Protein AF-0000000080724153 (afdb_homodimer)

Solvent-accessible surface area (backbone atoms only — not comparable to full-atom values): 47913 Å² total; per-residue (Å²): 134,62,39,60,67,55,30,50,53,40,48,61,80,69,56,51,74,49,47,72,35,47,66,87,74,54,77,65,57,34,43,34,32,32,50,45,24,28,50,53,40,23,48,53,53,52,51,43,26,61,76,67,71,39,44,64,29,37,26,63,78,79,50,52,65,60,60,64,55,84,58,67,87,46,60,42,35,35,28,26,84,32,62,19,50,48,62,67,41,42,71,59,49,61,70,34,50,89,32,38,43,32,40,29,45,68,47,53,51,37,62,89,46,45,68,63,52,19,53,52,27,45,74,65,34,75,70,21,34,30,38,26,40,50,33,53,76,36,50,73,53,50,51,50,37,30,83,70,27,75,28,50,36,30,31,23,43,29,37,25,83,76,70,77,80,58,46,28,40,55,87,40,70,66,32,52,53,29,45,52,50,50,51,51,35,30,74,71,60,32,30,40,64,41,28,33,34,35,66,53,69,66,42,57,74,28,70,29,40,41,53,18,33,46,49,39,39,50,45,49,49,45,42,48,52,30,49,50,51,47,54,51,49,31,56,75,65,68,52,78,82,74,58,63,33,34,43,36,33,31,25,37,41,30,40,48,12,56,46,47,64,56,49,49,67,70,63,34,79,87,72,49,58,67,65,42,52,51,38,44,51,52,39,54,50,46,55,50,49,44,44,73,73,51,32,43,57,28,40,26,35,47,52,54,36,32,36,28,51,29,57,61,43,12,27,18,52,58,64,91,80,53,47,72,78,40,42,14,48,31,38,35,25,35,24,38,30,58,37,81,47,69,32,80,97,51,35,51,30,28,34,27,43,41,9,35,63,52,38,33,70,40,78,26,96,51,53,85,39,40,28,37,57,51,40,59,94,46,88,94,48,69,79,72,87,66,55,68,43,48,44,62,45,50,21,27,56,48,63,48,63,61,31,18,31,38,31,77,37,57,27,32,94,84,47,66,85,57,79,80,90,64,85,77,78,47,65,62,37,65,42,36,26,40,29,20,41,43,70,64,21,51,68,60,44,48,44,27,47,23,22,31,64,77,41,79,95,39,50,53,27,20,76,44,74,48,65,33,75,42,80,76,133,62,38,60,69,55,29,49,53,41,47,61,80,68,56,50,75,49,47,72,34,49,66,87,74,54,77,66,56,35,42,34,32,30,50,45,25,28,50,52,38,23,49,54,52,52,50,43,27,60,76,71,72,39,44,65,32,37,28,62,79,80,49,53,63,59,60,64,54,83,59,66,89,46,60,41,34,35,30,27,86,32,62,18,49,49,61,66,41,43,69,59,50,61,71,34,50,89,33,40,42,33,40,28,45,68,46,53,52,38,63,88,47,46,67,62,53,18,53,52,27,44,75,67,34,75,68,20,34,31,38,28,39,49,35,52,79,39,51,72,54,50,51,48,36,30,82,71,27,76,28,52,38,31,32,24,42,28,39,25,84,75,69,75,81,57,44,29,40,54,88,40,71,67,32,52,52,29,44,52,51,49,51,51,35,29,74,70,59,32,31,40,65,39,28,32,34,35,64,53,69,66,41,56,72,29,72,29,40,41,54,17,33,46,48,39,39,50,44,48,50,45,43,48,52,30,50,51,51,47,53,50,50,31,58,74,67,68,53,77,82,74,57,62,34,34,42,36,32,29,24,38,42,30,40,50,13,57,44,47,63,56,48,50,67,70,64,35,78,86,72,49,58,67,65,41,53,51,37,44,51,52,39,54,50,48,55,51,50,44,44,73,73,53,32,44,57,27,39,26,34,46,52,56,36,31,34,28,50,28,57,60,44,12,28,18,51,56,65,91,78,51,47,72,80,40,42,14,48,30,37,35,24,37,23,37,29,57,38,81,47,68,33,78,96,50,34,49,30,28,36,28,43,42,8,36,63,52,40,34,70,39,79,27,94,52,53,83,40,40,27,38,58,52,41,60,94,44,86,92,47,67,79,73,86,64,56,68,44,49,44,63,45,50,22,28,56,50,63,47,63,62,32,18,31,38,31,76,36,57,27,33,95,83,46,67,86,56,80,82,90,63,85,76,78,48,64,62,37,67,42,36,28,39,31,21,41,42,70,63,20,51,69,58,43,49,45,28,47,23,20,30,65,78,41,79,94,39,51,52,27,19,76,44,76,49,65,33,74,44,80,78

Structure (mmCIF, N/CA/C/O backbone):
data_AF-0000000080724153-model_v1
#
loop_
_entity.id
_entity.type
_entity.pdbx_description
1 polymer 'D-serine dehydratase-like domain-containing protein'
#
loop_
_atom_site.group_PDB
_atom_site.id
_atom_site.type_symbol
_atom_site.label_atom_id
_atom_site.label_alt_id
_atom_site.label_comp_id
_atom_site.label_asym_id
_atom_site.label_entity_id
_atom_site.label_seq_id
_atom_site.pdbx_PDB_ins_code
_atom_site.Cartn_x
_atom_site.Cartn_y
_atom_site.Cartn_z
_atom_site.occupancy
_atom_site.B_iso_or_equiv
_atom_site.auth_seq_id
_atom_site.auth_comp_id
_atom_site.auth_asym_id
_atom_site.auth_atom_id
_atom_site.pdbx_PDB_model_num
ATOM 1 N N . MET A 1 1 ? 9.945 19.094 -14.812 1 66.69 1 MET A N 1
ATOM 2 C CA . MET A 1 1 ? 8.844 18.359 -15.414 1 66.69 1 MET A CA 1
ATOM 3 C C . MET A 1 1 ? 7.75 18.062 -14.391 1 66.69 1 MET A C 1
ATOM 5 O O . MET A 1 1 ? 8.039 17.641 -13.273 1 66.69 1 MET A O 1
ATOM 9 N N . SER A 1 2 ? 6.566 18.359 -14.867 1 72.38 2 SER A N 1
ATOM 10 C CA . SER A 1 2 ? 5.434 18.25 -13.953 1 72.38 2 SER A CA 1
ATOM 11 C C . SER A 1 2 ? 5.016 16.797 -13.773 1 72.38 2 SER A C 1
ATOM 13 O O . SER A 1 2 ? 5.254 15.961 -14.656 1 72.38 2 SER A O 1
ATOM 15 N N . SER A 1 3 ? 4.551 16.469 -12.602 1 72.81 3 SER A N 1
ATOM 16 C CA . SER A 1 3 ? 4.062 15.133 -12.273 1 72.81 3 SER A CA 1
ATOM 17 C C . SER A 1 3 ? 2.895 14.734 -13.164 1 72.81 3 SER A C 1
ATOM 19 O O . SER A 1 3 ? 2.734 13.562 -13.5 1 72.81 3 SER A O 1
ATOM 21 N N . ILE A 1 4 ? 2.262 15.711 -13.648 1 73.12 4 ILE A N 1
ATOM 22 C CA . ILE A 1 4 ? 1.052 15.414 -14.406 1 73.12 4 ILE A CA 1
ATOM 23 C C . ILE A 1 4 ? 1.426 14.781 -15.742 1 73.12 4 ILE A C 1
ATOM 25 O O . ILE A 1 4 ? 0.691 13.938 -16.266 1 73.12 4 ILE A O 1
ATOM 29 N N . GLU A 1 5 ? 2.553 15.117 -16.125 1 79.12 5 GLU A N 1
ATOM 30 C CA . GLU A 1 5 ? 3.018 14.547 -17.375 1 79.12 5 GLU A CA 1
ATOM 31 C C . GLU A 1 5 ? 3.502 13.109 -17.188 1 79.12 5 GLU A C 1
ATOM 33 O O . GLU A 1 5 ? 3.33 12.273 -18.078 1 79.12 5 GLU A O 1
ATOM 38 N N . LEU A 1 6 ? 4.004 12.922 -16.047 1 82.88 6 LEU A N 1
ATOM 39 C CA . LEU A 1 6 ? 4.598 11.609 -15.797 1 82.88 6 LEU A CA 1
ATOM 40 C C . LEU A 1 6 ? 3.559 10.641 -15.258 1 82.88 6 LEU A C 1
ATOM 42 O O . LEU A 1 6 ? 3.686 9.422 -15.438 1 82.88 6 LEU A O 1
ATOM 46 N N . TYR A 1 7 ? 2.543 11.281 -14.625 1 83.75 7 TYR A N 1
ATOM 47 C CA . TYR A 1 7 ? 1.477 10.492 -14.016 1 83.75 7 TYR A CA 1
ATOM 48 C C . TYR A 1 7 ? 0.113 10.93 -14.539 1 83.75 7 TYR A C 1
ATOM 50 O O . TYR A 1 7 ? -0.653 11.578 -13.828 1 83.75 7 TYR A O 1
ATOM 58 N N . PRO A 1 8 ? -0.166 10.391 -15.656 1 84.69 8 PRO A N 1
ATOM 59 C CA . PRO A 1 8 ? -1.482 10.789 -16.156 1 84.69 8 PRO A CA 1
ATOM 60 C C . PRO A 1 8 ? -2.625 10.32 -15.266 1 84.69 8 PRO A C 1
ATOM 62 O O . PRO A 1 8 ? -2.59 9.195 -14.75 1 84.69 8 PRO A O 1
ATOM 65 N N . THR A 1 9 ? -3.578 11.242 -15.055 1 86.69 9 THR A N 1
ATOM 66 C CA . THR A 1 9 ? -4.762 10.883 -14.281 1 86.69 9 THR A CA 1
ATOM 67 C C . THR A 1 9 ? -5.75 10.102 -15.141 1 86.69 9 THR A C 1
ATOM 69 O O . THR A 1 9 ? -5.676 10.133 -16.375 1 86.69 9 THR A O 1
ATOM 72 N N . SER A 1 10 ? -6.633 9.414 -14.438 1 88.88 10 SER A N 1
ATOM 73 C CA . SER A 1 10 ? -7.703 8.742 -15.164 1 88.88 10 SER A CA 1
ATOM 74 C C . SER A 1 10 ? -8.594 9.742 -15.898 1 88.88 10 SER A C 1
ATOM 76 O O . SER A 1 10 ? -8.883 10.82 -15.367 1 88.88 10 SER A O 1
ATOM 78 N N . PRO A 1 11 ? -9.016 9.375 -17.047 1 88.88 11 PRO A N 1
ATOM 79 C CA . PRO A 1 11 ? -9.766 10.328 -17.859 1 88.88 11 PRO A CA 1
ATOM 80 C C . PRO A 1 11 ? -11.219 10.477 -17.406 1 88.88 11 PRO A C 1
ATOM 82 O O . PRO A 1 11 ? -12.031 9.578 -17.641 1 88.88 11 PRO A O 1
ATOM 85 N N . LYS A 1 12 ? -11.523 11.609 -16.953 1 89.56 12 LYS A N 1
ATOM 86 C CA . LYS A 1 12 ? -12.859 11.852 -16.406 1 89.56 12 LYS A CA 1
ATOM 87 C C . LYS A 1 12 ? -13.922 11.695 -17.5 1 89.56 12 LYS A C 1
ATOM 89 O O . LYS A 1 12 ? -15.023 11.219 -17.219 1 89.56 12 LYS A O 1
ATOM 94 N N . HIS A 1 13 ? -13.586 12.078 -18.734 1 91.56 13 HIS A N 1
ATOM 95 C CA . HIS A 1 13 ? -14.562 12.031 -19.812 1 91.56 13 HIS A CA 1
ATOM 96 C C . HIS A 1 13 ? -14.945 10.594 -20.156 1 91.56 13 HIS A C 1
ATOM 98 O O . HIS A 1 13 ? -16.078 10.328 -20.578 1 91.56 13 HIS A O 1
ATOM 104 N N . ILE A 1 14 ? -14.047 9.688 -19.969 1 91.81 14 ILE A N 1
ATOM 105 C CA . ILE A 1 14 ? -14.344 8.273 -20.188 1 91.81 14 ILE A CA 1
ATOM 106 C C . ILE A 1 14 ? -15.109 7.719 -18.984 1 91.81 14 ILE A C 1
ATOM 108 O O . ILE A 1 14 ? -16.094 7 -19.141 1 91.81 14 ILE A O 1
ATOM 112 N N . LEU A 1 15 ? -14.711 8.172 -17.828 1 94.56 15 LEU A N 1
ATOM 113 C CA . LEU A 1 15 ? -15.312 7.699 -16.578 1 94.56 15 LEU A CA 1
ATOM 114 C C . LEU A 1 15 ? -16.75 8.211 -16.438 1 94.56 15 LEU A C 1
ATOM 116 O O . LEU A 1 15 ? -17.547 7.621 -15.711 1 94.56 15 LEU A O 1
ATOM 120 N N . ALA A 1 16 ? -17.109 9.273 -17.125 1 95.25 16 ALA A N 1
ATOM 121 C CA . ALA A 1 16 ? -18.438 9.898 -17.047 1 95.25 16 ALA A CA 1
ATOM 122 C C . ALA A 1 16 ? -19.531 8.93 -17.5 1 95.25 16 ALA A C 1
ATOM 124 O O . ALA A 1 16 ? -20.703 9.102 -17.141 1 95.25 16 ALA A O 1
ATOM 125 N N . GLN A 1 17 ? -19.172 7.906 -18.234 1 94.88 17 GLN A N 1
ATOM 126 C CA . GLN A 1 17 ? -20.141 6.926 -18.703 1 94.88 17 GLN A CA 1
ATOM 127 C C . GLN A 1 17 ? -20.797 6.176 -17.547 1 94.88 17 GLN A C 1
ATOM 129 O O . GLN A 1 17 ? -21.859 5.578 -17.703 1 94.88 17 GLN A O 1
ATOM 134 N N . PHE A 1 18 ? -20.125 6.219 -16.406 1 96.38 18 PHE A N 1
ATOM 135 C CA . PHE A 1 18 ? -20.641 5.477 -15.258 1 96.38 18 PHE A CA 1
ATOM 136 C C . PHE A 1 18 ? -21.656 6.309 -14.5 1 96.38 18 PHE A C 1
ATOM 138 O O . PHE A 1 18 ? -22.391 5.781 -13.656 1 96.38 18 PHE A O 1
ATOM 145 N N . ILE A 1 19 ? -21.703 7.617 -14.711 1 97.5 19 ILE A N 1
ATOM 146 C CA . ILE A 1 19 ? -22.672 8.477 -14.016 1 97.5 19 ILE A CA 1
ATOM 147 C C . ILE A 1 19 ? -24.094 8.039 -14.367 1 97.5 19 ILE A C 1
ATOM 149 O O . ILE A 1 19 ? -24.406 7.801 -15.539 1 97.5 19 ILE A O 1
ATOM 153 N N . GLY A 1 20 ? -24.875 7.918 -13.43 1 97.69 20 GLY A N 1
ATOM 154 C CA . GLY A 1 20 ? -26.25 7.457 -13.625 1 97.69 20 GLY A CA 1
ATOM 155 C C . GLY A 1 20 ? -26.391 5.953 -13.477 1 97.69 20 GLY A C 1
ATOM 156 O O . GLY A 1 20 ? -27.5 5.449 -13.312 1 97.69 20 GLY A O 1
ATOM 157 N N . LYS A 1 21 ? -25.312 5.25 -13.508 1 97.56 21 LYS A N 1
ATOM 158 C CA . LYS A 1 21 ? -25.344 3.805 -13.312 1 97.56 21 LYS A CA 1
ATOM 159 C C . LYS A 1 21 ? -25.203 3.445 -11.836 1 97.56 21 LYS A C 1
ATOM 161 O O . LYS A 1 21 ? -24.906 4.309 -11.008 1 97.56 21 LYS A O 1
ATOM 166 N N . SER A 1 22 ? -25.5 2.207 -11.547 1 97.94 22 SER A N 1
ATOM 167 C CA . SER A 1 22 ? -25.391 1.719 -10.172 1 97.94 22 SER A CA 1
ATOM 168 C C . SER A 1 22 ? -23.969 1.25 -9.875 1 97.94 22 SER A C 1
ATOM 170 O O . SER A 1 22 ? -23.312 0.657 -10.734 1 97.94 22 SER A O 1
ATOM 172 N N . ILE A 1 23 ? -23.469 1.467 -8.648 1 97.62 23 ILE A N 1
ATOM 173 C CA . ILE A 1 23 ? -22.156 0.966 -8.234 1 97.62 23 ILE A CA 1
ATOM 174 C C . ILE A 1 23 ? -22.156 -0.56 -8.281 1 97.62 23 ILE A C 1
ATOM 176 O O . ILE A 1 23 ? -21.094 -1.185 -8.234 1 97.62 23 ILE A O 1
ATOM 180 N N . ARG A 1 24 ? -23.281 -1.189 -8.406 1 96.31 24 ARG A N 1
ATOM 181 C CA . ARG A 1 24 ? -23.375 -2.641 -8.539 1 96.31 24 ARG A CA 1
ATOM 182 C C . ARG A 1 24 ? -22.844 -3.104 -9.883 1 96.31 24 ARG A C 1
ATOM 184 O O . ARG A 1 24 ? -22.516 -4.277 -10.055 1 96.31 24 ARG A O 1
ATOM 191 N N . ASP A 1 25 ? -22.688 -2.152 -10.812 1 93.69 25 ASP A N 1
ATOM 192 C CA . ASP A 1 25 ? -22.375 -2.527 -12.188 1 93.69 25 ASP A CA 1
ATOM 193 C C . ASP A 1 25 ? -20.984 -2.043 -12.586 1 93.69 25 ASP A C 1
ATOM 195 O O . ASP A 1 25 ? -20.656 -2.014 -13.773 1 93.69 25 ASP A O 1
ATOM 199 N N . VAL A 1 26 ? -20.234 -1.63 -11.648 1 94.75 26 VAL A N 1
ATOM 200 C CA . VAL A 1 26 ? -18.922 -1.11 -12.008 1 94.75 26 VAL A CA 1
ATOM 201 C C . VAL A 1 26 ? -17.875 -2.203 -11.828 1 94.75 26 VAL A C 1
ATOM 203 O O . VAL A 1 26 ? -18.094 -3.189 -11.125 1 94.75 26 VAL A O 1
ATOM 206 N N . PRO A 1 27 ? -16.703 -2.051 -12.508 1 92.5 27 PRO A N 1
ATOM 207 C CA . PRO A 1 27 ? -15.594 -2.986 -12.273 1 92.5 27 PRO A CA 1
ATOM 208 C C . PRO A 1 27 ? -15.078 -2.941 -10.836 1 92.5 27 PRO A C 1
ATOM 210 O O . PRO A 1 27 ? -15.086 -1.881 -10.211 1 92.5 27 PRO A O 1
ATOM 213 N N . THR A 1 28 ? -14.633 -4.09 -10.328 1 95.31 28 THR A N 1
ATOM 214 C CA . THR A 1 28 ? -14.078 -4.191 -8.984 1 95.31 28 THR A CA 1
ATOM 215 C C . THR A 1 28 ? -12.617 -4.641 -9.031 1 95.31 28 THR A C 1
ATOM 217 O O . THR A 1 28 ? -12.195 -5.301 -9.984 1 95.31 28 THR A O 1
ATOM 220 N N . PRO A 1 29 ? -11.852 -4.289 -8.016 1 96.62 29 PRO A N 1
ATOM 221 C CA . PRO A 1 29 ? -12.234 -3.449 -6.879 1 96.62 29 PRO A CA 1
ATOM 222 C C . PRO A 1 29 ? -12.461 -1.991 -7.273 1 96.62 29 PRO A C 1
ATOM 224 O O . PRO A 1 29 ? -11.961 -1.543 -8.312 1 96.62 29 PRO A O 1
ATOM 227 N N . ALA A 1 30 ? -13.258 -1.299 -6.469 1 97.31 30 ALA A N 1
ATOM 228 C CA . ALA A 1 30 ? -13.586 0.099 -6.742 1 97.31 30 ALA A CA 1
ATOM 229 C C . ALA A 1 30 ? -13.695 0.901 -5.445 1 97.31 30 ALA A C 1
ATOM 231 O O . ALA A 1 30 ? -14.156 0.384 -4.426 1 97.31 30 ALA A O 1
ATOM 232 N N . ALA A 1 31 ? -13.242 2.105 -5.531 1 97.75 31 ALA A N 1
ATOM 233 C CA . ALA A 1 31 ? -13.422 3.027 -4.414 1 97.75 31 ALA A CA 1
ATOM 234 C C . ALA A 1 31 ? -14.719 3.822 -4.566 1 97.75 31 ALA A C 1
ATOM 236 O O . ALA A 1 31 ? -14.977 4.406 -5.621 1 97.75 31 ALA A O 1
ATOM 237 N N . VAL A 1 32 ? -15.508 3.84 -3.523 1 98.56 32 VAL A N 1
ATOM 238 C CA . VAL A 1 32 ? -16.781 4.543 -3.52 1 98.56 32 VAL A CA 1
ATOM 239 C C . VAL A 1 32 ? -16.797 5.586 -2.402 1 98.56 32 VAL A C 1
ATOM 241 O O . VAL A 1 32 ? -16.406 5.293 -1.271 1 98.56 32 VAL A O 1
ATOM 244 N N . ILE A 1 33 ? -17.25 6.785 -2.719 1 98.19 33 ILE A N 1
ATOM 245 C CA . ILE A 1 33 ? -17.359 7.84 -1.717 1 98.19 33 ILE A CA 1
ATOM 246 C C . ILE A 1 33 ? -18.812 8.281 -1.589 1 98.19 33 ILE A C 1
ATOM 248 O O . ILE A 1 33 ? -19.5 8.508 -2.594 1 98.19 33 ILE A O 1
ATOM 252 N N . ASN A 1 34 ? -19.281 8.344 -0.414 1 98.25 34 ASN A N 1
ATOM 253 C CA . ASN A 1 34 ? -20.594 8.938 -0.109 1 98.25 34 ASN A CA 1
ATOM 254 C C . ASN A 1 34 ? -20.484 10.445 0.096 1 98.25 34 ASN A C 1
ATOM 256 O O . ASN A 1 34 ? -20.031 10.898 1.146 1 98.25 34 ASN A O 1
ATOM 260 N N . ALA A 1 35 ? -20.984 11.188 -0.836 1 97.56 35 ALA A N 1
ATOM 261 C CA . ALA A 1 35 ? -20.859 12.641 -0.825 1 97.56 35 ALA A CA 1
ATOM 262 C C . ALA A 1 35 ? -21.594 13.25 0.368 1 97.56 35 ALA A C 1
ATOM 264 O O . ALA A 1 35 ? -21.156 14.25 0.929 1 97.56 35 ALA A O 1
ATOM 265 N N . ALA A 1 36 ? -22.672 12.641 0.755 1 97.69 36 ALA A N 1
ATOM 266 C CA . ALA A 1 36 ? -23.438 13.148 1.889 1 97.69 36 ALA A CA 1
ATOM 267 C C . ALA A 1 36 ? -22.609 13.125 3.168 1 97.69 36 ALA A C 1
ATOM 269 O O . ALA A 1 36 ? -22.594 14.094 3.932 1 97.69 36 ALA A O 1
ATOM 270 N N . ALA A 1 37 ? -21.938 12.047 3.385 1 97.88 37 ALA A N 1
ATOM 271 C CA . ALA A 1 37 ? -21.078 11.922 4.562 1 97.88 37 ALA A CA 1
ATOM 272 C C . ALA A 1 37 ? -19.953 12.953 4.531 1 97.88 37 ALA A C 1
ATOM 274 O O . ALA A 1 37 ? -19.641 13.578 5.547 1 97.88 37 ALA A O 1
ATOM 275 N N . VAL A 1 38 ? -19.375 13.164 3.383 1 97.81 38 VAL A N 1
ATOM 276 C CA . VAL A 1 38 ? -18.312 14.141 3.227 1 97.81 38 VAL A CA 1
ATOM 277 C C . VAL A 1 38 ? -18.828 15.531 3.584 1 97.81 38 VAL A C 1
ATOM 279 O O . VAL A 1 38 ? -18.172 16.281 4.324 1 97.81 38 VAL A O 1
ATOM 282 N N . ARG A 1 39 ? -19.969 15.875 3.078 1 96.94 39 ARG A N 1
ATOM 283 C CA . ARG A 1 39 ? -20.547 17.188 3.357 1 96.94 39 ARG A CA 1
ATOM 284 C C . ARG A 1 39 ? -20.766 17.375 4.855 1 96.94 39 ARG A C 1
ATOM 286 O O . ARG A 1 39 ? -20.406 18.406 5.41 1 96.94 39 ARG A O 1
ATOM 293 N N . ARG A 1 40 ? -21.312 16.375 5.508 1 96.94 40 ARG A N 1
ATOM 294 C CA . ARG A 1 40 ? -21.562 16.453 6.941 1 96.94 40 ARG A CA 1
ATOM 295 C C . ARG A 1 40 ? -20.266 16.656 7.723 1 96.94 40 ARG A C 1
ATOM 297 O O . ARG A 1 40 ? -20.203 17.5 8.609 1 96.94 40 ARG A O 1
ATOM 304 N N . ASN A 1 41 ? -19.281 15.867 7.363 1 97.56 41 ASN A N 1
ATOM 305 C CA . ASN A 1 41 ? -18 15.922 8.062 1 97.56 41 ASN A CA 1
ATOM 306 C C . ASN A 1 41 ? -17.328 17.281 7.875 1 97.56 41 ASN A C 1
ATOM 308 O O . ASN A 1 41 ? -16.828 17.875 8.844 1 97.56 41 ASN A O 1
ATOM 312 N N . CYS A 1 42 ? -17.328 17.797 6.676 1 97.25 42 CYS A N 1
ATOM 313 C CA . CYS A 1 42 ? -16.688 19.078 6.371 1 97.25 42 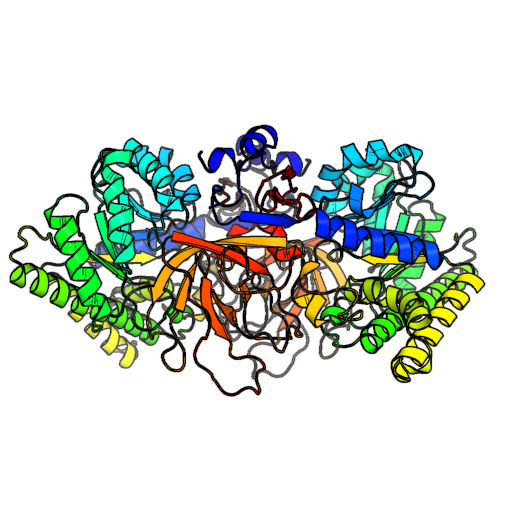CYS A CA 1
ATOM 314 C C . CYS A 1 42 ? -17.438 20.234 7.031 1 97.25 42 CYS A C 1
ATOM 316 O O . CYS A 1 42 ? -16.828 21.125 7.605 1 97.25 42 CYS A O 1
ATOM 318 N N . GLU A 1 43 ? -18.75 20.172 6.965 1 96.44 43 GLU A N 1
ATOM 319 C CA . GLU A 1 43 ? -19.562 21.234 7.562 1 96.44 43 GLU A CA 1
ATOM 320 C C . GLU A 1 43 ? -19.359 21.312 9.07 1 96.44 43 GLU A C 1
ATOM 322 O O . GLU A 1 43 ? -19.25 22.391 9.633 1 96.44 43 GLU A O 1
ATOM 327 N N . ARG A 1 44 ? -19.312 20.188 9.664 1 96.19 44 ARG A N 1
ATOM 328 C CA . ARG A 1 44 ? -19.094 20.141 11.102 1 96.19 44 ARG A CA 1
ATOM 329 C C . ARG A 1 44 ? -17.766 20.797 11.477 1 96.19 44 ARG A C 1
ATOM 331 O O . ARG A 1 44 ? -17.688 21.547 12.445 1 96.19 44 ARG A O 1
ATOM 338 N N . MET A 1 45 ? -16.719 20.516 10.727 1 96.69 45 MET A N 1
ATOM 339 C CA . MET A 1 45 ? -15.391 21.062 10.992 1 96.69 45 MET A CA 1
ATOM 340 C C . MET A 1 45 ? -15.367 22.562 10.766 1 96.69 45 MET A C 1
ATOM 342 O O . MET A 1 45 ? -14.867 23.328 11.609 1 96.69 45 MET A O 1
ATOM 346 N N . LEU A 1 46 ? -15.945 23 9.664 1 96.69 46 LEU A N 1
ATOM 347 C CA . LEU A 1 46 ? -15.969 24.422 9.344 1 96.69 46 LEU A CA 1
ATOM 348 C C . LEU A 1 46 ? -16.781 25.188 10.383 1 96.69 46 LEU A C 1
ATOM 350 O O . LEU A 1 46 ? -16.359 26.266 10.836 1 96.69 46 LEU A O 1
ATOM 354 N N . HIS A 1 47 ? -17.906 24.641 10.758 1 96 47 HIS A N 1
ATOM 355 C CA . HIS A 1 47 ? -18.75 25.266 11.781 1 96 47 HIS A CA 1
ATOM 356 C C . HIS A 1 47 ? -18 25.422 13.094 1 96 47 HIS A C 1
ATOM 358 O O . HIS A 1 47 ? -18.078 26.469 13.742 1 96 47 HIS A O 1
ATOM 364 N N . THR A 1 48 ? -17.281 24.406 13.453 1 96.62 48 THR A N 1
ATOM 365 C CA . THR A 1 48 ? -16.5 24.422 14.68 1 96.62 48 THR A CA 1
ATOM 366 C C . THR A 1 48 ? -15.461 25.531 14.648 1 96.62 48 THR A C 1
ATOM 368 O O . THR A 1 48 ? -15.32 26.297 15.609 1 96.62 48 THR A O 1
ATOM 371 N N . CYS A 1 49 ? -14.734 25.656 13.602 1 96.69 49 CYS A N 1
ATOM 372 C CA . CYS A 1 49 ? -13.688 26.656 13.477 1 96.69 49 CYS A CA 1
ATOM 373 C C . CYS A 1 49 ? -14.273 28.062 13.547 1 96.69 49 CYS A C 1
ATOM 375 O O . CYS A 1 49 ? -13.719 28.938 14.219 1 96.69 49 CYS A O 1
ATOM 377 N N . VAL A 1 50 ? -15.398 28.234 12.898 1 95.81 50 VAL A N 1
ATOM 378 C CA . VAL A 1 50 ? -16.047 29.547 12.906 1 95.81 50 VAL A CA 1
ATOM 379 C C . VAL A 1 50 ? -16.516 29.891 14.32 1 95.81 50 VAL A C 1
ATOM 381 O O . VAL A 1 50 ? -16.25 30.969 14.828 1 95.81 50 VAL A O 1
ATOM 384 N N . LYS A 1 51 ? -17.156 28.984 14.953 1 95.81 51 LYS A N 1
ATOM 385 C CA . LYS A 1 51 ? -17.734 29.203 16.281 1 95.81 51 LYS A CA 1
ATOM 386 C C . LYS A 1 51 ? -16.656 29.5 17.312 1 95.81 51 LYS A C 1
ATOM 388 O O . LYS A 1 51 ? -16.859 30.297 18.219 1 95.81 51 LYS A O 1
ATOM 393 N N . LEU A 1 52 ? -15.516 28.891 17.156 1 96.19 52 LEU A N 1
ATOM 394 C CA . LEU A 1 52 ? -14.461 29.016 18.156 1 96.19 52 LEU A CA 1
ATOM 395 C C . LEU A 1 52 ? -13.445 30.078 17.734 1 96.19 52 LEU A C 1
ATOM 397 O O . LEU A 1 52 ? -12.461 30.312 18.438 1 96.19 52 LEU A O 1
ATOM 401 N N . GLY A 1 53 ? -13.633 30.656 16.594 1 95.38 53 GLY A N 1
ATOM 402 C CA . GLY A 1 53 ? -12.719 31.672 16.094 1 95.38 53 GLY A CA 1
ATOM 403 C C . GLY A 1 53 ? -11.344 31.125 15.742 1 95.38 53 GLY A C 1
ATOM 404 O O . GLY A 1 53 ? -10.328 31.75 16.031 1 95.38 53 GLY A O 1
ATOM 405 N N . LEU A 1 54 ? -11.305 29.953 15.227 1 96.75 54 LEU A N 1
ATOM 406 C CA . LEU A 1 54 ? -10.055 29.312 14.836 1 96.75 54 LEU A CA 1
ATOM 407 C C . LEU A 1 54 ? -9.836 29.422 13.328 1 96.75 54 LEU A C 1
ATOM 409 O O . LEU A 1 54 ? -10.797 29.359 12.555 1 96.75 54 LEU A O 1
ATOM 413 N N . ASP A 1 55 ? -8.594 29.609 12.922 1 96.44 55 ASP A N 1
ATOM 414 C CA . ASP A 1 55 ? -8.258 29.453 11.508 1 96.44 55 ASP A CA 1
ATOM 415 C C . ASP A 1 55 ? -8.273 27.984 11.102 1 96.44 55 ASP A C 1
ATOM 417 O O . ASP A 1 55 ? -8.156 27.094 11.945 1 96.44 55 ASP A O 1
ATOM 421 N N . TRP A 1 56 ? -8.484 27.781 9.773 1 96.94 56 TRP A N 1
ATOM 422 C CA . TRP A 1 56 ? -8.648 26.422 9.25 1 96.94 56 TRP A CA 1
ATOM 423 C C . TRP A 1 56 ? -7.723 26.188 8.062 1 96.94 56 TRP A C 1
ATOM 425 O O . TRP A 1 56 ? -7.613 27.031 7.172 1 96.94 56 TRP A O 1
ATOM 435 N N . ARG A 1 57 ? -7.031 25.125 8.086 1 97.19 57 ARG A N 1
ATOM 436 C CA . ARG A 1 57 ? -6.223 24.672 6.961 1 97.19 57 ARG A CA 1
ATOM 437 C C . ARG A 1 57 ? -6.539 23.219 6.609 1 97.19 57 ARG A C 1
ATOM 439 O O . ARG A 1 57 ? -6.273 22.312 7.402 1 97.19 57 ARG A O 1
ATOM 446 N N . ALA A 1 58 ? -7.051 22.969 5.453 1 96.56 58 ALA A N 1
ATOM 447 C CA . ALA A 1 58 ? -7.445 21.641 5.031 1 96.56 58 ALA A CA 1
ATOM 448 C C . ALA A 1 58 ? -6.266 20.875 4.43 1 96.56 58 ALA A C 1
ATOM 450 O O . ALA A 1 58 ? -5.617 21.359 3.498 1 96.56 58 ALA A O 1
ATOM 451 N N . HIS A 1 59 ? -5.926 19.781 5 1 94.38 59 HIS A N 1
ATOM 452 C CA . HIS A 1 59 ? -5.051 18.844 4.293 1 94.38 59 HIS A CA 1
ATOM 453 C C . HIS A 1 59 ? -5.809 18.094 3.201 1 94.38 59 HIS A C 1
ATOM 455 O O . HIS A 1 59 ? -6.691 17.281 3.494 1 94.38 59 HIS A O 1
ATOM 461 N N . THR A 1 60 ? -5.434 18.281 2.037 1 87.62 60 THR A N 1
ATOM 462 C CA . THR A 1 60 ? -6.273 17.969 0.888 1 87.62 60 THR A CA 1
ATOM 463 C C . THR A 1 60 ? -6.336 16.453 0.667 1 87.62 60 THR A C 1
ATOM 465 O O . THR A 1 60 ? -5.34 15.758 0.856 1 87.62 60 THR A O 1
ATOM 468 N N . ILE A 1 61 ? -7.637 16.016 0.3 1 72.38 61 ILE A N 1
ATOM 469 C CA . ILE A 1 61 ? -7.883 14.672 -0.225 1 72.38 61 ILE A CA 1
ATOM 470 C C . ILE A 1 61 ? -8.758 14.758 -1.473 1 72.38 61 ILE A C 1
ATOM 472 O O . ILE A 1 61 ? -9.703 13.984 -1.632 1 72.38 61 ILE A O 1
ATOM 476 N N . GLU A 1 62 ? -8.508 15.734 -2.352 1 70.75 62 GLU A N 1
ATOM 477 C CA . GLU A 1 62 ? -9.055 15.961 -3.686 1 70.75 62 GLU A CA 1
ATOM 478 C C . GLU A 1 62 ? -10.523 16.375 -3.617 1 70.75 62 GLU A C 1
ATOM 480 O O . GLU A 1 62 ? -11.258 16.234 -4.594 1 70.75 62 GLU A O 1
ATOM 485 N N . ILE A 1 63 ? -11.016 16.766 -2.484 1 78.31 63 ILE A N 1
ATOM 486 C CA . ILE A 1 63 ? -12.367 17.281 -2.32 1 78.31 63 ILE A CA 1
ATOM 487 C C . ILE A 1 63 ? -12.32 18.688 -1.717 1 78.31 63 ILE A C 1
ATOM 489 O O . ILE A 1 63 ? -13.117 19.016 -0.836 1 78.31 63 ILE A O 1
ATOM 493 N N . THR A 1 64 ? -11.539 19.422 -2.215 1 79.06 64 THR A N 1
ATOM 494 C CA . THR A 1 64 ? -11.117 20.703 -1.662 1 79.06 64 THR A CA 1
ATOM 495 C C . THR A 1 64 ? -12.305 21.641 -1.506 1 79.06 64 THR A C 1
ATOM 497 O O . THR A 1 64 ? -12.43 22.328 -0.491 1 79.06 64 THR A O 1
ATOM 500 N N . GLU A 1 65 ? -13.18 21.609 -2.43 1 86 65 GLU A N 1
ATOM 501 C CA . GLU A 1 65 ? -14.305 22.547 -2.395 1 86 65 GLU A CA 1
ATOM 502 C C . GLU A 1 65 ? -15.148 22.344 -1.14 1 86 65 GLU A C 1
ATOM 504 O O . GLU A 1 65 ? -15.578 23.312 -0.511 1 86 65 GLU A O 1
ATOM 509 N N . LEU A 1 66 ? -15.312 21.125 -0.788 1 90.56 66 LEU A N 1
ATOM 510 C CA . LEU A 1 66 ? -16.109 20.828 0.395 1 90.56 66 LEU A CA 1
ATOM 511 C C . LEU A 1 66 ? -15.32 21.109 1.669 1 90.56 66 LEU A C 1
ATOM 513 O O . LEU A 1 66 ? -15.906 21.469 2.695 1 90.56 66 LEU A O 1
ATOM 517 N N . GLN A 1 67 ? -14.039 21.031 1.582 1 92.94 67 GLN A N 1
ATOM 518 C CA . GLN A 1 67 ? -13.188 21.203 2.754 1 92.94 67 GLN A CA 1
ATOM 519 C C . GLN A 1 67 ? -13.055 22.688 3.107 1 92.94 67 GLN A C 1
ATOM 521 O O . GLN A 1 67 ? -12.945 23.047 4.285 1 92.94 67 GLN A O 1
ATOM 526 N N . VAL A 1 68 ? -13.078 23.562 2.109 1 92.62 68 VAL A N 1
ATOM 527 C CA . VAL A 1 68 ? -12.82 24.969 2.365 1 92.62 68 VAL A CA 1
ATOM 528 C C . VAL A 1 68 ? -14.141 25.719 2.477 1 92.62 68 VAL A C 1
ATOM 530 O O . VAL A 1 68 ? -14.18 26.844 3 1 92.62 68 VAL A O 1
ATOM 533 N N . GLY A 1 69 ? -15.227 25.156 1.979 1 90.38 69 GLY A N 1
ATOM 534 C CA . GLY A 1 69 ? -16.531 25.781 2.066 1 90.38 69 GLY A CA 1
ATOM 535 C C . GLY A 1 69 ? -16.734 26.891 1.051 1 90.38 69 GLY A C 1
ATOM 536 O O . GLY A 1 69 ? -15.93 27.047 0.133 1 90.38 69 GLY A O 1
ATOM 537 N N . ASN A 1 70 ? -17.859 27.609 1.203 1 87.25 70 ASN A N 1
ATOM 538 C CA . ASN A 1 70 ? -18.25 28.594 0.202 1 87.25 70 ASN A CA 1
ATOM 539 C C . ASN A 1 70 ? -18.172 30.016 0.748 1 87.25 70 ASN A C 1
ATOM 541 O O . ASN A 1 70 ? -18.562 30.969 0.072 1 87.25 70 ASN A O 1
ATOM 545 N N . ASP A 1 71 ? -17.641 30.125 1.901 1 90.19 71 ASP A N 1
ATOM 546 C CA . ASP A 1 71 ? -17.5 31.469 2.475 1 90.19 71 ASP A CA 1
ATOM 547 C C . ASP A 1 71 ? -16.344 32.219 1.836 1 90.19 71 ASP A C 1
ATOM 549 O O . ASP A 1 71 ? -15.18 31.984 2.176 1 90.19 71 ASP A O 1
ATOM 553 N N . ALA A 1 72 ? -16.609 33.188 1.079 1 87.25 72 ALA A N 1
ATOM 554 C CA . ALA A 1 72 ? -15.609 33.906 0.299 1 87.25 72 ALA A CA 1
ATOM 555 C C . ALA A 1 72 ? -14.781 34.844 1.189 1 87.25 72 ALA A C 1
ATOM 557 O O . ALA A 1 72 ? -13.727 35.344 0.772 1 87.25 72 ALA A O 1
ATOM 558 N N . THR A 1 73 ? -15.203 35.031 2.359 1 88 73 THR A N 1
ATOM 559 C CA . THR A 1 73 ? -14.492 35.906 3.252 1 88 73 THR A CA 1
ATOM 560 C C . THR A 1 73 ? -13.375 35.188 3.986 1 88 73 THR A C 1
ATOM 562 O O . THR A 1 73 ? -12.523 35.812 4.617 1 88 73 THR A O 1
ATOM 565 N N . ARG A 1 74 ? -13.336 33.938 3.855 1 89.81 74 ARG A N 1
ATOM 566 C CA . ARG A 1 74 ? -12.312 33.156 4.535 1 89.81 74 ARG A CA 1
ATOM 567 C C . ARG A 1 74 ? -11.234 32.688 3.559 1 89.81 74 ARG A C 1
ATOM 569 O O . ARG A 1 74 ? -11.531 32.344 2.418 1 89.81 74 ARG A O 1
ATOM 576 N N . PRO A 1 75 ? -10.078 32.719 4.031 1 91.12 75 PRO A N 1
ATOM 577 C CA . PRO A 1 75 ? -9 32.281 3.148 1 91.12 75 PRO A CA 1
ATOM 578 C C . PRO A 1 75 ? -9.039 30.766 2.893 1 91.12 75 PRO A C 1
ATOM 580 O O . PRO A 1 75 ? -9.57 30 3.713 1 91.12 75 PRO A O 1
ATOM 583 N N . VAL A 1 76 ? -8.531 30.406 1.694 1 93.88 76 VAL A N 1
ATOM 584 C CA . VAL A 1 76 ? -8.352 29 1.348 1 93.88 76 VAL A CA 1
ATOM 585 C C . VAL A 1 76 ? -6.93 28.562 1.687 1 93.88 76 VAL A C 1
ATOM 587 O O . VAL A 1 76 ? -5.98 28.906 0.975 1 93.88 76 VAL A O 1
ATOM 590 N N . ASN A 1 77 ? -6.785 27.906 2.779 1 95.62 77 ASN A N 1
ATOM 591 C CA . ASN A 1 77 ? -5.504 27.359 3.205 1 95.62 77 ASN A CA 1
ATOM 592 C C . ASN A 1 77 ? -5.473 25.844 3.057 1 95.62 77 ASN A C 1
ATOM 594 O O . ASN A 1 77 ? -6.32 25.141 3.615 1 95.62 77 ASN A O 1
ATOM 598 N N . LEU A 1 78 ? -4.504 25.375 2.285 1 96.5 78 LEU A N 1
ATOM 599 C CA . LEU A 1 78 ? -4.422 23.938 2.021 1 96.5 78 LEU A CA 1
ATOM 600 C C . LEU A 1 78 ? -3.049 23.391 2.398 1 96.5 78 LEU A C 1
ATOM 602 O O . LEU A 1 78 ? -2.059 24.125 2.375 1 96.5 78 LEU A O 1
ATOM 606 N N . ILE A 1 79 ? -3.021 22.203 2.836 1 97.31 79 ILE A N 1
ATOM 607 C CA . ILE A 1 79 ? -1.797 21.406 2.928 1 97.31 79 ILE A CA 1
ATOM 608 C C . ILE A 1 79 ? -1.797 20.328 1.847 1 97.31 79 ILE A C 1
ATOM 610 O O . ILE A 1 79 ? -2.807 19.656 1.633 1 97.31 79 ILE A O 1
ATOM 614 N N . VAL A 1 80 ? -0.716 20.25 1.127 1 95.81 80 VAL A N 1
ATOM 615 C CA . VAL A 1 80 ? -0.533 19.156 0.182 1 95.81 80 VAL A CA 1
ATOM 616 C C . VAL A 1 80 ? 0.593 18.234 0.661 1 95.81 80 VAL A C 1
ATOM 618 O O . VAL A 1 80 ? 1.631 18.719 1.128 1 95.81 80 VAL A O 1
ATOM 621 N N . SER A 1 81 ? 0.376 16.938 0.526 1 93.44 81 SER A N 1
ATOM 622 C CA . SER A 1 81 ? 1.384 15.969 0.935 1 93.44 81 SER A CA 1
ATOM 623 C C . SER A 1 81 ? 2.455 15.797 -0.137 1 93.44 81 SER A C 1
ATOM 625 O O . SER A 1 81 ? 3.584 15.398 0.163 1 93.44 81 SER A O 1
ATOM 627 N N . THR A 1 82 ? 2.035 15.992 -1.387 1 93.94 82 THR A N 1
ATOM 628 C CA . THR A 1 82 ? 2.941 15.789 -2.512 1 93.94 82 THR A CA 1
ATOM 629 C C . THR A 1 82 ? 2.891 16.969 -3.471 1 93.94 82 THR A C 1
ATOM 631 O O . THR A 1 82 ? 1.916 17.719 -3.48 1 93.94 82 THR A O 1
ATOM 634 N N . LEU A 1 83 ? 3.945 17.094 -4.273 1 95 83 LEU A N 1
ATOM 635 C CA . LEU A 1 83 ? 3.965 18.125 -5.316 1 95 83 LEU A CA 1
ATOM 636 C C . LEU A 1 83 ? 2.926 17.812 -6.391 1 95 83 LEU A C 1
ATOM 638 O O . LEU A 1 83 ? 2.355 18.734 -6.988 1 95 83 LEU A O 1
ATOM 642 N N . ALA A 1 84 ? 2.646 16.531 -6.586 1 93.25 84 ALA A N 1
ATOM 643 C CA . ALA A 1 84 ? 1.617 16.141 -7.543 1 93.25 84 ALA A CA 1
ATOM 644 C C . ALA A 1 84 ? 0.255 16.703 -7.145 1 93.25 84 ALA A C 1
ATOM 646 O O . ALA A 1 84 ? -0.509 17.156 -8 1 93.25 84 ALA A O 1
ATOM 647 N N . GLU A 1 85 ? -0.016 16.734 -5.898 1 93.5 85 GLU A N 1
ATOM 648 C CA . GLU A 1 85 ? -1.273 17.281 -5.41 1 93.5 85 GLU A CA 1
ATOM 649 C C . GLU A 1 85 ? -1.342 18.781 -5.652 1 93.5 85 GLU A C 1
ATOM 651 O O . GLU A 1 85 ? -2.381 19.312 -6.059 1 93.5 85 GLU A O 1
ATOM 656 N N . ALA A 1 86 ? -0.225 19.453 -5.375 1 94.62 86 ALA A N 1
ATOM 657 C CA . ALA A 1 86 ? -0.175 20.891 -5.613 1 94.62 86 ALA A CA 1
ATOM 658 C C . ALA A 1 86 ? -0.433 21.203 -7.082 1 94.62 86 ALA A C 1
ATOM 660 O O . ALA A 1 86 ? -1.225 22.094 -7.398 1 94.62 86 ALA A O 1
ATOM 661 N N . GLU A 1 87 ? 0.202 20.438 -7.914 1 94.5 87 GLU A N 1
ATOM 662 C CA . GLU A 1 87 ? 0.065 20.656 -9.352 1 94.5 87 GLU A CA 1
ATOM 663 C C . GLU A 1 87 ? -1.347 20.328 -9.828 1 94.5 87 GLU A C 1
ATOM 665 O O . GLU A 1 87 ? -1.906 21.031 -10.664 1 94.5 87 GLU A O 1
ATOM 670 N N . PHE A 1 88 ? -1.891 19.328 -9.281 1 92.69 88 PHE A N 1
ATOM 671 C CA . PHE A 1 88 ? -3.24 18.906 -9.625 1 92.69 88 PHE A CA 1
ATOM 672 C C . PHE A 1 88 ? -4.266 19.953 -9.219 1 92.69 88 PHE A C 1
ATOM 674 O O . PHE A 1 88 ? -5.254 20.172 -9.922 1 92.69 88 PHE A O 1
ATOM 681 N N . LEU A 1 89 ? -4 20.625 -8.109 1 92.62 89 LEU A N 1
ATOM 682 C CA . LEU A 1 89 ? -4.949 21.562 -7.543 1 92.62 89 LEU A CA 1
ATOM 683 C C . LEU A 1 89 ? -4.738 22.969 -8.117 1 92.62 89 LEU A C 1
ATOM 685 O O . LEU A 1 89 ? -5.531 23.875 -7.867 1 92.62 89 LEU A O 1
ATOM 689 N N . LEU A 1 90 ? -3.697 23.172 -8.906 1 93.31 90 LEU A N 1
ATOM 690 C CA . LEU A 1 90 ? -3.268 24.5 -9.352 1 93.31 90 LEU A CA 1
ATOM 691 C C . LEU A 1 90 ? -4.406 25.234 -10.055 1 93.31 90 LEU A C 1
ATOM 693 O O . LEU A 1 90 ? -4.688 26.391 -9.75 1 93.31 90 LEU A O 1
ATOM 697 N N . PRO A 1 91 ? -5.184 24.562 -10.977 1 91.81 91 PRO A N 1
ATOM 698 C CA . PRO A 1 91 ? -6.293 25.266 -11.617 1 91.81 91 PRO A CA 1
ATOM 699 C C . PRO A 1 91 ? -7.344 25.734 -10.609 1 91.81 91 PRO A C 1
ATOM 701 O O . PRO A 1 91 ? -7.852 26.859 -10.727 1 91.81 91 PRO A O 1
ATOM 704 N N . ARG A 1 92 ? -7.617 24.984 -9.633 1 90.81 92 ARG A N 1
ATOM 705 C CA . ARG A 1 92 ? -8.602 25.328 -8.617 1 90.81 92 ARG A CA 1
ATOM 706 C C . ARG A 1 92 ? -8.078 26.438 -7.715 1 90.81 92 ARG A C 1
ATOM 708 O O . ARG A 1 92 ? -8.828 27.344 -7.32 1 90.81 92 ARG A O 1
ATOM 715 N N . LEU A 1 93 ? -6.836 26.344 -7.383 1 92.25 93 LEU A N 1
ATOM 716 C CA . LEU A 1 93 ? -6.215 27.359 -6.535 1 92.25 93 LEU A CA 1
ATOM 717 C C . LEU A 1 93 ? -6.234 28.719 -7.211 1 92.25 93 LEU A C 1
ATOM 719 O O . LEU A 1 93 ? -6.406 29.75 -6.547 1 92.25 93 LEU A O 1
ATOM 723 N N . LYS A 1 94 ? -6.117 28.734 -8.492 1 93.75 94 LYS A N 1
ATOM 724 C CA . LYS A 1 94 ? -6.184 29.984 -9.25 1 93.75 94 LYS A CA 1
ATOM 725 C C . LYS A 1 94 ? -7.578 30.594 -9.172 1 93.75 94 LYS A C 1
ATOM 727 O O . LYS A 1 94 ? -7.719 31.828 -9.164 1 93.75 94 LYS A O 1
ATOM 732 N N . GLU A 1 95 ? -8.531 29.719 -9.055 1 90.19 95 GLU A N 1
ATOM 733 C CA . GLU A 1 95 ? -9.906 30.188 -8.93 1 90.19 95 GLU A CA 1
ATOM 734 C C . GLU A 1 95 ? -10.133 30.875 -7.578 1 90.19 95 GLU A C 1
ATOM 736 O O . GLU A 1 95 ? -11 31.734 -7.449 1 90.19 95 GLU A O 1
ATOM 741 N N . TYR A 1 96 ? -9.352 30.469 -6.59 1 89 96 TYR A N 1
ATOM 742 C CA . TYR A 1 96 ? -9.523 30.984 -5.238 1 89 96 TYR A CA 1
ATOM 743 C C . TYR A 1 96 ? -8.633 32.219 -5.012 1 89 96 TYR A C 1
ATOM 745 O O . TYR A 1 96 ? -8.445 32.625 -3.871 1 89 96 TYR A O 1
ATOM 753 N N . GLN A 1 97 ? -8.125 32.781 -5.984 1 83.75 97 GLN A N 1
ATOM 754 C CA . GLN A 1 97 ? -7.145 33.844 -5.844 1 83.75 97 GLN A CA 1
ATOM 755 C C . GLN A 1 97 ? -7.73 35.031 -5.086 1 83.75 97 GLN A C 1
ATOM 757 O O . GLN A 1 97 ? -7.066 35.625 -4.227 1 83.75 97 GLN A O 1
ATOM 762 N N . SER A 1 98 ? -8.914 35.344 -5.367 1 82.25 98 SER A N 1
ATOM 763 C CA . SER A 1 98 ? -9.547 36.5 -4.734 1 82.25 98 SER A CA 1
ATOM 764 C C . SER A 1 98 ? -9.805 36.25 -3.254 1 82.25 98 SER A C 1
ATOM 766 O O . SER A 1 98 ? -9.93 37.188 -2.471 1 82.25 98 SER A O 1
ATOM 768 N N . GLN A 1 99 ? -9.883 34.969 -2.9 1 83.62 99 GLN A N 1
ATOM 769 C CA . GLN A 1 99 ? -10.141 34.625 -1.51 1 83.62 99 GLN A CA 1
ATOM 770 C C . GLN A 1 99 ? -8.836 34.5 -0.721 1 83.62 99 GLN A C 1
ATOM 772 O O . GLN A 1 99 ? -8.859 34.344 0.5 1 83.62 99 GLN A O 1
ATOM 777 N N . GLY A 1 100 ? -7.762 34.719 -1.371 1 85.69 100 GLY A N 1
ATOM 778 C CA . GLY A 1 100 ? -6.5 34.344 -0.745 1 85.69 100 GLY A CA 1
ATOM 779 C C . GLY A 1 100 ? -6.27 32.875 -0.685 1 85.69 100 GLY A C 1
ATOM 780 O O . GLY A 1 100 ? -7.203 32.094 -0.446 1 85.69 100 GLY A O 1
ATOM 781 N N . ARG A 1 101 ? -5.227 32.438 -1.152 1 86.19 101 ARG A N 1
ATOM 782 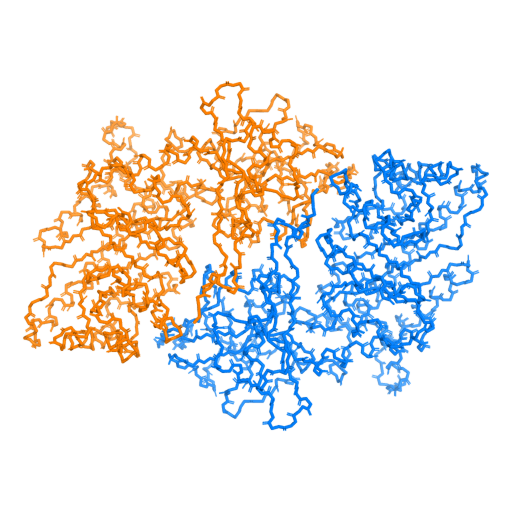C CA . ARG A 1 101 ? -4.91 31.016 -1.193 1 86.19 101 ARG A CA 1
ATOM 783 C C . ARG A 1 101 ? -3.479 30.75 -0.732 1 86.19 101 ARG A C 1
ATOM 785 O O . ARG A 1 101 ? -2.568 31.516 -1.063 1 86.19 101 ARG A O 1
ATOM 792 N N . LYS A 1 102 ? -3.363 29.812 0.15 1 92.81 102 LYS A N 1
ATOM 793 C CA . LYS A 1 102 ? -2.043 29.391 0.618 1 92.81 102 LYS A CA 1
ATOM 794 C C . LYS A 1 102 ? -1.903 27.875 0.596 1 92.81 102 LYS A C 1
ATOM 796 O O . LYS A 1 102 ? -2.791 27.156 1.062 1 92.81 102 LYS A O 1
ATOM 801 N N . VAL A 1 103 ? -0.842 27.469 -0.005 1 96.12 103 VAL A N 1
ATOM 802 C CA . VAL A 1 103 ? -0.544 26.047 -0.062 1 96.12 103 VAL A CA 1
ATOM 803 C C . VAL A 1 103 ? 0.707 25.75 0.761 1 96.12 103 VAL A C 1
ATOM 805 O O . VAL A 1 103 ? 1.765 26.344 0.53 1 96.12 103 VAL A O 1
ATOM 808 N N . LEU A 1 104 ? 0.552 24.938 1.714 1 98.12 104 LEU A N 1
ATOM 809 C CA . LEU A 1 104 ? 1.676 24.469 2.516 1 98.12 104 LEU A CA 1
ATOM 810 C C . LEU A 1 104 ? 2.119 23.078 2.062 1 98.12 104 LEU A C 1
ATOM 812 O O . LEU A 1 104 ? 1.311 22.156 2.016 1 98.12 104 LEU A O 1
ATOM 816 N N . TYR A 1 105 ? 3.406 22.969 1.619 1 97.62 105 TYR A N 1
ATOM 817 C CA . TYR A 1 105 ? 3.971 21.641 1.396 1 97.62 105 TYR A CA 1
ATOM 818 C C . TYR A 1 105 ? 4.184 20.906 2.715 1 97.62 105 TYR A C 1
ATOM 820 O O . TYR A 1 105 ? 4.945 21.375 3.57 1 97.62 105 TYR A O 1
ATOM 828 N N . GLY A 1 106 ? 3.572 19.766 2.889 1 96.69 106 GLY A N 1
ATOM 829 C CA . GLY A 1 106 ? 3.33 19.156 4.184 1 96.69 106 GLY A CA 1
ATOM 830 C C . GLY A 1 106 ? 4.508 18.344 4.691 1 96.69 106 GLY A C 1
ATOM 831 O O . GLY A 1 106 ? 4.379 17.594 5.656 1 96.69 106 GLY A O 1
ATOM 832 N N . LEU A 1 107 ? 5.691 18.391 4.062 1 96.94 107 LEU A N 1
ATOM 833 C CA . LEU A 1 107 ? 6.922 17.75 4.516 1 96.94 107 LEU A CA 1
ATOM 834 C C . LEU A 1 107 ? 8.055 18.766 4.613 1 96.94 107 LEU A C 1
ATOM 836 O O . LEU A 1 107 ? 8.047 19.781 3.924 1 96.94 107 LEU A O 1
ATOM 840 N N . PRO A 1 108 ? 9.031 18.453 5.559 1 98.38 108 PRO A N 1
ATOM 841 C CA . PRO A 1 108 ? 10.227 19.297 5.484 1 98.38 108 PRO A CA 1
ATOM 842 C C . PRO A 1 108 ? 10.812 19.375 4.074 1 98.38 108 PRO A C 1
ATOM 844 O O . PRO A 1 108 ? 11.031 18.344 3.441 1 98.38 108 PRO A O 1
ATOM 847 N N . ILE A 1 109 ? 11.07 20.516 3.586 1 97.88 109 ILE A N 1
ATOM 848 C CA . ILE A 1 109 ? 11.305 20.797 2.172 1 97.88 109 ILE A CA 1
ATOM 849 C C . ILE A 1 109 ? 12.625 20.156 1.734 1 97.88 109 ILE A C 1
ATOM 851 O O . ILE A 1 109 ? 13.68 20.469 2.293 1 97.88 109 ILE A O 1
ATOM 855 N N . PRO A 1 110 ? 12.562 19.281 0.769 1 97.12 110 PRO A N 1
ATOM 856 C CA . PRO A 1 110 ? 13.789 18.734 0.19 1 97.12 110 PRO A CA 1
ATOM 857 C C . PRO A 1 110 ? 14.266 19.5 -1.04 1 97.12 110 PRO A C 1
ATOM 859 O O . PRO A 1 110 ? 13.5 20.297 -1.606 1 97.12 110 PRO A O 1
ATOM 862 N N . GLN A 1 111 ? 15.477 19.266 -1.421 1 95.56 111 GLN A N 1
ATOM 863 C CA . GLN A 1 111 ? 16.031 19.891 -2.619 1 95.56 111 GLN A CA 1
ATOM 864 C C . GLN A 1 111 ? 15.242 19.5 -3.861 1 95.56 111 GLN A C 1
ATOM 866 O O . GLN A 1 111 ? 14.969 20.328 -4.723 1 95.56 111 GLN A O 1
ATOM 871 N N . ASN A 1 112 ? 14.859 18.297 -3.916 1 91.88 112 ASN A N 1
ATOM 872 C CA . ASN A 1 112 ? 14.195 17.734 -5.09 1 91.88 112 ASN A CA 1
ATOM 873 C C . ASN A 1 112 ? 12.812 18.344 -5.293 1 91.88 112 ASN A C 1
ATOM 875 O O . ASN A 1 112 ? 12.234 18.234 -6.375 1 91.88 112 ASN A O 1
ATOM 879 N N . ALA A 1 113 ? 12.273 19 -4.352 1 93.75 113 ALA A N 1
ATOM 880 C CA . ALA A 1 113 ? 10.938 19.578 -4.445 1 93.75 113 ALA A CA 1
ATOM 881 C C . ALA A 1 113 ? 10.992 21.016 -4.922 1 93.75 113 ALA A C 1
ATOM 883 O O . ALA A 1 113 ? 9.977 21.578 -5.332 1 93.75 113 ALA A O 1
ATOM 884 N N . LEU A 1 114 ? 12.156 21.625 -4.891 1 95.44 114 LEU A N 1
ATOM 885 C CA . LEU A 1 114 ? 12.297 23.078 -4.988 1 95.44 114 LEU A CA 1
ATOM 886 C C . LEU A 1 114 ? 11.781 23.578 -6.332 1 95.44 114 LEU A C 1
ATOM 888 O O . LEU A 1 114 ? 10.953 24.5 -6.383 1 95.44 114 LEU A O 1
ATOM 892 N N . SER A 1 115 ? 12.18 22.969 -7.402 1 94.94 115 SER A N 1
ATOM 893 C CA . SER A 1 115 ? 11.859 23.484 -8.727 1 94.94 115 SER A CA 1
ATOM 894 C C . SER A 1 115 ? 10.359 23.391 -9.008 1 94.94 115 SER A C 1
ATOM 896 O O . SER A 1 115 ? 9.758 24.359 -9.5 1 94.94 115 SER A O 1
ATOM 898 N N . ARG A 1 116 ? 9.773 22.312 -8.648 1 95.19 116 ARG A N 1
ATOM 899 C CA . ARG A 1 116 ? 8.359 22.125 -8.922 1 95.19 116 ARG A CA 1
ATOM 900 C C . ARG A 1 116 ? 7.492 22.984 -8.016 1 95.19 116 ARG A C 1
ATOM 902 O O . ARG A 1 116 ? 6.488 23.547 -8.453 1 95.19 116 ARG A O 1
ATOM 909 N N . LEU A 1 117 ? 7.898 23.078 -6.75 1 96.75 117 LEU A N 1
ATOM 910 C CA . LEU A 1 117 ? 7.16 23.953 -5.844 1 96.75 117 LEU A CA 1
ATOM 911 C C . LEU A 1 117 ? 7.289 25.406 -6.262 1 96.75 117 LEU A C 1
ATOM 913 O O . LEU A 1 117 ? 6.332 26.188 -6.148 1 96.75 117 LEU A O 1
ATOM 917 N N . ALA A 1 118 ? 8.461 25.781 -6.758 1 97.12 118 ALA A N 1
ATOM 918 C CA . ALA A 1 118 ? 8.688 27.125 -7.262 1 97.12 118 ALA A CA 1
ATOM 919 C C . ALA A 1 118 ? 7.77 27.438 -8.438 1 97.12 118 ALA A C 1
ATOM 921 O O . ALA A 1 118 ? 7.25 28.547 -8.555 1 97.12 118 ALA A O 1
ATOM 922 N N . ALA A 1 119 ? 7.574 26.469 -9.281 1 96.44 119 ALA A N 1
ATOM 923 C CA . ALA A 1 119 ? 6.68 26.672 -10.422 1 96.44 119 ALA A CA 1
ATOM 924 C C . ALA A 1 119 ? 5.25 26.922 -9.953 1 96.44 119 ALA A C 1
ATOM 926 O O . ALA A 1 119 ? 4.543 27.75 -10.531 1 96.44 119 ALA A O 1
ATOM 927 N N . VAL A 1 120 ? 4.809 26.234 -8.914 1 96.06 120 VAL A N 1
ATOM 928 C CA . VAL A 1 120 ? 3.486 26.438 -8.336 1 96.06 120 VAL A CA 1
ATOM 929 C C . VAL A 1 120 ? 3.389 27.859 -7.766 1 96.06 120 VAL A C 1
ATOM 931 O O . VAL A 1 120 ? 2.402 28.562 -8 1 96.06 120 VAL A O 1
ATOM 934 N N . ALA A 1 121 ? 4.434 28.266 -7.078 1 97.12 121 ALA A N 1
ATOM 935 C CA . ALA A 1 121 ? 4.465 29.594 -6.469 1 97.12 121 ALA A CA 1
ATOM 936 C C . ALA A 1 121 ? 4.43 30.688 -7.535 1 97.12 121 ALA A C 1
ATOM 938 O O . ALA A 1 121 ? 3.748 31.688 -7.367 1 97.12 121 ALA A O 1
ATOM 939 N N . GLN A 1 122 ? 5.145 30.438 -8.586 1 96.69 122 GLN A N 1
ATOM 940 C CA . GLN A 1 122 ? 5.164 31.406 -9.688 1 96.69 122 GLN A CA 1
ATOM 941 C C . GLN A 1 122 ? 3.77 31.594 -10.273 1 96.69 122 GLN A C 1
ATOM 943 O O . GLN A 1 122 ? 3.369 32.719 -10.586 1 96.69 122 GLN A O 1
ATOM 948 N N . ALA A 1 123 ? 3.084 30.547 -10.367 1 95.25 123 ALA A N 1
ATOM 949 C CA . ALA A 1 123 ? 1.744 30.578 -10.953 1 95.25 123 ALA A CA 1
ATOM 950 C C . ALA A 1 123 ? 0.754 31.25 -10.008 1 95.25 123 ALA A C 1
ATOM 952 O O . ALA A 1 123 ? -0.187 31.922 -10.461 1 95.25 123 ALA A O 1
ATOM 953 N N . LEU A 1 124 ? 0.928 31.172 -8.672 1 95.5 124 LEU A N 1
ATOM 954 C CA . LEU A 1 124 ? -0.056 31.641 -7.703 1 95.5 124 LEU A CA 1
ATOM 955 C C . LEU A 1 124 ? 0.295 33.031 -7.195 1 95.5 124 LEU A C 1
ATOM 957 O O . LEU A 1 124 ? -0.581 33.75 -6.734 1 95.5 124 LEU A O 1
ATOM 961 N N . GLY A 1 125 ? 1.573 33.344 -7.125 1 95.5 125 GLY A N 1
ATOM 962 C CA . GLY A 1 125 ? 1.998 34.688 -6.738 1 95.5 125 GLY A CA 1
ATOM 963 C C . GLY A 1 125 ? 2.441 34.781 -5.293 1 95.5 125 GLY A C 1
ATOM 964 O O . GLY A 1 125 ? 2.533 33.75 -4.602 1 95.5 125 GLY A O 1
ATOM 965 N N . GLU A 1 126 ? 2.727 35.969 -4.891 1 94.75 126 GLU A N 1
ATOM 966 C CA . GLU A 1 126 ? 3.305 36.25 -3.58 1 94.75 126 GLU A CA 1
ATOM 967 C C . GLU A 1 126 ? 2.371 35.812 -2.459 1 94.75 126 GLU A C 1
ATOM 969 O O . GLU A 1 126 ? 1.157 36 -2.541 1 94.75 126 GLU A O 1
ATOM 974 N N . GLY A 1 127 ? 2.988 35.188 -1.46 1 93.25 127 GLY A N 1
ATOM 975 C CA . GLY A 1 127 ? 2.244 34.781 -0.271 1 93.25 127 GLY A CA 1
ATOM 976 C C . GLY A 1 127 ? 1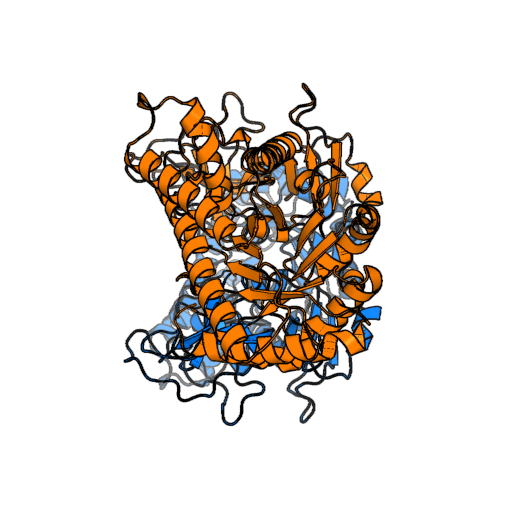.473 33.5 -0.441 1 93.25 127 GLY A C 1
ATOM 977 O O . GLY A 1 127 ? 0.734 33.094 0.456 1 93.25 127 GLY A O 1
ATOM 978 N N . SER A 1 128 ? 1.661 32.75 -1.478 1 94.56 128 SER A N 1
ATOM 979 C CA . SER A 1 128 ? 0.793 31.625 -1.833 1 94.56 128 SER A CA 1
ATOM 980 C C . SER A 1 128 ? 1.364 30.312 -1.336 1 94.56 128 SER A C 1
ATOM 982 O O . SER A 1 128 ? 0.64 29.312 -1.222 1 94.56 128 SER A O 1
ATOM 984 N N . VAL A 1 129 ? 2.695 30.281 -1.081 1 97 129 VAL A N 1
ATOM 985 C CA . VAL A 1 129 ? 3.316 28.984 -0.809 1 97 129 VAL A CA 1
ATOM 986 C C . VAL A 1 129 ? 4.07 29.047 0.517 1 97 129 VAL A C 1
ATOM 988 O O . VAL A 1 129 ? 4.715 30.047 0.829 1 97 129 VAL A O 1
ATOM 991 N N . SER A 1 130 ? 3.898 28.047 1.275 1 98 130 SER A N 1
ATOM 992 C CA . SER A 1 130 ? 4.617 27.859 2.533 1 98 130 SER A CA 1
ATOM 993 C C . SER A 1 130 ? 5.371 26.547 2.557 1 98 130 SER A C 1
ATOM 995 O O . SER A 1 130 ? 4.957 25.578 1.916 1 98 130 SER A O 1
ATOM 997 N N . VAL A 1 131 ? 6.496 26.5 3.254 1 98.56 131 VAL A N 1
ATOM 998 C CA . VAL A 1 131 ? 7.293 25.297 3.414 1 98.56 131 VAL A CA 1
ATOM 999 C C . VAL A 1 131 ? 7.488 25 4.898 1 98.56 131 VAL A C 1
ATOM 1001 O O . VAL A 1 131 ? 7.285 25.875 5.746 1 98.56 131 VAL A O 1
ATOM 1004 N N . LEU A 1 132 ? 7.816 23.797 5.184 1 98.75 132 LEU A N 1
ATOM 1005 C CA . LEU A 1 132 ? 8.148 23.375 6.543 1 98.75 132 LEU A CA 1
ATOM 1006 C C . LEU A 1 132 ? 9.656 23.203 6.707 1 98.75 132 LEU A C 1
ATOM 1008 O O . LEU A 1 132 ? 10.328 22.688 5.816 1 98.75 132 LEU A O 1
ATOM 1012 N N . LEU A 1 133 ? 10.156 23.688 7.848 1 98.81 133 LEU A N 1
ATOM 1013 C CA . LEU A 1 133 ? 11.555 23.562 8.227 1 98.81 133 LEU A CA 1
ATOM 1014 C C . LEU A 1 133 ? 11.695 22.812 9.547 1 98.81 133 LEU A C 1
ATOM 1016 O O . LEU A 1 133 ? 10.945 23.062 10.492 1 98.81 133 LEU A O 1
ATOM 1020 N N . ASP A 1 134 ? 12.633 21.859 9.594 1 98.75 134 ASP A N 1
ATOM 1021 C CA . ASP A 1 134 ? 12.93 21.234 10.883 1 98.75 134 ASP A CA 1
ATOM 1022 C C . ASP A 1 134 ? 14.406 20.844 10.969 1 98.75 134 ASP A C 1
ATOM 1024 O O . ASP A 1 134 ? 14.781 20.031 11.812 1 98.75 134 ASP A O 1
ATOM 1028 N N . ASP A 1 135 ? 15.195 21.359 9.992 1 98.62 135 ASP A N 1
ATOM 1029 C CA . ASP A 1 135 ? 16.641 21.188 9.914 1 98.62 135 ASP A CA 1
ATOM 1030 C C . ASP A 1 135 ? 17.328 22.438 9.367 1 98.62 135 ASP A C 1
ATOM 1032 O O . ASP A 1 135 ? 16.938 22.938 8.312 1 98.62 135 ASP A O 1
ATOM 1036 N N . PRO A 1 136 ? 18.422 22.938 10.062 1 98.44 136 PRO A N 1
ATOM 1037 C CA . PRO A 1 136 ? 19.109 24.125 9.555 1 98.44 136 PRO A CA 1
ATOM 1038 C C . PRO A 1 136 ? 19.641 23.938 8.133 1 98.44 136 PRO A C 1
ATOM 1040 O O . PRO A 1 136 ? 19.75 24.906 7.375 1 98.44 136 PRO A O 1
ATOM 1043 N N . ALA A 1 137 ? 19.906 22.688 7.762 1 98.38 137 ALA A N 1
ATOM 1044 C CA . ALA A 1 137 ? 20.469 22.391 6.445 1 98.38 137 ALA A CA 1
ATOM 1045 C C . ALA A 1 137 ? 19.453 22.688 5.344 1 98.38 137 ALA A C 1
ATOM 1047 O O . ALA A 1 137 ? 19.812 22.75 4.164 1 98.38 137 ALA A O 1
ATOM 1048 N N . GLN A 1 138 ? 18.203 22.969 5.676 1 98.56 138 GLN A N 1
ATOM 1049 C CA . GLN A 1 138 ? 17.156 23.266 4.699 1 98.56 138 GLN A CA 1
ATOM 1050 C C . GLN A 1 138 ? 17.172 24.734 4.301 1 98.56 138 GLN A C 1
ATOM 1052 O O . GLN A 1 138 ? 16.609 25.109 3.277 1 98.56 138 GLN A O 1
ATOM 1057 N N . ILE A 1 139 ? 17.844 25.578 5.133 1 98.5 139 ILE A N 1
ATOM 1058 C CA . ILE A 1 139 ? 17.812 27.016 4.914 1 98.5 139 ILE A CA 1
ATOM 1059 C C . ILE A 1 139 ? 18.547 27.359 3.611 1 98.5 139 ILE A C 1
ATOM 1061 O O . ILE A 1 139 ? 18.016 28.062 2.756 1 98.5 139 ILE A O 1
ATOM 1065 N N . PRO A 1 140 ? 19.75 26.75 3.389 1 97.94 140 PRO A N 1
ATOM 1066 C CA . PRO A 1 140 ? 20.391 27.031 2.098 1 97.94 140 PRO A CA 1
ATOM 1067 C C . PRO A 1 140 ? 19.562 26.516 0.915 1 97.94 140 PRO A C 1
ATOM 1069 O O . PRO A 1 140 ? 19.609 27.109 -0.168 1 97.94 140 PRO A O 1
ATOM 1072 N N . ILE A 1 141 ? 18.781 25.531 1.062 1 97.5 141 ILE A N 1
ATOM 1073 C CA . ILE A 1 141 ? 17.938 24.969 0.007 1 97.5 141 ILE A CA 1
ATOM 1074 C C . ILE A 1 141 ? 16.812 25.953 -0.321 1 97.5 141 ILE A C 1
ATOM 1076 O O . ILE A 1 141 ? 16.656 26.375 -1.469 1 97.5 141 ILE A O 1
ATOM 1080 N N . VAL A 1 142 ? 16.109 26.406 0.683 1 97.88 142 VAL A N 1
ATOM 1081 C CA . VAL A 1 142 ? 14.914 27.219 0.479 1 97.88 142 VAL A CA 1
ATOM 1082 C C . VAL A 1 142 ? 15.32 28.641 0.076 1 97.88 142 VAL A C 1
ATOM 1084 O O . VAL A 1 142 ? 14.539 29.375 -0.541 1 97.88 142 VAL A O 1
ATOM 1087 N N . SER A 1 143 ? 16.562 28.984 0.406 1 97.62 143 SER A N 1
ATOM 1088 C CA . SER A 1 143 ? 17.047 30.328 0.068 1 97.62 143 SER A CA 1
ATOM 1089 C C . SER A 1 143 ? 17.172 30.5 -1.441 1 97.62 143 SER A C 1
ATOM 1091 O O . SER A 1 143 ? 17.297 31.625 -1.933 1 97.62 143 SER A O 1
ATOM 1093 N N . LYS A 1 144 ? 17.094 29.422 -2.199 1 96.88 144 LYS A N 1
ATOM 1094 C CA . LYS A 1 144 ? 17.141 29.469 -3.658 1 96.88 144 LYS A CA 1
ATOM 1095 C C . LYS A 1 144 ? 15.75 29.625 -4.254 1 96.88 144 LYS A C 1
ATOM 1097 O O . LYS A 1 144 ? 15.602 29.844 -5.461 1 96.88 144 LYS A O 1
ATOM 1102 N N . PHE A 1 145 ? 14.773 29.625 -3.475 1 97.56 145 PHE A N 1
ATOM 1103 C CA . PHE A 1 145 ? 13.383 29.531 -3.916 1 97.56 145 PHE A CA 1
ATOM 1104 C C . PHE A 1 145 ? 12.969 30.797 -4.652 1 97.56 145 PHE A C 1
ATOM 1106 O O . PHE A 1 145 ? 12.336 30.734 -5.707 1 97.56 145 PHE A O 1
ATOM 1113 N N . GLN A 1 146 ? 13.367 31.969 -4.152 1 97.12 146 GLN A N 1
ATOM 1114 C CA . GLN A 1 146 ? 12.969 33.25 -4.734 1 97.12 146 GLN A CA 1
ATOM 1115 C C . GLN A 1 146 ? 13.539 33.406 -6.137 1 97.12 146 GLN A C 1
ATOM 1117 O O . GLN A 1 146 ? 12.852 33.906 -7.035 1 97.12 146 GLN A O 1
ATOM 1122 N N . SER A 1 147 ? 14.75 33 -6.336 1 96.81 147 SER A N 1
ATOM 1123 C CA . SER A 1 147 ? 15.383 33.125 -7.645 1 96.81 147 SER A CA 1
ATOM 1124 C C . SER A 1 147 ? 14.695 32.219 -8.68 1 96.81 147 SER A C 1
ATOM 1126 O O . SER A 1 147 ? 14.664 32.562 -9.867 1 96.81 147 SER A O 1
ATOM 1128 N N . LEU A 1 148 ? 14.086 31.156 -8.227 1 95.88 148 LEU A N 1
ATOM 1129 C CA . LEU A 1 148 ? 13.445 30.203 -9.125 1 95.88 148 LEU A CA 1
ATOM 1130 C C . LEU A 1 148 ? 12.016 30.625 -9.438 1 95.88 148 LEU A C 1
ATOM 1132 O O . LEU A 1 148 ? 11.484 30.312 -10.5 1 95.88 148 LEU A O 1
ATOM 1136 N N . SER A 1 149 ? 11.359 31.344 -8.523 1 96.56 149 SER A N 1
ATOM 1137 C CA . SER A 1 149 ? 9.922 31.531 -8.633 1 96.56 149 SER A CA 1
ATOM 1138 C C . SER A 1 149 ? 9.562 33 -8.703 1 96.56 149 SER A C 1
ATOM 1140 O O . SER A 1 149 ? 8.477 33.375 -9.141 1 96.56 149 SER A O 1
ATOM 1142 N N . GLY A 1 150 ? 10.414 33.875 -8.156 1 96.88 150 GLY A N 1
ATOM 1143 C CA . GLY A 1 150 ? 10.078 35.281 -7.965 1 96.88 150 GLY A CA 1
ATOM 1144 C C . GLY A 1 150 ? 9.273 35.531 -6.707 1 96.88 150 GLY A C 1
ATOM 1145 O O . GLY A 1 150 ? 8.891 36.656 -6.426 1 96.88 150 GLY A O 1
ATOM 1146 N N . VAL A 1 151 ? 9.047 34.531 -5.949 1 97.12 151 VAL A N 1
ATOM 1147 C CA . VAL A 1 151 ? 8.219 34.625 -4.754 1 97.12 151 VAL A CA 1
ATOM 1148 C C . VAL A 1 151 ? 9.047 34.25 -3.525 1 97.12 151 VAL A C 1
ATOM 1150 O O . VAL A 1 151 ? 9.883 33.344 -3.578 1 97.12 151 VAL A O 1
ATOM 1153 N N . VAL A 1 152 ? 8.906 35.031 -2.434 1 97.88 152 VAL A N 1
ATOM 1154 C CA . VAL A 1 152 ? 9.508 34.656 -1.155 1 97.88 152 VAL A CA 1
ATOM 1155 C C . VAL A 1 152 ? 8.57 33.688 -0.41 1 97.88 152 VAL A C 1
ATOM 1157 O O . VAL A 1 152 ? 7.445 34.062 -0.07 1 97.88 152 VAL A O 1
ATOM 1160 N N . PRO A 1 153 ? 8.984 32.469 -0.17 1 98.06 153 PRO A N 1
ATOM 1161 C CA . PRO A 1 153 ? 8.086 31.531 0.489 1 98.06 153 PRO A CA 1
ATOM 1162 C C . PRO A 1 153 ? 7.891 31.828 1.973 1 98.06 153 PRO A C 1
ATOM 1164 O O . PRO A 1 153 ? 8.805 32.344 2.627 1 98.06 153 PRO A O 1
ATOM 1167 N N . HIS A 1 154 ? 6.711 31.578 2.441 1 97.94 154 HIS A N 1
ATOM 1168 C CA . HIS A 1 154 ? 6.504 31.516 3.883 1 97.94 154 HIS A CA 1
ATOM 1169 C C . HIS A 1 154 ? 7.105 30.234 4.465 1 97.94 154 HIS A C 1
ATOM 1171 O O . HIS A 1 154 ? 7.309 29.25 3.746 1 97.94 154 HIS A O 1
ATOM 1177 N N . ALA A 1 155 ? 7.496 30.297 5.723 1 98.44 155 ALA A N 1
ATOM 1178 C CA . ALA A 1 155 ? 8.117 29.141 6.355 1 98.44 155 ALA A CA 1
ATOM 1179 C C . ALA A 1 155 ? 7.543 28.906 7.754 1 98.44 155 ALA A C 1
ATOM 1181 O O . ALA A 1 155 ? 7.309 29.859 8.5 1 98.44 155 ALA A O 1
ATOM 1182 N N . HIS A 1 156 ? 7.207 27.703 8.023 1 98.69 156 HIS A N 1
ATOM 1183 C CA . HIS A 1 156 ? 6.82 27.25 9.352 1 98.69 156 HIS A CA 1
ATOM 1184 C C . HIS A 1 156 ? 7.859 26.281 9.922 1 98.69 156 HIS A C 1
ATOM 1186 O O . HIS A 1 156 ? 8.383 25.438 9.203 1 98.69 156 HIS A O 1
ATOM 1192 N N . ILE A 1 157 ? 8.203 26.453 11.172 1 98.81 157 ILE A N 1
ATOM 1193 C CA . ILE A 1 157 ? 9.07 25.5 11.844 1 98.81 157 ILE A CA 1
ATOM 1194 C C . ILE A 1 157 ? 8.227 24.328 12.375 1 98.81 157 ILE A C 1
ATOM 1196 O O . ILE A 1 157 ? 7.262 24.547 13.109 1 98.81 157 ILE A O 1
ATOM 1200 N N . LYS A 1 158 ? 8.555 23.156 11.945 1 98.69 158 LYS A N 1
ATOM 1201 C CA . LYS A 1 158 ? 7.84 21.969 12.406 1 98.69 158 LYS A CA 1
ATOM 1202 C C . LYS A 1 158 ? 8.344 21.516 13.773 1 98.69 158 LYS A C 1
ATOM 1204 O O . LYS A 1 158 ? 9.555 21.359 13.977 1 98.69 158 LYS A O 1
ATOM 1209 N N . ILE A 1 159 ? 7.441 21.281 14.695 1 98.44 159 ILE A N 1
ATOM 1210 C CA . ILE A 1 159 ? 7.758 20.953 16.078 1 98.44 159 ILE A CA 1
ATOM 1211 C C . ILE A 1 159 ? 7.434 19.484 16.359 1 98.44 159 ILE A C 1
ATOM 1213 O O . ILE A 1 159 ? 6.367 19 15.969 1 98.44 159 ILE A O 1
ATOM 1217 N N . ASP A 1 160 ? 8.391 18.766 16.891 1 96.75 160 ASP A N 1
ATOM 1218 C CA . ASP A 1 160 ? 8.18 17.422 17.391 1 96.75 160 ASP A CA 1
ATOM 1219 C C . ASP A 1 160 ? 7.766 17.438 18.859 1 96.75 160 ASP A C 1
ATOM 1221 O O . ASP A 1 160 ? 8.531 17.859 19.734 1 96.75 160 ASP A O 1
ATOM 1225 N N . MET A 1 161 ? 6.664 16.953 19.141 1 92.5 161 MET A N 1
ATOM 1226 C CA . MET A 1 161 ? 6.219 16.938 20.531 1 92.5 161 MET A CA 1
ATOM 1227 C C . MET A 1 161 ? 6.129 15.5 21.047 1 92.5 161 MET A C 1
ATOM 1229 O O . MET A 1 161 ? 5.242 15.172 21.844 1 92.5 161 MET A O 1
ATOM 1233 N N . GLY A 1 162 ? 6.98 14.664 20.453 1 88.94 162 GLY A N 1
ATOM 1234 C CA . GLY A 1 162 ? 7.117 13.336 21.031 1 88.94 162 GLY A CA 1
ATOM 1235 C C . GLY A 1 162 ? 6.84 12.227 20.031 1 88.94 162 GLY A C 1
ATOM 1236 O O . GLY A 1 162 ? 7.289 11.094 20.219 1 88.94 162 GLY A O 1
ATOM 1237 N N . GLY A 1 163 ? 6.152 12.469 18.969 1 88.19 163 GLY A N 1
ATOM 1238 C CA . GLY A 1 163 ? 5.812 11.445 17.984 1 88.19 163 GLY A CA 1
ATOM 1239 C C . GLY A 1 163 ? 7 11 17.156 1 88.19 163 GLY A C 1
ATOM 1240 O O . GLY A 1 163 ? 6.988 9.906 16.578 1 88.19 163 GLY A O 1
ATOM 1241 N N . ARG A 1 164 ? 8.008 11.844 17 1 90.5 164 ARG A N 1
ATOM 1242 C CA . ARG A 1 164 ? 9.25 11.562 16.281 1 90.5 164 ARG A CA 1
ATOM 1243 C C . ARG A 1 164 ? 8.984 11.203 14.828 1 90.5 164 ARG A C 1
ATOM 1245 O O . ARG A 1 164 ? 9.648 10.328 14.266 1 90.5 164 ARG A O 1
ATOM 1252 N N . ARG A 1 165 ? 7.895 11.68 14.32 1 91.94 165 ARG A N 1
ATOM 1253 C CA . ARG A 1 165 ? 7.594 11.586 12.898 1 91.94 165 ARG A CA 1
ATOM 1254 C C . ARG A 1 165 ? 8.43 12.578 12.094 1 91.94 165 ARG A C 1
ATOM 1256 O O . ARG A 1 165 ? 8.977 12.227 11.039 1 91.94 165 ARG A O 1
ATOM 1263 N N . ALA A 1 166 ? 8.469 13.75 12.461 1 96.56 166 ALA A N 1
ATOM 1264 C CA . ALA A 1 166 ? 9.25 14.867 11.938 1 96.56 166 ALA A CA 1
ATOM 1265 C C . ALA A 1 166 ? 9.195 16.062 12.883 1 96.56 166 ALA A C 1
ATOM 1267 O O . ALA A 1 166 ? 8.336 16.141 13.758 1 96.56 166 ALA A O 1
ATOM 1268 N N . GLY A 1 167 ? 10.18 16.906 12.703 1 97.94 167 GLY A N 1
ATOM 1269 C CA . GLY A 1 167 ? 10.172 18.125 13.5 1 97.94 167 GLY A CA 1
ATOM 1270 C C . GLY A 1 167 ? 11.297 18.188 14.508 1 97.94 167 GLY A C 1
ATOM 1271 O O . GLY A 1 167 ? 11.93 17.172 14.805 1 97.94 167 GLY A O 1
ATOM 1272 N N . VAL A 1 168 ? 11.516 19.312 15.07 1 97.69 168 VAL A N 1
ATOM 1273 C CA . VAL A 1 168 ? 12.523 19.562 16.094 1 97.69 168 VAL A CA 1
ATOM 1274 C C . VAL A 1 168 ? 11.836 19.766 17.453 1 97.69 168 VAL A C 1
ATOM 1276 O O . VAL A 1 168 ? 10.734 20.312 17.516 1 97.69 168 VAL A O 1
ATOM 1279 N N . GLU A 1 169 ? 12.461 19.359 18.469 1 96.81 169 GLU A N 1
ATOM 1280 C CA . GLU A 1 169 ? 11.938 19.609 19.812 1 96.81 169 GLU A CA 1
ATOM 1281 C C . GLU A 1 169 ? 12.133 21.062 20.219 1 96.81 169 GLU A C 1
ATOM 1283 O O . GLU A 1 169 ? 13.242 21.594 20.141 1 96.81 169 GLU A O 1
ATOM 1288 N N . ALA A 1 170 ? 11.078 21.688 20.703 1 97.19 170 ALA A N 1
ATOM 1289 C CA . ALA A 1 170 ? 11.086 23.125 20.984 1 97.19 170 ALA A CA 1
ATOM 1290 C C . ALA A 1 170 ? 12.172 23.469 22 1 97.19 170 ALA A C 1
ATOM 1292 O O . ALA A 1 170 ? 12.797 24.531 21.906 1 97.19 170 ALA A O 1
ATOM 1293 N N . GLN A 1 171 ? 12.484 22.594 22.922 1 95.75 171 GLN A N 1
ATOM 1294 C CA . GLN A 1 171 ? 13.398 22.906 24.016 1 95.75 171 GLN A CA 1
ATOM 1295 C C . GLN A 1 171 ? 14.82 22.453 23.688 1 95.75 171 GLN A C 1
ATOM 1297 O O . GLN A 1 171 ? 15.727 22.594 24.516 1 95.75 171 GLN A O 1
ATOM 1302 N N . SER A 1 172 ? 15.047 22 22.531 1 96.12 172 SER A N 1
ATOM 1303 C CA . SER A 1 172 ? 16.344 21.422 22.172 1 96.12 172 SER A CA 1
ATOM 1304 C C . SER A 1 172 ? 17.312 22.516 21.703 1 96.12 172 SER A C 1
ATOM 1306 O O . SER A 1 172 ? 16.891 23.625 21.375 1 96.12 172 SER A O 1
ATOM 1308 N N . THR A 1 173 ? 18.625 22.172 21.703 1 96.56 173 THR A N 1
ATOM 1309 C CA . THR A 1 173 ? 19.641 23.031 21.109 1 96.56 173 THR A CA 1
ATOM 1310 C C . THR A 1 173 ? 19.469 23.109 19.609 1 96.56 173 THR A C 1
ATOM 1312 O O . THR A 1 173 ? 19.734 24.156 19 1 96.56 173 THR A O 1
ATOM 1315 N N . ARG A 1 174 ? 19 22.016 19.078 1 96.94 174 ARG A N 1
ATOM 1316 C CA . ARG A 1 174 ? 18.781 21.953 17.641 1 96.94 174 ARG A CA 1
ATOM 1317 C C . ARG A 1 174 ? 17.734 22.969 17.203 1 96.94 174 ARG A C 1
ATOM 1319 O O . ARG A 1 174 ? 17.812 23.531 16.109 1 96.94 174 ARG A O 1
ATOM 1326 N N . PHE A 1 175 ? 16.781 23.234 18.062 1 98.12 175 PHE A N 1
ATOM 1327 C CA . PHE A 1 175 ? 15.766 24.234 17.781 1 98.12 175 PHE A CA 1
ATOM 1328 C C . PHE A 1 175 ? 16.391 25.609 17.641 1 98.12 175 PHE A C 1
ATOM 1330 O O . PHE A 1 175 ? 16.062 26.359 16.719 1 98.12 175 PHE A O 1
ATOM 1337 N N . LEU A 1 176 ? 17.25 25.922 18.5 1 97.88 176 LEU A N 1
ATOM 1338 C CA . LEU A 1 176 ? 17.891 27.234 18.484 1 97.88 176 LEU A CA 1
ATOM 1339 C C . LEU A 1 176 ? 18.781 27.375 17.25 1 97.88 176 LEU A C 1
ATOM 1341 O O . LEU A 1 176 ? 18.859 28.469 16.672 1 97.88 176 LEU A O 1
ATOM 1345 N N . GLU A 1 177 ? 19.469 26.297 16.906 1 98.12 177 GLU A N 1
ATOM 1346 C CA . GLU A 1 177 ? 20.266 26.328 15.695 1 98.12 177 GLU A CA 1
ATOM 1347 C C . GLU A 1 177 ? 19.406 26.625 14.469 1 98.12 177 GLU A C 1
ATOM 1349 O O . GLU A 1 177 ? 19.781 27.453 13.633 1 98.12 177 GLU A O 1
ATOM 1354 N N . LEU A 1 178 ? 18.297 26 14.406 1 98.56 178 LEU A N 1
ATOM 1355 C CA . LEU A 1 178 ? 17.359 26.234 13.305 1 98.56 178 LEU A CA 1
ATOM 1356 C C . LEU A 1 178 ? 16.781 27.641 13.359 1 98.56 178 LEU A C 1
ATOM 1358 O O . LEU A 1 178 ? 16.688 28.312 12.336 1 98.56 178 LEU A O 1
ATOM 1362 N N . ALA A 1 179 ? 16.391 28.031 14.562 1 98.31 179 ALA A N 1
ATOM 1363 C CA . ALA A 1 179 ? 15.836 29.375 14.758 1 98.31 179 ALA A CA 1
ATOM 1364 C C . ALA A 1 179 ? 16.812 30.438 14.281 1 98.31 179 ALA A C 1
ATOM 1366 O O . ALA A 1 179 ? 16.422 31.375 13.562 1 98.31 179 ALA A O 1
ATOM 1367 N N . ASP A 1 180 ? 18.062 30.312 14.633 1 98.19 180 ASP A N 1
ATOM 1368 C CA . ASP A 1 180 ? 19.078 31.266 14.234 1 98.19 180 ASP A CA 1
ATOM 1369 C C . ASP A 1 180 ? 19.188 31.359 12.711 1 98.19 180 ASP A C 1
ATOM 1371 O O . ASP A 1 180 ? 19.172 32.469 12.148 1 98.19 180 ASP A O 1
ATOM 1375 N N . ALA A 1 181 ? 19.266 30.234 12.102 1 98.25 181 ALA A N 1
ATOM 1376 C CA . ALA A 1 181 ? 19.391 30.188 10.648 1 98.25 181 ALA A CA 1
ATOM 1377 C C . ALA A 1 181 ? 18.156 30.75 9.969 1 98.25 181 ALA A C 1
ATOM 1379 O O . ALA A 1 181 ? 18.25 31.5 8.992 1 98.25 181 ALA A O 1
ATOM 1380 N N . ALA A 1 182 ? 16.969 30.406 10.484 1 98.25 182 ALA A N 1
ATOM 1381 C CA . ALA A 1 182 ? 15.711 30.844 9.898 1 98.25 182 ALA A CA 1
ATOM 1382 C C . ALA A 1 182 ? 15.516 32.344 10.062 1 98.25 182 ALA A C 1
ATOM 1384 O O . ALA A 1 182 ? 15.055 33.031 9.148 1 98.25 182 ALA A O 1
ATOM 1385 N N . LEU A 1 183 ? 15.883 32.875 11.227 1 97.94 183 LEU A N 1
ATOM 1386 C CA . LEU A 1 183 ? 15.773 34.281 11.492 1 97.94 183 LEU A CA 1
ATOM 1387 C C . LEU A 1 183 ? 16.703 35.094 10.586 1 97.94 183 LEU A C 1
ATOM 1389 O O . LEU A 1 183 ? 16.328 36.156 10.078 1 97.94 183 LEU A O 1
ATOM 1393 N N . GLU A 1 184 ? 17.859 34.562 10.406 1 97.06 184 GLU A N 1
ATOM 1394 C CA . GLU A 1 184 ? 18.797 35.219 9.492 1 97.06 184 GLU A CA 1
ATOM 1395 C C . GLU A 1 184 ? 18.234 35.25 8.07 1 97.06 184 GLU A C 1
ATOM 1397 O O . GLU A 1 184 ? 18.266 36.281 7.414 1 97.06 184 GLU A O 1
ATOM 1402 N N . ALA A 1 185 ? 17.734 34.156 7.609 1 97.38 185 ALA A N 1
ATOM 1403 C CA . ALA A 1 185 ? 17.141 34.062 6.277 1 97.38 185 ALA A CA 1
ATOM 1404 C C . ALA A 1 185 ? 15.938 35 6.156 1 97.38 185 ALA A C 1
ATOM 1406 O O . ALA A 1 185 ? 15.727 35.625 5.109 1 97.38 185 ALA A O 1
ATOM 1407 N N . HIS A 1 186 ? 15.125 35.031 7.211 1 97.31 186 HIS A N 1
ATOM 1408 C CA . HIS A 1 186 ? 14 35.938 7.27 1 97.31 186 HIS A CA 1
ATOM 1409 C C . HIS A 1 186 ? 14.461 37.406 7.137 1 97.31 186 HIS A C 1
ATOM 1411 O O . HIS A 1 186 ? 13.906 38.156 6.344 1 97.31 186 HIS A O 1
ATOM 1417 N N . GLY A 1 187 ? 15.469 37.75 7.859 1 95.62 187 GLY A N 1
ATOM 1418 C CA . GLY A 1 187 ? 16.016 39.094 7.805 1 95.62 187 GLY A CA 1
ATOM 1419 C C . GLY A 1 187 ? 16.562 39.469 6.438 1 95.62 187 GLY A C 1
ATOM 1420 O O . GLY A 1 187 ? 16.531 40.625 6.039 1 95.62 187 GLY A O 1
ATOM 1421 N N . GLN A 1 188 ? 17.031 38.469 5.703 1 95.19 188 GLN A N 1
ATOM 1422 C CA . GLN A 1 188 ? 17.609 38.688 4.383 1 95.19 188 GLN A CA 1
ATOM 1423 C C . GLN A 1 188 ? 16.547 38.656 3.295 1 95.19 188 GLN A C 1
ATOM 1425 O O . GLN A 1 188 ? 16.844 38.812 2.111 1 95.19 188 GLN A O 1
ATOM 1430 N N . GLY A 1 189 ? 15.352 38.375 3.695 1 95 189 GLY A N 1
ATOM 1431 C CA . GLY A 1 189 ? 14.25 38.344 2.748 1 95 189 GLY A CA 1
ATOM 1432 C C . GLY A 1 189 ? 14.203 37.062 1.914 1 95 189 GLY A C 1
ATOM 1433 O O . GLY A 1 189 ? 13.609 37.062 0.836 1 95 189 GLY A O 1
ATOM 1434 N N . LYS A 1 190 ? 14.852 36.031 2.371 1 97.31 190 LYS A N 1
ATOM 1435 C CA . LYS A 1 190 ? 14.875 34.781 1.638 1 97.31 190 LYS A CA 1
ATOM 1436 C C . LYS A 1 190 ? 13.656 33.906 1.978 1 97.31 190 LYS A C 1
ATOM 1438 O O . LYS A 1 190 ? 13.195 33.125 1.15 1 97.31 190 LYS A O 1
ATOM 1443 N N . ILE A 1 191 ? 13.203 34.031 3.229 1 97.75 191 ILE A N 1
ATOM 1444 C CA . ILE A 1 191 ? 11.961 33.406 3.676 1 97.75 191 ILE A CA 1
ATOM 1445 C C . ILE A 1 191 ? 11.18 34.406 4.543 1 97.75 191 ILE A C 1
ATOM 1447 O O . ILE A 1 191 ? 11.727 35.406 5.004 1 97.75 191 ILE A O 1
ATOM 1451 N N . ARG A 1 192 ? 9.961 34.156 4.617 1 97.19 192 ARG A N 1
ATOM 1452 C CA . ARG A 1 192 ? 9.125 34.844 5.598 1 97.19 192 ARG A CA 1
ATOM 1453 C C . ARG A 1 192 ? 8.688 33.875 6.703 1 97.19 192 ARG A C 1
ATOM 1455 O O . ARG A 1 192 ? 7.797 33.062 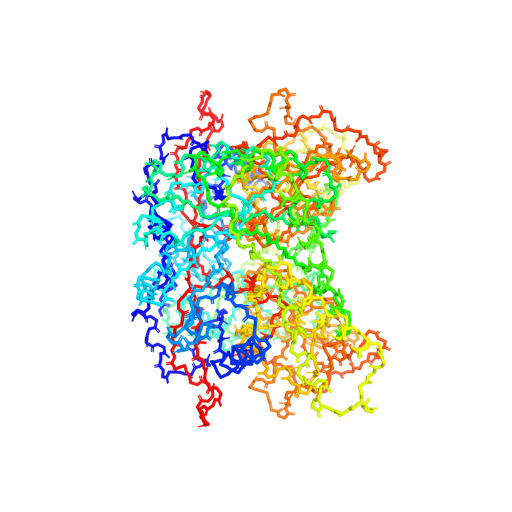6.504 1 97.19 192 ARG A O 1
ATOM 1462 N N . LEU A 1 193 ? 9.367 33.938 7.828 1 97.38 193 LEU A N 1
ATOM 1463 C CA . LEU A 1 193 ? 8.977 33.094 8.961 1 97.38 193 LEU A CA 1
ATOM 1464 C C . LEU A 1 193 ? 7.574 33.469 9.445 1 97.38 193 LEU A C 1
ATOM 1466 O O . LEU A 1 193 ? 7.32 34.594 9.836 1 97.38 193 LEU A O 1
ATOM 1470 N N . SER A 1 194 ? 6.648 32.469 9.391 1 96.69 194 SER A N 1
ATOM 1471 C CA . SER A 1 194 ? 5.238 32.781 9.562 1 96.69 194 SER A CA 1
ATOM 1472 C C . SER A 1 194 ? 4.586 31.922 10.633 1 96.69 194 SER A C 1
ATOM 1474 O O . SER A 1 194 ? 3.439 32.156 11.016 1 96.69 194 SER A O 1
ATOM 1476 N N . GLY A 1 195 ? 5.289 30.969 11.062 1 98 195 GLY A N 1
ATOM 1477 C CA . GLY A 1 195 ? 4.598 30.203 12.086 1 98 195 GLY A CA 1
ATOM 1478 C C . GLY A 1 195 ? 5.324 28.922 12.461 1 98 195 GLY A C 1
ATOM 1479 O O . GLY A 1 195 ? 6.5 28.75 12.141 1 98 195 GLY A O 1
ATOM 1480 N N . LEU A 1 196 ? 4.66 28.109 13.312 1 98.69 196 LEU A N 1
ATOM 1481 C CA . LEU A 1 196 ? 5.07 26.766 13.734 1 98.69 196 LEU A CA 1
ATOM 1482 C C . LEU A 1 196 ? 3.996 25.734 13.398 1 98.69 196 LEU A C 1
ATOM 1484 O O . LEU A 1 196 ? 2.82 26.078 13.258 1 98.69 196 LEU A O 1
ATOM 1488 N N . TYR A 1 197 ? 4.406 24.531 13.172 1 98.56 197 TYR A N 1
ATOM 1489 C CA . TYR A 1 197 ? 3.537 23.453 12.711 1 98.56 197 TYR A CA 1
ATOM 1490 C C . TYR A 1 197 ? 3.779 22.172 13.508 1 98.56 197 TYR A C 1
ATOM 1492 O O . TYR A 1 197 ? 4.926 21.828 13.805 1 98.56 197 TYR A O 1
ATOM 1500 N N . SER A 1 198 ? 2.75 21.562 13.945 1 97.5 198 SER A N 1
ATOM 1501 C CA . SER A 1 198 ? 2.855 20.266 14.586 1 97.5 198 SER A CA 1
ATOM 1502 C C . SER A 1 198 ? 1.825 19.281 14.031 1 97.5 198 SER A C 1
ATOM 1504 O O . SER A 1 198 ? 0.787 19.703 13.508 1 97.5 198 SER A O 1
ATOM 1506 N N . HIS A 1 199 ? 2.146 18.047 14 1 93.94 199 HIS A N 1
ATOM 1507 C CA . HIS A 1 199 ? 1.253 16.969 13.625 1 93.94 199 HIS A CA 1
ATOM 1508 C C . HIS A 1 199 ? 1.335 15.812 14.617 1 93.94 199 HIS A C 1
ATOM 1510 O O . HIS A 1 199 ? 2.367 15.148 14.727 1 93.94 199 HIS A O 1
ATOM 1516 N N . ALA A 1 200 ? 0.238 15.57 15.305 1 87.88 200 ALA A N 1
ATOM 1517 C CA . ALA A 1 200 ? 0.216 14.508 16.297 1 87.88 200 ALA A CA 1
ATOM 1518 C C . ALA A 1 200 ? -0.344 13.211 15.719 1 87.88 200 ALA A C 1
ATOM 1520 O O . ALA A 1 200 ? -1.4 12.734 16.141 1 87.88 200 ALA A O 1
ATOM 1521 N N . GLY A 1 201 ? 0.406 12.586 14.914 1 82.81 201 GLY A N 1
ATOM 1522 C CA . GLY A 1 201 ? -0.003 11.32 14.312 1 82.81 201 GLY A CA 1
ATOM 1523 C C . GLY A 1 201 ? -0.287 10.242 15.344 1 82.81 201 GLY A C 1
ATOM 1524 O O . GLY A 1 201 ? -1.144 9.383 15.125 1 82.81 201 GLY A O 1
ATOM 1525 N N . GLN A 1 202 ? 0.352 10.258 16.5 1 82.62 202 GLN A N 1
ATOM 1526 C CA . GLN A 1 202 ? 0.197 9.273 17.562 1 82.62 202 GLN A CA 1
ATOM 1527 C C . GLN A 1 202 ? -1.191 9.359 18.188 1 82.62 202 GLN A C 1
ATOM 1529 O O . GLN A 1 202 ? -1.606 8.445 18.906 1 82.62 202 GLN A O 1
ATOM 1534 N N . SER A 1 203 ? -1.856 10.383 17.812 1 86.12 203 SER A N 1
ATOM 1535 C CA . SER A 1 203 ? -3.219 10.531 18.312 1 86.12 203 SER A CA 1
ATOM 1536 C C . SER A 1 203 ? -4.141 9.469 17.734 1 86.12 203 SER A C 1
ATOM 1538 O O . SER A 1 203 ? -5.227 9.219 18.266 1 86.12 203 SER A O 1
ATOM 1540 N N . TYR A 1 204 ? -3.775 8.891 16.688 1 83.81 204 TYR A N 1
ATOM 1541 C CA . TYR A 1 204 ? -4.543 7.797 16.109 1 83.81 204 TYR A CA 1
ATOM 1542 C C . TYR A 1 204 ? -4.668 6.637 17.094 1 83.81 204 TYR A C 1
ATOM 1544 O O . TYR A 1 204 ? -5.59 5.824 16.984 1 83.81 204 TYR A O 1
ATOM 1552 N N . GLY A 1 205 ? -3.793 6.578 18.016 1 87.69 205 GLY A N 1
ATOM 1553 C CA . GLY A 1 205 ? -3.809 5.531 19.016 1 87.69 205 GLY A CA 1
ATOM 1554 C C . GLY A 1 205 ? -4.656 5.887 20.234 1 87.69 205 GLY A C 1
ATOM 1555 O O . GLY A 1 205 ? -4.812 5.074 21.141 1 87.69 205 GLY A O 1
ATOM 1556 N N . GLY A 1 206 ? -5.203 7.062 20.203 1 90 206 GLY A N 1
ATOM 1557 C CA . GLY A 1 206 ? -6.039 7.484 21.312 1 90 206 GLY A CA 1
ATOM 1558 C C . GLY A 1 206 ? -7.316 6.676 21.438 1 90 206 GLY A C 1
ATOM 1559 O O . GLY A 1 206 ? -7.668 5.918 20.531 1 90 206 GLY A O 1
ATOM 1560 N N . ASP A 1 207 ? -8.023 6.875 22.609 1 92.88 207 ASP A N 1
ATOM 1561 C CA . ASP A 1 207 ? -9.18 6.008 22.812 1 92.88 207 ASP A CA 1
ATOM 1562 C C . ASP A 1 207 ? -10.305 6.746 23.531 1 92.88 207 ASP A C 1
ATOM 1564 O O . ASP A 1 207 ? -11.227 6.121 24.062 1 92.88 207 ASP A O 1
ATOM 1568 N N . SER A 1 208 ? -10.148 8.062 23.641 1 95.25 208 SER A N 1
ATOM 1569 C CA . SER A 1 208 ? -11.203 8.82 24.312 1 95.25 208 SER A CA 1
ATOM 1570 C C . SER A 1 208 ? -11.188 10.281 23.875 1 95.25 208 SER A C 1
ATOM 1572 O O . SER A 1 208 ? -10.172 10.781 23.391 1 95.25 208 SER A O 1
ATOM 1574 N N . ARG A 1 209 ? -12.32 11 24.156 1 95.5 209 ARG A N 1
ATOM 1575 C CA . ARG A 1 209 ? -12.438 12.43 23.891 1 95.5 209 ARG A CA 1
ATOM 1576 C C . ARG A 1 209 ? -11.406 13.219 24.672 1 95.5 209 ARG A C 1
ATOM 1578 O O . ARG A 1 209 ? -10.742 14.109 24.141 1 95.5 209 ARG A O 1
ATOM 1585 N N . ALA A 1 210 ? -11.266 12.82 25.891 1 96.12 210 ALA A N 1
ATOM 1586 C CA . ALA A 1 210 ? -10.328 13.516 26.766 1 96.12 210 ALA A CA 1
ATOM 1587 C C . ALA A 1 210 ? -8.891 13.344 26.281 1 96.12 210 ALA A C 1
ATOM 1589 O O . ALA A 1 210 ? -8.117 14.305 26.281 1 96.12 210 ALA A O 1
ATOM 1590 N N . ALA A 1 211 ? -8.586 12.125 25.922 1 95.81 211 ALA A N 1
ATOM 1591 C CA . ALA A 1 211 ? -7.234 11.852 25.422 1 95.81 211 ALA A CA 1
ATOM 1592 C C . ALA A 1 211 ? -6.926 12.664 24.172 1 95.81 211 ALA A C 1
ATOM 1594 O O . ALA A 1 211 ? -5.805 13.141 24 1 95.81 211 ALA A O 1
ATOM 1595 N N . ALA A 1 212 ? -7.887 12.797 23.344 1 97 212 ALA A N 1
ATOM 1596 C CA . ALA A 1 212 ? -7.703 13.539 22.094 1 97 212 ALA A CA 1
ATOM 1597 C C . ALA A 1 212 ? -7.508 15.031 22.359 1 97 212 ALA A C 1
ATOM 1599 O O . ALA A 1 212 ? -6.656 15.672 21.75 1 97 212 ALA A O 1
ATOM 1600 N N . ILE A 1 213 ? -8.258 15.609 23.266 1 97.25 213 ILE A N 1
ATOM 1601 C CA . ILE A 1 213 ? -8.125 17.016 23.625 1 97.25 213 ILE A CA 1
ATOM 1602 C C . ILE A 1 213 ? -6.762 17.25 24.281 1 97.25 213 ILE A C 1
ATOM 1604 O O . ILE A 1 213 ? -6.094 18.25 24.016 1 97.25 213 ILE A O 1
ATOM 1608 N N . LYS A 1 214 ? -6.453 16.297 25.156 1 96.75 214 LYS A N 1
ATOM 1609 C CA . LYS A 1 214 ? -5.148 16.391 25.797 1 96.75 214 LYS A CA 1
ATOM 1610 C C . LYS A 1 214 ? -4.023 16.438 24.781 1 96.75 214 LYS A C 1
ATOM 1612 O O . LYS A 1 214 ? -3.057 17.188 24.938 1 96.75 214 LYS A O 1
ATOM 1617 N N . MET A 1 215 ? -4.133 15.664 23.766 1 96.75 215 MET A N 1
ATOM 1618 C CA . MET A 1 215 ? -3.125 15.648 22.703 1 96.75 215 MET A CA 1
ATOM 1619 C C . MET A 1 215 ? -3.107 16.984 21.953 1 96.75 215 MET A C 1
ATOM 1621 O O . MET A 1 215 ? -2.039 17.484 21.609 1 96.75 215 MET A O 1
ATOM 1625 N N . MET A 1 216 ? -4.246 17.547 21.641 1 97.62 216 MET A N 1
ATOM 1626 C CA . MET A 1 216 ? -4.324 18.859 21.016 1 97.62 216 MET A CA 1
ATOM 1627 C C . MET A 1 216 ? -3.641 19.922 21.875 1 97.62 216 MET A C 1
ATOM 1629 O O . MET A 1 216 ? -2.885 20.75 21.359 1 97.62 216 MET A O 1
ATOM 1633 N N . ARG A 1 217 ? -3.918 19.844 23.125 1 97.62 217 ARG A N 1
ATOM 1634 C CA . ARG A 1 217 ? -3.305 20.781 24.062 1 97.62 217 ARG A CA 1
ATOM 1635 C C . ARG A 1 217 ? -1.787 20.641 24.062 1 97.62 217 ARG A C 1
ATOM 1637 O O . ARG A 1 217 ? -1.065 21.641 24.078 1 97.62 217 ARG A O 1
ATOM 1644 N N . ALA A 1 218 ? -1.347 19.406 24.047 1 96.94 218 ALA A N 1
ATOM 1645 C CA . ALA A 1 218 ? 0.091 19.156 24.047 1 96.94 218 ALA A CA 1
ATOM 1646 C C . ALA A 1 218 ? 0.743 19.719 22.781 1 96.94 218 ALA A C 1
ATOM 1648 O O . ALA A 1 218 ? 1.835 20.297 22.859 1 96.94 218 ALA A O 1
ATOM 1649 N N . GLU A 1 219 ? 0.093 19.578 21.656 1 97.06 219 GLU A N 1
ATOM 1650 C CA . GLU A 1 219 ? 0.587 20.156 20.406 1 97.06 219 GLU A CA 1
ATOM 1651 C C . GLU A 1 219 ? 0.737 21.672 20.516 1 97.06 219 GLU A C 1
ATOM 1653 O O . GLU A 1 219 ? 1.806 22.219 20.219 1 97.06 219 GLU A O 1
ATOM 1658 N N . LEU A 1 220 ? -0.312 22.281 20.938 1 97.94 220 LEU A N 1
ATOM 1659 C CA . LEU A 1 220 ? -0.341 23.734 21 1 97.94 220 LEU A CA 1
ATOM 1660 C C . LEU A 1 220 ? 0.649 24.266 22.031 1 97.94 220 LEU A C 1
ATOM 1662 O O . LEU A 1 220 ? 1.313 25.281 21.797 1 97.94 220 LEU A O 1
ATOM 1666 N N . SER A 1 221 ? 0.726 23.547 23.141 1 98.12 221 SER A N 1
ATOM 1667 C CA . SER A 1 221 ? 1.655 23.969 24.188 1 98.12 221 SER A CA 1
ATOM 1668 C C . SER A 1 221 ? 3.1 23.906 23.688 1 98.12 221 SER A C 1
ATOM 1670 O O . SER A 1 221 ? 3.885 24.812 23.953 1 98.12 221 SER A O 1
ATOM 1672 N N . ALA A 1 222 ? 3.436 22.859 23.016 1 97.88 222 ALA A N 1
ATOM 1673 C CA . ALA A 1 222 ? 4.789 22.703 22.5 1 97.88 222 ALA A CA 1
ATOM 1674 C C . ALA A 1 222 ? 5.102 23.812 21.484 1 97.88 222 ALA A C 1
ATOM 1676 O O . ALA A 1 222 ? 6.199 24.375 21.484 1 97.88 222 ALA A O 1
ATOM 1677 N N . MET A 1 223 ? 4.148 24.078 20.656 1 98.44 223 MET A N 1
ATOM 1678 C CA . MET A 1 223 ? 4.363 25.125 19.656 1 98.44 223 MET A CA 1
ATOM 1679 C C . MET A 1 223 ? 4.457 26.5 20.297 1 98.44 223 MET A C 1
ATOM 1681 O O . MET A 1 223 ? 5.234 27.344 19.859 1 98.44 223 MET A O 1
ATOM 1685 N N . LEU A 1 224 ? 3.619 26.703 21.297 1 98.5 224 LEU A N 1
ATOM 1686 C CA . LEU A 1 224 ? 3.686 27.984 22 1 98.5 224 LEU A CA 1
ATOM 1687 C C . LEU A 1 224 ? 5.055 28.172 22.656 1 98.5 224 LEU A C 1
ATOM 1689 O O . LEU A 1 224 ? 5.617 29.266 22.609 1 98.5 224 LEU A O 1
ATOM 1693 N N . GLU A 1 225 ? 5.574 27.125 23.234 1 98.12 225 GLU A N 1
ATOM 1694 C CA . GLU A 1 225 ? 6.926 27.172 23.781 1 98.12 225 GLU A CA 1
ATOM 1695 C C . GLU A 1 225 ? 7.945 27.531 22.703 1 98.12 225 GLU A C 1
ATOM 1697 O O . GLU A 1 225 ? 8.828 28.359 22.938 1 98.12 225 GLU A O 1
ATOM 1702 N N . GLY A 1 226 ? 7.828 26.891 21.594 1 98.44 226 GLY A N 1
ATOM 1703 C CA . GLY A 1 226 ? 8.695 27.219 20.469 1 98.44 226 GLY A CA 1
ATOM 1704 C C . GLY A 1 226 ? 8.562 28.656 20 1 98.44 226 GLY A C 1
ATOM 1705 O O . GLY A 1 226 ? 9.562 29.312 19.719 1 98.44 226 GLY A O 1
ATOM 1706 N N . ALA A 1 227 ? 7.316 29.109 19.906 1 98.38 227 ALA A N 1
ATOM 1707 C CA . ALA A 1 227 ? 7.051 30.484 19.484 1 98.38 227 ALA A CA 1
ATOM 1708 C C . ALA A 1 227 ? 7.691 31.484 20.453 1 98.38 227 ALA A C 1
ATOM 1710 O O . ALA A 1 227 ? 8.273 32.469 20.016 1 98.38 227 ALA A O 1
ATOM 1711 N N . ASP A 1 228 ? 7.578 31.188 21.719 1 97.69 228 ASP A N 1
ATOM 1712 C CA . ASP A 1 228 ? 8.188 32.062 22.734 1 97.69 228 ASP A CA 1
ATOM 1713 C C . ASP A 1 228 ? 9.703 32.125 22.562 1 97.69 228 ASP A C 1
ATOM 1715 O O . ASP A 1 228 ? 10.297 33.188 22.609 1 97.69 228 ASP A O 1
ATOM 1719 N N . ARG A 1 229 ? 10.273 31 22.375 1 97.56 229 ARG A N 1
ATOM 1720 C CA . ARG A 1 229 ? 11.719 30.938 22.219 1 97.56 229 ARG A CA 1
ATOM 1721 C C . ARG A 1 229 ? 12.164 31.625 20.938 1 97.56 229 ARG A C 1
ATOM 1723 O O . ARG A 1 229 ? 13.188 32.312 20.906 1 97.56 229 ARG A O 1
ATOM 1730 N N . LEU A 1 230 ? 11.414 31.391 19.906 1 97.81 230 LEU A N 1
ATOM 1731 C CA . LEU A 1 230 ? 11.711 32 18.625 1 97.81 230 LEU A CA 1
ATOM 1732 C C . LEU A 1 230 ? 11.633 33.531 18.719 1 97.81 230 LEU A C 1
ATOM 1734 O O . LEU A 1 230 ? 12.516 34.25 18.234 1 97.81 230 LEU A O 1
ATOM 1738 N N . THR A 1 231 ? 10.594 34.062 19.344 1 96.25 231 THR A N 1
ATOM 1739 C CA . THR A 1 231 ? 10.383 35.469 19.516 1 96.25 231 THR A CA 1
ATOM 1740 C C . THR A 1 231 ? 11.484 36.094 20.375 1 96.25 231 THR A C 1
ATOM 1742 O O . THR A 1 231 ? 12 37.156 20.078 1 96.25 231 THR A O 1
ATOM 1745 N N . SER A 1 232 ? 11.836 35.375 21.438 1 95.81 232 SER A N 1
ATOM 1746 C CA . SER A 1 232 ? 12.914 35.812 22.297 1 95.81 232 SER A CA 1
ATOM 1747 C C . SER A 1 232 ? 14.234 35.906 21.531 1 95.81 232 SER A C 1
ATOM 1749 O O . SER A 1 232 ? 14.992 36.844 21.672 1 95.81 232 SER A O 1
ATOM 1751 N N . ARG A 1 233 ? 14.492 34.875 20.766 1 96.19 233 ARG A N 1
ATOM 1752 C CA . ARG A 1 233 ? 15.727 34.844 19.984 1 96.19 233 ARG A CA 1
ATOM 1753 C C . ARG A 1 233 ? 15.758 35.969 18.953 1 96.19 233 ARG A C 1
ATOM 1755 O O . ARG A 1 233 ? 16.812 36.531 18.672 1 96.19 233 ARG A O 1
ATOM 1762 N N . ALA A 1 234 ? 14.68 36.188 18.344 1 96.25 234 ALA A N 1
ATOM 1763 C CA . ALA A 1 234 ? 14.57 37.312 17.375 1 96.25 234 ALA A CA 1
ATOM 1764 C C . ALA A 1 234 ? 14.914 38.625 18.031 1 96.25 234 ALA A C 1
ATOM 1766 O O . ALA A 1 234 ? 15.617 39.469 17.438 1 96.25 234 ALA A O 1
ATOM 1767 N N . ALA A 1 235 ? 14.398 38.844 19.203 1 94.44 235 ALA A N 1
ATOM 1768 C CA . ALA A 1 235 ? 14.68 40.062 19.953 1 94.44 235 ALA A CA 1
ATOM 1769 C C . ALA A 1 235 ? 16.156 40.188 20.281 1 94.44 235 ALA A C 1
ATOM 1771 O O . ALA A 1 235 ? 16.75 41.25 20.141 1 94.44 235 ALA A O 1
ATOM 1772 N N . GLU A 1 236 ? 16.703 39.094 20.688 1 95 236 GLU A N 1
ATOM 1773 C CA . GLU A 1 236 ? 18.125 39.062 21.047 1 95 236 GLU A CA 1
ATOM 1774 C C . GLU A 1 236 ? 19 39.406 19.844 1 95 236 GLU A C 1
ATOM 1776 O O . GLU A 1 236 ? 20.047 40.031 19.984 1 95 236 GLU A O 1
ATOM 1781 N N . ARG A 1 237 ? 18.531 39 18.75 1 92.81 237 ARG A N 1
ATOM 1782 C CA . ARG A 1 237 ? 19.312 39.188 17.531 1 92.81 237 ARG A CA 1
ATOM 1783 C C . ARG A 1 237 ? 18.906 40.469 16.797 1 92.81 237 ARG A C 1
ATOM 1785 O O . ARG A 1 237 ? 19.375 40.75 15.703 1 92.81 237 ARG A O 1
ATOM 1792 N N . SER A 1 238 ? 17.969 41.25 17.328 1 91.19 238 SER A N 1
ATOM 1793 C CA . SER A 1 238 ? 17.484 42.531 16.797 1 91.19 238 SER A CA 1
ATOM 1794 C C . SER A 1 238 ? 16.891 42.375 15.406 1 91.19 238 SER A C 1
ATOM 1796 O O . SER A 1 238 ? 17.156 43.156 14.508 1 91.19 238 SER A O 1
ATOM 1798 N N . ILE A 1 239 ? 16.375 41.156 15.289 1 86.69 239 ILE A N 1
ATOM 1799 C CA . ILE A 1 239 ? 15.625 40.938 14.062 1 86.69 239 ILE A CA 1
ATOM 1800 C C . ILE A 1 239 ? 14.242 41.562 14.188 1 86.69 239 ILE A C 1
ATOM 1802 O O . ILE A 1 239 ? 13.469 41.219 15.086 1 86.69 239 ILE A O 1
ATOM 1806 N N . ALA A 1 240 ? 13.984 42.625 13.5 1 76.31 240 ALA A N 1
ATOM 1807 C CA . ALA A 1 240 ? 12.703 43.312 13.523 1 76.31 240 ALA A CA 1
ATOM 1808 C C . ALA A 1 240 ? 11.742 42.719 12.5 1 76.31 240 ALA A C 1
ATOM 1810 O O . ALA A 1 240 ? 12.164 42.125 11.516 1 76.31 240 ALA A O 1
ATOM 1811 N N . GLY A 1 241 ? 10.492 42.656 12.898 1 82.25 241 GLY A N 1
ATOM 1812 C CA . GLY A 1 241 ? 9.5 42.438 11.859 1 82.25 241 GLY A CA 1
ATOM 1813 C C . GLY A 1 241 ? 8.961 41.031 11.844 1 82.25 241 GLY A C 1
ATOM 1814 O O . GLY A 1 241 ? 8.617 40.5 10.781 1 82.25 241 GLY A O 1
ATOM 1815 N N . LEU A 1 242 ? 9.164 40.312 12.922 1 90.38 242 LEU A N 1
ATOM 1816 C CA . LEU A 1 242 ? 8.477 39.031 12.93 1 90.38 242 LEU A CA 1
ATOM 1817 C C . LEU A 1 242 ? 6.965 39.219 13.031 1 90.38 242 LEU A C 1
ATOM 1819 O O . LEU A 1 242 ? 6.48 39.906 13.938 1 90.38 242 LEU A O 1
ATOM 1823 N N . PRO A 1 243 ? 6.23 38.75 12.062 1 92.62 243 PRO A N 1
ATOM 1824 C CA . PRO A 1 243 ? 4.77 38.812 12.156 1 92.62 243 PRO A CA 1
ATOM 1825 C C . PRO A 1 243 ? 4.207 37.906 13.258 1 92.62 243 PRO A C 1
ATOM 1827 O O . PRO A 1 243 ? 4.934 37.094 13.828 1 92.62 243 PRO A O 1
ATOM 1830 N N . PRO A 1 244 ? 2.871 38.188 13.562 1 95.69 244 PRO A N 1
ATOM 1831 C CA . PRO A 1 244 ? 2.229 37.156 14.383 1 95.69 244 PRO A CA 1
ATOM 1832 C C . PRO A 1 244 ? 2.418 35.75 13.828 1 95.69 244 PRO A C 1
ATOM 1834 O O . PRO A 1 244 ? 2.277 35.531 12.617 1 95.69 244 PRO A O 1
ATOM 1837 N N . LEU A 1 245 ? 2.818 34.906 14.734 1 98.06 245 LEU A N 1
ATOM 1838 C CA . LEU A 1 245 ? 3.082 33.531 14.289 1 98.06 245 LEU A CA 1
ATOM 1839 C C . LEU A 1 245 ? 1.802 32.688 14.297 1 98.06 245 LEU A C 1
ATOM 1841 O O . LEU A 1 245 ? 0.983 32.812 15.211 1 98.06 245 LEU A O 1
ATOM 1845 N N . VAL A 1 246 ? 1.605 31.906 13.266 1 98.25 246 VAL A N 1
ATOM 1846 C CA . VAL A 1 246 ? 0.511 30.953 13.203 1 98.25 246 VAL A CA 1
ATOM 1847 C C . VAL A 1 246 ? 0.94 29.641 13.859 1 98.25 246 VAL A C 1
ATOM 1849 O O . VAL A 1 246 ? 1.933 29.031 13.453 1 98.25 246 VAL A O 1
ATOM 1852 N N . LEU A 1 247 ? 0.281 29.25 14.891 1 98.75 247 LEU A N 1
ATOM 1853 C CA . LEU A 1 247 ? 0.456 27.922 15.469 1 98.75 247 LEU A CA 1
ATOM 1854 C C . LEU A 1 247 ? -0.549 26.938 14.883 1 98.75 247 LEU A C 1
ATOM 1856 O O . LEU A 1 247 ? -1.706 26.891 15.312 1 98.75 247 LEU A O 1
ATOM 1860 N N . SER A 1 248 ? -0.08 26.172 13.898 1 98.56 248 SER A N 1
ATOM 1861 C CA . SER A 1 248 ? -0.943 25.25 13.172 1 98.56 248 SER A CA 1
ATOM 1862 C C . SER A 1 248 ? -0.86 23.844 13.758 1 98.56 248 SER A C 1
ATOM 1864 O O . SER A 1 248 ? 0.137 23.141 13.562 1 98.56 248 SER A O 1
ATOM 1866 N N . ALA A 1 249 ? -1.905 23.453 14.438 1 97.62 249 ALA A N 1
ATOM 1867 C CA . ALA A 1 249 ? -1.954 22.141 15.086 1 97.62 249 ALA A CA 1
ATOM 1868 C C . ALA A 1 249 ? -3.025 21.25 14.461 1 97.62 249 ALA A C 1
ATOM 1870 O O . ALA A 1 249 ? -4.082 21.75 14.055 1 97.62 249 ALA A O 1
ATOM 1871 N N . GLY A 1 250 ? -2.545 20.016 14.344 1 94.88 250 GLY A N 1
ATOM 1872 C CA . GLY A 1 250 ? -3.67 19.172 13.945 1 94.88 250 GLY A CA 1
ATOM 1873 C C . GLY A 1 250 ? -3.25 17.828 13.406 1 94.88 250 GLY A C 1
ATOM 1874 O O . GLY A 1 250 ? -2.135 17.672 12.906 1 94.88 250 GLY A O 1
ATOM 1875 N N . ALA A 1 251 ? -4 16.875 13.5 1 91.88 251 ALA A N 1
ATOM 1876 C CA . ALA A 1 251 ? -4.348 15.57 12.953 1 91.88 251 ALA A CA 1
ATOM 1877 C C . ALA A 1 251 ? -5.855 15.336 13.008 1 91.88 251 ALA A C 1
ATOM 1879 O O . ALA A 1 251 ? -6.574 16.047 13.711 1 91.88 251 ALA A O 1
ATOM 1880 N N . SER A 1 252 ? -6.312 14.414 12.273 1 93.69 252 SER A N 1
ATOM 1881 C CA . SER A 1 252 ? -7.766 14.273 12.266 1 93.69 252 SER A CA 1
ATOM 1882 C C . SER A 1 252 ? -8.305 14.008 13.672 1 93.69 252 SER A C 1
ATOM 1884 O O . SER A 1 252 ? -9.25 14.664 14.102 1 93.69 252 SER A O 1
ATOM 1886 N N . PRO A 1 253 ? -7.668 13.156 14.516 1 95.19 253 PRO A N 1
ATOM 1887 C CA . PRO A 1 253 ? -8.234 12.953 15.852 1 95.19 253 PRO A CA 1
ATOM 1888 C C . PRO A 1 253 ? -8.195 14.211 16.719 1 95.19 253 PRO A C 1
ATOM 1890 O O . PRO A 1 253 ? -9.164 14.523 17.406 1 95.19 253 PRO A O 1
ATOM 1893 N N . THR A 1 254 ? -7.109 14.969 16.688 1 96.5 254 THR A N 1
ATOM 1894 C CA . THR A 1 254 ? -7 16.156 17.531 1 96.5 254 THR A CA 1
ATOM 1895 C C . THR A 1 254 ? -7.875 17.281 16.984 1 96.5 254 THR A C 1
ATOM 1897 O O . THR A 1 254 ? -8.492 18.016 17.766 1 96.5 254 THR A O 1
ATOM 1900 N N . ALA A 1 255 ? -7.953 17.391 15.68 1 96.88 255 ALA A N 1
ATOM 1901 C CA . ALA A 1 255 ? -8.82 18.391 15.07 1 96.88 255 ALA A CA 1
ATOM 1902 C C . ALA A 1 255 ? -10.289 18.109 15.383 1 96.88 255 ALA A C 1
ATOM 1904 O O . ALA A 1 255 ? -11.039 19.016 15.75 1 96.88 255 ALA A O 1
ATOM 1905 N N . LEU A 1 256 ? -10.672 16.844 15.211 1 96.88 256 LEU A N 1
ATOM 1906 C CA . LEU A 1 256 ? -12.039 16.453 15.547 1 96.88 256 LEU A CA 1
ATOM 1907 C C . LEU A 1 256 ? -12.344 16.719 17.016 1 96.88 256 LEU A C 1
ATOM 1909 O O . LEU A 1 256 ? -13.453 17.141 17.359 1 96.88 256 LEU A O 1
ATOM 1913 N N . ALA A 1 257 ? -11.383 16.562 17.844 1 97.06 257 ALA A N 1
ATOM 1914 C CA . ALA A 1 257 ? -11.547 16.688 19.297 1 97.06 257 ALA A CA 1
ATOM 1915 C C . ALA A 1 257 ? -11.898 18.125 19.672 1 97.06 257 ALA A C 1
ATOM 1917 O O . ALA A 1 257 ? -12.531 18.359 20.703 1 97.06 257 ALA A O 1
ATOM 1918 N N . VAL A 1 258 ? -11.484 19.078 18.891 1 97.44 258 VAL A N 1
ATOM 1919 C CA . VAL A 1 258 ? -11.766 20.484 19.156 1 97.44 258 VAL A CA 1
ATOM 1920 C C . VAL A 1 258 ? -13.273 20.719 19.203 1 97.44 258 VAL A C 1
ATOM 1922 O O . VAL A 1 258 ? -13.75 21.609 19.906 1 97.44 258 VAL A O 1
ATOM 1925 N N . GLN A 1 259 ? -14.055 19.875 18.547 1 96.44 259 GLN A N 1
ATOM 1926 C CA . GLN A 1 259 ? -15.508 19.984 18.5 1 96.44 259 GLN A CA 1
ATOM 1927 C C . GLN A 1 259 ? -16.109 19.781 19.891 1 96.44 259 GLN A C 1
ATOM 1929 O O . GLN A 1 259 ? -17.219 20.25 20.172 1 96.44 259 GLN A O 1
ATOM 1934 N N . ASN A 1 260 ? -15.398 19.062 20.734 1 96.31 260 ASN A N 1
ATOM 1935 C CA . ASN A 1 260 ? -15.883 18.812 22.094 1 96.31 260 ASN A CA 1
ATOM 1936 C C . ASN A 1 260 ? -16.047 20.109 22.875 1 96.31 260 ASN A C 1
ATOM 1938 O O . ASN A 1 260 ? -16.797 20.156 23.859 1 96.31 260 ASN A O 1
ATOM 1942 N N . LEU A 1 261 ? -15.32 21.156 22.531 1 95.94 261 LEU A N 1
ATOM 1943 C CA . LEU A 1 261 ? -15.453 22.438 23.203 1 95.94 261 LEU A CA 1
ATOM 1944 C C . LEU A 1 261 ? -16.859 23 23.031 1 95.94 261 LEU A C 1
ATOM 1946 O O . LEU A 1 261 ? -17.359 23.719 23.891 1 95.94 261 LEU A O 1
ATOM 1950 N N . ILE A 1 262 ? -17.5 22.656 21.922 1 94.38 262 ILE A N 1
ATOM 1951 C CA . ILE A 1 262 ? -18.859 23.094 21.625 1 94.38 262 ILE A CA 1
ATOM 1952 C C . ILE A 1 262 ? -19.859 22.109 22.203 1 94.38 262 ILE A C 1
ATOM 1954 O O . ILE A 1 262 ? -20.828 22.5 22.875 1 94.38 262 ILE A O 1
ATOM 1958 N N . THR A 1 263 ? -19.625 20.828 22 1 91.69 263 THR A N 1
ATOM 1959 C CA . THR A 1 263 ? -20.625 19.797 22.297 1 91.69 263 THR A CA 1
ATOM 1960 C C . THR A 1 263 ? -20.766 19.625 23.797 1 91.69 263 THR A C 1
ATOM 1962 O O . THR A 1 263 ? -21.859 19.297 24.281 1 91.69 263 THR A O 1
ATOM 1965 N N . THR A 1 264 ? -19.734 19.766 24.547 1 90.69 264 THR A N 1
ATOM 1966 C CA . THR A 1 264 ? -19.812 19.625 26 1 90.69 264 THR A CA 1
ATOM 1967 C C . THR A 1 264 ? -20.672 20.75 26.594 1 90.69 264 THR A C 1
ATOM 1969 O O . THR A 1 264 ? -21.344 20.547 27.609 1 90.69 264 THR A O 1
ATOM 1972 N N . ALA A 1 265 ? -20.594 21.875 25.984 1 86 265 ALA A N 1
ATOM 1973 C CA . ALA A 1 265 ? -21.438 22.984 26.422 1 86 265 ALA A CA 1
ATOM 1974 C C . ALA A 1 265 ? -22.906 22.688 26.172 1 86 265 ALA A C 1
ATOM 1976 O O . ALA A 1 265 ? -23.766 23.094 26.953 1 86 265 ALA A O 1
ATOM 1977 N N . GLU A 1 266 ? -23.172 21.938 25.125 1 85.31 266 GLU A N 1
ATOM 1978 C CA . GLU A 1 266 ? -24.547 21.578 24.75 1 85.31 266 GLU A CA 1
ATOM 1979 C C . GLU A 1 266 ? -25.062 20.438 25.609 1 85.31 266 GLU A C 1
ATOM 1981 O O . GLU A 1 266 ? -26.266 20.328 25.859 1 85.31 266 GLU A O 1
ATOM 1986 N N . GLU A 1 267 ? -24.281 19.406 25.984 1 83.31 267 GLU A N 1
ATOM 1987 C CA . GLU A 1 267 ? -24.625 18.219 26.766 1 83.31 267 GLU A CA 1
ATOM 1988 C C . GLU A 1 267 ? -24.984 18.578 28.203 1 83.31 267 GLU A C 1
ATOM 1990 O O . GLU A 1 267 ? -25.719 17.859 28.859 1 83.31 267 GLU A O 1
ATOM 1995 N N . GLY A 1 268 ? -24.719 19.641 28.719 1 77.75 268 GLY A N 1
ATOM 1996 C CA . GLY A 1 268 ? -24.953 20.031 30.109 1 77.75 268 GLY A CA 1
ATOM 1997 C C . GLY A 1 268 ? -23.875 19.547 31.062 1 77.75 268 GLY A C 1
ATOM 1998 O O . GLY A 1 268 ? -23.406 18.422 30.938 1 77.75 268 GLY A O 1
ATOM 1999 N N . GLN A 1 269 ? -23.547 20.266 32 1 71.88 269 GLN A N 1
ATOM 2000 C CA . GLN A 1 269 ? -22.422 20.062 32.906 1 71.88 269 GLN A CA 1
ATOM 2001 C C . GLN A 1 269 ? -22.562 18.75 33.688 1 71.88 269 GLN A C 1
ATOM 2003 O O . GLN A 1 269 ? -21.562 18.078 33.938 1 71.88 269 GLN A O 1
ATOM 2008 N N . ASP A 1 270 ? -23.672 18.328 33.781 1 77.12 270 ASP A N 1
ATOM 2009 C CA . ASP A 1 270 ? -23.875 17.156 34.625 1 77.12 270 ASP A CA 1
ATOM 2010 C C . ASP A 1 270 ? -23.656 15.859 33.844 1 77.12 270 ASP A C 1
ATOM 2012 O O . ASP A 1 270 ? -23.375 14.812 34.438 1 77.12 270 ASP A O 1
ATOM 2016 N N . ASN A 1 271 ? -23.594 15.961 32.625 1 83.06 271 ASN A N 1
ATOM 2017 C CA . ASN A 1 271 ? -23.531 14.758 31.781 1 83.06 271 ASN A CA 1
ATOM 2018 C C . ASN A 1 271 ? -22.141 14.555 31.188 1 83.06 271 ASN A C 1
ATOM 2020 O O . ASN A 1 271 ? -21.875 13.523 30.562 1 83.06 271 ASN A O 1
ATOM 2024 N N . VAL A 1 272 ? -21.328 15.5 31.469 1 88.94 272 VAL A N 1
ATOM 2025 C CA . VAL A 1 272 ? -19.984 15.438 30.891 1 88.94 272 VAL A CA 1
ATOM 2026 C C . VAL A 1 272 ? -19 14.938 31.953 1 88.94 272 VAL A C 1
ATOM 2028 O O . VAL A 1 272 ? -18.953 15.445 33.062 1 88.94 272 VAL A O 1
ATOM 2031 N N . PRO A 1 273 ? -18.234 13.914 31.609 1 91.56 273 PRO A N 1
ATOM 2032 C CA . PRO A 1 273 ? -17.219 13.43 32.562 1 91.56 273 PRO A CA 1
ATOM 2033 C C . PRO A 1 273 ? -16.281 14.531 33.031 1 91.56 273 PRO A C 1
ATOM 2035 O O . PRO A 1 273 ? -15.898 15.406 32.25 1 91.56 273 PRO A O 1
ATOM 2038 N N . ILE A 1 274 ? -15.797 14.492 34.219 1 92.62 274 ILE A N 1
ATOM 2039 C CA . ILE A 1 274 ? -15 15.523 34.875 1 92.62 274 ILE A CA 1
ATOM 2040 C C . ILE A 1 274 ? -13.688 15.719 34.125 1 92.62 274 ILE A C 1
ATOM 2042 O O . ILE A 1 274 ? -13.242 16.844 33.938 1 92.62 274 ILE A O 1
ATOM 2046 N N . GLN A 1 275 ? -13.109 14.633 33.781 1 94.12 275 GLN A N 1
ATOM 2047 C CA . GLN A 1 275 ? -11.836 14.711 33.062 1 94.12 275 GLN A CA 1
ATOM 2048 C C . GLN A 1 275 ? -11.984 15.469 31.75 1 94.12 275 GLN A C 1
ATOM 2050 O O . GLN A 1 275 ? -11.125 16.266 31.375 1 94.12 275 GLN A O 1
ATOM 2055 N N . LEU A 1 276 ? -13.047 15.156 31.047 1 95.5 276 LEU A N 1
ATOM 2056 C CA . LEU A 1 276 ? -13.305 15.836 29.781 1 95.5 276 LEU A CA 1
ATOM 2057 C C . LEU A 1 276 ? -13.531 17.328 29.984 1 95.5 276 LEU A C 1
ATOM 2059 O O . LEU A 1 276 ? -13.016 18.156 29.234 1 95.5 276 LEU A O 1
ATOM 2063 N N . LYS A 1 277 ? -14.211 17.672 31 1 94.25 277 LYS A N 1
ATOM 2064 C CA . LYS A 1 277 ? -14.469 19.062 31.328 1 94.25 277 LYS A CA 1
ATOM 2065 C C . LYS A 1 277 ? -13.164 19.812 31.594 1 94.25 277 LYS A C 1
ATOM 2067 O O . LYS A 1 277 ? -12.977 20.938 31.125 1 94.25 277 LYS A O 1
ATOM 2072 N N . SER A 1 278 ? -12.352 19.156 32.344 1 96 278 SER A N 1
ATOM 2073 C CA . SER A 1 278 ? -11.062 19.766 32.688 1 96 278 SER A CA 1
ATOM 2074 C C . SER A 1 278 ? -10.211 20 31.453 1 96 278 SER A C 1
ATOM 2076 O O . SER A 1 278 ? -9.609 21.062 31.312 1 96 278 SER A O 1
ATOM 2078 N N . GLU A 1 279 ? -10.164 19.016 30.594 1 96.44 279 GLU A N 1
ATOM 2079 C CA . GLU A 1 279 ? -9.352 19.125 29.391 1 96.44 279 GLU A CA 1
ATOM 2080 C C . GLU A 1 279 ? -9.906 20.203 28.453 1 96.44 279 GLU A C 1
ATOM 2082 O O . GLU A 1 279 ? -9.141 20.938 27.828 1 96.44 279 GLU A O 1
ATOM 2087 N N . VAL A 1 280 ? -11.18 20.297 28.359 1 96.19 280 VAL A N 1
ATOM 2088 C CA . VAL A 1 280 ? -11.844 21.281 27.516 1 96.19 280 VAL A CA 1
ATOM 2089 C C . VAL A 1 280 ? -11.516 22.688 28.016 1 96.19 280 VAL A C 1
ATOM 2091 O O . VAL A 1 280 ? -11.172 23.578 27.219 1 96.19 280 VAL A O 1
ATOM 2094 N N . GLU A 1 281 ? -11.578 22.875 29.281 1 96.5 281 GLU A N 1
ATOM 2095 C CA . GLU A 1 281 ? -11.266 24.172 29.875 1 96.5 281 GLU A CA 1
ATOM 2096 C C . GLU A 1 281 ? -9.797 24.547 29.656 1 96.5 281 GLU A C 1
ATOM 2098 O O . GLU A 1 281 ? -9.484 25.688 29.312 1 96.5 281 GLU A O 1
ATOM 2103 N N . ALA A 1 282 ? -9.016 23.562 29.875 1 97.94 282 ALA A N 1
ATOM 2104 C CA . ALA A 1 282 ? -7.578 23.797 29.719 1 97.94 282 ALA A CA 1
ATOM 2105 C C . ALA A 1 282 ? -7.238 24.172 28.281 1 97.94 282 ALA A C 1
ATOM 2107 O O . ALA A 1 282 ? -6.395 25.047 28.062 1 97.94 282 ALA A O 1
ATOM 2108 N N . LEU A 1 283 ? -7.828 23.562 27.344 1 98 283 LEU A N 1
ATOM 2109 C CA . LEU A 1 283 ? -7.57 23.875 25.938 1 98 283 LEU A CA 1
ATOM 2110 C C . LEU A 1 283 ? -8.094 25.266 25.578 1 98 283 LEU A C 1
ATOM 2112 O O . LEU A 1 283 ? -7.438 26.016 24.859 1 98 283 LEU A O 1
ATOM 2116 N N . SER A 1 284 ? -9.273 25.578 26.078 1 97.38 284 SER A N 1
ATOM 2117 C CA . SER A 1 284 ? -9.836 26.906 25.859 1 97.38 284 SER A CA 1
ATOM 2118 C C . SER A 1 284 ? -8.906 28 26.406 1 97.38 284 SER A C 1
ATOM 2120 O O . SER A 1 284 ? -8.68 29.016 25.75 1 97.38 284 SER A O 1
ATOM 2122 N N . ASP A 1 285 ? -8.391 27.703 27.562 1 98.12 285 ASP A N 1
ATOM 2123 C CA . ASP A 1 285 ? -7.453 28.641 28.172 1 98.12 285 ASP A CA 1
ATOM 2124 C C . ASP A 1 285 ? -6.191 28.797 27.328 1 98.12 285 ASP A C 1
ATOM 2126 O O . ASP A 1 285 ? -5.645 29.891 27.219 1 98.12 285 ASP A O 1
ATOM 2130 N N . LEU A 1 286 ? -5.812 27.719 26.828 1 98.38 286 LEU A N 1
ATOM 2131 C CA . LEU A 1 286 ? -4.602 27.75 26.016 1 98.38 286 LEU A CA 1
ATOM 2132 C C . LEU A 1 286 ? -4.824 28.531 24.734 1 98.38 286 LEU A C 1
ATOM 2134 O O . LEU A 1 286 ? -3.945 29.281 24.297 1 98.38 286 LEU A O 1
ATOM 2138 N N . PHE A 1 287 ? -5.973 28.406 24.094 1 98.06 287 PHE A N 1
ATOM 2139 C CA . PHE A 1 287 ? -6.312 29.219 22.938 1 98.06 287 PHE A CA 1
ATOM 2140 C C . PHE A 1 287 ? -6.211 30.703 23.281 1 98.06 287 PHE A C 1
ATOM 2142 O O . PHE A 1 287 ? -5.633 31.484 22.516 1 98.06 287 PHE A O 1
ATOM 2149 N N . ALA A 1 288 ? -6.707 31.047 24.406 1 97.62 288 ALA A N 1
ATOM 2150 C CA . ALA A 1 288 ? -6.688 32.438 24.859 1 97.62 288 ALA A CA 1
ATOM 2151 C C . ALA A 1 288 ? -5.258 32.906 25.094 1 97.62 288 ALA A C 1
ATOM 2153 O O . ALA A 1 288 ? -4.914 34.031 24.766 1 97.62 288 ALA A O 1
ATOM 2154 N N . SER A 1 289 ? -4.531 32 25.656 1 98 289 SER A N 1
ATOM 2155 C CA . SER A 1 289 ? -3.135 32.344 25.922 1 98 289 SER A CA 1
ATOM 2156 C C . SER A 1 289 ? -2.375 32.625 24.641 1 98 289 SER A C 1
ATOM 2158 O O . SER A 1 289 ? -1.607 33.594 24.547 1 98 289 SER A O 1
ATOM 2160 N N . VAL A 1 290 ? -2.555 31.797 23.641 1 98.31 290 VAL A N 1
ATOM 2161 C CA . VAL A 1 290 ? -1.9 31.969 22.344 1 98.31 290 VAL A CA 1
ATOM 2162 C C . VAL A 1 290 ? -2.289 33.312 21.75 1 98.31 290 VAL A C 1
ATOM 2164 O O . VAL A 1 290 ? -1.427 34.094 21.297 1 98.31 290 VAL A O 1
ATOM 2167 N N . ARG A 1 291 ? -3.529 33.688 21.875 1 97.44 291 ARG A N 1
ATOM 2168 C CA . ARG A 1 291 ? -4.039 34.938 21.312 1 97.44 291 ARG A CA 1
ATOM 2169 C C . ARG A 1 291 ? -3.516 36.156 22.078 1 97.44 291 ARG A C 1
ATOM 2171 O O . ARG A 1 291 ? -3.195 37.188 21.484 1 97.44 291 ARG A O 1
ATOM 2178 N N . SER A 1 292 ? -3.459 35.969 23.344 1 97.56 292 SER A N 1
ATOM 2179 C CA . SER A 1 292 ? -3 37.094 24.188 1 97.56 292 SER A CA 1
ATOM 2180 C C . SER A 1 292 ? -1.543 37.438 23.906 1 97.56 292 SER A C 1
ATOM 2182 O O . SER A 1 292 ? -1.118 38.562 24.094 1 97.56 292 SER A O 1
ATOM 2184 N N . LYS A 1 293 ? -0.87 36.531 23.391 1 96.62 293 LYS A N 1
ATOM 2185 C CA . LYS A 1 293 ? 0.538 36.719 23.062 1 96.62 293 LYS A CA 1
ATOM 2186 C C . LYS A 1 293 ? 0.703 37.219 21.625 1 96.62 293 LYS A C 1
ATOM 2188 O O . LYS A 1 293 ? 1.824 37.344 21.125 1 96.62 293 LYS A O 1
ATOM 2193 N N . GLY A 1 294 ? -0.422 37.344 21 1 96 294 GLY A N 1
ATOM 2194 C CA . GLY A 1 294 ? -0.419 37.938 19.672 1 96 294 GLY A CA 1
ATOM 2195 C C . GLY A 1 294 ? -0.273 36.938 18.562 1 96 294 GLY A C 1
ATOM 2196 O O . GLY A 1 294 ? -0.011 37.281 17.406 1 96 294 GLY A O 1
ATOM 2197 N N . HIS A 1 295 ? -0.375 35.656 18.844 1 97.69 295 HIS A N 1
ATOM 2198 C CA . HIS A 1 295 ? -0.253 34.594 17.828 1 97.69 295 HIS A CA 1
ATOM 2199 C C . HIS A 1 295 ? -1.624 34.125 17.375 1 97.69 295 HIS A C 1
ATOM 2201 O O . HIS A 1 295 ? -2.65 34.562 17.891 1 97.69 295 HIS A O 1
ATOM 2207 N N . LEU A 1 296 ? -1.681 33.406 16.312 1 97.44 296 LEU A N 1
ATOM 2208 C CA . LEU A 1 296 ? -2.904 32.844 15.75 1 97.44 296 LEU A CA 1
ATOM 2209 C C . LEU A 1 296 ? -2.949 31.328 15.945 1 97.44 296 LEU A C 1
ATOM 2211 O O . LEU A 1 296 ? -1.909 30.656 15.93 1 97.44 296 LEU A O 1
ATOM 2215 N N . VAL A 1 297 ? -4.133 30.812 16.141 1 98.19 297 VAL A N 1
ATOM 2216 C CA . VAL A 1 297 ? -4.336 29.359 16.25 1 98.19 297 VAL A CA 1
ATOM 2217 C C . VAL A 1 297 ? -4.988 28.844 14.969 1 98.19 297 VAL A C 1
ATOM 2219 O O . VAL A 1 297 ? -6.043 29.328 14.555 1 98.19 297 VAL A O 1
ATOM 2222 N N . GLU A 1 298 ? -4.402 27.938 14.328 1 98.19 298 GLU A N 1
ATOM 2223 C CA . GLU A 1 298 ? -4.926 27.25 13.148 1 98.19 298 GLU A CA 1
ATOM 2224 C C . GLU A 1 298 ? -5.051 25.75 13.391 1 98.19 298 GLU A C 1
ATOM 2226 O O . GLU A 1 298 ? -4.148 25.141 13.953 1 98.19 298 GLU A O 1
ATOM 2231 N N . ILE A 1 299 ? -6.195 25.188 13.016 1 98.06 299 ILE A N 1
ATOM 2232 C CA . ILE A 1 299 ? -6.426 23.75 13.086 1 98.06 299 ILE A CA 1
ATOM 2233 C C . ILE A 1 299 ? -6.34 23.141 11.68 1 98.06 299 ILE A C 1
ATOM 2235 O O . ILE A 1 299 ? -6.809 23.75 10.711 1 98.06 299 ILE A O 1
ATOM 2239 N N . HIS A 1 300 ? -5.684 22.016 11.578 1 97.88 300 HIS A N 1
ATOM 2240 C CA . HIS A 1 300 ? -5.621 21.344 10.281 1 97.88 300 HIS A CA 1
ATOM 2241 C C . HIS A 1 300 ? -5.918 19.859 10.414 1 97.88 300 HIS A C 1
ATOM 2243 O O . HIS A 1 300 ? -5.727 19.281 11.484 1 97.88 300 HIS A O 1
ATOM 2249 N N . ALA A 1 301 ? -6.391 19.266 9.414 1 96.81 301 ALA A N 1
ATOM 2250 C CA . ALA A 1 301 ? -6.699 17.828 9.367 1 96.81 301 ALA A CA 1
ATOM 2251 C C . ALA A 1 301 ? -6.844 17.359 7.922 1 96.81 301 ALA A C 1
ATOM 2253 O O . ALA A 1 301 ? -7.145 18.156 7.027 1 96.81 301 ALA A O 1
ATOM 2254 N N . GLY A 1 302 ? -6.656 16.016 7.746 1 94.81 302 GLY A N 1
ATOM 2255 C CA . GLY A 1 302 ? -6.699 15.5 6.387 1 94.81 302 GLY A CA 1
ATOM 2256 C C . GLY A 1 302 ? -7.777 14.453 6.188 1 94.81 302 GLY A C 1
ATOM 2257 O O . GLY A 1 302 ? -8.648 14.609 5.328 1 94.81 302 GLY A O 1
ATOM 2258 N N . VAL A 1 303 ? -7.902 13.43 7.008 1 96.25 303 VAL A N 1
ATOM 2259 C CA . VAL A 1 303 ? -8.75 12.273 6.75 1 96.25 303 VAL A CA 1
ATOM 2260 C C . VAL A 1 303 ? -10.156 12.531 7.285 1 96.25 303 VAL A C 1
ATOM 2262 O O . VAL A 1 303 ? -11.094 11.789 6.977 1 96.25 303 VAL A O 1
ATOM 2265 N N . TYR A 1 304 ? -10.438 13.609 7.953 1 96.88 304 TYR A N 1
ATOM 2266 C CA . TYR A 1 304 ? -11.68 13.898 8.664 1 96.88 304 TYR A CA 1
ATOM 2267 C C . TYR A 1 304 ? -12.859 13.93 7.699 1 96.88 304 TYR A C 1
ATOM 2269 O O . TYR A 1 304 ? -14 13.672 8.102 1 96.88 304 TYR A O 1
ATOM 2277 N N . PRO A 1 305 ? -12.656 14.289 6.402 1 97.5 305 PRO A N 1
ATOM 2278 C CA . PRO A 1 305 ? -13.828 14.312 5.52 1 97.5 305 PRO A CA 1
ATOM 2279 C C . PRO A 1 305 ? -14.367 12.914 5.215 1 97.5 305 PRO A C 1
ATOM 2281 O O . PRO A 1 305 ? -15.562 12.75 4.969 1 97.5 305 PRO A O 1
ATOM 2284 N N . ILE A 1 306 ? -13.461 11.945 5.188 1 97.69 306 ILE A N 1
ATOM 2285 C CA . ILE A 1 306 ? -13.891 10.641 4.695 1 97.69 306 ILE A CA 1
ATOM 2286 C C . ILE A 1 306 ? -13.859 9.625 5.836 1 97.69 306 ILE A C 1
ATOM 2288 O O . ILE A 1 306 ? -14.602 8.641 5.816 1 97.69 306 ILE A O 1
ATOM 2292 N N . LEU A 1 307 ? -13.047 9.859 6.824 1 97.75 307 LEU A N 1
ATOM 2293 C CA . LEU A 1 307 ? -12.945 9.047 8.031 1 97.75 307 LEU A CA 1
ATOM 2294 C C . LEU A 1 307 ? -12.68 7.586 7.676 1 97.75 307 LEU A C 1
ATOM 2296 O O . LEU A 1 307 ? -12.516 7.246 6.5 1 97.75 307 LEU A O 1
ATOM 2300 N N . ASP A 1 308 ? -12.461 6.75 8.648 1 98.25 308 ASP A N 1
ATOM 2301 C CA . ASP A 1 308 ? -12.164 5.328 8.523 1 98.25 308 ASP A CA 1
ATOM 2302 C C . ASP A 1 308 ? -12.234 4.637 9.883 1 98.25 308 ASP A C 1
ATOM 2304 O O . ASP A 1 308 ? -12.648 5.242 10.875 1 98.25 308 ASP A O 1
ATOM 2308 N N . LEU A 1 309 ? -11.859 3.393 9.914 1 98.56 309 LEU A N 1
ATOM 2309 C CA . LEU A 1 309 ? -12 2.617 11.141 1 98.56 309 LEU A CA 1
ATOM 2310 C C . LEU A 1 309 ? -11.016 3.098 12.203 1 98.56 309 LEU A C 1
ATOM 2312 O O . LEU A 1 309 ? -11.32 3.059 13.398 1 98.56 309 LEU A O 1
ATOM 2316 N N . GLN A 1 310 ? -9.859 3.559 11.82 1 97.94 310 GLN A N 1
ATOM 2317 C CA . GLN A 1 310 ? -8.906 4.125 12.773 1 97.94 310 GLN A CA 1
ATOM 2318 C C . GLN A 1 310 ? -9.484 5.367 13.445 1 97.94 310 GLN A C 1
ATOM 2320 O O . GLN A 1 310 ? -9.352 5.535 14.664 1 97.94 310 GLN A O 1
ATOM 2325 N N . GLN A 1 311 ? -10.094 6.207 12.633 1 97.56 311 GLN A N 1
ATOM 2326 C CA . GLN A 1 311 ? -10.648 7.445 13.172 1 97.56 311 GLN A CA 1
ATOM 2327 C C . GLN A 1 311 ? -11.797 7.164 14.141 1 97.56 311 GLN A C 1
ATOM 2329 O O . GLN A 1 311 ? -11.914 7.824 15.172 1 97.56 311 GLN A O 1
ATOM 2334 N N . LEU A 1 312 ? -12.656 6.23 13.781 1 97.69 312 LEU A N 1
ATOM 2335 C CA . LEU A 1 312 ? -13.727 5.855 14.695 1 97.69 312 LEU A CA 1
ATOM 2336 C C . LEU A 1 312 ? -13.156 5.281 15.992 1 97.69 312 LEU A C 1
ATOM 2338 O O . LEU A 1 312 ? -13.656 5.586 17.078 1 97.69 312 LEU A O 1
ATOM 2342 N N . ALA A 1 313 ? -12.133 4.512 15.859 1 97.31 313 ALA A N 1
ATOM 2343 C CA . ALA A 1 313 ? -11.531 3.832 17 1 97.31 313 ALA A CA 1
ATOM 2344 C C . ALA A 1 313 ? -10.797 4.82 17.906 1 97.31 313 ALA A C 1
ATOM 2346 O O . ALA A 1 313 ? -10.484 4.504 19.062 1 97.31 313 ALA A O 1
ATOM 2347 N N . ALA A 1 314 ? -10.484 5.996 17.391 1 96.62 314 ALA A N 1
ATOM 2348 C CA . ALA A 1 314 ? -9.789 7.008 18.188 1 96.62 314 ALA A CA 1
ATOM 2349 C C . ALA A 1 314 ? -10.727 7.66 19.203 1 96.62 314 ALA A C 1
ATOM 2351 O O . ALA A 1 314 ? -10.273 8.258 20.172 1 96.62 314 ALA A O 1
ATOM 2352 N N . HIS A 1 315 ? -12.055 7.625 18.953 1 96.69 315 HIS A N 1
ATOM 2353 C CA . HIS A 1 315 ? -13.078 8.141 19.859 1 96.69 315 HIS A CA 1
ATOM 2354 C C . HIS A 1 315 ? -12.82 9.609 20.188 1 96.69 315 HIS A C 1
ATOM 2356 O O . HIS A 1 315 ? -12.898 10.008 21.359 1 96.69 315 HIS A O 1
ATOM 2362 N N . SER A 1 316 ? -12.5 10.352 19.125 1 96.69 316 SER A N 1
ATOM 2363 C CA . SER A 1 316 ? -12.125 11.742 19.328 1 96.69 316 SER A CA 1
ATOM 2364 C C . SER A 1 316 ? -13.336 12.594 19.703 1 96.69 316 SER A C 1
ATOM 2366 O O . SER A 1 316 ? -13.195 13.648 20.328 1 96.69 316 SER A O 1
ATOM 2368 N N . ILE A 1 317 ? -14.492 12.234 19.281 1 95.06 317 ILE A N 1
ATOM 2369 C CA . ILE A 1 317 ? -15.75 12.891 19.625 1 95.06 317 ILE A CA 1
ATOM 2370 C C . ILE A 1 317 ? -16.812 11.836 19.938 1 95.06 317 ILE A C 1
ATOM 2372 O O . ILE A 1 317 ? -16.594 10.641 19.719 1 95.06 317 ILE A O 1
ATOM 2376 N N . SER A 1 318 ? -17.922 12.305 20.469 1 92.5 318 SER A N 1
ATOM 2377 C CA . SER A 1 318 ? -18.969 11.391 20.875 1 92.5 318 SER A CA 1
ATOM 2378 C C . SER A 1 318 ? -19.531 10.609 19.688 1 92.5 318 SER A C 1
ATOM 2380 O O . SER A 1 318 ? -19.703 11.164 18.609 1 92.5 318 SER A O 1
ATOM 2382 N N . ALA A 1 319 ? -19.906 9.352 20 1 91.31 319 ALA A N 1
ATOM 2383 C CA . ALA A 1 319 ? -20.469 8.469 18.984 1 91.31 319 ALA A CA 1
ATOM 2384 C C . ALA A 1 319 ? -21.812 8.984 18.484 1 91.31 319 ALA A C 1
ATOM 2386 O O . ALA A 1 319 ? -22.281 8.602 17.406 1 91.31 319 ALA A O 1
ATOM 2387 N N . SER A 1 320 ? -22.453 9.812 19.25 1 90.69 320 SER A N 1
ATOM 2388 C CA . SER A 1 320 ? -23.734 10.398 18.844 1 90.69 320 SER A CA 1
ATOM 2389 C C . SER A 1 320 ? -23.531 11.445 17.75 1 90.69 320 SER A C 1
ATOM 2391 O O . SER A 1 320 ? -24.469 11.781 17.031 1 90.69 320 SER A O 1
ATOM 2393 N N . ARG A 1 321 ? -22.359 11.93 17.625 1 91.69 321 ARG A N 1
ATOM 2394 C CA . ARG A 1 321 ? -22.062 13 16.672 1 91.69 321 ARG A CA 1
ATOM 2395 C C . ARG A 1 321 ? -21.344 12.453 15.445 1 91.69 321 ARG A C 1
ATOM 2397 O O . ARG A 1 321 ? -21.5 12.977 14.336 1 91.69 321 ARG A O 1
ATOM 2404 N N . LEU A 1 322 ? -20.516 11.516 15.641 1 93.5 322 LEU A N 1
ATOM 2405 C CA . LEU A 1 322 ? -19.719 10.906 14.578 1 93.5 322 LEU A CA 1
ATOM 2406 C C . LEU A 1 322 ? -19.656 9.391 14.758 1 93.5 322 LEU A C 1
ATOM 2408 O O . LEU A 1 322 ? -19.188 8.898 15.781 1 93.5 322 LEU A O 1
ATOM 2412 N N . SER A 1 323 ? -20.156 8.734 13.758 1 94.38 323 SER A N 1
ATOM 2413 C CA . SER A 1 323 ? -20.234 7.281 13.852 1 94.38 323 SER A CA 1
ATOM 2414 C C . SER A 1 323 ? -20.078 6.633 12.477 1 94.38 323 SER A C 1
ATOM 2416 O O . SER A 1 323 ? -19.484 7.215 11.57 1 94.38 323 SER A O 1
ATOM 2418 N N . TRP A 1 324 ? -20.578 5.371 12.383 1 97.62 324 TRP A N 1
ATOM 2419 C CA . TRP A 1 324 ? -20.312 4.5 11.242 1 97.62 324 TRP A CA 1
ATOM 2420 C C . TRP A 1 324 ? -20.828 5.125 9.945 1 97.62 324 TRP A C 1
ATOM 2422 O O . TRP A 1 324 ? -20.203 4.992 8.891 1 97.62 324 TRP A O 1
ATOM 2432 N N . GLY A 1 325 ? -21.891 5.84 10.031 1 97 325 GLY A N 1
ATOM 2433 C CA . GLY A 1 325 ? -22.5 6.453 8.859 1 97 325 GLY A CA 1
ATOM 2434 C C . GLY A 1 325 ? -21.703 7.633 8.336 1 97 325 GLY A C 1
ATOM 2435 O O . GLY A 1 325 ? -21.969 8.117 7.23 1 97 325 GLY A O 1
ATOM 2436 N N . ASP A 1 326 ? -20.688 8.055 9.094 1 97.94 326 ASP A N 1
ATOM 2437 C CA . ASP A 1 326 ? -19.875 9.211 8.703 1 97.94 326 ASP A CA 1
ATOM 2438 C C . ASP A 1 326 ? -18.641 8.773 7.926 1 97.94 326 ASP A C 1
ATOM 2440 O O . ASP A 1 326 ? -17.922 9.609 7.371 1 97.94 326 ASP A O 1
ATOM 2444 N N . MET A 1 327 ? -18.344 7.492 7.898 1 98.31 327 MET A N 1
ATOM 2445 C CA . MET A 1 327 ? -17.266 7.004 7.031 1 98.31 327 MET A CA 1
ATOM 2446 C C . MET A 1 327 ? -17.703 7.035 5.566 1 98.31 327 MET A C 1
ATOM 2448 O O . MET A 1 327 ? -18.594 6.293 5.16 1 98.31 327 MET A O 1
ATOM 2452 N N . ALA A 1 328 ? -17 7.844 4.84 1 98.44 328 ALA A N 1
ATOM 2453 C CA . ALA A 1 328 ? -17.469 8.156 3.494 1 98.44 328 ALA A CA 1
ATOM 2454 C C . ALA A 1 328 ? -16.844 7.223 2.461 1 98.44 328 ALA A C 1
ATOM 2456 O O . ALA A 1 328 ? -17.391 7.027 1.376 1 98.44 328 ALA A O 1
ATOM 2457 N N . LEU A 1 329 ? -15.703 6.66 2.729 1 98.38 329 LEU A N 1
ATOM 2458 C CA . LEU A 1 329 ? -14.984 5.836 1.757 1 98.38 329 LEU A CA 1
ATOM 2459 C C . LEU A 1 329 ? -15.227 4.355 2.02 1 98.38 329 LEU A C 1
ATOM 2461 O O . LEU A 1 329 ? -15.07 3.887 3.15 1 98.38 329 LEU A O 1
ATOM 2465 N N . THR A 1 330 ? -15.594 3.637 1.037 1 98.75 330 THR A N 1
ATOM 2466 C CA . THR A 1 330 ? -15.648 2.18 1.061 1 98.75 330 THR A CA 1
ATOM 2467 C C . THR A 1 330 ? -15.008 1.595 -0.197 1 98.75 330 THR A C 1
ATOM 2469 O O . THR A 1 330 ? -14.867 2.289 -1.204 1 98.75 330 THR A O 1
ATOM 2472 N N . VAL A 1 331 ? -14.57 0.366 -0.115 1 98.81 331 VAL A N 1
ATOM 2473 C CA . VAL A 1 331 ? -14.039 -0.375 -1.252 1 98.81 331 VAL A CA 1
ATOM 2474 C C . VAL A 1 331 ? -15.023 -1.462 -1.672 1 98.81 331 VAL A C 1
ATOM 2476 O O . VAL A 1 331 ? -15.438 -2.285 -0.852 1 98.81 331 VAL A O 1
ATOM 2479 N N . LEU A 1 332 ? -15.398 -1.368 -2.902 1 98.62 332 LEU A N 1
ATOM 2480 C CA . LEU A 1 332 ? -16.266 -2.377 -3.506 1 98.62 332 LEU A CA 1
ATOM 2481 C C . LEU A 1 332 ? -15.445 -3.562 -4.008 1 98.62 332 LEU A C 1
ATOM 2483 O O . LEU A 1 332 ? -14.414 -3.381 -4.664 1 98.62 332 LEU A O 1
ATOM 2487 N N . ALA A 1 333 ? -15.859 -4.809 -3.68 1 98.44 333 ALA A N 1
ATOM 2488 C CA . ALA A 1 333 ? -15.188 -6.031 -4.117 1 98.44 333 ALA A CA 1
ATOM 2489 C C . ALA A 1 333 ? -16.203 -7.121 -4.457 1 98.44 333 ALA A C 1
ATOM 2491 O O . ALA A 1 333 ? -17.359 -7.047 -4.047 1 98.44 333 ALA A O 1
ATOM 2492 N N . GLU A 1 334 ? -15.781 -8.062 -5.172 1 98.31 334 GLU A N 1
ATOM 2493 C CA . GLU A 1 334 ? -16.609 -9.219 -5.516 1 98.31 334 GLU A CA 1
ATOM 2494 C C . GLU A 1 334 ? -16.125 -10.477 -4.812 1 98.31 334 GLU A C 1
ATOM 2496 O O . GLU A 1 334 ? -14.922 -10.688 -4.664 1 98.31 334 GLU A O 1
ATOM 2501 N N . VAL A 1 335 ? -17.078 -11.328 -4.418 1 98.69 335 VAL A N 1
ATOM 2502 C CA . VAL A 1 335 ? -16.734 -12.633 -3.852 1 98.69 335 VAL A CA 1
ATOM 2503 C C . VAL A 1 335 ? -16.359 -13.602 -4.969 1 98.69 335 VAL A C 1
ATOM 2505 O O . VAL A 1 335 ? -17.125 -13.789 -5.922 1 98.69 335 VAL A O 1
ATOM 2508 N N . HIS A 1 336 ? -15.18 -14.203 -4.867 1 98.56 336 HIS A N 1
ATOM 2509 C CA . HIS A 1 336 ? -14.68 -15.125 -5.879 1 98.56 336 HIS A CA 1
ATOM 2510 C C . HIS A 1 336 ? -14.969 -16.578 -5.496 1 98.56 336 HIS A C 1
ATOM 2512 O O . HIS A 1 336 ? -15.156 -17.422 -6.371 1 98.56 336 HIS A O 1
ATOM 2518 N N . SER A 1 337 ? -14.922 -16.844 -4.184 1 98.69 337 SER A N 1
ATOM 2519 C CA . SER A 1 337 ? -15.047 -18.219 -3.713 1 98.69 337 SER A CA 1
ATOM 2520 C C . SER A 1 337 ? -15.625 -18.281 -2.299 1 98.69 337 SER A C 1
ATOM 2522 O O . SER A 1 337 ? -15.453 -17.328 -1.523 1 98.69 337 SER A O 1
ATOM 2524 N N . ASN A 1 338 ? -16.344 -19.328 -2.021 1 98.38 338 ASN A N 1
ATOM 2525 C CA . ASN A 1 338 ? -16.734 -19.672 -0.66 1 98.38 338 ASN A CA 1
ATOM 2526 C C . ASN A 1 338 ? -16.062 -20.953 -0.175 1 98.38 338 ASN A C 1
ATOM 2528 O O . ASN A 1 338 ? -15.914 -21.906 -0.94 1 98.38 338 ASN A O 1
ATOM 2532 N N . TYR A 1 339 ? -15.594 -20.906 1.054 1 97.94 339 TYR A N 1
ATOM 2533 C CA . TYR A 1 339 ? -14.945 -22.047 1.702 1 97.94 339 TYR A CA 1
ATOM 2534 C C . TYR A 1 339 ? -15.703 -22.469 2.959 1 97.94 339 TYR A C 1
ATOM 2536 O O . TYR A 1 339 ? -15.367 -22.031 4.062 1 97.94 339 TYR A O 1
ATOM 2544 N N . PRO A 1 340 ? -16.672 -23.359 2.793 1 95.88 340 PRO A N 1
ATOM 2545 C CA . PRO A 1 340 ? -17.422 -23.797 3.969 1 95.88 340 PRO A CA 1
ATOM 2546 C C . PRO A 1 340 ? -16.547 -24.5 5.008 1 95.88 340 PRO A C 1
ATOM 2548 O O . PRO A 1 340 ? -15.703 -25.328 4.652 1 95.88 340 PRO A O 1
ATOM 2551 N N . GLY A 1 341 ? -16.641 -24.109 6.273 1 94.25 341 GLY A N 1
ATOM 2552 C CA . GLY A 1 341 ? -16.047 -24.797 7.41 1 94.25 341 GLY A CA 1
ATOM 2553 C C . GLY A 1 341 ? -14.555 -24.578 7.531 1 94.25 341 GLY A C 1
ATOM 2554 O O . GLY A 1 341 ? -13.891 -25.219 8.352 1 94.25 341 GLY A O 1
ATOM 2555 N N . ARG A 1 342 ? -13.977 -23.688 6.758 1 94.31 342 ARG A N 1
ATOM 2556 C CA . ARG A 1 342 ? -12.523 -23.547 6.711 1 94.31 342 ARG A CA 1
ATOM 2557 C C . ARG A 1 342 ? -12.023 -22.703 7.879 1 94.31 342 ARG A C 1
ATOM 2559 O O . ARG A 1 342 ? -10.891 -22.875 8.336 1 94.31 342 ARG A O 1
ATOM 2566 N N . GLY A 1 343 ? -12.875 -21.812 8.328 1 91.25 343 GLY A N 1
ATOM 2567 C CA . GLY A 1 343 ? -12.453 -20.844 9.32 1 91.25 343 GLY A CA 1
ATOM 2568 C C . GLY A 1 343 ? -12.367 -21.422 10.719 1 91.25 343 GLY A C 1
ATOM 2569 O O . GLY A 1 343 ? -12.57 -22.625 10.914 1 91.25 343 GLY A O 1
ATOM 2570 N N . ALA A 1 344 ? -11.992 -20.5 11.641 1 89 344 ALA A N 1
ATOM 2571 C CA . ALA A 1 344 ? -11.914 -20.891 13.047 1 89 344 ALA A CA 1
ATOM 2572 C C . ALA A 1 344 ? -13.242 -21.453 13.539 1 89 344 ALA A C 1
ATOM 2574 O O . ALA A 1 344 ? -14.312 -20.922 13.211 1 89 344 ALA A O 1
ATOM 2575 N N . ASN A 1 345 ? -13.188 -22.578 14.266 1 90.25 345 ASN A N 1
ATOM 2576 C CA . ASN A 1 345 ? -14.352 -23.219 14.867 1 90.25 345 ASN A CA 1
ATOM 2577 C C . ASN A 1 345 ? -15.359 -23.656 13.812 1 90.25 345 ASN A C 1
ATOM 2579 O O . ASN A 1 345 ? -16.578 -23.641 14.055 1 90.25 345 ASN A O 1
ATOM 2583 N N . GLY A 1 346 ? -14.875 -23.875 12.617 1 93 346 GLY A N 1
ATOM 2584 C CA . GLY A 1 346 ? -15.719 -24.406 11.555 1 93 346 GLY A CA 1
ATOM 2585 C C . GLY A 1 346 ? -16.547 -23.344 10.852 1 93 346 GLY A C 1
ATOM 2586 O O . GLY A 1 346 ? -17.469 -23.656 10.102 1 93 346 GLY A O 1
ATOM 2587 N N . THR A 1 347 ? -16.25 -22.078 11.109 1 95.44 347 THR A N 1
ATOM 2588 C CA . THR A 1 347 ? -16.938 -20.984 10.422 1 95.44 347 THR A CA 1
ATOM 2589 C C . THR A 1 347 ? -16.547 -20.953 8.945 1 95.44 347 THR A C 1
ATOM 2591 O O . THR A 1 347 ? -15.484 -21.422 8.57 1 95.44 347 THR A O 1
ATOM 2594 N N . PRO A 1 348 ? -17.438 -20.484 8.117 1 96.94 348 PRO A N 1
ATOM 2595 C CA . PRO A 1 348 ? -17.078 -20.359 6.707 1 96.94 348 PRO A CA 1
ATOM 2596 C C . PRO A 1 348 ? -16.172 -19.156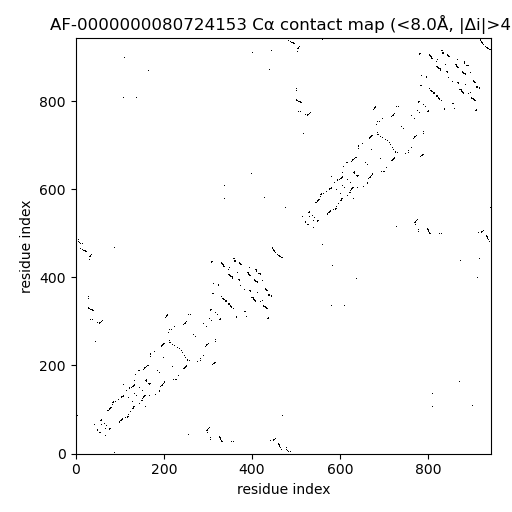 6.43 1 96.94 348 PRO A C 1
ATOM 2598 O O . PRO A 1 348 ? -16.078 -18.25 7.262 1 96.94 348 PRO A O 1
ATOM 2601 N N . GLU A 1 349 ? -15.523 -19.188 5.309 1 98.06 349 GLU A N 1
ATOM 2602 C CA . GLU A 1 349 ? -14.734 -18.078 4.777 1 98.06 349 GLU A CA 1
ATOM 2603 C C . GLU A 1 349 ? -15.078 -17.812 3.316 1 98.06 349 GLU A C 1
ATOM 2605 O O . GLU A 1 349 ? -15.656 -18.672 2.641 1 98.06 349 GLU A O 1
ATOM 2610 N N . ALA A 1 350 ? -14.789 -16.641 2.889 1 98.62 350 ALA A N 1
ATOM 2611 C CA . ALA A 1 350 ? -14.961 -16.281 1.481 1 98.62 350 ALA A CA 1
ATOM 2612 C C . ALA A 1 350 ? -13.758 -15.508 0.96 1 98.62 350 ALA A C 1
ATOM 2614 O O . ALA A 1 350 ? -13.172 -14.695 1.686 1 98.62 350 ALA A O 1
ATOM 2615 N N . LEU A 1 351 ? -13.398 -15.805 -0.271 1 98.69 351 LEU A N 1
ATOM 2616 C CA . LEU A 1 351 ? -12.367 -15.047 -0.966 1 98.69 351 LEU A CA 1
ATOM 2617 C C . LEU A 1 351 ? -12.969 -13.875 -1.73 1 98.69 351 LEU A C 1
ATOM 2619 O O . LEU A 1 351 ? -13.898 -14.055 -2.516 1 98.69 351 LEU A O 1
ATOM 2623 N N . ILE A 1 352 ? -12.453 -12.664 -1.48 1 98.69 352 ILE A N 1
ATOM 2624 C CA . ILE A 1 352 ? -12.922 -11.484 -2.203 1 98.69 352 ILE A CA 1
ATOM 2625 C C . ILE A 1 352 ? -11.773 -10.883 -3.016 1 98.69 352 ILE A C 1
ATOM 2627 O O . ILE A 1 352 ? -10.602 -11.055 -2.664 1 98.69 352 ILE A O 1
ATOM 2631 N N . GLY A 1 353 ? -12.172 -10.211 -4.074 1 97.94 353 GLY A N 1
ATOM 2632 C CA . GLY A 1 353 ? -11.195 -9.578 -4.953 1 97.94 353 GLY A CA 1
ATOM 2633 C C . GLY A 1 353 ? -10.695 -8.25 -4.434 1 97.94 353 GLY A C 1
ATOM 2634 O O . GLY A 1 353 ? -10.695 -7.25 -5.156 1 97.94 353 GLY A O 1
ATOM 2635 N N . ALA A 1 354 ? -10.305 -8.156 -3.234 1 98.25 354 ALA A N 1
ATOM 2636 C CA . ALA A 1 354 ? -9.68 -6.996 -2.607 1 98.25 354 ALA A CA 1
ATOM 2637 C C . ALA A 1 354 ? -8.625 -7.426 -1.586 1 98.25 354 ALA A C 1
ATOM 2639 O O . ALA A 1 354 ? -8.961 -7.934 -0.514 1 98.25 354 ALA A O 1
ATOM 2640 N N . GLY A 1 355 ? -7.391 -7.281 -1.955 1 97.56 355 GLY A N 1
ATOM 2641 C CA . GLY A 1 355 ? -6.273 -7.57 -1.069 1 97.56 355 GLY A CA 1
ATOM 2642 C C . GLY A 1 355 ? -5.508 -6.328 -0.648 1 97.56 355 GLY A C 1
ATOM 2643 O O . GLY A 1 355 ? -6.098 -5.266 -0.462 1 97.56 355 GLY A O 1
ATOM 2644 N N . GLY A 1 356 ? -4.258 -6.484 -0.416 1 96.56 356 GLY A N 1
ATOM 2645 C CA . GLY A 1 356 ? -3.416 -5.41 0.081 1 96.56 356 GLY A CA 1
ATOM 2646 C C . GLY A 1 356 ? -3.299 -4.246 -0.888 1 96.56 356 GLY A C 1
ATOM 2647 O O . GLY A 1 356 ? -3.209 -3.092 -0.471 1 96.56 356 GLY A O 1
ATOM 2648 N N . ILE A 1 357 ? -3.35 -4.488 -2.139 1 95.5 357 ILE A N 1
ATOM 2649 C CA . ILE A 1 357 ? -3.168 -3.43 -3.1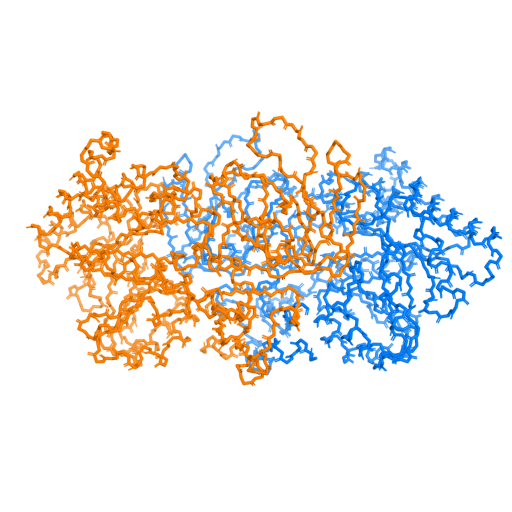27 1 95.5 357 ILE A CA 1
ATOM 2650 C C . ILE A 1 357 ? -4.449 -2.607 -3.246 1 95.5 357 ILE A C 1
ATOM 2652 O O . ILE A 1 357 ? -4.43 -1.481 -3.748 1 95.5 357 ILE A O 1
ATOM 2656 N N . ALA A 1 358 ? -5.555 -3.174 -2.744 1 97.19 358 ALA A N 1
ATOM 2657 C CA . ALA A 1 358 ? -6.805 -2.412 -2.752 1 97.19 358 ALA A CA 1
ATOM 2658 C C . ALA A 1 358 ? -7.066 -1.781 -1.389 1 97.19 358 ALA A C 1
ATOM 2660 O O . ALA A 1 358 ? -7.41 -0.6 -1.301 1 97.19 358 ALA A O 1
ATOM 2661 N N . LEU A 1 359 ? -6.785 -2.543 -0.333 1 98.06 359 LEU A N 1
ATOM 2662 C CA . LEU A 1 359 ? -7.215 -2.145 1.002 1 98.06 359 LEU A CA 1
ATOM 2663 C C . LEU A 1 359 ? -6.066 -1.509 1.776 1 98.06 359 LEU A C 1
ATOM 2665 O O . LEU A 1 359 ? -6.285 -0.857 2.799 1 98.06 359 LEU A O 1
ATOM 2669 N N . ALA A 1 360 ? -4.863 -1.633 1.272 1 96.06 360 ALA A N 1
ATOM 2670 C CA . ALA A 1 360 ? -3.66 -1.185 1.971 1 96.06 360 ALA A CA 1
ATOM 2671 C C . ALA A 1 360 ? -3.467 -1.951 3.275 1 96.06 360 ALA A C 1
ATOM 2673 O O . ALA A 1 360 ? -4.43 -2.205 4.004 1 96.06 360 ALA A O 1
ATOM 2674 N N . ARG A 1 361 ? -2.273 -2.33 3.574 1 96.56 361 ARG A N 1
ATOM 2675 C CA . ARG A 1 361 ? -1.973 -2.99 4.84 1 96.56 361 ARG A CA 1
ATOM 2676 C C . ARG A 1 361 ? -1.768 -1.969 5.953 1 96.56 361 ARG A C 1
ATOM 2678 O O . ARG A 1 361 ? -0.653 -1.486 6.164 1 96.56 361 ARG A O 1
ATOM 2685 N N . GLU A 1 362 ? -2.803 -1.639 6.59 1 96.5 362 GLU A N 1
ATOM 2686 C CA . GLU A 1 362 ? -2.822 -0.75 7.75 1 96.5 362 GLU A CA 1
ATOM 2687 C C . GLU A 1 362 ? -3.588 -1.376 8.914 1 96.5 362 GLU A C 1
ATOM 2689 O O . GLU A 1 362 ? -4.664 -1.948 8.719 1 96.5 362 GLU A O 1
ATOM 2694 N N . SER A 1 363 ? -3.031 -1.27 10.055 1 96 363 SER A N 1
ATOM 2695 C CA . SER A 1 363 ? -3.684 -1.857 11.219 1 96 363 SER A CA 1
ATOM 2696 C C . SER A 1 363 ? -4.633 -0.863 11.883 1 96 363 SER A C 1
ATOM 2698 O O . SER A 1 363 ? -4.508 0.347 11.688 1 96 363 SER A O 1
ATOM 2700 N N . CYS A 1 364 ? -5.598 -1.322 12.469 1 97 364 CYS A N 1
ATOM 2701 C CA . CYS A 1 364 ? -6.449 -0.592 13.398 1 97 364 CYS A CA 1
ATOM 2702 C C . CYS A 1 364 ? -6.32 -1.148 14.812 1 97 364 CYS A C 1
ATOM 2704 O O . CYS A 1 364 ? -6.457 -2.355 15.023 1 97 364 CYS A O 1
ATOM 2706 N N . LYS A 1 365 ? -6.098 -0.335 15.781 1 95.94 365 LYS A N 1
ATOM 2707 C CA . LYS A 1 365 ? -5.828 -0.767 17.141 1 95.94 365 LYS A CA 1
ATOM 2708 C C . LYS A 1 365 ? -7.023 -1.517 17.734 1 95.94 365 LYS A C 1
ATOM 2710 O O . LYS A 1 365 ? -6.871 -2.309 18.672 1 95.94 365 LYS A O 1
ATOM 2715 N N . ALA A 1 366 ? -8.172 -1.287 17.219 1 96.56 366 ALA A N 1
ATOM 2716 C CA . ALA A 1 366 ? -9.414 -1.741 17.828 1 96.56 366 ALA A CA 1
ATOM 2717 C C . ALA A 1 366 ? -9.695 -3.203 17.484 1 96.56 366 ALA A C 1
ATOM 2719 O O . ALA A 1 366 ? -10.547 -3.84 18.109 1 96.56 366 ALA A O 1
ATOM 2720 N N . TYR A 1 367 ? -9.086 -3.773 16.516 1 95.88 367 TYR A N 1
ATOM 2721 C CA . TYR A 1 367 ? -9.344 -5.152 16.109 1 95.88 367 TYR A CA 1
ATOM 2722 C C . TYR A 1 367 ? -8.211 -5.684 15.234 1 95.88 367 TYR A C 1
ATOM 2724 O O . TYR A 1 367 ? -7.285 -4.945 14.891 1 95.88 367 TYR A O 1
ATOM 2732 N N . GLU A 1 368 ? -8.203 -6.887 14.828 1 95.25 368 GLU A N 1
ATOM 2733 C CA . GLU A 1 368 ? -7.066 -7.578 14.227 1 95.25 368 GLU A CA 1
ATOM 2734 C C . GLU A 1 368 ? -7.203 -7.629 12.703 1 95.25 368 GLU A C 1
ATOM 2736 O O . GLU A 1 368 ? -6.273 -8.047 12.008 1 95.25 368 GLU A O 1
ATOM 2741 N N . GLY A 1 369 ? -8.281 -7.234 12.125 1 97.25 369 GLY A N 1
ATOM 2742 C CA . GLY A 1 369 ? -8.531 -7.406 10.703 1 97.25 369 GLY A CA 1
ATOM 2743 C C . GLY A 1 369 ? -8.039 -6.238 9.867 1 97.25 369 GLY A C 1
ATOM 2744 O O . GLY A 1 369 ? -7.359 -5.344 10.375 1 97.25 369 GLY A O 1
ATOM 2745 N N . MET A 1 370 ? -8.414 -6.27 8.562 1 98.12 370 MET A N 1
ATOM 2746 C CA . MET A 1 370 ? -7.887 -5.305 7.594 1 98.12 370 MET A CA 1
ATOM 2747 C C . MET A 1 370 ? -9 -4.414 7.055 1 98.12 370 MET A C 1
ATOM 2749 O O . MET A 1 370 ? -8.734 -3.373 6.453 1 98.12 370 MET A O 1
ATOM 2753 N N . ALA A 1 371 ? -10.156 -4.797 7.215 1 98.81 371 ALA A N 1
ATOM 2754 C CA . ALA A 1 371 ? -11.367 -4.082 6.832 1 98.81 371 ALA A CA 1
ATOM 2755 C C . ALA A 1 371 ? -12.602 -4.734 7.441 1 98.81 371 ALA A C 1
ATOM 2757 O O . ALA A 1 371 ? -12.547 -5.879 7.898 1 98.81 371 ALA A O 1
ATOM 2758 N N . MET A 1 372 ? -13.664 -4.035 7.477 1 98.81 372 MET A N 1
ATOM 2759 C CA . MET A 1 372 ? -14.93 -4.582 7.957 1 98.81 372 MET A CA 1
ATOM 2760 C C . MET A 1 372 ? -16 -4.5 6.875 1 98.81 372 MET A C 1
ATOM 2762 O O . MET A 1 372 ? -16.031 -3.541 6.102 1 98.81 372 MET A O 1
ATOM 2766 N N . LEU A 1 373 ? -16.828 -5.496 6.801 1 98.69 373 LEU A N 1
ATOM 2767 C CA . LEU A 1 373 ? -17.891 -5.582 5.805 1 98.69 373 LEU A CA 1
ATOM 2768 C C . LEU A 1 373 ? -19.078 -4.699 6.191 1 98.69 373 LEU A C 1
ATOM 2770 O O . LEU A 1 373 ? -19.594 -4.809 7.301 1 98.69 373 LEU A O 1
ATOM 2774 N N . SER A 1 374 ? -19.484 -3.826 5.305 1 98.38 374 SER A N 1
ATOM 2775 C CA . SER A 1 374 ? -20.625 -2.939 5.547 1 98.38 374 SER A CA 1
ATOM 2776 C C . SER A 1 374 ? -21.953 -3.672 5.355 1 98.38 374 SER A C 1
ATOM 2778 O O . SER A 1 374 ? -21.984 -4.789 4.832 1 98.38 374 SER A O 1
ATOM 2780 N N . PRO A 1 375 ? -23.047 -3.086 5.773 1 97.44 375 PRO A N 1
ATOM 2781 C CA . PRO A 1 375 ? -24.359 -3.707 5.582 1 97.44 375 PRO A CA 1
ATOM 2782 C C . PRO A 1 375 ? -24.859 -3.607 4.145 1 97.44 375 PRO A C 1
ATOM 2784 O O . PRO A 1 375 ? -25.906 -4.176 3.807 1 97.44 375 PRO A O 1
ATOM 2787 N N . TRP A 1 376 ? -24.203 -2.975 3.264 1 96.88 376 TRP A N 1
ATOM 2788 C CA . TRP A 1 376 ? -24.641 -2.703 1.899 1 96.88 376 TRP A CA 1
ATOM 2789 C C . TRP A 1 376 ? -24.969 -3.998 1.163 1 96.88 376 TRP A C 1
ATOM 2791 O O . TRP A 1 376 ? -24.156 -4.934 1.159 1 96.88 376 TRP A O 1
ATOM 2801 N N . GLY A 1 377 ? -26.125 -4.051 0.583 1 92.75 377 GLY A N 1
ATOM 2802 C CA . GLY A 1 377 ? -26.547 -5.188 -0.226 1 92.75 377 GLY A CA 1
ATOM 2803 C C . GLY A 1 377 ? -26.906 -6.406 0.599 1 92.75 377 GLY A C 1
ATOM 2804 O O . GLY A 1 377 ? -27.125 -7.488 0.052 1 92.75 377 GLY A O 1
ATOM 2805 N N . ARG A 1 378 ? -26.984 -6.301 1.922 1 94.56 378 ARG A N 1
ATOM 2806 C CA . ARG A 1 378 ? -27.234 -7.445 2.785 1 94.56 378 ARG A CA 1
ATOM 2807 C C . ARG A 1 378 ? -28.594 -7.309 3.482 1 94.56 378 ARG A C 1
ATOM 2809 O O . ARG A 1 378 ? -28.875 -6.273 4.086 1 94.56 378 ARG A O 1
ATOM 2816 N N . LYS A 1 379 ? -29.328 -8.312 3.414 1 89.75 379 LYS A N 1
ATOM 2817 C CA . LYS A 1 379 ? -30.688 -8.289 3.928 1 89.75 379 LYS A CA 1
ATOM 2818 C C . LYS A 1 379 ? -30.703 -8.359 5.453 1 89.75 379 LYS A C 1
ATOM 2820 O O . LYS A 1 379 ? -30.078 -9.242 6.043 1 89.75 379 LYS A O 1
ATOM 2825 N N . GLY A 1 380 ? -31.391 -7.418 6.008 1 92.12 380 GLY A N 1
ATOM 2826 C CA . GLY A 1 380 ? -31.656 -7.465 7.434 1 92.12 380 GLY A CA 1
ATOM 2827 C C . GLY A 1 380 ? -30.484 -7.016 8.281 1 92.12 380 GLY A C 1
ATOM 2828 O O . GLY A 1 380 ? -30.422 -7.305 9.477 1 92.12 380 GLY A O 1
ATOM 2829 N N . ILE A 1 381 ? -29.531 -6.43 7.742 1 94.62 381 ILE A N 1
ATOM 2830 C CA . ILE A 1 381 ? -28.359 -5.977 8.484 1 94.62 381 ILE A CA 1
ATOM 2831 C C . ILE A 1 381 ? -28.328 -4.449 8.5 1 94.62 381 ILE A C 1
ATOM 2833 O O . ILE A 1 381 ? -28.297 -3.811 7.449 1 94.62 381 ILE A O 1
ATOM 2837 N N . ASP A 1 382 ? -28.297 -3.916 9.656 1 95 382 ASP A N 1
ATOM 2838 C CA . ASP A 1 382 ? -28.266 -2.467 9.828 1 95 382 ASP A CA 1
ATOM 2839 C C . ASP A 1 382 ? -26.859 -1.963 10.109 1 95 382 ASP A C 1
ATOM 2841 O O . ASP A 1 382 ? -25.953 -2.758 10.344 1 95 382 ASP A O 1
ATOM 2845 N N . LEU A 1 383 ? -26.719 -0.633 9.961 1 96.31 383 LEU A N 1
ATOM 2846 C CA . LEU A 1 383 ? -25.469 -0.009 10.383 1 96.31 383 LEU A CA 1
ATOM 2847 C C . LEU A 1 383 ? -25.156 -0.329 11.836 1 96.31 383 LEU A C 1
ATOM 2849 O O . LEU A 1 383 ? -26.047 -0.318 12.688 1 96.31 383 LEU A O 1
ATOM 2853 N N . PRO A 1 384 ? -23.875 -0.609 12.102 1 96.06 384 PRO A N 1
ATOM 2854 C CA . PRO A 1 384 ? -23.531 -0.877 13.508 1 96.06 384 PRO A CA 1
ATOM 2855 C C . PRO A 1 384 ? -23.781 0.326 14.414 1 96.06 384 PRO A C 1
ATOM 2857 O O . PRO A 1 384 ? -23.656 1.472 13.977 1 96.06 384 PRO A O 1
ATOM 2860 N N . THR A 1 385 ? -24.109 0.069 15.672 1 94.5 385 THR A N 1
ATOM 2861 C CA . THR A 1 385 ? -24.297 1.108 16.688 1 94.5 385 THR A CA 1
ATOM 2862 C C . THR A 1 385 ? -23.25 0.979 17.781 1 94.5 385 THR A C 1
ATOM 2864 O O . THR A 1 385 ? -23.188 1.812 18.703 1 94.5 385 THR A O 1
ATOM 2867 N N . CYS A 1 386 ? -22.469 -0.034 17.703 1 95.12 386 CYS A N 1
ATOM 2868 C CA . CYS A 1 386 ? -21.438 -0.29 18.703 1 95.12 386 CYS A CA 1
ATOM 2869 C C . CYS A 1 386 ? -20.125 0.378 18.328 1 95.12 386 CYS A C 1
ATOM 2871 O O . CYS A 1 386 ? -20 0.924 17.219 1 95.12 386 CYS A O 1
ATOM 2873 N N . ASN A 1 387 ? -19.203 0.402 19.281 1 95.38 387 ASN A N 1
ATOM 2874 C CA . ASN A 1 387 ? -17.844 0.83 18.953 1 95.38 387 ASN A CA 1
ATOM 2875 C C . ASN A 1 387 ? -17.141 -0.178 18.047 1 95.38 387 ASN A C 1
ATOM 2877 O O . ASN A 1 387 ? -17.531 -1.345 17.984 1 95.38 387 ASN A O 1
ATOM 2881 N N . VAL A 1 388 ? -16.109 0.282 17.359 1 96.69 388 VAL A N 1
ATOM 2882 C CA . VAL A 1 388 ? -15.344 -0.565 16.453 1 96.69 388 VAL A CA 1
ATOM 2883 C C . VAL A 1 388 ? -14.82 -1.787 17.203 1 96.69 388 VAL A C 1
ATOM 2885 O O . VAL A 1 388 ? -14.805 -2.895 16.656 1 96.69 388 VAL A O 1
ATOM 2888 N N . GLU A 1 389 ? -14.445 -1.624 18.469 1 95.81 389 GLU A N 1
ATOM 2889 C CA . GLU A 1 389 ? -13.875 -2.676 19.312 1 95.81 389 GLU A CA 1
ATOM 2890 C C . GLU A 1 389 ? -14.875 -3.814 19.516 1 95.81 389 GLU A C 1
ATOM 2892 O O . GLU A 1 389 ? -14.477 -4.961 19.719 1 95.81 389 GLU A O 1
ATOM 2897 N N . ASP A 1 390 ? -16.125 -3.504 19.375 1 95.56 390 ASP A N 1
ATOM 2898 C CA . ASP A 1 390 ? -17.172 -4.453 19.734 1 95.56 390 ASP A CA 1
ATOM 2899 C C . ASP A 1 390 ? -17.906 -4.961 18.5 1 95.56 390 ASP A C 1
ATOM 2901 O O . ASP A 1 390 ? -18.922 -5.648 18.609 1 95.56 390 ASP A O 1
ATOM 2905 N N . PHE A 1 391 ? -17.406 -4.637 17.406 1 96.69 391 PHE A N 1
ATOM 2906 C CA . PHE A 1 391 ? -18.062 -5 16.141 1 96.69 391 PHE A CA 1
ATOM 2907 C C . PHE A 1 391 ? -18.188 -6.516 16.016 1 96.69 391 PHE A C 1
ATOM 2909 O O . PHE A 1 391 ? -17.219 -7.246 16.219 1 96.69 391 PHE A O 1
ATOM 2916 N N . ARG A 1 392 ? -19.375 -6.945 15.727 1 95.94 392 ARG A N 1
ATOM 2917 C CA . ARG A 1 392 ? -19.672 -8.336 15.398 1 95.94 392 ARG A CA 1
ATOM 2918 C C . ARG A 1 392 ? -20.141 -8.461 13.953 1 95.94 392 ARG A C 1
ATOM 2920 O O . ARG A 1 392 ? -21.109 -7.805 13.547 1 95.94 392 ARG A O 1
ATOM 2927 N N . GLY A 1 393 ? -19.438 -9.234 13.172 1 96.75 393 GLY A N 1
ATOM 2928 C CA . GLY A 1 393 ? -19.75 -9.375 11.758 1 96.75 393 GLY A CA 1
ATOM 2929 C C . GLY A 1 393 ? -18.562 -9.844 10.93 1 96.75 393 GLY A C 1
ATOM 2930 O O . GLY A 1 393 ? -17.562 -10.305 11.484 1 96.75 393 GLY A O 1
ATOM 2931 N N . TRP A 1 394 ? -18.719 -9.82 9.641 1 98 394 TRP A N 1
ATOM 2932 C CA . TRP A 1 394 ? -17.656 -10.242 8.742 1 98 394 TRP A CA 1
ATOM 2933 C C . TRP A 1 394 ? -16.578 -9.172 8.625 1 98 394 TRP A C 1
ATOM 2935 O O . TRP A 1 394 ? -16.875 -7.98 8.594 1 98 394 TRP A O 1
ATOM 2945 N N . MET A 1 395 ? -15.375 -9.562 8.586 1 98.25 395 MET A N 1
ATOM 2946 C CA . MET A 1 395 ? -14.219 -8.695 8.359 1 98.25 395 MET A CA 1
ATOM 2947 C C . MET A 1 395 ? -13.227 -9.344 7.402 1 98.25 395 MET A C 1
ATOM 2949 O O . MET A 1 395 ? -13.336 -10.539 7.109 1 98.25 395 MET A O 1
ATOM 2953 N N . VAL A 1 396 ? -12.391 -8.547 6.84 1 98.75 396 VAL A N 1
ATOM 2954 C CA . VAL A 1 396 ? -11.234 -9.109 6.152 1 98.75 396 VAL A CA 1
ATOM 2955 C C . VAL A 1 396 ? -10.164 -9.508 7.172 1 98.75 396 VAL A C 1
ATOM 2957 O O . VAL A 1 396 ? -9.438 -8.656 7.68 1 98.75 396 VAL A O 1
ATOM 2960 N N . GLY A 1 397 ? -10.094 -10.797 7.391 1 97.81 397 GLY A N 1
ATOM 2961 C CA . GLY A 1 397 ? -9.211 -11.281 8.438 1 97.81 397 GLY A CA 1
ATOM 2962 C C . GLY A 1 397 ? -7.762 -11.398 7.992 1 97.81 397 GLY A C 1
ATOM 2963 O O . GLY A 1 397 ? -6.848 -11.297 8.812 1 97.81 397 GLY A O 1
ATOM 2964 N N . ARG A 1 398 ? -7.508 -11.672 6.797 1 96.12 398 ARG A N 1
ATOM 2965 C CA . ARG A 1 398 ? -6.195 -11.742 6.164 1 96.12 398 ARG A CA 1
ATOM 2966 C C . ARG A 1 398 ? -6.285 -11.422 4.676 1 96.12 398 ARG A C 1
ATOM 2968 O O . ARG A 1 398 ? -7.371 -11.453 4.098 1 96.12 398 ARG A O 1
ATOM 2975 N N . PHE A 1 399 ? -5.211 -11.031 4.129 1 96.81 399 PHE A N 1
ATOM 2976 C CA . PHE A 1 399 ? -5.23 -10.82 2.688 1 96.81 399 PHE A CA 1
ATOM 2977 C C . PHE A 1 399 ? -3.846 -11.039 2.092 1 96.81 399 PHE A C 1
ATOM 2979 O O . PHE A 1 399 ? -2.857 -11.133 2.822 1 96.81 399 PHE A O 1
ATOM 2986 N N . SER A 1 400 ? -3.822 -11.297 0.819 1 95.81 400 SER A N 1
ATOM 2987 C CA . SER A 1 400 ? -2.643 -11.305 -0.041 1 95.81 400 SER A CA 1
ATOM 2988 C C . SER A 1 400 ? -2.607 -10.078 -0.944 1 95.81 400 SER A C 1
ATOM 2990 O O . SER A 1 400 ? -3.117 -9.016 -0.578 1 95.81 400 SER A O 1
ATOM 2992 N N . GLN A 1 401 ? -1.921 -10.172 -1.976 1 94.94 401 GLN A N 1
ATOM 2993 C CA . GLN A 1 401 ? -1.712 -9.008 -2.826 1 94.94 401 GLN A CA 1
ATOM 2994 C C . GLN A 1 401 ? -3.023 -8.539 -3.451 1 94.94 401 GLN A C 1
ATOM 2996 O O . GLN A 1 401 ? -3.432 -7.391 -3.264 1 94.94 401 GLN A O 1
ATOM 3001 N N . GLU A 1 402 ? -3.811 -9.469 -4.145 1 96.56 402 GLU A N 1
ATOM 3002 C CA . GLU A 1 402 ? -4.977 -9.078 -4.926 1 96.56 402 GLU A CA 1
ATOM 3003 C C . GLU A 1 402 ? -6.273 -9.445 -4.211 1 96.56 402 GLU A C 1
ATOM 3005 O O . GLU A 1 402 ? -7.344 -8.938 -4.547 1 96.56 402 GLU A O 1
ATOM 3010 N N . HIS A 1 403 ? -6.176 -10.344 -3.262 1 97.88 403 HIS A N 1
ATOM 3011 C CA . HIS A 1 403 ? -7.41 -10.883 -2.697 1 97.88 403 HIS A CA 1
ATOM 3012 C C . HIS A 1 403 ? -7.363 -10.883 -1.173 1 97.88 403 HIS A C 1
ATOM 3014 O O . HIS A 1 403 ? -6.285 -10.797 -0.58 1 97.88 403 HIS A O 1
ATOM 3020 N N . GLY A 1 404 ? -8.523 -10.812 -0.577 1 98.31 404 GLY A N 1
ATOM 3021 C CA . GLY A 1 404 ? -8.727 -10.922 0.859 1 98.31 404 GLY A CA 1
ATOM 3022 C C . GLY A 1 404 ? -9.648 -12.062 1.249 1 98.31 404 GLY A C 1
ATOM 3023 O O . GLY A 1 404 ? -10.312 -12.648 0.393 1 98.31 404 GLY A O 1
ATOM 3024 N N . ILE A 1 405 ? -9.625 -12.445 2.514 1 98.69 405 ILE A N 1
ATOM 3025 C CA . ILE A 1 405 ? -10.461 -13.508 3.051 1 98.69 405 ILE A CA 1
ATOM 3026 C C . ILE A 1 405 ? -11.422 -12.938 4.094 1 98.69 405 ILE A C 1
ATOM 3028 O O . ILE A 1 405 ? -10.984 -12.367 5.098 1 98.69 405 ILE A O 1
ATOM 3032 N N . LEU A 1 406 ? -12.695 -13.07 3.82 1 98.62 406 LEU A N 1
ATOM 3033 C CA . LEU A 1 406 ? -13.695 -12.734 4.832 1 98.62 406 LEU A CA 1
ATOM 3034 C C . LEU A 1 406 ? -13.719 -13.781 5.941 1 98.62 406 LEU A C 1
ATOM 3036 O O . LEU A 1 406 ? -13.773 -14.977 5.664 1 98.62 406 LEU A O 1
ATOM 3040 N N . THR A 1 407 ? -13.648 -13.375 7.141 1 97.94 407 THR A N 1
ATOM 3041 C CA . THR A 1 407 ? -13.758 -14.195 8.344 1 97.94 407 THR A CA 1
ATOM 3042 C C . THR A 1 407 ? -14.758 -13.586 9.32 1 97.94 407 THR A C 1
ATOM 3044 O O . THR A 1 407 ? -15.102 -12.406 9.211 1 97.94 407 THR A O 1
ATOM 3047 N N . TRP A 1 408 ? -15.227 -14.422 10.195 1 97 408 TRP A N 1
ATOM 3048 C CA . TRP A 1 408 ? -16.234 -13.977 11.148 1 97 408 TRP A CA 1
ATOM 3049 C C . TRP A 1 408 ? -15.57 -13.422 12.414 1 97 408 TRP A C 1
ATOM 3051 O O . TRP A 1 408 ? -14.633 -14.023 12.945 1 97 408 TRP A O 1
ATOM 3061 N N . ARG A 1 409 ? -16.062 -12.266 12.82 1 95.62 409 ARG A N 1
ATOM 3062 C CA . ARG A 1 409 ? -15.664 -11.688 14.094 1 95.62 409 ARG A CA 1
ATOM 3063 C C . ARG A 1 409 ? -16.812 -11.742 15.102 1 95.62 409 ARG A C 1
ATOM 3065 O O . ARG A 1 409 ? -17.875 -11.188 14.859 1 95.62 409 ARG A O 1
ATOM 3072 N N . SER A 1 410 ? -16.609 -12.297 16.25 1 93.5 410 SER A N 1
ATOM 3073 C CA . SER A 1 410 ? -17.641 -12.57 17.234 1 93.5 410 SER A CA 1
ATOM 3074 C C . SER A 1 410 ? -17.891 -11.359 18.125 1 93.5 410 SER A C 1
ATOM 3076 O O . SER A 1 410 ? -18.812 -11.359 18.953 1 93.5 410 SER A O 1
ATOM 3078 N N . GLY A 1 411 ? -17.109 -10.266 17.984 1 89.56 411 GLY A N 1
ATOM 3079 C CA . GLY A 1 411 ? -17.188 -9.109 18.859 1 89.56 411 GLY A CA 1
ATOM 3080 C C . GLY A 1 411 ? -15.844 -8.688 19.406 1 89.56 411 GLY A C 1
ATOM 3081 O O . GLY A 1 411 ? -14.836 -8.727 18.703 1 89.56 411 GLY A O 1
ATOM 3082 N N . SER A 1 412 ? -15.898 -8.344 20.672 1 82.12 412 SER A N 1
ATOM 3083 C CA . SER A 1 412 ? -14.633 -7.945 21.281 1 82.12 412 SER A CA 1
ATOM 3084 C C . SER A 1 412 ? -13.734 -9.156 21.516 1 82.12 412 SER A C 1
ATOM 3086 O O . SER A 1 412 ? -14.195 -10.297 21.484 1 82.12 412 SER A O 1
ATOM 3088 N N . ALA A 1 413 ? -12.453 -8.883 21.672 1 71.75 413 ALA A N 1
ATOM 3089 C CA . ALA A 1 413 ? -11.477 -9.938 21.906 1 71.75 413 ALA A CA 1
ATOM 3090 C C . ALA A 1 413 ? -11.859 -10.781 23.125 1 71.75 413 ALA A C 1
ATOM 3092 O O . ALA A 1 413 ? -11.484 -11.953 23.219 1 71.75 413 ALA A O 1
ATOM 3093 N N . LYS A 1 414 ? -12.703 -10.219 23.922 1 76 414 LYS A N 1
ATOM 3094 C CA . LYS A 1 414 ? -13.062 -10.906 25.156 1 76 414 LYS A CA 1
ATOM 3095 C C . LYS A 1 414 ? -14.344 -11.711 24.984 1 76 414 LYS A C 1
ATOM 3097 O O . LYS A 1 414 ? -14.711 -12.5 25.875 1 76 414 LYS A O 1
ATOM 3102 N N . SER A 1 415 ? -14.953 -11.578 23.812 1 82.38 415 SER A N 1
ATOM 3103 C CA . SER A 1 415 ? -16.234 -12.25 23.594 1 82.38 415 SER A CA 1
ATOM 3104 C C . SER A 1 415 ? -16.031 -13.727 23.266 1 82.38 415 SER A C 1
ATOM 3106 O O . SER A 1 415 ? -15.039 -14.094 22.625 1 82.38 415 SER A O 1
ATOM 3108 N N . GLU A 1 416 ? -16.828 -14.57 23.703 1 85.81 416 GLU A N 1
ATOM 3109 C CA . GLU A 1 416 ? -16.828 -15.984 23.328 1 85.81 416 GLU A CA 1
ATOM 3110 C C . GLU A 1 416 ? -17.125 -16.141 21.828 1 85.81 416 GLU A C 1
ATOM 3112 O O . GLU A 1 416 ? -17.969 -15.445 21.281 1 85.81 416 GLU A O 1
ATOM 3117 N N . PRO A 1 417 ? -16.375 -17.078 21.281 1 88.81 417 PRO A N 1
ATOM 3118 C CA . PRO A 1 417 ? -16.656 -17.328 19.859 1 88.81 417 PRO A CA 1
ATOM 3119 C C . PRO A 1 417 ? -18.094 -17.781 19.625 1 88.81 417 PRO A C 1
ATOM 3121 O O . PRO A 1 417 ? -18.625 -18.609 20.359 1 88.81 417 PRO A O 1
ATOM 3124 N N . VAL A 1 418 ? -18.656 -17.109 18.688 1 90.62 418 VAL A N 1
ATOM 3125 C CA . VAL A 1 418 ? -20.016 -17.5 18.297 1 90.62 418 VAL A CA 1
ATOM 3126 C C . VAL A 1 418 ? -20.062 -17.766 16.797 1 90.62 418 VAL A C 1
ATOM 3128 O O . VAL A 1 418 ? -19.266 -17.234 16.031 1 90.62 418 VAL A O 1
ATOM 3131 N N . GLN A 1 419 ? -21 -18.609 16.453 1 93.25 419 GLN A N 1
ATOM 3132 C CA . GLN A 1 419 ? -21.234 -18.844 15.031 1 93.25 419 GLN A CA 1
ATOM 3133 C C . GLN A 1 419 ? -21.828 -17.625 14.359 1 93.25 419 GLN A C 1
ATOM 3135 O O . GLN A 1 419 ? -22.516 -16.828 15.008 1 93.25 419 GLN A O 1
ATOM 3140 N N . PRO A 1 420 ? -21.531 -17.547 13.07 1 94.62 420 PRO A N 1
ATOM 3141 C CA . PRO A 1 420 ? -22.109 -16.406 12.359 1 94.62 420 PRO A CA 1
ATOM 3142 C C . PRO A 1 420 ? -23.625 -16.391 12.391 1 94.62 420 PRO A C 1
ATOM 3144 O O . PRO A 1 420 ? -24.266 -17.438 12.164 1 94.62 420 PRO A O 1
ATOM 3147 N N . ASP A 1 421 ? -24.172 -15.266 12.602 1 92.88 421 ASP A N 1
ATOM 3148 C CA . ASP A 1 421 ? -25.609 -15.086 12.539 1 92.88 421 ASP A CA 1
ATOM 3149 C C . ASP A 1 421 ? -26.016 -14.266 11.312 1 92.88 421 ASP A C 1
ATOM 3151 O O . ASP A 1 421 ? -27.156 -13.805 11.211 1 92.88 421 ASP A O 1
ATOM 3155 N N . GLN A 1 422 ? -25.062 -13.992 10.484 1 93.94 422 GLN A N 1
ATOM 3156 C CA . GLN A 1 422 ? -25.25 -13.305 9.211 1 93.94 422 GLN A CA 1
ATOM 3157 C C . GLN A 1 422 ? -24.844 -14.195 8.039 1 93.94 422 GLN A C 1
ATOM 3159 O O . GLN A 1 422 ? -23.859 -14.938 8.125 1 93.94 422 GLN A O 1
ATOM 3164 N N . GLU A 1 423 ? -25.516 -13.977 7.035 1 94.75 423 GLU A N 1
ATOM 3165 C CA . GLU A 1 423 ? -25.203 -14.766 5.844 1 94.75 423 GLU A CA 1
ATOM 3166 C C . GLU A 1 423 ? -23.875 -14.352 5.238 1 94.75 423 GLU A C 1
ATOM 3168 O O . GLU A 1 423 ? -23.547 -13.164 5.184 1 94.75 423 GLU A O 1
ATOM 3173 N N . LEU A 1 424 ? -23.094 -15.359 4.863 1 96.56 424 LEU A N 1
ATOM 3174 C CA . LEU A 1 424 ? -21.891 -15.102 4.098 1 96.56 424 LEU A CA 1
ATOM 3175 C C . LEU A 1 424 ? -22.219 -14.789 2.641 1 96.56 424 LEU A C 1
ATOM 3177 O O . LEU A 1 424 ? -22.953 -15.539 1.993 1 96.56 424 LEU A O 1
ATOM 3181 N N . PRO A 1 425 ? -21.703 -13.68 2.133 1 97.31 425 PRO A N 1
ATOM 3182 C CA . PRO A 1 425 ? -21.953 -13.406 0.714 1 97.31 425 PRO A CA 1
ATOM 3183 C C . PRO A 1 425 ? -21.453 -14.531 -0.196 1 97.31 425 PRO A C 1
ATOM 3185 O O . PRO A 1 425 ? -20.422 -15.141 0.077 1 97.31 425 PRO A O 1
ATOM 3188 N N . GLY A 1 426 ? -22.188 -14.766 -1.273 1 97.38 426 GLY A N 1
ATOM 3189 C CA . GLY A 1 426 ? -21.875 -15.867 -2.172 1 97.38 426 GLY A CA 1
ATOM 3190 C C . GLY A 1 426 ? -21.062 -15.445 -3.379 1 97.38 426 GLY A C 1
ATOM 3191 O O . GLY A 1 426 ? -20.922 -14.25 -3.643 1 97.38 426 GLY A O 1
ATOM 3192 N N . VAL A 1 427 ? -20.578 -16.438 -4.105 1 98.12 427 VAL A N 1
ATOM 3193 C CA . VAL A 1 427 ? -19.797 -16.203 -5.309 1 98.12 427 VAL A CA 1
ATOM 3194 C C . VAL A 1 427 ? -20.578 -15.305 -6.27 1 98.12 427 VAL A C 1
ATOM 3196 O O . VAL A 1 427 ? -21.75 -15.57 -6.562 1 98.12 427 VAL A O 1
ATOM 3199 N N . GLY A 1 428 ? -19.938 -14.188 -6.652 1 96.75 428 GLY A N 1
ATOM 3200 C CA . GLY A 1 428 ? -20.578 -13.258 -7.566 1 96.75 428 GLY A CA 1
ATOM 3201 C C . GLY A 1 428 ? -21.156 -12.039 -6.871 1 96.75 428 GLY A C 1
ATOM 3202 O O . GLY A 1 428 ? -21.391 -11.008 -7.5 1 96.75 428 GLY A O 1
ATOM 3203 N N . ASP A 1 429 ? -21.406 -12.156 -5.559 1 97.19 429 ASP A N 1
ATOM 3204 C CA . ASP A 1 429 ? -21.922 -11.016 -4.801 1 97.19 429 ASP A CA 1
ATOM 3205 C C . ASP A 1 429 ? -20.859 -9.922 -4.676 1 97.19 429 ASP A C 1
ATOM 3207 O O . ASP A 1 429 ? -19.672 -10.219 -4.613 1 97.19 429 ASP A O 1
ATOM 3211 N N . LYS A 1 430 ? -21.359 -8.711 -4.68 1 97.56 430 LYS A N 1
ATOM 3212 C CA . LYS A 1 430 ? -20.5 -7.574 -4.379 1 97.56 430 LYS A CA 1
ATOM 3213 C C . LYS A 1 430 ? -20.672 -7.121 -2.93 1 97.56 430 LYS A C 1
ATOM 3215 O O . LYS A 1 430 ? -21.781 -7.184 -2.383 1 97.56 430 LYS A O 1
ATOM 3220 N N . VAL A 1 431 ? -19.594 -6.734 -2.342 1 98.31 431 VAL A N 1
ATOM 3221 C CA . VAL A 1 431 ? -19.594 -6.273 -0.957 1 98.31 431 VAL A CA 1
ATOM 3222 C C . VAL A 1 431 ? -18.859 -4.941 -0.853 1 98.31 431 VAL A C 1
ATOM 3224 O O . VAL A 1 431 ? -18.016 -4.621 -1.694 1 98.31 431 VAL A O 1
ATOM 3227 N N . ARG A 1 432 ? -19.188 -4.121 0.134 1 98.56 432 ARG A N 1
ATOM 3228 C CA . ARG A 1 432 ? -18.484 -2.879 0.433 1 98.56 432 ARG A CA 1
ATOM 3229 C C . ARG A 1 432 ? -17.734 -2.979 1.758 1 98.56 432 ARG A C 1
ATOM 3231 O O . ARG A 1 432 ? -18.281 -3.469 2.75 1 98.56 432 ARG A O 1
ATOM 3238 N N . LEU A 1 433 ? -16.531 -2.533 1.747 1 98.88 433 LEU A N 1
ATOM 3239 C CA . LEU A 1 433 ? -15.633 -2.678 2.887 1 98.88 433 LEU A CA 1
ATOM 3240 C C . LEU A 1 433 ? -15.227 -1.312 3.43 1 98.88 433 LEU A C 1
ATOM 3242 O O . LEU A 1 433 ? -14.82 -0.434 2.664 1 98.88 433 LEU A O 1
ATOM 3246 N N . TRP A 1 434 ? -15.375 -1.112 4.762 1 98.88 434 TRP A N 1
ATOM 3247 C CA . TRP A 1 434 ? -14.742 0.026 5.422 1 98.88 434 TRP A CA 1
ATOM 3248 C C . TRP A 1 434 ? -13.258 -0.234 5.652 1 98.88 434 TRP A C 1
ATOM 3250 O O . TRP A 1 434 ? -12.891 -1.208 6.316 1 98.88 434 TRP A O 1
ATOM 3260 N N . PRO A 1 435 ? -12.406 0.615 5.156 1 98.75 435 PRO A N 1
ATOM 3261 C CA . PRO A 1 435 ? -10.969 0.382 5.348 1 98.75 435 PRO A CA 1
ATOM 3262 C C . PRO A 1 435 ? -10.469 0.868 6.707 1 98.75 435 PRO A C 1
ATOM 3264 O O . PRO A 1 435 ? -11.133 1.685 7.355 1 98.75 435 PRO A O 1
ATOM 3267 N N . ASN A 1 436 ? -9.289 0.363 7.133 1 98.5 436 ASN A N 1
ATOM 3268 C CA . ASN A 1 436 ? -8.656 0.798 8.375 1 98.5 436 ASN A CA 1
ATOM 3269 C C . ASN A 1 436 ? -8.117 2.221 8.258 1 98.5 436 ASN A C 1
ATOM 3271 O O . ASN A 1 436 ? -8.242 3.012 9.195 1 98.5 436 ASN A O 1
ATOM 3275 N N . HIS A 1 437 ? -7.559 2.523 7.156 1 97.75 437 HIS A N 1
ATOM 3276 C CA . HIS A 1 437 ? -6.914 3.811 6.922 1 97.75 437 HIS A CA 1
ATOM 3277 C C . HIS A 1 437 ? -7.246 4.344 5.531 1 97.75 437 HIS A C 1
ATOM 3279 O O . HIS A 1 437 ? -6.555 4.027 4.562 1 97.75 437 HIS A O 1
ATOM 3285 N N . ALA A 1 438 ? -8.07 5.262 5.488 1 97.31 438 ALA A N 1
ATOM 3286 C CA . ALA A 1 438 ? -8.688 5.719 4.246 1 97.31 438 ALA A CA 1
ATOM 3287 C C . ALA A 1 438 ? -7.668 6.422 3.352 1 97.31 438 ALA A C 1
ATOM 3289 O O . ALA A 1 438 ? -7.688 6.262 2.131 1 97.31 438 ALA A O 1
ATOM 3290 N N . CYS A 1 439 ? -6.77 7.172 3.934 1 95.12 439 CYS A N 1
ATOM 3291 C CA . CYS A 1 439 ? -5.812 7.922 3.125 1 95.12 439 CYS A CA 1
ATOM 3292 C C . CYS A 1 439 ? -4.914 6.977 2.332 1 95.12 439 CYS A C 1
ATOM 3294 O O . CYS A 1 439 ? -4.691 7.184 1.137 1 95.12 439 CYS A O 1
ATOM 3296 N N . ILE A 1 440 ? -4.43 5.969 2.971 1 95.56 440 ILE A N 1
ATOM 3297 C CA . ILE A 1 440 ? -3.533 5.031 2.297 1 95.56 440 ILE A CA 1
ATOM 3298 C C . ILE A 1 440 ? -4.328 4.18 1.311 1 95.56 440 ILE A C 1
ATOM 3300 O O . ILE A 1 440 ? -3.893 3.961 0.178 1 95.56 440 ILE A O 1
ATOM 3304 N N . THR A 1 441 ? -5.504 3.738 1.714 1 97.06 441 THR A N 1
ATOM 3305 C CA . THR A 1 441 ? -6.363 2.951 0.835 1 97.06 441 THR A CA 1
ATOM 3306 C C . THR A 1 441 ? -6.695 3.73 -0.434 1 97.06 441 THR A C 1
ATOM 3308 O O . THR A 1 441 ? -6.57 3.205 -1.542 1 97.06 441 THR A O 1
ATOM 3311 N N . SER A 1 442 ? -7.051 4.969 -0.26 1 95.19 442 SER A N 1
ATOM 3312 C CA . SER A 1 442 ? -7.465 5.785 -1.396 1 95.19 442 SER A CA 1
ATOM 3313 C C . SER A 1 442 ? -6.312 6.004 -2.369 1 95.19 442 SER A C 1
ATOM 3315 O O . SER A 1 442 ? -6.531 6.16 -3.572 1 95.19 442 SER A O 1
ATOM 3317 N N . SER A 1 443 ? -5.102 5.965 -1.884 1 92.88 443 SER A N 1
ATOM 3318 C CA . SER A 1 443 ? -3.938 6.215 -2.727 1 92.88 443 SER A CA 1
ATOM 3319 C C . SER A 1 443 ? -3.771 5.121 -3.777 1 92.88 443 SER A C 1
ATOM 3321 O O . SER A 1 443 ? -3.049 5.301 -4.762 1 92.88 443 SER A O 1
ATOM 3323 N N . HIS A 1 444 ? -4.508 4.043 -3.607 1 93.81 444 HIS A N 1
ATOM 3324 C CA . HIS A 1 444 ? -4.379 2.918 -4.523 1 93.81 444 HIS A CA 1
ATOM 3325 C C . HIS A 1 444 ? -5.355 3.043 -5.691 1 93.81 444 HIS A C 1
ATOM 3327 O O . HIS A 1 444 ? -5.309 2.246 -6.629 1 93.81 444 HIS A O 1
ATOM 3333 N N . PHE A 1 445 ? -6.199 4 -5.66 1 94.44 445 PHE A N 1
ATOM 3334 C CA . PHE A 1 445 ? -7.215 4.168 -6.695 1 94.44 445 PHE A CA 1
ATOM 3335 C C . PHE A 1 445 ? -6.992 5.465 -7.465 1 94.44 445 PHE A C 1
ATOM 3337 O O . PHE A 1 445 ? -6.418 6.418 -6.934 1 94.44 445 PHE A O 1
ATOM 3344 N N . GLY A 1 446 ? -7.469 5.469 -8.703 1 92.44 446 GLY A N 1
ATOM 3345 C CA . GLY A 1 446 ? -7.32 6.648 -9.547 1 92.44 446 GLY A CA 1
ATOM 3346 C C . GLY A 1 446 ? -8.539 7.551 -9.523 1 92.44 446 GLY A C 1
ATOM 3347 O O . GLY A 1 446 ? -8.477 8.695 -9.984 1 92.44 446 GLY A O 1
ATOM 3348 N N . TRP A 1 447 ? -9.602 7.051 -9.016 1 95.44 447 TRP A N 1
ATOM 3349 C CA . TRP A 1 447 ? -10.844 7.816 -8.93 1 95.44 447 TRP A CA 1
ATOM 3350 C C . TRP A 1 447 ? -11.789 7.207 -7.898 1 95.44 447 TRP A C 1
ATOM 3352 O O . TRP A 1 447 ? -11.547 6.105 -7.398 1 95.44 447 TRP A O 1
ATOM 3362 N N . TYR A 1 448 ? -12.828 7.957 -7.562 1 97 448 TYR A N 1
ATOM 3363 C CA . TYR A 1 448 ? -13.938 7.5 -6.734 1 97 448 TYR A CA 1
ATOM 3364 C C . TYR A 1 448 ? -15.25 7.523 -7.512 1 97 448 TYR A C 1
ATOM 3366 O O . TYR A 1 448 ? -15.547 8.492 -8.211 1 97 448 TYR A O 1
ATOM 3374 N N . PHE A 1 449 ? -15.945 6.41 -7.426 1 98.06 449 PHE A N 1
ATOM 3375 C CA . PHE A 1 449 ? -17.359 6.523 -7.75 1 98.06 449 PHE A CA 1
ATOM 3376 C C . PHE A 1 449 ? -18.125 7.203 -6.617 1 98.06 449 PHE A C 1
ATOM 3378 O O . PHE A 1 449 ? -18.094 6.734 -5.477 1 98.06 449 PHE A O 1
ATOM 3385 N N . VAL A 1 450 ? -18.797 8.297 -6.945 1 97.94 450 VAL A N 1
ATOM 3386 C CA . VAL A 1 450 ? -19.438 9.094 -5.906 1 97.94 450 VAL A CA 1
ATOM 3387 C C . VAL A 1 450 ? -20.938 8.766 -5.855 1 97.94 450 VAL A C 1
ATOM 3389 O O . VAL A 1 450 ? -21.625 8.812 -6.875 1 97.94 450 VAL A O 1
ATOM 3392 N N . VAL A 1 451 ? -21.359 8.375 -4.734 1 98.5 451 VAL A N 1
ATOM 3393 C CA . VAL A 1 451 ? -22.781 8.203 -4.473 1 98.5 451 VAL A CA 1
ATOM 3394 C C . VAL A 1 451 ? -23.25 9.242 -3.463 1 98.5 451 VAL A C 1
ATOM 3396 O O . VAL A 1 451 ? -22.438 9.891 -2.805 1 98.5 451 VAL A O 1
ATOM 3399 N N . ASP A 1 452 ? -24.562 9.438 -3.381 1 98 452 ASP A N 1
ATOM 3400 C CA . ASP A 1 452 ? -25.125 10.438 -2.475 1 98 452 ASP A CA 1
ATOM 3401 C C . ASP A 1 452 ? -26.312 9.859 -1.697 1 98 452 ASP A C 1
ATOM 3403 O O . ASP A 1 452 ? -27.422 9.758 -2.229 1 98 452 ASP A O 1
ATOM 3407 N N . GLU A 1 453 ? -26.047 9.586 -0.464 1 95.31 453 GLU A N 1
ATOM 3408 C CA . GLU A 1 453 ? -27.062 8.969 0.385 1 95.31 453 GLU A CA 1
ATOM 3409 C C . GLU A 1 453 ? -28.266 9.883 0.569 1 95.31 453 GLU A C 1
ATOM 3411 O O . GLU A 1 453 ? -29.359 9.43 0.923 1 95.31 453 GLU A O 1
ATOM 3416 N N . ASP A 1 454 ? -28.094 11.125 0.369 1 95.69 454 ASP A N 1
ATOM 3417 C CA . ASP A 1 454 ? -29.188 12.078 0.538 1 95.69 454 ASP A CA 1
ATOM 3418 C C . ASP A 1 454 ? -30.172 11.992 -0.617 1 95.69 454 ASP A C 1
ATOM 3420 O O . ASP A 1 454 ? -31.281 12.531 -0.536 1 95.69 454 ASP A O 1
ATOM 3424 N N . GLU A 1 455 ? -29.766 11.367 -1.677 1 94.56 455 GLU A N 1
ATOM 3425 C CA . GLU A 1 455 ? -30.688 11.109 -2.773 1 94.56 455 GLU A CA 1
ATOM 3426 C C . GLU A 1 455 ? -31.516 9.852 -2.512 1 94.56 455 GLU A C 1
ATOM 3428 O O . GLU A 1 455 ? -31.203 8.773 -3.02 1 94.56 455 GLU A O 1
ATOM 3433 N N . ALA A 1 456 ? -32.656 10.016 -1.9 1 91.75 456 ALA A N 1
ATOM 3434 C CA . ALA A 1 456 ? -33.469 8.898 -1.464 1 91.75 456 ALA A CA 1
ATOM 3435 C C . ALA A 1 456 ? -33.875 8.023 -2.646 1 91.75 456 ALA A C 1
ATOM 3437 O O . ALA A 1 456 ? -34.375 8.531 -3.664 1 91.75 456 ALA A O 1
ATOM 3438 N N . GLY A 1 457 ? -33.656 6.793 -2.564 1 92.44 457 GLY A N 1
ATOM 3439 C CA . GLY A 1 457 ? -34.062 5.844 -3.596 1 92.44 457 GLY A CA 1
ATOM 3440 C C . GLY A 1 457 ? -33 5.648 -4.656 1 92.44 457 GLY A C 1
ATOM 3441 O O . GLY A 1 457 ? -33.125 4.789 -5.527 1 92.44 457 GLY A O 1
ATOM 3442 N N . LYS A 1 458 ? -31.969 6.453 -4.59 1 94.94 458 LYS A N 1
ATOM 3443 C CA . LYS A 1 458 ? -30.891 6.395 -5.57 1 94.94 458 LYS A CA 1
ATOM 3444 C C . LYS A 1 458 ? -29.531 6.316 -4.879 1 94.94 458 LYS A C 1
ATOM 3446 O O . LYS A 1 458 ? -28.562 6.938 -5.332 1 94.94 458 LYS A O 1
ATOM 3451 N N . GLU A 1 459 ? -29.5 5.59 -3.762 1 94.69 459 GLU A N 1
ATOM 3452 C CA . GLU A 1 459 ? -28.297 5.582 -2.914 1 94.69 459 GLU A CA 1
ATOM 3453 C C . GLU A 1 459 ? -27.141 4.859 -3.596 1 94.69 459 GLU A C 1
ATOM 3455 O O . GLU A 1 459 ? -25.984 5.082 -3.254 1 94.69 459 GLU A O 1
ATOM 3460 N N . ASP A 1 460 ? -27.453 4.027 -4.605 1 97.31 460 ASP A N 1
ATOM 3461 C CA . ASP A 1 460 ? -26.406 3.268 -5.297 1 97.31 460 ASP A CA 1
ATOM 3462 C C . ASP A 1 460 ? -26.047 3.922 -6.629 1 97.31 460 ASP A C 1
ATOM 3464 O O . ASP A 1 460 ? -25.156 3.447 -7.34 1 97.31 460 ASP A O 1
ATOM 3468 N N . GLU A 1 461 ? -26.766 4.969 -6.938 1 98.44 461 GLU A N 1
ATOM 3469 C CA . GLU A 1 461 ? -26.516 5.633 -8.211 1 98.44 461 GLU A CA 1
ATOM 3470 C C . GLU A 1 461 ? -25.266 6.516 -8.148 1 98.44 461 GLU A C 1
ATOM 3472 O O . GLU A 1 461 ? -25.094 7.27 -7.188 1 98.44 461 GLU A O 1
ATOM 3477 N N . ILE A 1 462 ? -24.438 6.336 -9.086 1 98.56 462 ILE A N 1
ATOM 3478 C CA . ILE A 1 462 ? -23.25 7.18 -9.203 1 98.56 462 ILE A CA 1
ATOM 3479 C C . ILE A 1 462 ? -23.656 8.578 -9.672 1 98.56 462 ILE A C 1
ATOM 3481 O O . ILE A 1 462 ? -24.188 8.734 -10.773 1 98.56 462 ILE A O 1
ATOM 3485 N N . VAL A 1 463 ? -23.359 9.57 -8.891 1 97.94 463 VAL A N 1
ATOM 3486 C CA . VAL A 1 463 ? -23.828 10.922 -9.203 1 97.94 463 VAL A CA 1
ATOM 3487 C C . VAL A 1 463 ? -22.656 11.758 -9.742 1 97.94 463 VAL A C 1
ATOM 3489 O O . VAL A 1 463 ? -22.875 12.812 -10.336 1 97.94 463 VAL A O 1
ATOM 3492 N N . ASP A 1 464 ? -21.469 11.312 -9.5 1 96.62 464 ASP A N 1
ATOM 3493 C CA . ASP A 1 464 ? -20.281 12.016 -9.969 1 96.62 464 ASP A CA 1
ATOM 3494 C C . ASP A 1 464 ? -19.062 11.109 -9.938 1 96.62 464 ASP A C 1
ATOM 3496 O O . ASP A 1 464 ? -19.125 9.977 -9.461 1 96.62 464 ASP A O 1
ATOM 3500 N N . ILE A 1 465 ? -18.031 11.531 -10.562 1 96.56 465 ILE A N 1
ATOM 3501 C CA . ILE A 1 465 ? -16.703 10.906 -10.516 1 96.56 465 ILE A CA 1
ATOM 3502 C C . ILE A 1 465 ? -15.68 11.898 -9.984 1 96.56 465 ILE A C 1
ATOM 3504 O O . ILE A 1 465 ? -15.547 13.008 -10.523 1 96.56 465 ILE A O 1
ATOM 3508 N N . TRP A 1 466 ? -15.07 11.547 -8.906 1 95.81 466 TRP A N 1
ATOM 3509 C CA . TRP A 1 466 ? -13.961 12.359 -8.422 1 95.81 466 TRP A CA 1
ATOM 3510 C C . TRP A 1 466 ? -12.625 11.719 -8.773 1 95.81 466 TRP A C 1
ATOM 3512 O O . TRP A 1 466 ? -12.289 10.641 -8.258 1 95.81 466 TRP A O 1
ATOM 3522 N N . VAL A 1 467 ? -11.883 12.375 -9.625 1 93.75 467 VAL A N 1
ATOM 3523 C CA . VAL A 1 467 ? -10.586 11.867 -10.062 1 93.75 467 VAL A CA 1
ATOM 3524 C C . VAL A 1 467 ? -9.516 12.25 -9.047 1 93.75 467 VAL A C 1
ATOM 3526 O O . VAL A 1 467 ? -9.539 13.359 -8.5 1 93.75 467 VAL A O 1
ATOM 3529 N N . ARG A 1 468 ? -8.617 11.398 -8.844 1 91.69 468 ARG A N 1
ATOM 3530 C CA . ARG A 1 468 ? -7.512 11.633 -7.926 1 91.69 468 ARG A CA 1
ATOM 3531 C C . ARG A 1 468 ? -6.195 11.789 -8.68 1 91.69 468 ARG A C 1
ATOM 3533 O O . ARG A 1 468 ? -5.992 11.156 -9.719 1 91.69 468 ARG A O 1
ATOM 3540 N N . CYS A 1 469 ? -5.348 12.594 -8.133 1 88.44 469 CYS A N 1
ATOM 3541 C CA . CYS A 1 469 ? -4.016 12.688 -8.719 1 88.44 469 CYS A CA 1
ATOM 3542 C C . CYS A 1 469 ? -3.152 11.5 -8.312 1 88.44 469 CYS A C 1
ATOM 3544 O O . CYS A 1 469 ? -3.484 10.789 -7.363 1 88.44 469 CYS A O 1
ATOM 3546 N N . ARG A 1 470 ? -2.164 11.25 -9.102 1 86.12 470 ARG A N 1
ATOM 3547 C CA . ARG A 1 470 ? -1.222 10.164 -8.844 1 86.12 470 ARG A CA 1
ATOM 3548 C C . ARG A 1 470 ? 0.21 10.688 -8.789 1 86.12 470 ARG A C 1
ATOM 3550 O O . ARG A 1 470 ? 0.497 11.781 -9.289 1 86.12 470 ARG A O 1
ATOM 3557 N N . GLY A 1 471 ? 0.962 9.922 -8.062 1 84.75 471 GLY A N 1
ATOM 3558 C CA . GLY A 1 471 ? 2.373 10.266 -8.016 1 84.75 471 GLY A CA 1
ATOM 3559 C C . GLY A 1 471 ? 2.729 11.133 -6.82 1 84.75 471 GLY A C 1
ATOM 3560 O O . GLY A 1 471 ? 1.971 11.211 -5.852 1 84.75 471 GLY A O 1
ATOM 3561 N N . TRP A 1 472 ? 3.967 11.625 -6.902 1 88 472 TRP A N 1
ATOM 3562 C CA . TRP A 1 472 ? 4.512 12.391 -5.789 1 88 472 TRP A CA 1
ATOM 3563 C C . TRP A 1 472 ? 4.887 13.805 -6.234 1 88 472 TRP A C 1
ATOM 3565 O O . TRP A 1 472 ? 5.176 14.031 -7.41 1 88 472 TRP A O 1
ATOM 3575 N N . MET B 1 1 ? -15.039 -2.531 -21.141 1 67.19 1 MET B N 1
ATOM 3576 C CA . MET B 1 1 ? -14.039 -1.468 -21.219 1 67.19 1 MET B CA 1
ATOM 3577 C C . MET B 1 1 ? -12.703 -1.929 -20.656 1 67.19 1 MET B C 1
ATOM 3579 O O . MET B 1 1 ? -12.656 -2.523 -19.578 1 67.19 1 MET B O 1
ATOM 3583 N N . SER B 1 2 ? -11.727 -1.63 -21.453 1 72.38 2 SER B N 1
ATOM 3584 C CA . SER B 1 2 ? -10.398 -2.107 -21.078 1 72.38 2 SER B CA 1
ATOM 3585 C C . SER B 1 2 ? -9.789 -1.251 -19.984 1 72.38 2 SER B C 1
ATOM 3587 O O . SER B 1 2 ? -10.141 -0.077 -19.844 1 72.38 2 SER B O 1
ATOM 3589 N N . SER B 1 3 ? -9.031 -1.883 -19.125 1 72.75 3 SER B N 1
ATOM 3590 C CA . SER B 1 3 ? -8.328 -1.218 -18.047 1 72.75 3 SER B CA 1
ATOM 3591 C C . SER B 1 3 ? -7.371 -0.153 -18.562 1 72.75 3 SER B C 1
ATOM 3593 O O . SER B 1 3 ? -7.16 0.875 -17.922 1 72.75 3 SER B O 1
ATOM 3595 N N . ILE B 1 4 ? -6.988 -0.335 -19.75 1 73.25 4 ILE B N 1
ATOM 3596 C CA . ILE B 1 4 ? -5.973 0.565 -20.281 1 73.25 4 ILE B CA 1
ATOM 3597 C C . ILE B 1 4 ? -6.582 1.943 -20.531 1 73.25 4 ILE B C 1
ATOM 3599 O O . ILE B 1 4 ? -5.898 2.963 -20.391 1 73.25 4 ILE B O 1
ATOM 3603 N N . GLU B 1 5 ? -7.805 1.876 -20.75 1 79.06 5 GLU B N 1
ATOM 3604 C CA . GLU B 1 5 ? -8.492 3.146 -20.969 1 79.06 5 GLU B CA 1
ATOM 3605 C C . GLU B 1 5 ? -8.742 3.877 -19.656 1 79.06 5 GLU B C 1
ATOM 3607 O O . GLU B 1 5 ? -8.695 5.109 -19.609 1 79.06 5 GLU B O 1
ATOM 3612 N N . LEU B 1 6 ? -8.914 3.076 -18.688 1 82.75 6 LEU B N 1
ATOM 3613 C CA . LEU B 1 6 ? -9.273 3.656 -17.406 1 82.75 6 LEU B CA 1
ATOM 3614 C C . LEU B 1 6 ? -8.023 4 -16.594 1 82.75 6 LEU B C 1
ATOM 3616 O O . LEU B 1 6 ? -8.055 4.906 -15.758 1 82.75 6 LEU B O 1
ATOM 3620 N N . TYR B 1 7 ? -6.965 3.229 -16.938 1 83.94 7 TYR B N 1
ATOM 3621 C CA . TYR B 1 7 ? -5.699 3.406 -16.234 1 83.94 7 TYR B CA 1
ATOM 3622 C C . TYR B 1 7 ? -4.566 3.68 -17.219 1 83.94 7 TYR B C 1
ATOM 3624 O O . TYR B 1 7 ? -3.727 2.809 -17.469 1 83.94 7 TYR B O 1
ATOM 3632 N N . PRO B 1 8 ? -4.508 4.898 -17.562 1 84.75 8 PRO B N 1
ATOM 3633 C CA . PRO B 1 8 ? -3.41 5.176 -18.5 1 84.75 8 PRO B CA 1
ATOM 3634 C C . PRO B 1 8 ? -2.035 4.938 -17.875 1 84.75 8 PRO B C 1
ATOM 3636 O O . PRO B 1 8 ? -1.812 5.27 -16.719 1 84.75 8 PRO B O 1
ATOM 3639 N N . THR B 1 9 ? -1.184 4.281 -18.688 1 86.94 9 THR B N 1
ATOM 3640 C CA . THR B 1 9 ? 0.187 4.066 -18.234 1 86.94 9 THR B CA 1
ATOM 3641 C C . THR B 1 9 ? 1.018 5.336 -18.406 1 86.94 9 THR B C 1
ATOM 3643 O O . THR B 1 9 ? 0.639 6.234 -19.172 1 86.94 9 THR B O 1
ATOM 3646 N N . SER B 1 10 ? 2.121 5.367 -17.672 1 89 10 SER B N 1
ATOM 3647 C CA . SER B 1 10 ? 3.049 6.477 -17.875 1 89 10 SER B CA 1
ATOM 3648 C C . SER B 1 10 ? 3.604 6.48 -19.297 1 89 10 SER B C 1
ATOM 3650 O O . SER B 1 10 ? 3.896 5.422 -19.859 1 89 10 SER B O 1
ATOM 3652 N N . PRO B 1 11 ? 3.758 7.641 -19.828 1 88.94 11 PRO B N 1
ATOM 3653 C CA . PRO B 1 11 ? 4.168 7.719 -21.234 1 88.94 11 PRO B CA 1
ATOM 3654 C C . PRO B 1 11 ? 5.66 7.457 -21.438 1 88.94 11 PRO B C 1
ATOM 3656 O O . PRO B 1 11 ? 6.488 8.305 -21.094 1 88.94 11 PRO B O 1
ATOM 3659 N N . LYS B 1 12 ? 5.93 6.41 -22.094 1 89.62 12 LYS B N 1
ATOM 3660 C CA . LYS B 1 12 ? 7.32 6.008 -22.281 1 89.62 12 LYS B CA 1
ATOM 3661 C C . LYS B 1 12 ? 8.094 7.051 -23.078 1 89.62 12 LYS B C 1
ATOM 3663 O O . LYS B 1 12 ? 9.273 7.289 -22.828 1 89.62 12 LYS B O 1
ATOM 3668 N N . HIS B 1 13 ? 7.43 7.711 -24.047 1 91.69 13 HIS B N 1
ATOM 3669 C CA . HIS B 1 13 ? 8.109 8.672 -24.906 1 91.69 13 HIS B CA 1
ATOM 3670 C C . HIS B 1 13 ? 8.547 9.898 -24.109 1 91.69 13 HIS B C 1
ATOM 3672 O O . HIS B 1 13 ? 9.562 10.523 -24.438 1 91.69 13 HIS B O 1
ATOM 3678 N N . ILE B 1 14 ? 7.832 10.234 -23.094 1 91.94 14 ILE B N 1
ATOM 3679 C CA . ILE B 1 14 ? 8.227 11.344 -22.219 1 91.94 14 ILE B CA 1
ATOM 3680 C C . ILE B 1 14 ? 9.328 10.883 -21.266 1 91.94 14 ILE B C 1
ATOM 3682 O O . ILE B 1 14 ? 10.312 11.586 -21.062 1 91.94 14 ILE B O 1
ATOM 3686 N N . LEU B 1 15 ? 9.18 9.656 -20.812 1 94.62 15 LEU B N 1
ATOM 3687 C CA . LEU B 1 15 ? 10.125 9.094 -19.844 1 94.62 15 LEU B CA 1
ATOM 3688 C C . LEU B 1 15 ? 11.477 8.828 -20.516 1 94.62 15 LEU B C 1
ATOM 3690 O O . LEU B 1 15 ? 12.5 8.758 -19.828 1 94.62 15 LEU B O 1
ATOM 3694 N N . ALA B 1 16 ? 11.539 8.719 -21.812 1 95.31 16 ALA B N 1
ATOM 3695 C CA . ALA B 1 16 ? 12.758 8.406 -22.562 1 95.31 16 ALA B CA 1
ATOM 3696 C C . ALA B 1 16 ? 13.805 9.5 -22.391 1 95.31 16 ALA B C 1
ATOM 3698 O O . ALA B 1 16 ? 15 9.266 -22.594 1 95.31 16 ALA B O 1
ATOM 3699 N N . GLN B 1 17 ? 13.406 10.68 -21.969 1 95 17 GLN B N 1
ATOM 3700 C CA . GLN B 1 17 ? 14.328 11.781 -21.766 1 95 17 GLN B CA 1
ATOM 3701 C C . GLN B 1 17 ? 15.328 11.461 -20.656 1 95 17 GLN B C 1
ATOM 3703 O O . GLN B 1 17 ? 16.391 12.094 -20.562 1 95 17 GLN B O 1
ATOM 3708 N N . PHE B 1 18 ? 14.977 10.492 -19.828 1 96.44 18 PHE B N 1
ATOM 3709 C CA . PHE B 1 18 ? 15.844 10.156 -18.703 1 96.44 18 PHE B CA 1
ATOM 3710 C C . PHE B 1 18 ? 16.922 9.164 -19.125 1 96.44 18 PHE B C 1
ATOM 3712 O O . PHE B 1 18 ? 17.891 8.953 -18.406 1 96.44 18 PHE B O 1
ATOM 3719 N N . ILE B 1 19 ? 16.75 8.484 -20.25 1 97.56 19 ILE B N 1
ATOM 3720 C CA . ILE B 1 19 ? 17.734 7.527 -20.719 1 97.56 19 ILE B CA 1
ATOM 3721 C C . ILE B 1 19 ? 19.078 8.234 -20.969 1 97.56 19 ILE B C 1
ATOM 3723 O O . ILE B 1 19 ? 19.109 9.312 -21.562 1 97.56 19 ILE B O 1
ATOM 3727 N N . GLY B 1 20 ? 20.078 7.707 -20.5 1 97.69 20 GLY B N 1
ATOM 3728 C CA . GLY B 1 20 ? 21.406 8.312 -20.609 1 97.69 20 GLY B CA 1
ATOM 3729 C C . GLY B 1 20 ? 21.766 9.18 -19.422 1 97.69 20 GLY B C 1
ATOM 3730 O O . GLY B 1 20 ? 22.922 9.516 -19.219 1 97.69 20 GLY B O 1
ATOM 3731 N N . LYS B 1 21 ? 20.797 9.531 -18.641 1 97.56 21 LYS B N 1
ATOM 3732 C CA . LYS B 1 21 ? 21.031 10.32 -17.438 1 97.56 21 LYS B CA 1
ATOM 3733 C C . LYS B 1 21 ? 21.312 9.422 -16.234 1 97.56 21 LYS B C 1
ATOM 3735 O O . LYS B 1 21 ? 21.125 8.211 -16.312 1 97.56 21 LYS B O 1
ATOM 3740 N N . SER B 1 22 ? 21.812 10.039 -15.195 1 97.94 22 SER B N 1
ATOM 3741 C CA . SER B 1 22 ? 22.109 9.305 -13.969 1 97.94 22 SER B CA 1
ATOM 3742 C C . SER B 1 22 ? 20.875 9.219 -13.078 1 97.94 22 SER B C 1
ATOM 3744 O O . SER B 1 22 ? 20.094 10.172 -12.977 1 97.94 22 SER B O 1
ATOM 3746 N N . ILE B 1 23 ? 20.672 8.094 -12.375 1 97.69 23 ILE B N 1
ATOM 3747 C CA . ILE B 1 23 ? 19.578 7.949 -11.422 1 97.69 23 ILE B CA 1
ATOM 3748 C C . ILE B 1 23 ? 19.75 8.969 -10.297 1 97.69 23 ILE B C 1
ATOM 3750 O O . ILE B 1 23 ? 18.812 9.211 -9.531 1 97.69 23 ILE B O 1
ATOM 3754 N N . ARG B 1 24 ? 20.875 9.594 -10.164 1 96.31 24 ARG B N 1
ATOM 3755 C CA . ARG B 1 24 ? 21.109 10.633 -9.172 1 96.31 24 ARG B CA 1
ATOM 3756 C C . ARG B 1 24 ? 20.312 11.891 -9.5 1 96.31 24 ARG B C 1
ATOM 3758 O O . ARG B 1 24 ? 20.094 12.742 -8.633 1 96.31 24 ARG B O 1
ATOM 3765 N N . ASP B 1 25 ? 19.812 11.961 -10.734 1 93.62 25 ASP B N 1
ATOM 3766 C CA . ASP B 1 25 ? 19.219 13.211 -11.203 1 93.62 25 ASP B CA 1
ATOM 3767 C C . ASP B 1 25 ? 17.719 13.039 -11.469 1 93.62 25 ASP B C 1
ATOM 3769 O O . ASP B 1 25 ? 17.109 13.891 -12.109 1 93.62 25 ASP B O 1
ATOM 3773 N N . VAL B 1 26 ? 17.188 11.977 -11.039 1 94.81 26 VAL B N 1
ATOM 3774 C CA . VAL B 1 26 ? 15.773 11.758 -11.328 1 94.81 26 VAL B CA 1
ATOM 3775 C C . VAL B 1 26 ? 14.93 12.203 -10.133 1 94.81 26 VAL B C 1
ATOM 3777 O O . VAL B 1 26 ? 15.445 12.336 -9.023 1 94.81 26 VAL B O 1
ATOM 3780 N N . PRO B 1 27 ? 13.617 12.477 -10.367 1 92.62 27 PRO B N 1
ATOM 3781 C CA . PRO B 1 27 ? 12.719 12.781 -9.25 1 92.62 27 PRO B CA 1
ATOM 3782 C C . PRO B 1 27 ? 12.57 11.602 -8.289 1 92.62 27 PRO B C 1
ATOM 3784 O O . PRO B 1 27 ? 12.602 10.445 -8.711 1 92.62 27 PRO B O 1
ATOM 3787 N N . THR B 1 28 ? 12.406 11.906 -7.008 1 95.31 28 THR B N 1
ATOM 3788 C CA . THR B 1 28 ? 12.227 10.891 -5.977 1 95.31 28 THR B CA 1
ATOM 3789 C C . THR B 1 28 ? 10.859 11.047 -5.309 1 95.31 28 THR B C 1
ATOM 3791 O O . THR B 1 28 ? 10.289 12.141 -5.285 1 95.31 28 THR B O 1
ATOM 3794 N N . PRO B 1 29 ? 10.336 9.961 -4.754 1 96.69 29 PRO B N 1
ATOM 3795 C CA . PRO B 1 29 ? 10.891 8.609 -4.793 1 96.69 29 PRO B CA 1
ATOM 3796 C C . PRO B 1 29 ? 10.836 7.988 -6.188 1 96.69 29 PRO B C 1
ATOM 3798 O O . PRO B 1 29 ? 10.047 8.414 -7.031 1 96.69 29 PRO B O 1
ATOM 3801 N N . ALA B 1 30 ? 11.734 7.023 -6.418 1 97.38 30 ALA B N 1
ATOM 3802 C CA . ALA B 1 30 ? 11.82 6.367 -7.723 1 97.38 30 ALA B CA 1
ATOM 3803 C C . ALA B 1 30 ? 12.148 4.887 -7.57 1 97.38 30 ALA B C 1
ATOM 3805 O O . ALA B 1 30 ? 12.914 4.504 -6.68 1 97.38 30 ALA B O 1
ATOM 3806 N N . ALA B 1 31 ? 11.539 4.117 -8.422 1 97.81 31 ALA B N 1
ATOM 3807 C CA . ALA B 1 31 ? 11.883 2.701 -8.484 1 97.81 31 ALA B CA 1
ATOM 3808 C C . ALA B 1 31 ? 13 2.455 -9.5 1 97.81 31 ALA B C 1
ATOM 3810 O O . ALA B 1 31 ? 12.914 2.9 -10.648 1 97.81 31 ALA B O 1
ATOM 3811 N N . VAL B 1 32 ? 14.031 1.754 -9.07 1 98.62 32 VAL B N 1
ATOM 3812 C CA . VAL B 1 32 ? 15.18 1.448 -9.922 1 98.62 32 VAL B CA 1
ATOM 3813 C C . VAL B 1 32 ? 15.344 -0.065 -10.031 1 98.62 32 VAL B C 1
ATOM 3815 O O . VAL B 1 32 ? 15.281 -0.78 -9.031 1 98.62 32 VAL B O 1
ATOM 3818 N N . ILE B 1 33 ? 15.555 -0.548 -11.242 1 98.19 33 ILE B N 1
ATOM 3819 C CA . ILE B 1 33 ? 15.781 -1.972 -11.461 1 98.19 33 ILE B CA 1
ATOM 3820 C C . ILE B 1 33 ? 17.156 -2.182 -12.078 1 98.19 33 ILE B C 1
ATOM 3822 O O . ILE B 1 33 ? 17.531 -1.489 -13.031 1 98.19 33 ILE B O 1
ATOM 3826 N N . ASN B 1 34 ? 17.906 -3.059 -11.539 1 98.25 34 ASN B N 1
ATOM 3827 C CA . ASN B 1 34 ? 19.156 -3.516 -12.117 1 98.25 34 ASN B CA 1
ATOM 3828 C C . ASN B 1 34 ? 18.938 -4.656 -13.109 1 98.25 34 ASN B C 1
ATOM 3830 O O . ASN B 1 34 ? 18.703 -5.797 -12.703 1 98.25 34 ASN B O 1
ATOM 3834 N N . ALA B 1 35 ? 19.109 -4.367 -14.359 1 97.56 35 ALA B N 1
ATOM 3835 C CA . ALA B 1 35 ? 18.812 -5.332 -15.414 1 97.56 35 ALA B CA 1
ATOM 3836 C C . ALA B 1 35 ? 19.75 -6.539 -15.336 1 97.56 35 ALA B C 1
ATOM 3838 O O . ALA B 1 35 ? 19.344 -7.66 -15.641 1 97.56 35 ALA B O 1
ATOM 3839 N N . ALA B 1 36 ? 20.938 -6.316 -14.914 1 97.69 36 ALA B N 1
ATOM 3840 C CA . ALA B 1 36 ? 21.906 -7.41 -14.797 1 97.69 36 ALA B CA 1
ATOM 3841 C C . ALA B 1 36 ? 21.422 -8.461 -13.797 1 97.69 36 ALA B C 1
ATOM 3843 O O . ALA B 1 36 ? 21.5 -9.664 -14.07 1 97.69 36 ALA B O 1
ATOM 3844 N N . ALA B 1 37 ? 20.969 -8.008 -12.688 1 97.94 37 ALA B N 1
ATOM 3845 C CA . ALA B 1 37 ? 20.453 -8.922 -11.664 1 97.94 37 ALA B CA 1
ATOM 3846 C C . ALA B 1 37 ? 19.234 -9.688 -12.18 1 97.94 37 ALA B C 1
ATOM 3848 O O . ALA B 1 37 ? 19.125 -10.898 -11.961 1 97.94 37 ALA B O 1
ATOM 3849 N N . VAL B 1 38 ? 18.375 -9.023 -12.891 1 97.81 38 VAL B N 1
ATOM 3850 C CA . VAL B 1 38 ? 17.188 -9.664 -13.453 1 97.81 38 VAL B CA 1
ATOM 3851 C C . VAL B 1 38 ? 17.609 -10.773 -14.414 1 97.81 38 VAL B C 1
ATOM 3853 O O . VAL B 1 38 ? 17.078 -11.883 -14.367 1 97.81 38 VAL B O 1
ATOM 3856 N N . ARG B 1 39 ? 18.547 -10.469 -15.266 1 97 39 ARG B N 1
ATOM 3857 C CA . ARG B 1 39 ? 19.031 -11.453 -16.234 1 97 39 ARG B CA 1
ATOM 3858 C C . ARG B 1 39 ? 19.578 -12.688 -15.516 1 97 39 ARG B C 1
ATOM 3860 O O . ARG B 1 39 ? 19.25 -13.812 -15.875 1 97 39 ARG B O 1
ATOM 3867 N N . ARG B 1 40 ? 20.375 -12.469 -14.5 1 96.88 40 ARG B N 1
ATOM 3868 C CA . ARG B 1 40 ? 20.969 -13.578 -13.758 1 96.88 40 ARG B CA 1
ATOM 3869 C C . ARG B 1 40 ? 19.906 -14.445 -13.109 1 96.88 40 ARG B C 1
ATOM 3871 O O . ARG B 1 40 ? 19.953 -15.672 -13.195 1 96.88 40 ARG B O 1
ATOM 3878 N N . ASN B 1 41 ? 18.953 -13.781 -12.484 1 97.56 41 ASN B N 1
ATOM 3879 C CA . ASN B 1 41 ? 17.891 -14.5 -11.789 1 97.56 41 ASN B CA 1
ATOM 3880 C C . ASN B 1 41 ? 17.031 -15.312 -12.758 1 97.56 41 ASN B C 1
ATOM 3882 O O . ASN B 1 41 ? 16.734 -16.484 -12.492 1 97.56 41 ASN B O 1
ATOM 3886 N N . CYS B 1 42 ? 16.672 -14.734 -13.875 1 97.25 42 CYS B N 1
ATOM 3887 C CA . CYS B 1 42 ? 15.844 -15.406 -14.867 1 97.25 42 CYS B CA 1
ATOM 3888 C C . CYS B 1 42 ? 16.594 -16.562 -15.516 1 97.25 42 CYS B C 1
ATOM 3890 O O . CYS B 1 42 ? 16.031 -17.641 -15.695 1 97.25 42 CYS B O 1
ATOM 3892 N N . GLU B 1 43 ? 17.844 -16.312 -15.844 1 96.38 43 GLU B N 1
ATOM 3893 C CA . GLU B 1 43 ? 18.641 -17.359 -16.484 1 96.38 43 GLU B CA 1
ATOM 3894 C C . GLU B 1 43 ? 18.812 -18.562 -15.57 1 96.38 43 GLU B C 1
ATOM 3896 O O . GLU B 1 43 ? 18.719 -19.703 -16.031 1 96.38 43 GLU B O 1
ATOM 3901 N N . ARG B 1 44 ? 19.047 -18.297 -14.367 1 96.19 44 ARG B N 1
ATOM 3902 C CA . ARG B 1 44 ? 19.188 -19.391 -13.398 1 96.19 44 ARG B CA 1
ATOM 3903 C C . ARG B 1 44 ? 17.938 -20.234 -13.336 1 96.19 44 ARG B C 1
ATOM 3905 O O . ARG B 1 44 ? 18.016 -21.469 -13.297 1 96.19 44 ARG B O 1
ATOM 3912 N N . MET B 1 45 ? 16.766 -19.625 -13.312 1 96.62 45 MET B N 1
ATOM 3913 C CA . MET B 1 45 ? 15.5 -20.328 -13.234 1 96.62 45 MET B CA 1
ATOM 3914 C C . MET B 1 45 ? 15.25 -21.141 -14.5 1 96.62 45 MET B C 1
ATOM 3916 O O . MET B 1 45 ? 14.891 -22.312 -14.438 1 96.62 45 MET B O 1
ATOM 3920 N N . LEU B 1 46 ? 15.477 -20.5 -15.641 1 96.62 46 LEU B N 1
ATOM 3921 C CA . LEU B 1 46 ? 15.258 -21.172 -16.906 1 96.62 46 LEU B CA 1
ATOM 3922 C C . LEU B 1 46 ? 16.203 -22.359 -17.062 1 96.62 46 LEU B C 1
ATOM 3924 O O . LEU B 1 46 ? 15.789 -23.438 -17.5 1 96.62 46 LEU B O 1
ATOM 3928 N N . HIS B 1 47 ? 17.453 -22.156 -16.703 1 95.94 47 HIS B N 1
ATOM 3929 C CA . HIS B 1 47 ? 18.438 -23.234 -16.766 1 95.94 47 HIS B CA 1
ATOM 3930 C C . HIS B 1 47 ? 18.016 -24.422 -15.898 1 95.94 47 HIS B C 1
ATOM 3932 O O . HIS B 1 47 ? 18.125 -25.578 -16.328 1 95.94 47 HIS B O 1
ATOM 3938 N N . THR B 1 48 ? 17.547 -24.125 -14.742 1 96.56 48 THR B N 1
ATOM 3939 C CA . THR B 1 48 ? 17.109 -25.141 -13.812 1 96.56 48 THR B CA 1
ATOM 3940 C C . THR B 1 48 ? 15.961 -25.953 -14.414 1 96.56 48 THR B C 1
ATOM 3942 O O . THR B 1 48 ? 15.977 -27.188 -14.367 1 96.56 48 THR B O 1
ATOM 3945 N N . CYS B 1 49 ? 14.984 -25.328 -14.961 1 96.62 49 CYS B N 1
ATOM 3946 C CA . CYS B 1 49 ? 13.828 -26.016 -15.539 1 96.62 49 CYS B CA 1
ATOM 3947 C C . CYS B 1 49 ? 14.242 -26.906 -16.703 1 96.62 49 CYS B C 1
ATOM 3949 O O . CYS B 1 49 ? 13.781 -28.031 -16.812 1 96.62 49 CYS B O 1
ATOM 3951 N N . VAL B 1 50 ? 15.156 -26.406 -17.5 1 95.75 50 VAL B N 1
ATOM 3952 C CA . VAL B 1 50 ? 15.633 -27.172 -18.641 1 95.75 50 VAL B CA 1
ATOM 3953 C C . VAL B 1 50 ? 16.391 -28.406 -18.156 1 95.75 50 VAL B C 1
ATOM 3955 O O . VAL B 1 50 ? 16.125 -29.516 -18.594 1 95.75 50 VAL B O 1
ATOM 3958 N N . LYS B 1 51 ? 17.266 -28.219 -17.25 1 95.75 51 LYS B N 1
ATOM 3959 C CA . LYS B 1 51 ? 18.125 -29.297 -16.766 1 95.75 51 LYS B CA 1
ATOM 3960 C C . LYS B 1 51 ? 17.297 -30.391 -16.094 1 95.75 51 LYS B C 1
ATOM 3962 O O . LYS B 1 51 ? 17.625 -31.578 -16.188 1 95.75 51 LYS B O 1
ATOM 3967 N N . LEU B 1 52 ? 16.25 -30.016 -15.438 1 96.12 52 LEU B N 1
ATOM 3968 C CA . LEU B 1 52 ? 15.461 -30.969 -14.664 1 96.12 52 LEU B CA 1
ATOM 3969 C C . LEU B 1 52 ? 14.258 -31.453 -15.469 1 96.12 52 LEU B C 1
ATOM 3971 O O . LEU B 1 52 ? 13.461 -32.25 -14.977 1 96.12 52 LEU B O 1
ATOM 3975 N N . GLY B 1 53 ? 14.086 -30.938 -16.641 1 95.31 53 GLY B N 1
ATOM 3976 C CA . GLY B 1 53 ? 12.969 -31.328 -17.484 1 95.31 53 GLY B CA 1
ATOM 3977 C C . GLY B 1 53 ? 11.625 -30.875 -16.938 1 95.31 53 GLY B C 1
ATOM 3978 O O . GLY B 1 53 ? 10.648 -31.625 -16.984 1 95.31 53 GLY B O 1
ATOM 3979 N N . LEU B 1 54 ? 11.594 -29.734 -16.359 1 96.62 54 LEU B N 1
ATOM 3980 C CA . LEU B 1 54 ? 10.367 -29.172 -15.805 1 96.62 54 LEU B CA 1
ATOM 3981 C C . LEU B 1 54 ? 9.773 -28.125 -16.75 1 96.62 54 LEU B C 1
ATOM 3983 O O . LEU B 1 54 ? 10.508 -27.391 -17.406 1 96.62 54 LEU B O 1
ATOM 3987 N N . ASP B 1 55 ? 8.461 -28.094 -16.828 1 96.38 55 ASP B N 1
ATOM 3988 C CA . ASP B 1 55 ? 7.801 -26.969 -17.484 1 96.38 55 ASP B CA 1
ATOM 3989 C C . ASP B 1 55 ? 7.883 -25.703 -16.625 1 96.38 55 ASP B C 1
ATOM 3991 O O . ASP B 1 55 ? 8.078 -25.797 -15.414 1 96.38 55 ASP B O 1
ATOM 3995 N N . TRP B 1 56 ? 7.77 -24.547 -17.328 1 96.94 56 TRP B N 1
ATOM 3996 C CA . TRP B 1 56 ? 7.957 -23.266 -16.672 1 96.94 56 TRP B CA 1
ATOM 3997 C C . TRP B 1 56 ? 6.801 -22.312 -16.984 1 96.94 56 TRP B C 1
ATOM 3999 O O . TRP B 1 56 ? 6.375 -22.203 -18.141 1 96.94 56 TRP B O 1
ATOM 4009 N N . ARG B 1 57 ? 6.27 -21.734 -15.992 1 97.19 57 ARG B N 1
ATOM 4010 C CA . ARG B 1 57 ? 5.266 -20.688 -16.141 1 97.19 57 ARG B CA 1
ATOM 4011 C C . ARG B 1 57 ? 5.652 -19.453 -15.336 1 97.19 57 ARG B C 1
ATOM 4013 O O . ARG B 1 57 ? 5.699 -19.484 -14.102 1 97.19 57 ARG B O 1
ATOM 4020 N N . ALA B 1 58 ? 5.883 -18.359 -15.977 1 96.56 58 ALA B N 1
ATOM 4021 C CA . ALA B 1 58 ? 6.316 -17.125 -15.32 1 96.56 58 ALA B CA 1
ATOM 4022 C C . ALA B 1 58 ? 5.117 -16.328 -14.82 1 96.56 58 ALA B C 1
ATOM 4024 O O . ALA B 1 58 ? 4.207 -16.016 -15.586 1 96.56 58 ALA B O 1
ATOM 4025 N N . HIS B 1 59 ? 5.062 -16.078 -13.555 1 94.5 59 HIS B N 1
ATOM 4026 C CA . HIS B 1 59 ? 4.156 -15.055 -13.062 1 94.5 59 HIS B CA 1
ATOM 4027 C C . HIS B 1 59 ? 4.699 -13.656 -13.359 1 94.5 59 HIS B C 1
ATOM 4029 O O . HIS B 1 59 ? 5.715 -13.25 -12.789 1 94.5 59 HIS B O 1
ATOM 4035 N N . THR B 1 60 ? 4.023 -12.945 -14.109 1 87.88 60 THR B N 1
ATOM 4036 C CA . THR B 1 60 ? 4.578 -11.773 -14.773 1 87.88 60 THR B CA 1
ATOM 4037 C C . THR B 1 60 ? 4.762 -10.625 -13.781 1 87.88 60 THR B C 1
ATOM 4039 O O . THR B 1 60 ? 3.938 -10.438 -12.883 1 87.88 60 THR B O 1
ATOM 4042 N N . ILE B 1 61 ? 5.977 -9.906 -14 1 73 61 ILE B N 1
ATOM 4043 C CA . ILE B 1 61 ? 6.246 -8.625 -13.359 1 73 61 ILE B CA 1
ATOM 4044 C C . ILE B 1 61 ? 6.77 -7.637 -14.398 1 73 61 ILE B C 1
ATOM 4046 O O . ILE B 1 61 ? 7.742 -6.918 -14.148 1 73 61 ILE B O 1
ATOM 4050 N N . GLU B 1 62 ? 6.188 -7.625 -15.602 1 70.94 62 GLU B N 1
ATOM 4051 C CA . GLU B 1 62 ? 6.355 -6.691 -16.719 1 70.94 62 GLU B CA 1
ATOM 4052 C C . GLU B 1 62 ? 7.73 -6.848 -17.359 1 70.94 62 GLU B C 1
ATOM 4054 O O . GLU B 1 62 ? 8.203 -5.945 -18.062 1 70.94 62 GLU B O 1
ATOM 4059 N N . ILE B 1 63 ? 8.445 -7.891 -17.078 1 78.75 63 ILE B N 1
ATOM 4060 C CA . ILE B 1 63 ? 9.727 -8.188 -17.703 1 78.75 63 ILE B CA 1
ATOM 4061 C C . ILE B 1 63 ? 9.656 -9.555 -18.391 1 78.75 63 ILE B C 1
ATOM 4063 O O . ILE B 1 63 ? 10.602 -10.344 -18.312 1 78.75 63 ILE B O 1
ATOM 4067 N N . THR B 1 64 ? 8.703 -9.75 -19.031 1 79.19 64 THR B N 1
ATOM 4068 C CA . THR B 1 64 ? 8.281 -11.039 -19.562 1 79.19 64 THR B CA 1
ATOM 4069 C C . THR B 1 64 ? 9.352 -11.625 -20.484 1 79.19 64 THR B C 1
ATOM 4071 O O . THR B 1 64 ? 9.641 -12.82 -20.422 1 79.19 64 THR B O 1
ATOM 4074 N N . GLU B 1 65 ? 9.969 -10.805 -21.234 1 85.94 65 GLU B N 1
ATOM 4075 C CA . GLU B 1 65 ? 10.945 -11.297 -22.188 1 85.94 65 GLU B CA 1
ATOM 4076 C C . GLU B 1 65 ? 12.094 -12.016 -21.5 1 85.94 65 GLU B C 1
ATOM 4078 O O . GLU B 1 65 ? 12.547 -13.062 -21.953 1 85.94 65 GLU B O 1
ATOM 4083 N N . LEU B 1 66 ? 12.477 -11.484 -20.406 1 90.62 66 LEU B N 1
ATOM 4084 C CA . LEU B 1 66 ? 13.578 -12.086 -19.672 1 90.62 66 LEU B CA 1
ATOM 4085 C C . LEU B 1 66 ? 13.109 -13.328 -18.906 1 90.62 66 LEU B C 1
ATOM 4087 O O . LEU B 1 66 ? 13.875 -14.266 -18.703 1 90.62 66 LEU B O 1
ATOM 4091 N N . GLN B 1 67 ? 11.859 -13.352 -18.562 1 92.94 67 GLN B N 1
ATOM 4092 C CA . GLN B 1 67 ? 11.312 -14.453 -17.781 1 92.94 67 GLN B CA 1
ATOM 4093 C C . GLN B 1 67 ? 11.094 -15.695 -18.656 1 92.94 67 GLN B C 1
ATOM 4095 O O . GLN B 1 67 ? 11.258 -16.828 -18.188 1 92.94 67 GLN B O 1
ATOM 4100 N N . VAL B 1 68 ? 10.766 -15.492 -19.922 1 92.5 68 VAL B N 1
ATOM 4101 C CA . VAL B 1 68 ? 10.414 -16.625 -20.766 1 92.5 68 VAL B CA 1
ATOM 4102 C C . VAL B 1 68 ? 11.625 -17.047 -21.609 1 92.5 68 VAL B C 1
ATOM 4104 O O . VAL B 1 68 ? 11.664 -18.156 -22.156 1 92.5 68 VAL B O 1
ATOM 4107 N N . GLY B 1 69 ? 12.617 -16.156 -21.75 1 90.25 69 GLY B N 1
ATOM 4108 C CA . GLY B 1 69 ? 13.828 -16.469 -22.484 1 90.25 69 GLY B CA 1
ATOM 4109 C C . GLY B 1 69 ? 13.633 -16.391 -24 1 90.25 69 GLY B C 1
ATOM 4110 O O . GLY B 1 69 ? 12.609 -15.898 -24.469 1 90.25 69 GLY B O 1
ATOM 4111 N N . ASN B 1 70 ? 14.656 -16.844 -24.734 1 87.06 70 ASN B N 1
ATOM 4112 C CA . ASN B 1 70 ? 14.68 -16.688 -26.188 1 87.06 70 ASN B CA 1
ATOM 4113 C C . ASN B 1 70 ? 14.57 -18.016 -26.906 1 87.06 70 ASN B C 1
ATOM 4115 O O . ASN B 1 70 ? 14.664 -18.078 -28.125 1 87.06 70 ASN B O 1
ATOM 4119 N N . ASP B 1 71 ? 14.344 -19.031 -26.156 1 90 71 ASP B N 1
ATOM 4120 C CA . ASP B 1 71 ? 14.203 -20.344 -26.781 1 90 71 ASP B CA 1
ATOM 4121 C C . ASP B 1 71 ? 12.836 -20.484 -27.453 1 90 71 ASP B C 1
ATOM 4123 O O . ASP B 1 71 ? 11.828 -20.719 -26.781 1 90 71 ASP B O 1
ATOM 4127 N N . ALA B 1 72 ? 12.797 -20.5 -28.703 1 87.06 72 ALA B N 1
ATOM 4128 C CA . ALA B 1 72 ? 11.555 -20.5 -29.484 1 87.06 72 ALA B CA 1
ATOM 4129 C C . ALA B 1 72 ? 10.875 -21.859 -29.422 1 87.06 72 ALA B C 1
ATOM 4131 O O . ALA B 1 72 ? 9.703 -21.984 -29.781 1 87.06 72 ALA B O 1
ATOM 4132 N N . THR B 1 73 ? 11.562 -22.812 -28.953 1 87.94 73 THR B N 1
ATOM 4133 C CA . THR B 1 73 ? 10.992 -24.156 -28.922 1 87.94 73 THR B CA 1
ATOM 4134 C C . THR B 1 73 ? 10.188 -24.375 -27.641 1 87.94 73 THR B C 1
ATOM 4136 O O . THR B 1 73 ? 9.445 -25.359 -27.516 1 87.94 73 THR B O 1
ATOM 4139 N N . ARG B 1 74 ? 10.258 -23.469 -26.766 1 89.62 74 ARG B N 1
ATOM 4140 C CA . ARG B 1 74 ? 9.539 -23.594 -25.5 1 89.62 74 ARG B CA 1
ATOM 4141 C C . ARG B 1 74 ? 8.305 -22.703 -25.484 1 89.62 74 ARG B C 1
ATOM 4143 O O . ARG B 1 74 ? 8.352 -21.562 -25.984 1 89.62 74 ARG B O 1
ATOM 4150 N N . PRO B 1 75 ? 7.312 -23.203 -24.938 1 91.06 75 PRO B N 1
ATOM 4151 C CA . PRO B 1 75 ? 6.105 -22.375 -24.859 1 91.06 75 PRO B CA 1
ATOM 4152 C C . PRO B 1 75 ? 6.258 -21.203 -23.891 1 91.06 75 PRO B C 1
ATOM 4154 O O . PRO B 1 75 ? 7.066 -21.266 -22.969 1 91.06 75 PRO B O 1
ATOM 4157 N N . VAL B 1 76 ? 5.5 -20.141 -24.219 1 93.81 76 VAL B N 1
ATOM 4158 C CA . VAL B 1 76 ? 5.41 -18.984 -23.328 1 93.81 76 VAL B CA 1
ATOM 4159 C C . VAL B 1 76 ? 4.176 -19.125 -22.438 1 93.81 76 VAL B C 1
ATOM 4161 O O . VAL B 1 76 ? 3.051 -18.906 -22.891 1 93.81 76 VAL B O 1
ATOM 4164 N N . ASN B 1 77 ? 4.383 -19.562 -21.25 1 95.62 77 ASN B N 1
ATOM 4165 C CA . ASN B 1 77 ? 3.322 -19.672 -20.25 1 95.62 77 ASN B CA 1
ATOM 4166 C C . ASN B 1 77 ? 3.432 -18.578 -19.188 1 95.62 77 ASN B C 1
ATOM 4168 O O . ASN B 1 77 ? 4.465 -18.453 -18.531 1 95.62 77 ASN B O 1
ATOM 4172 N N . LEU B 1 78 ? 2.361 -17.812 -19.062 1 96.44 78 LEU B N 1
ATOM 4173 C CA . LEU B 1 78 ? 2.383 -16.703 -18.125 1 96.44 78 LEU B CA 1
ATOM 4174 C C . LEU B 1 78 ? 1.222 -16.797 -17.141 1 96.44 78 LEU B C 1
ATOM 4176 O O . LEU B 1 78 ? 0.177 -17.359 -17.453 1 96.44 78 LEU B O 1
ATOM 4180 N N . ILE B 1 79 ? 1.445 -16.359 -15.969 1 97.38 79 ILE B N 1
ATOM 4181 C CA . ILE B 1 79 ? 0.385 -16.062 -15.016 1 97.38 79 ILE B CA 1
ATOM 4182 C C . ILE B 1 79 ? 0.241 -14.547 -14.852 1 97.38 79 ILE B C 1
ATOM 4184 O O . ILE B 1 79 ? 1.237 -13.836 -14.727 1 97.38 79 ILE B O 1
ATOM 4188 N N . VAL B 1 80 ? -0.963 -14.078 -14.961 1 95.88 80 VAL B N 1
ATOM 4189 C CA . VAL B 1 80 ? -1.244 -12.68 -14.664 1 95.88 80 VAL B CA 1
ATOM 4190 C C . VAL B 1 80 ? -2.102 -12.586 -13.398 1 95.88 80 VAL B C 1
ATOM 4192 O O . VAL B 1 80 ? -3.033 -13.367 -13.219 1 95.88 80 VAL B O 1
ATOM 4195 N N . SER B 1 81 ? -1.773 -11.609 -12.555 1 93.56 81 SER B N 1
ATOM 4196 C CA . SER B 1 81 ? -2.525 -11.406 -11.32 1 93.56 81 SER B CA 1
ATOM 4197 C C . SER B 1 81 ? -3.801 -10.609 -11.57 1 93.56 81 SER B C 1
ATOM 4199 O O . SER B 1 81 ? -4.766 -10.719 -10.812 1 93.56 81 SER B O 1
ATOM 4201 N N . THR B 1 82 ? -3.732 -9.75 -12.586 1 94 82 THR B N 1
ATOM 4202 C CA . THR B 1 82 ? -4.859 -8.875 -12.883 1 94 82 THR B CA 1
ATOM 4203 C C . THR B 1 82 ? -5.188 -8.914 -14.375 1 94 82 THR B C 1
ATOM 4205 O O . THR B 1 82 ? -4.348 -9.289 -15.195 1 94 82 THR B O 1
ATOM 4208 N N . LEU B 1 83 ? -6.414 -8.5 -14.695 1 95.06 83 LEU B N 1
ATOM 4209 C CA . LEU B 1 83 ? -6.812 -8.367 -16.094 1 95.06 83 LEU B CA 1
ATOM 4210 C C . LEU B 1 83 ? -6.043 -7.242 -16.781 1 95.06 83 LEU B C 1
ATOM 4212 O O . LEU B 1 83 ? -5.75 -7.32 -17.969 1 95.06 83 LEU B O 1
ATOM 4216 N N . ALA B 1 84 ? -5.676 -6.246 -16 1 93.25 84 ALA B N 1
ATOM 4217 C CA . ALA B 1 84 ? -4.875 -5.148 -16.531 1 93.25 84 ALA B CA 1
ATOM 4218 C C . ALA B 1 84 ? -3.535 -5.656 -17.062 1 93.25 84 ALA B C 1
ATOM 4220 O O . ALA B 1 84 ? -3.07 -5.215 -18.125 1 93.25 84 ALA B O 1
ATOM 4221 N N . GLU B 1 85 ? -2.967 -6.574 -16.391 1 93.5 85 GLU B N 1
ATOM 4222 C CA . GLU B 1 85 ? -1.702 -7.156 -16.828 1 93.5 85 GLU B CA 1
ATOM 4223 C C . GLU B 1 85 ? -1.875 -7.938 -18.125 1 93.5 85 GLU B C 1
ATOM 4225 O O . GLU B 1 85 ? -1.04 -7.844 -19.031 1 93.5 85 GLU B O 1
ATOM 4230 N N . ALA B 1 86 ? -2.959 -8.703 -18.172 1 94.69 86 ALA B N 1
ATOM 4231 C CA . ALA B 1 86 ? -3.238 -9.461 -19.391 1 94.69 86 ALA B CA 1
ATOM 4232 C C . ALA B 1 86 ? -3.393 -8.523 -20.594 1 94.69 86 ALA B C 1
ATOM 4234 O O . ALA B 1 86 ? -2.816 -8.773 -21.656 1 94.69 86 ALA B O 1
ATOM 4235 N N . GLU B 1 87 ? -4.113 -7.48 -20.359 1 94.5 87 GLU B N 1
ATOM 4236 C CA . GLU B 1 87 ? -4.363 -6.516 -21.422 1 94.5 87 GLU B CA 1
ATOM 4237 C C . GLU B 1 87 ? -3.086 -5.777 -21.812 1 94.5 87 GLU B C 1
ATOM 4239 O O . GLU B 1 87 ? -2.84 -5.535 -23 1 94.5 87 GLU B O 1
ATOM 4244 N N . PHE B 1 88 ? -2.312 -5.492 -20.875 1 92.69 88 PHE B N 1
ATOM 4245 C CA . PHE B 1 88 ? -1.05 -4.797 -21.094 1 92.69 88 PHE B CA 1
ATOM 4246 C C . PHE B 1 88 ? -0.087 -5.664 -21.906 1 92.69 88 PHE B C 1
ATOM 4248 O O . PHE B 1 88 ? 0.663 -5.156 -22.734 1 92.69 88 PHE B O 1
ATOM 4255 N N . LEU B 1 89 ? -0.144 -6.953 -21.672 1 92.62 89 LEU B N 1
ATOM 4256 C CA . LEU B 1 89 ? 0.799 -7.887 -22.281 1 92.62 89 LEU B CA 1
ATOM 4257 C C . LEU B 1 89 ? 0.289 -8.375 -23.625 1 92.62 89 LEU B C 1
ATOM 4259 O O . LEU B 1 89 ? 1.013 -9.055 -24.359 1 92.62 89 LEU B O 1
ATOM 4263 N N . LEU B 1 90 ? -0.934 -8.031 -24 1 93.31 90 LEU B N 1
ATOM 4264 C CA . LEU B 1 90 ? -1.611 -8.602 -25.172 1 93.31 90 LEU B CA 1
ATOM 4265 C C . LEU B 1 90 ? -0.779 -8.406 -26.422 1 93.31 90 LEU B C 1
ATOM 4267 O O . LEU B 1 90 ? -0.566 -9.352 -27.188 1 93.31 90 LEU B O 1
ATOM 4271 N N . PRO B 1 91 ? -0.184 -7.18 -26.672 1 91.69 91 PRO B N 1
ATOM 4272 C CA . PRO B 1 91 ? 0.642 -7.027 -27.875 1 91.69 91 PRO B CA 1
ATOM 4273 C C . PRO B 1 91 ? 1.848 -7.965 -27.875 1 91.69 91 PRO B C 1
ATOM 4275 O O . PRO B 1 91 ? 2.178 -8.539 -28.922 1 91.69 91 PRO B O 1
ATOM 4278 N N . ARG B 1 92 ? 2.445 -8.18 -26.781 1 90.75 92 ARG B N 1
ATOM 4279 C CA . ARG B 1 92 ? 3.605 -9.055 -26.672 1 90.75 92 ARG B CA 1
ATOM 4280 C C . ARG B 1 92 ? 3.201 -10.516 -26.844 1 90.75 92 ARG B C 1
ATOM 4282 O O . ARG B 1 92 ? 3.922 -11.305 -27.453 1 90.75 92 ARG B O 1
ATOM 4289 N N . LEU B 1 93 ? 2.096 -10.852 -26.266 1 92.19 93 LEU B N 1
ATOM 4290 C CA . LEU B 1 93 ? 1.598 -12.227 -26.359 1 92.19 93 LEU B CA 1
ATOM 4291 C C . LEU B 1 93 ? 1.286 -12.586 -27.812 1 92.19 93 LEU B C 1
ATOM 4293 O O . LEU B 1 93 ? 1.497 -13.727 -28.219 1 92.19 93 LEU B O 1
ATOM 4297 N N . LYS B 1 94 ? 0.853 -11.641 -28.547 1 93.62 94 LYS B N 1
ATOM 4298 C CA . LYS B 1 94 ? 0.582 -11.867 -29.969 1 93.62 94 LYS B CA 1
ATOM 4299 C C . LYS B 1 94 ? 1.869 -12.156 -30.734 1 93.62 94 LYS B C 1
ATOM 4301 O O . LYS B 1 94 ? 1.869 -12.93 -31.688 1 93.62 94 LYS B O 1
ATOM 4306 N N . GLU B 1 95 ? 2.926 -11.555 -30.234 1 89.94 95 GLU B N 1
ATOM 4307 C CA . GLU B 1 95 ? 4.223 -11.797 -30.859 1 89.94 95 GLU B CA 1
ATOM 4308 C C . GLU B 1 95 ? 4.699 -13.227 -30.609 1 89.94 95 GLU B C 1
ATOM 4310 O O . GLU B 1 95 ? 5.469 -13.773 -31.391 1 89.94 95 GLU B O 1
ATOM 4315 N N . TYR B 1 96 ? 4.242 -13.797 -29.516 1 88.75 96 TYR B N 1
ATOM 4316 C CA . TYR B 1 96 ? 4.684 -15.141 -29.125 1 88.75 96 TYR B CA 1
ATOM 4317 C C . TYR B 1 96 ? 3.748 -16.203 -29.688 1 88.75 96 TYR B C 1
ATOM 4319 O O . TYR B 1 96 ? 3.797 -17.359 -29.281 1 88.75 96 TYR B O 1
ATOM 4327 N N . GLN B 1 97 ? 2.953 -15.898 -30.594 1 83.31 97 GLN B N 1
ATOM 4328 C CA . GLN B 1 97 ? 1.918 -16.812 -31.062 1 83.31 97 GLN B CA 1
ATOM 4329 C C . GLN B 1 97 ? 2.529 -18.078 -31.641 1 83.31 97 GLN B C 1
ATOM 4331 O O . GLN B 1 97 ? 2.035 -19.188 -31.406 1 83.31 97 GLN B O 1
ATOM 4336 N N . SER B 1 98 ? 3.566 -17.938 -32.344 1 81.56 98 SER B N 1
ATOM 4337 C CA . SER B 1 98 ? 4.195 -19.078 -32.969 1 81.56 98 SER B CA 1
ATOM 4338 C C . SER B 1 98 ? 4.84 -20 -31.953 1 81.56 98 SER B C 1
ATOM 4340 O O . SER B 1 98 ? 5.039 -21.188 -32.219 1 81.56 98 SER B O 1
ATOM 4342 N N . GLN B 1 99 ? 5.145 -19.453 -30.797 1 82.94 99 GLN B N 1
ATOM 4343 C CA . GLN B 1 99 ? 5.773 -20.234 -29.734 1 82.94 99 GLN B CA 1
ATOM 4344 C C . GLN B 1 99 ? 4.73 -20.906 -28.859 1 82.94 99 GLN B C 1
ATOM 4346 O O . GLN B 1 99 ? 5.07 -21.719 -27.984 1 82.94 99 GLN B O 1
ATOM 4351 N N . GLY B 1 100 ? 3.508 -20.672 -29.141 1 85.25 100 GLY B N 1
ATOM 4352 C CA . GLY B 1 100 ? 2.49 -21.062 -28.172 1 85.25 100 GLY B CA 1
ATOM 4353 C C . GLY B 1 100 ? 2.459 -20.172 -26.953 1 85.25 100 GLY B C 1
ATOM 4354 O O . GLY B 1 100 ? 3.506 -19.75 -26.453 1 85.25 100 GLY B O 1
ATOM 4355 N N . ARG B 1 101 ? 1.386 -19.672 -26.656 1 86.19 101 ARG B N 1
ATOM 4356 C CA . ARG B 1 101 ? 1.242 -18.75 -25.531 1 86.19 101 ARG B CA 1
ATOM 4357 C C . ARG B 1 101 ? 0.006 -19.094 -24.703 1 86.19 101 ARG B C 1
ATOM 4359 O O . ARG B 1 101 ? -1.046 -19.422 -25.266 1 86.19 101 ARG B O 1
ATOM 4366 N N . LYS B 1 102 ? 0.227 -19.188 -23.422 1 92.75 102 LYS B N 1
ATOM 4367 C CA . LYS B 1 102 ? -0.88 -19.422 -22.5 1 92.75 102 LYS B CA 1
ATOM 4368 C C . LYS B 1 102 ? -0.845 -18.453 -21.328 1 92.75 102 LYS B C 1
ATOM 4370 O O . LYS B 1 102 ? 0.206 -18.234 -20.719 1 92.75 102 LYS B O 1
ATOM 4375 N N . VAL B 1 103 ? -1.976 -17.859 -21.141 1 96.12 103 VAL B N 1
ATOM 4376 C CA . VAL B 1 103 ? -2.111 -16.938 -20.016 1 96.12 103 VAL B CA 1
ATOM 4377 C C . VAL B 1 103 ? -3.074 -17.5 -18.984 1 96.12 103 VAL B C 1
ATOM 4379 O O . VAL B 1 103 ? -4.219 -17.844 -19.297 1 96.12 103 VAL B O 1
ATOM 4382 N N . LEU B 1 104 ? -2.588 -17.688 -17.828 1 98.12 104 LEU B N 1
ATOM 4383 C CA . LEU B 1 104 ? -3.412 -18.125 -16.703 1 98.12 104 LEU B CA 1
ATOM 4384 C C . LEU B 1 104 ? -3.785 -16.938 -15.82 1 98.12 104 LEU B C 1
ATOM 4386 O O . LEU B 1 104 ? -2.908 -16.203 -15.352 1 98.12 104 LEU B O 1
ATOM 4390 N N . TYR B 1 105 ? -5.117 -16.688 -15.68 1 97.62 105 TYR B N 1
ATOM 4391 C CA . TYR B 1 105 ? -5.559 -15.727 -14.68 1 97.62 105 TYR B CA 1
ATOM 4392 C C . TYR B 1 105 ? -5.352 -16.281 -13.273 1 97.62 105 TYR B C 1
ATOM 4394 O O . TYR B 1 105 ? -5.926 -17.312 -12.906 1 97.62 105 TYR B O 1
ATOM 4402 N N . GLY B 1 106 ? -4.586 -15.594 -12.445 1 96.75 106 GLY B N 1
ATOM 4403 C CA . GLY B 1 106 ? -3.959 -16.156 -11.258 1 96.75 106 GLY B CA 1
ATOM 4404 C C . GLY B 1 106 ? -4.875 -16.156 -10.047 1 96.75 106 GLY B C 1
ATOM 4405 O O . GLY B 1 106 ? -4.426 -16.406 -8.93 1 96.75 106 GLY B O 1
ATOM 4406 N N . LEU B 1 107 ? -6.18 -15.828 -10.172 1 97 107 LEU B N 1
ATOM 4407 C CA . LEU B 1 107 ? -7.176 -15.906 -9.109 1 97 107 LEU B CA 1
ATOM 4408 C C . LEU B 1 107 ? -8.359 -16.766 -9.531 1 97 107 LEU B C 1
ATOM 4410 O O . LEU B 1 107 ? -8.633 -16.906 -10.727 1 97 107 LEU B O 1
ATOM 4414 N N . PRO B 1 108 ? -9.023 -17.391 -8.484 1 98.38 108 PRO B N 1
ATOM 4415 C CA . PRO B 1 108 ? -10.289 -18.031 -8.875 1 98.38 108 PRO B CA 1
ATOM 4416 C C . PRO B 1 108 ? -11.211 -17.078 -9.641 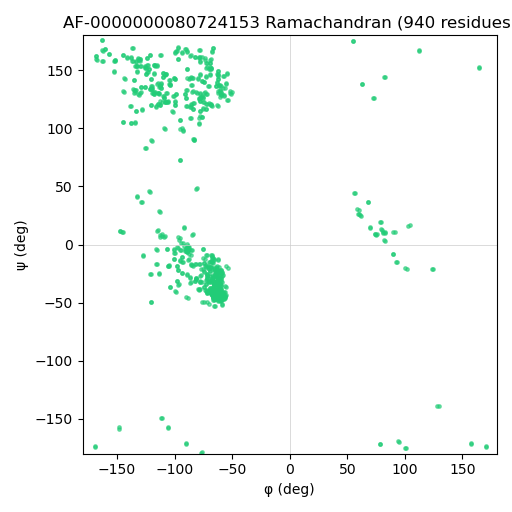1 98.38 108 PRO B C 1
ATOM 4418 O O . PRO B 1 108 ? -11.461 -15.953 -9.195 1 98.38 108 PRO B O 1
ATOM 4421 N N . ILE B 1 109 ? -11.719 -17.484 -10.734 1 97.94 109 ILE B N 1
ATOM 4422 C CA . ILE B 1 109 ? -12.328 -16.625 -11.742 1 97.94 109 ILE B CA 1
ATOM 4423 C C . ILE B 1 109 ? -13.633 -16.031 -11.203 1 97.94 109 ILE B C 1
ATOM 4425 O O . ILE B 1 109 ? -14.547 -16.781 -10.82 1 97.94 109 ILE B O 1
ATOM 4429 N N . PRO B 1 110 ? -13.711 -14.727 -11.141 1 97.19 110 PRO B N 1
ATOM 4430 C CA . PRO B 1 110 ? -14.969 -14.078 -10.773 1 97.19 110 PRO B CA 1
ATOM 4431 C C . PRO B 1 110 ? -15.82 -13.703 -11.984 1 97.19 110 PRO B C 1
ATOM 4433 O O . PRO B 1 110 ? -15.328 -13.695 -13.109 1 97.19 110 PRO B O 1
ATOM 4436 N N . GLN B 1 111 ? -17.047 -13.406 -11.734 1 95.62 111 GLN B N 1
ATOM 4437 C CA . GLN B 1 111 ? -17.953 -12.969 -12.789 1 95.62 111 GLN B CA 1
ATOM 4438 C C . GLN B 1 111 ? -17.453 -11.68 -13.445 1 95.62 111 GLN B C 1
ATOM 4440 O O . GLN B 1 111 ? -17.516 -11.539 -14.664 1 95.62 111 GLN B O 1
ATOM 4445 N N . ASN B 1 112 ? -16.953 -10.828 -12.672 1 91.88 112 ASN B N 1
ATOM 4446 C CA . ASN B 1 112 ? -16.547 -9.5 -13.133 1 91.88 112 ASN B CA 1
ATOM 4447 C C . ASN B 1 112 ? -15.336 -9.578 -14.055 1 91.88 112 ASN B C 1
ATOM 4449 O O . ASN B 1 112 ? -15.031 -8.617 -14.766 1 91.88 112 ASN B O 1
ATOM 4453 N N . ALA B 1 113 ? -14.664 -10.641 -14.109 1 93.88 113 ALA B N 1
ATOM 4454 C CA . ALA B 1 113 ? -13.469 -10.789 -14.93 1 93.88 113 ALA B CA 1
ATOM 4455 C C . ALA B 1 113 ? -13.805 -11.367 -16.297 1 93.88 113 ALA B C 1
ATOM 4457 O O . ALA B 1 113 ? -12.992 -11.312 -17.219 1 93.88 113 ALA B O 1
ATOM 4458 N N . LEU B 1 114 ? -14.984 -11.93 -16.453 1 95.44 114 LEU B N 1
ATOM 4459 C CA . LEU B 1 114 ? -15.312 -12.797 -17.578 1 95.44 114 LEU B CA 1
ATOM 4460 C C . LEU B 1 114 ? -15.211 -12.047 -18.891 1 95.44 114 LEU B C 1
ATOM 4462 O O . LEU B 1 114 ? -14.531 -12.5 -19.828 1 95.44 114 LEU B O 1
ATOM 4466 N N . SER B 1 115 ? -15.781 -10.891 -18.969 1 94.94 115 SER B N 1
ATOM 4467 C CA . SER B 1 115 ? -15.859 -10.18 -20.25 1 94.94 115 SER B CA 1
ATOM 4468 C C . SER B 1 115 ? -14.477 -9.742 -20.719 1 94.94 115 SER B C 1
ATOM 4470 O O . SER B 1 115 ? -14.133 -9.922 -21.891 1 94.94 115 SER B O 1
ATOM 4472 N N . ARG B 1 116 ? -13.703 -9.258 -19.828 1 95.19 116 ARG B N 1
ATOM 4473 C CA . ARG B 1 116 ? -12.383 -8.75 -20.203 1 95.19 116 ARG B CA 1
ATOM 4474 C C . ARG B 1 116 ? -11.43 -9.898 -20.516 1 95.19 116 ARG B C 1
ATOM 4476 O O . ARG B 1 116 ? -10.633 -9.805 -21.453 1 95.19 116 ARG B O 1
ATOM 4483 N N . LEU B 1 117 ? -11.523 -10.961 -19.734 1 96.81 117 LEU B N 1
ATOM 4484 C CA . LEU B 1 117 ? -10.688 -12.117 -20.016 1 96.81 117 LEU B CA 1
ATOM 4485 C C . LEU B 1 117 ? -11.086 -12.758 -21.344 1 96.81 117 LEU B C 1
ATOM 4487 O O . LEU B 1 117 ? -10.227 -13.227 -22.094 1 96.81 117 LEU B O 1
ATOM 4491 N N . ALA B 1 118 ? -12.375 -12.758 -21.625 1 97.19 118 ALA B N 1
ATOM 4492 C CA . ALA B 1 118 ? -12.883 -13.273 -22.891 1 97.19 118 ALA B CA 1
ATOM 4493 C C . ALA B 1 118 ? -12.328 -12.477 -24.078 1 97.19 118 ALA B C 1
ATOM 4495 O O . ALA B 1 118 ? -11.984 -13.055 -25.109 1 97.19 118 ALA B O 1
ATOM 4496 N N . ALA B 1 119 ? -12.234 -11.195 -23.906 1 96.38 119 ALA B N 1
ATOM 4497 C CA . ALA B 1 119 ? -11.68 -10.352 -24.969 1 96.38 119 ALA B CA 1
ATOM 4498 C C . ALA B 1 119 ? -10.219 -10.703 -25.234 1 96.38 119 ALA B C 1
ATOM 4500 O O . ALA B 1 119 ? -9.781 -10.727 -26.391 1 96.38 119 ALA B O 1
ATOM 4501 N N . VAL B 1 120 ? -9.461 -10.992 -24.203 1 96.06 120 VAL B N 1
ATOM 4502 C CA . VAL B 1 120 ? -8.07 -11.414 -24.328 1 96.06 120 VAL B CA 1
ATOM 4503 C C . VAL B 1 120 ? -7.996 -12.742 -25.078 1 96.06 120 VAL B C 1
ATOM 4505 O O . VAL B 1 120 ? -7.191 -12.906 -26 1 96.06 120 VAL B O 1
ATOM 4508 N N . ALA B 1 121 ? -8.883 -13.648 -24.703 1 97.12 121 ALA B N 1
ATOM 4509 C CA . ALA B 1 121 ? -8.914 -14.969 -25.328 1 97.12 121 ALA B CA 1
ATOM 4510 C C . ALA B 1 121 ? -9.273 -14.867 -26.812 1 97.12 121 ALA B C 1
ATOM 4512 O O . ALA B 1 121 ? -8.695 -15.562 -27.656 1 97.12 121 ALA B O 1
ATOM 4513 N N . GLN B 1 122 ? -10.203 -14.008 -27.094 1 96.75 122 GLN B N 1
ATOM 4514 C CA . GLN B 1 122 ? -10.609 -13.797 -28.469 1 96.75 122 GLN B CA 1
ATOM 4515 C C . GLN B 1 122 ? -9.438 -13.312 -29.328 1 96.75 122 GLN B C 1
ATOM 4517 O O . GLN B 1 122 ? -9.258 -13.758 -30.453 1 96.75 122 GLN B O 1
ATOM 4522 N N . ALA B 1 123 ? -8.68 -12.477 -28.766 1 95.25 123 ALA B N 1
ATOM 4523 C CA . ALA B 1 123 ? -7.539 -11.906 -29.484 1 95.25 123 ALA B CA 1
ATOM 4524 C C . ALA B 1 123 ? -6.434 -12.938 -29.672 1 95.25 123 ALA B C 1
ATOM 4526 O O . ALA B 1 123 ? -5.719 -12.914 -30.688 1 95.25 123 ALA B O 1
ATOM 4527 N N . LEU B 1 124 ? -6.258 -13.914 -28.75 1 95.44 124 LEU B N 1
ATOM 4528 C CA . LEU B 1 124 ? -5.121 -14.828 -28.766 1 95.44 124 LEU B CA 1
ATOM 4529 C C . LEU B 1 124 ? -5.496 -16.156 -29.422 1 95.44 124 LEU B C 1
ATOM 4531 O O . LEU B 1 124 ? -4.625 -16.875 -29.906 1 95.44 124 LEU B O 1
ATOM 4535 N N . GLY B 1 125 ? -6.746 -16.562 -29.297 1 95.44 125 GLY B N 1
ATOM 4536 C CA . GLY B 1 125 ? -7.215 -17.766 -29.953 1 95.44 125 GLY B CA 1
ATOM 4537 C C . GLY B 1 125 ? -7.289 -18.969 -29.031 1 95.44 125 GLY B C 1
ATOM 4538 O O . GLY B 1 125 ? -7.086 -18.844 -27.828 1 95.44 125 GLY B O 1
ATOM 4539 N N . GLU B 1 126 ? -7.605 -20.078 -29.625 1 94.62 126 GLU B N 1
ATOM 4540 C CA . GLU B 1 126 ? -7.863 -21.312 -28.891 1 94.62 126 GLU B CA 1
ATOM 4541 C C . GLU B 1 126 ? -6.633 -21.766 -28.094 1 94.62 126 GLU B C 1
ATOM 4543 O O . GLU B 1 126 ? -5.508 -21.688 -28.594 1 94.62 126 GLU B O 1
ATOM 4548 N N . GLY B 1 127 ? -6.91 -22.188 -26.875 1 93.19 127 GLY B N 1
ATOM 4549 C CA . GLY B 1 127 ? -5.852 -22.734 -26.047 1 93.19 127 GLY B CA 1
ATOM 4550 C C . GLY B 1 127 ? -5.004 -21.688 -25.359 1 93.19 127 GLY B C 1
ATOM 4551 O O . GLY B 1 127 ? -4.012 -22 -24.703 1 93.19 127 GLY B O 1
ATOM 4552 N N . SER B 1 128 ? -5.363 -20.438 -25.375 1 94.56 128 SER B N 1
ATOM 4553 C CA . SER B 1 128 ? -4.492 -19.344 -24.969 1 94.56 128 SER B CA 1
ATOM 4554 C C . SER B 1 128 ? -4.758 -18.938 -23.531 1 94.56 128 SER B C 1
ATOM 4556 O O . SER B 1 128 ? -3.912 -18.297 -22.891 1 94.56 128 SER B O 1
ATOM 4558 N N . VAL B 1 129 ? -5.977 -19.266 -23.031 1 96.94 129 VAL B N 1
ATOM 4559 C CA . VAL B 1 129 ? -6.352 -18.719 -21.734 1 96.94 129 VAL B CA 1
ATOM 4560 C C . VAL B 1 129 ? -6.754 -19.844 -20.781 1 96.94 129 VAL B C 1
ATOM 4562 O O . VAL B 1 129 ? -7.414 -20.797 -21.188 1 96.94 129 VAL B O 1
ATOM 4565 N N . SER B 1 130 ? -6.277 -19.75 -19.594 1 98 130 SER B N 1
ATOM 4566 C CA . SER B 1 130 ? -6.633 -20.672 -18.531 1 98 130 SER B CA 1
ATOM 4567 C C . SER B 1 130 ? -7.199 -19.922 -17.312 1 98 130 SER B C 1
ATOM 4569 O O . SER B 1 130 ? -6.844 -18.766 -17.078 1 98 130 SER B O 1
ATOM 4571 N N . VAL B 1 131 ? -8.109 -20.562 -16.594 1 98.56 131 VAL B N 1
ATOM 4572 C CA . VAL B 1 131 ? -8.695 -19.984 -15.391 1 98.56 131 VAL B CA 1
ATOM 4573 C C . VAL B 1 131 ? -8.477 -20.938 -14.211 1 98.56 131 VAL B C 1
ATOM 4575 O O . VAL B 1 131 ? -8.172 -22.125 -14.414 1 98.56 131 VAL B O 1
ATOM 4578 N N . LEU B 1 132 ? -8.586 -20.422 -13.047 1 98.75 132 LEU B N 1
ATOM 4579 C CA . LEU B 1 132 ? -8.516 -21.219 -11.82 1 98.75 132 LEU B CA 1
ATOM 4580 C C . LEU B 1 132 ? -9.906 -21.406 -11.227 1 98.75 132 LEU B C 1
ATOM 4582 O O . LEU B 1 132 ? -10.719 -20.484 -11.211 1 98.75 132 LEU B O 1
ATOM 4586 N N . LEU B 1 133 ? -10.148 -22.641 -10.773 1 98.81 133 LEU B N 1
ATOM 4587 C CA . LEU B 1 133 ? -11.391 -23.016 -10.102 1 98.81 133 LEU B CA 1
ATOM 4588 C C . LEU B 1 133 ? -11.109 -23.547 -8.703 1 98.81 133 LEU B C 1
ATOM 4590 O O . LEU B 1 133 ? -10.18 -24.328 -8.508 1 98.81 133 LEU B O 1
ATOM 4594 N N . ASP B 1 134 ? -11.883 -23.078 -7.711 1 98.75 134 ASP B N 1
ATOM 4595 C CA . ASP B 1 134 ? -11.773 -23.672 -6.387 1 98.75 134 ASP B CA 1
ATOM 4596 C C . ASP B 1 134 ? -13.125 -23.656 -5.668 1 98.75 134 ASP B C 1
ATOM 4598 O O . ASP B 1 134 ? -13.188 -23.828 -4.449 1 98.75 134 ASP B O 1
ATOM 4602 N N . ASP B 1 135 ? -14.188 -23.344 -6.465 1 98.62 135 ASP B N 1
ATOM 4603 C CA . ASP B 1 135 ? -15.578 -23.344 -6.016 1 98.62 135 ASP B CA 1
ATOM 4604 C C . ASP B 1 135 ? -16.516 -23.812 -7.129 1 98.62 135 ASP B C 1
ATOM 4606 O O . ASP B 1 135 ? -16.469 -23.297 -8.242 1 98.62 135 ASP B O 1
ATOM 4610 N N . PRO B 1 136 ? -17.469 -24.781 -6.809 1 98.5 136 PRO B N 1
ATOM 4611 C CA . PRO B 1 136 ? -18.391 -25.25 -7.848 1 98.5 136 PRO B CA 1
ATOM 4612 C C . PRO B 1 136 ? -19.219 -24.109 -8.438 1 98.5 136 PRO B C 1
ATOM 4614 O O . PRO B 1 136 ? -19.625 -24.188 -9.602 1 98.5 136 PRO B O 1
ATOM 4617 N N . ALA B 1 137 ? -19.438 -23.062 -7.648 1 98.44 137 ALA B N 1
ATOM 4618 C CA . ALA B 1 137 ? -20.266 -21.953 -8.094 1 98.44 137 ALA B CA 1
ATOM 4619 C C . ALA B 1 137 ? -19.594 -21.188 -9.242 1 98.44 137 ALA B C 1
ATOM 4621 O O . ALA B 1 137 ? -20.25 -20.391 -9.922 1 98.44 137 ALA B O 1
ATOM 4622 N N . GLN B 1 138 ? -18.344 -21.469 -9.555 1 98.56 138 GLN B N 1
ATOM 4623 C CA . GLN B 1 138 ? -17.609 -20.797 -10.625 1 98.56 138 GLN B CA 1
ATOM 4624 C C . GLN B 1 138 ? -17.906 -21.453 -11.977 1 98.56 138 GLN B C 1
ATOM 4626 O O . GLN B 1 138 ? -17.656 -20.859 -13.023 1 98.56 138 GLN B O 1
ATOM 4631 N N . ILE B 1 139 ? -18.422 -22.703 -11.945 1 98.5 139 ILE B N 1
ATOM 4632 C CA . ILE B 1 139 ? -18.641 -23.469 -13.172 1 98.5 139 ILE B CA 1
ATOM 4633 C C . ILE B 1 139 ? -19.703 -22.781 -14.031 1 98.5 139 ILE B C 1
ATOM 4635 O O . ILE B 1 139 ? -19.469 -22.531 -15.219 1 98.5 139 ILE B O 1
ATOM 4639 N N . PRO B 1 140 ? -20.844 -22.375 -13.414 1 97.94 140 PRO B N 1
ATOM 4640 C CA . PRO B 1 140 ? -21.797 -21.641 -14.242 1 97.94 140 PRO B CA 1
ATOM 4641 C C . PRO B 1 140 ? -21.25 -20.328 -14.789 1 97.94 140 PRO B C 1
ATOM 4643 O O . PRO B 1 140 ? -21.625 -19.906 -15.883 1 97.94 140 PRO B O 1
ATOM 4646 N N . ILE B 1 141 ? -20.328 -19.719 -14.148 1 97.5 141 ILE B N 1
ATOM 4647 C CA . ILE B 1 141 ? -19.719 -18.453 -14.578 1 97.5 141 ILE B CA 1
ATOM 4648 C C . ILE B 1 141 ? -18.828 -18.703 -15.789 1 97.5 141 ILE B C 1
ATOM 4650 O O . ILE B 1 141 ? -19.031 -18.094 -16.844 1 97.5 141 ILE B O 1
ATOM 4654 N N . VAL B 1 142 ? -17.969 -19.688 -15.703 1 97.88 142 VAL B N 1
ATOM 4655 C CA . VAL B 1 142 ? -16.969 -19.906 -16.734 1 97.88 142 VAL B CA 1
ATOM 4656 C C . VAL B 1 142 ? -17.625 -20.562 -17.953 1 97.88 142 VAL B C 1
ATOM 4658 O O . VAL B 1 142 ? -17.109 -20.484 -19.062 1 97.88 142 VAL B O 1
ATOM 4661 N N . SER B 1 143 ? -18.781 -21.188 -17.703 1 97.62 143 SER B N 1
ATOM 4662 C CA . SER B 1 143 ? -19.484 -21.844 -18.797 1 97.62 143 SER B CA 1
ATOM 4663 C C . SER B 1 143 ? -20 -20.828 -19.812 1 97.62 143 SER B C 1
ATOM 4665 O O . SER B 1 143 ? -20.359 -21.203 -20.938 1 97.62 143 SER B O 1
ATOM 4667 N N . LYS B 1 144 ? -19.969 -19.562 -19.484 1 96.88 144 LYS B N 1
ATOM 4668 C CA . LYS B 1 144 ? -20.391 -18.5 -20.391 1 96.88 144 LYS B CA 1
ATOM 4669 C C . LYS B 1 144 ? -19.219 -17.984 -21.219 1 96.88 144 LYS B C 1
ATOM 4671 O O . LYS B 1 144 ? -19.406 -17.188 -22.141 1 96.88 144 LYS B O 1
ATOM 4676 N N . PHE B 1 145 ? -18.094 -18.453 -20.984 1 97.56 145 PHE B N 1
ATOM 4677 C CA . PHE B 1 145 ? -16.859 -17.906 -21.531 1 97.56 145 PHE B CA 1
ATOM 4678 C C . PHE B 1 145 ? -16.781 -18.125 -23.031 1 97.56 145 PHE B C 1
ATOM 4680 O O . PHE B 1 145 ? -16.438 -17.203 -23.781 1 97.56 145 PHE B O 1
ATOM 4687 N N . GLN B 1 146 ? -17.188 -19.281 -23.516 1 97.12 146 GLN B N 1
ATOM 4688 C CA . GLN B 1 146 ? -17.078 -19.625 -24.922 1 97.12 146 GLN B CA 1
ATOM 4689 C C . GLN B 1 146 ? -18 -18.734 -25.766 1 97.12 146 GLN B C 1
ATOM 4691 O O . GLN B 1 146 ? -17.625 -18.297 -26.859 1 97.12 146 GLN B O 1
ATOM 4696 N N . SER B 1 147 ? -19.156 -18.453 -25.266 1 96.88 147 SER B N 1
ATOM 4697 C CA . SER B 1 147 ? -20.109 -17.625 -25.984 1 96.88 147 SER B CA 1
ATOM 4698 C C . SER B 1 147 ? -19.594 -16.188 -26.125 1 96.88 147 SER B C 1
ATOM 4700 O O . SER B 1 147 ? -19.891 -15.508 -27.094 1 96.88 147 SER B O 1
ATOM 4702 N N . LEU B 1 148 ? -18.781 -15.773 -25.188 1 95.88 148 LEU B N 1
ATOM 4703 C CA . LEU B 1 148 ? -18.281 -14.406 -25.172 1 95.88 148 LEU B CA 1
ATOM 4704 C C . LEU B 1 148 ? -17.031 -14.281 -26.031 1 95.88 148 LEU B C 1
ATOM 4706 O O . LEU B 1 148 ? -16.75 -13.211 -26.594 1 95.88 148 LEU B O 1
ATOM 4710 N N . SER B 1 149 ? -16.25 -15.352 -26.172 1 96.56 149 SER B N 1
ATOM 4711 C CA . SER B 1 149 ? -14.914 -15.227 -26.734 1 96.56 149 SER B CA 1
ATOM 4712 C C . SER B 1 149 ? -14.758 -16.078 -27.984 1 96.56 149 SER B C 1
ATOM 4714 O O . SER B 1 149 ? -13.859 -15.852 -28.797 1 96.56 149 SER B O 1
ATOM 4716 N N . GLY B 1 150 ? -15.547 -17.141 -28.109 1 96.88 150 GLY B N 1
ATOM 4717 C CA . GLY B 1 150 ? -15.344 -18.156 -29.141 1 96.88 150 GLY B CA 1
ATOM 4718 C C . GLY B 1 150 ? -14.281 -19.172 -28.766 1 96.88 150 GLY B C 1
ATOM 4719 O O . GLY B 1 150 ? -13.977 -20.078 -29.562 1 96.88 150 GLY B O 1
ATOM 4720 N N . VAL B 1 151 ? -13.766 -19.078 -27.609 1 97.06 151 VAL B N 1
ATOM 4721 C CA . VAL B 1 151 ? -12.688 -19.938 -27.156 1 97.06 151 VAL B CA 1
ATOM 4722 C C . VAL B 1 151 ? -13.133 -20.719 -25.922 1 97.06 151 VAL B C 1
ATOM 4724 O O . VAL B 1 151 ? -13.836 -20.188 -25.062 1 97.06 151 VAL B O 1
ATOM 4727 N N . VAL B 1 152 ? -12.82 -22.031 -25.875 1 97.88 152 VAL B N 1
ATOM 4728 C CA . VAL B 1 152 ? -13.031 -22.828 -24.672 1 97.88 152 VAL B CA 1
ATOM 4729 C C . VAL B 1 152 ? -11.836 -22.656 -23.719 1 97.88 152 VAL B C 1
ATOM 4731 O O . VAL B 1 152 ? -10.711 -23.016 -24.078 1 97.88 152 VAL B O 1
ATOM 4734 N N . PRO B 1 153 ? -12.039 -22.109 -22.562 1 98.12 153 PRO B N 1
ATOM 4735 C CA . PRO B 1 153 ? -10.906 -21.891 -21.672 1 98.12 153 PRO B CA 1
ATOM 4736 C C . PRO B 1 153 ? -10.383 -23.188 -21.047 1 98.12 153 PRO B C 1
ATOM 4738 O O . PRO B 1 153 ? -11.156 -24.125 -20.828 1 98.12 153 PRO B O 1
ATOM 4741 N N . HIS B 1 154 ? -9.102 -23.25 -20.875 1 97.94 154 HIS B N 1
ATOM 4742 C CA . HIS B 1 154 ? -8.539 -24.266 -20 1 97.94 154 HIS B CA 1
ATOM 4743 C C . HIS B 1 154 ? -8.828 -23.953 -18.531 1 97.94 154 HIS B C 1
ATOM 4745 O O . HIS B 1 154 ? -9.086 -22.797 -18.172 1 97.94 154 HIS B O 1
ATOM 4751 N N . ALA B 1 155 ? -8.891 -24.984 -17.719 1 98.5 155 ALA B N 1
ATOM 4752 C CA . ALA B 1 155 ? -9.188 -24.781 -16.297 1 98.5 155 ALA B CA 1
ATOM 4753 C C . ALA B 1 155 ? -8.266 -25.625 -15.422 1 98.5 155 ALA B C 1
ATOM 4755 O O . ALA B 1 155 ? -7.969 -26.781 -15.75 1 98.5 155 ALA B O 1
ATOM 4756 N N . HIS B 1 156 ? -7.738 -25.016 -14.422 1 98.69 156 HIS B N 1
ATOM 4757 C CA . HIS B 1 156 ? -6.984 -25.688 -13.367 1 98.69 156 HIS B CA 1
ATOM 4758 C C . HIS B 1 156 ? -7.723 -25.609 -12.039 1 98.69 156 HIS B C 1
ATOM 4760 O O . HIS B 1 156 ? -8.305 -24.578 -11.695 1 98.69 156 HIS B O 1
ATOM 4766 N N . ILE B 1 157 ? -7.773 -26.703 -11.328 1 98.81 157 ILE B N 1
ATOM 4767 C CA . ILE B 1 157 ? -8.32 -26.703 -9.977 1 98.81 157 ILE B CA 1
ATOM 4768 C C . ILE B 1 157 ? -7.246 -26.25 -8.992 1 98.81 157 ILE B C 1
ATOM 4770 O O . ILE B 1 157 ? -6.156 -26.828 -8.945 1 98.81 157 ILE B O 1
ATOM 4774 N N . LYS B 1 158 ? -7.531 -25.203 -8.281 1 98.75 158 LYS B N 1
ATOM 4775 C CA . LYS B 1 158 ? -6.586 -24.703 -7.285 1 98.75 158 LYS B CA 1
ATOM 4776 C C . LYS B 1 158 ? -6.68 -25.5 -5.988 1 98.75 158 LYS B C 1
ATOM 4778 O O . LYS B 1 158 ? -7.773 -25.703 -5.453 1 98.75 158 LYS B O 1
ATOM 4783 N N . ILE B 1 159 ? -5.547 -25.922 -5.473 1 98.44 159 ILE B N 1
ATOM 4784 C CA . ILE B 1 159 ? -5.473 -26.797 -4.309 1 98.44 159 ILE B CA 1
ATOM 4785 C C . ILE B 1 159 ? -4.918 -26.031 -3.115 1 98.44 159 ILE B C 1
ATOM 4787 O O . ILE B 1 159 ? -3.936 -25.297 -3.244 1 98.44 159 ILE B O 1
ATOM 4791 N N . ASP B 1 160 ? -5.629 -26.094 -2.012 1 96.81 160 ASP B N 1
ATOM 4792 C CA . ASP B 1 160 ? -5.137 -25.578 -0.737 1 96.81 160 ASP B CA 1
ATOM 4793 C C . ASP B 1 160 ? -4.379 -26.641 0.037 1 96.81 160 ASP B C 1
ATOM 4795 O O . ASP B 1 160 ? -4.953 -27.672 0.422 1 96.81 160 ASP B O 1
ATOM 4799 N N . MET B 1 161 ? -3.197 -26.422 0.293 1 92.5 161 MET B N 1
ATOM 4800 C CA . MET B 1 161 ? -2.42 -27.406 1.042 1 92.5 161 MET B CA 1
ATOM 4801 C C . MET B 1 161 ? -2.045 -26.859 2.418 1 92.5 161 MET B C 1
ATOM 4803 O O . MET B 1 161 ? -0.966 -27.172 2.934 1 92.5 161 MET B O 1
ATOM 4807 N N . GLY B 1 162 ? -2.902 -25.969 2.9 1 88.94 162 GLY B N 1
ATOM 4808 C CA . GLY B 1 162 ? -2.74 -25.562 4.285 1 88.94 162 GLY B CA 1
ATOM 4809 C C . GLY B 1 162 ? -2.592 -24.062 4.453 1 88.94 162 GLY B C 1
ATOM 4810 O O . GLY B 1 162 ? -2.842 -23.531 5.531 1 88.94 162 GLY B O 1
ATOM 4811 N N . GLY B 1 163 ? -2.219 -23.344 3.449 1 88.19 163 GLY B N 1
ATOM 4812 C CA . GLY B 1 163 ? -2.018 -21.906 3.551 1 88.19 163 GLY B CA 1
ATOM 4813 C C . GLY B 1 163 ? -3.314 -21.125 3.678 1 88.19 163 GLY B C 1
ATOM 4814 O O . GLY B 1 163 ? -3.32 -19.984 4.156 1 88.19 163 GLY B O 1
ATOM 4815 N N . ARG B 1 164 ? -4.426 -21.672 3.188 1 90.56 164 ARG B N 1
ATOM 4816 C CA . ARG B 1 164 ? -5.766 -21.094 3.281 1 90.56 164 ARG B CA 1
ATOM 4817 C C . ARG B 1 164 ? -5.828 -19.734 2.605 1 90.56 164 ARG B C 1
ATOM 4819 O O . ARG B 1 164 ? -6.504 -18.828 3.094 1 90.56 164 ARG B O 1
ATOM 4826 N N . ARG B 1 165 ? -4.965 -19.531 1.658 1 92 165 ARG B N 1
ATOM 4827 C CA . ARG B 1 165 ? -5.023 -18.344 0.794 1 92 165 ARG B CA 1
ATOM 4828 C C . ARG B 1 165 ? -6.137 -18.484 -0.236 1 92 165 ARG B C 1
ATOM 4830 O O . ARG B 1 165 ? -6.891 -17.531 -0.469 1 92 165 ARG B O 1
ATOM 4837 N N . ALA B 1 166 ? -6.215 -19.516 -0.896 1 96.56 166 ALA B N 1
ATOM 4838 C CA . ALA B 1 166 ? -7.223 -19.922 -1.873 1 96.56 166 ALA B CA 1
ATOM 4839 C C . ALA B 1 166 ? -7.082 -21.406 -2.215 1 96.56 166 ALA B C 1
ATOM 4841 O O . ALA B 1 166 ? -6.039 -22.016 -1.964 1 96.56 166 ALA B O 1
ATOM 4842 N N . GLY B 1 167 ? -8.172 -21.922 -2.703 1 97.94 167 GLY B N 1
ATOM 4843 C CA . GLY B 1 167 ? -8.117 -23.312 -3.143 1 97.94 167 GLY B CA 1
ATOM 4844 C C . GLY B 1 167 ? -8.953 -24.25 -2.291 1 97.94 167 GLY B C 1
ATOM 4845 O O . GLY B 1 167 ? -9.359 -23.891 -1.183 1 97.94 167 GLY B O 1
ATOM 4846 N N . VAL B 1 168 ? -9.164 -25.422 -2.766 1 97.75 168 VAL B N 1
ATOM 4847 C CA . VAL B 1 168 ? -9.906 -26.469 -2.07 1 97.75 168 VAL B CA 1
ATOM 4848 C C . VAL B 1 168 ? -8.938 -27.547 -1.581 1 97.75 168 VAL B C 1
ATOM 4850 O O . VAL B 1 168 ? -7.918 -27.812 -2.225 1 97.75 168 VAL B O 1
ATOM 4853 N N . GLU B 1 169 ? -9.227 -28.125 -0.489 1 96.81 169 GLU B N 1
ATOM 4854 C CA . GLU B 1 169 ? -8.422 -29.234 0.006 1 96.81 169 GLU B CA 1
ATOM 4855 C C . GLU B 1 169 ? -8.672 -30.516 -0.802 1 96.81 169 GLU B C 1
ATOM 4857 O O . GLU B 1 169 ? -9.82 -30.922 -0.965 1 96.81 169 GLU B O 1
ATOM 4862 N N . ALA B 1 170 ? -7.605 -31.156 -1.23 1 97.12 170 ALA B N 1
ATOM 4863 C CA . ALA B 1 170 ? -7.711 -32.281 -2.143 1 97.12 170 ALA B CA 1
ATOM 4864 C C . ALA B 1 170 ? -8.539 -33.406 -1.524 1 97.12 170 ALA B C 1
ATOM 4866 O O . ALA B 1 170 ? -9.289 -34.094 -2.225 1 97.12 170 ALA B O 1
ATOM 4867 N N . GLN B 1 171 ? -8.508 -33.562 -0.215 1 95.69 171 GLN B N 1
ATOM 4868 C CA . GLN B 1 171 ? -9.156 -34.719 0.43 1 95.69 171 GLN B CA 1
ATOM 4869 C C . GLN B 1 171 ? -10.547 -34.344 0.934 1 95.69 171 GLN B C 1
ATOM 4871 O O . GLN B 1 171 ? -11.242 -35.156 1.531 1 95.69 171 GLN B O 1
ATOM 4876 N N . SER B 1 172 ? -10.992 -33.188 0.635 1 96.06 172 SER B N 1
ATOM 4877 C CA . SER B 1 172 ? -12.266 -32.719 1.167 1 96.06 172 SER B CA 1
ATOM 4878 C C . SER B 1 172 ? -13.438 -33.188 0.302 1 96.06 172 SER B C 1
ATOM 4880 O O . SER B 1 172 ? -13.242 -33.594 -0.843 1 96.06 172 SER B O 1
ATOM 4882 N N . THR B 1 173 ? -14.656 -33.125 0.88 1 96.56 173 THR B N 1
ATOM 4883 C CA . THR B 1 173 ? -15.883 -33.344 0.124 1 96.56 173 THR B CA 1
ATOM 4884 C C . THR B 1 173 ? -16.109 -32.219 -0.901 1 96.56 173 THR B C 1
ATOM 4886 O O . THR B 1 173 ? -16.641 -32.469 -1.982 1 96.56 173 THR B O 1
ATOM 4889 N N . ARG B 1 174 ? -15.664 -31.078 -0.496 1 96.94 174 ARG B N 1
ATOM 4890 C CA . ARG B 1 174 ? -15.805 -29.922 -1.383 1 96.94 174 ARG B CA 1
ATOM 4891 C C . ARG B 1 174 ? -15.016 -30.125 -2.676 1 96.94 174 ARG B C 1
ATOM 4893 O O . ARG B 1 174 ? -15.445 -29.672 -3.742 1 96.94 174 ARG B O 1
ATOM 4900 N N . PHE B 1 175 ? -13.93 -30.828 -2.588 1 98.19 175 PHE B N 1
ATOM 4901 C CA . PHE B 1 175 ? -13.133 -31.141 -3.771 1 98.19 175 PHE B CA 1
ATOM 4902 C C . PHE B 1 175 ? -13.93 -32 -4.738 1 98.19 175 PHE B C 1
ATOM 4904 O O . PHE B 1 175 ? -13.93 -31.766 -5.945 1 98.19 175 PHE B O 1
ATOM 4911 N N . LEU B 1 176 ? -14.578 -32.938 -4.234 1 97.94 176 LEU B N 1
ATOM 4912 C CA . LEU B 1 176 ? -15.352 -33.875 -5.078 1 97.94 176 LEU B CA 1
ATOM 4913 C C . LEU B 1 176 ? -16.531 -33.125 -5.719 1 97.94 176 LEU B C 1
ATOM 4915 O O . LEU B 1 176 ? -16.875 -33.406 -6.875 1 97.94 176 LEU B O 1
ATOM 4919 N N . GLU B 1 177 ? -17.141 -32.25 -4.941 1 98.19 177 GLU B N 1
ATOM 4920 C CA . GLU B 1 177 ? -18.219 -31.453 -5.5 1 98.19 177 GLU B CA 1
ATOM 4921 C C . GLU B 1 177 ? -17.734 -30.625 -6.688 1 98.19 177 GLU B C 1
ATOM 4923 O O . GLU B 1 177 ? -18.406 -30.578 -7.727 1 98.19 177 GLU B O 1
ATOM 4928 N N . LEU B 1 178 ? -16.609 -30.031 -6.523 1 98.56 178 LEU B N 1
ATOM 4929 C CA . LEU B 1 178 ? -16.016 -29.25 -7.594 1 98.56 178 LEU B CA 1
ATOM 4930 C C . LEU B 1 178 ? -15.609 -30.125 -8.766 1 98.56 178 LEU B C 1
ATOM 4932 O O . LEU B 1 178 ? -15.852 -29.781 -9.922 1 98.56 178 LEU B O 1
ATOM 4936 N N . ALA B 1 179 ? -14.984 -31.25 -8.43 1 98.31 179 ALA B N 1
ATOM 4937 C CA . ALA B 1 179 ? -14.555 -32.188 -9.461 1 98.31 179 ALA B CA 1
ATOM 4938 C C . ALA B 1 179 ? -15.727 -32.625 -10.32 1 98.31 179 ALA B C 1
ATOM 4940 O O . ALA B 1 179 ? -15.641 -32.625 -11.555 1 98.31 179 ALA B O 1
ATOM 4941 N N . ASP B 1 180 ? -16.828 -32.969 -9.688 1 98.19 180 ASP B N 1
ATOM 4942 C CA . ASP B 1 180 ? -18.016 -33.406 -10.406 1 98.19 180 ASP B CA 1
ATOM 4943 C C . ASP B 1 180 ? -18.516 -32.312 -11.367 1 98.19 180 ASP B C 1
ATOM 4945 O O . ASP B 1 180 ? -18.766 -32.594 -12.547 1 98.19 180 ASP B O 1
ATOM 4949 N N . ALA B 1 181 ? -18.609 -31.141 -10.875 1 98.31 181 ALA B N 1
ATOM 4950 C CA . ALA B 1 181 ? -19.078 -30.031 -11.688 1 98.31 181 ALA B CA 1
ATOM 4951 C C . ALA B 1 181 ? -18.125 -29.734 -12.836 1 98.31 181 ALA B C 1
ATOM 4953 O O . ALA B 1 181 ? -18.547 -29.5 -13.969 1 98.31 181 ALA B O 1
ATOM 4954 N N . ALA B 1 182 ? -16.828 -29.766 -12.57 1 98.31 182 ALA B N 1
ATOM 4955 C CA . ALA B 1 182 ? -15.805 -29.469 -13.562 1 98.31 182 ALA B CA 1
ATOM 4956 C C . ALA B 1 182 ? -15.75 -30.531 -14.648 1 98.31 182 ALA B C 1
ATOM 4958 O O . ALA B 1 182 ? -15.609 -30.219 -15.828 1 98.31 182 ALA B O 1
ATOM 4959 N N . LEU B 1 183 ? -15.875 -31.781 -14.234 1 97.94 183 LEU B N 1
ATOM 4960 C CA . LEU B 1 183 ? -15.867 -32.906 -15.188 1 97.94 183 LEU B CA 1
ATOM 4961 C C . LEU B 1 183 ? -17.078 -32.844 -16.109 1 97.94 183 LEU B C 1
ATOM 4963 O O . LEU B 1 183 ? -16.969 -33.094 -17.312 1 97.94 183 LEU B O 1
ATOM 4967 N N . GLU B 1 184 ? -18.172 -32.5 -15.516 1 97.12 184 GLU B N 1
ATOM 4968 C CA . GLU B 1 184 ? -19.375 -32.312 -16.328 1 97.12 184 GLU B CA 1
ATOM 4969 C C . GLU B 1 184 ? -19.188 -31.219 -17.359 1 97.12 184 GLU B C 1
ATOM 4971 O O . GLU B 1 184 ? -19.516 -31.391 -18.531 1 97.12 184 GLU B O 1
ATOM 4976 N N . ALA B 1 185 ? -18.703 -30.109 -16.938 1 97.44 185 ALA B N 1
ATOM 4977 C CA . ALA B 1 185 ? -18.453 -28.984 -17.828 1 97.44 185 ALA B CA 1
ATOM 4978 C C . ALA B 1 185 ? -17.438 -29.344 -18.906 1 97.44 185 ALA B C 1
ATOM 4980 O O . ALA B 1 185 ? -17.562 -28.938 -20.062 1 97.44 185 ALA B O 1
ATOM 4981 N N . HIS B 1 186 ? -16.391 -30.062 -18.484 1 97.44 186 HIS B N 1
ATOM 4982 C CA . HIS B 1 186 ? -15.398 -30.562 -19.438 1 97.44 186 HIS B CA 1
ATOM 4983 C C . HIS B 1 186 ? -16.047 -31.453 -20.484 1 97.44 186 HIS B C 1
ATOM 4985 O O . HIS B 1 186 ? -15.805 -31.281 -21.688 1 97.44 186 HIS B O 1
ATOM 4991 N N . GLY B 1 187 ? -16.875 -32.344 -20.062 1 95.75 187 GLY B N 1
ATOM 4992 C CA . GLY B 1 187 ? -17.562 -33.219 -20.984 1 95.75 187 GLY B CA 1
ATOM 4993 C C . GLY B 1 187 ? -18.484 -32.5 -21.938 1 95.75 187 GLY B C 1
ATOM 4994 O O . GLY B 1 187 ? -18.688 -32.938 -23.078 1 95.75 187 GLY B O 1
ATOM 4995 N N . GLN B 1 188 ? -19 -31.359 -21.516 1 95.25 188 GLN B N 1
ATOM 4996 C CA . GLN B 1 188 ? -19.922 -30.578 -22.344 1 95.25 188 GLN B CA 1
ATOM 4997 C C . GLN B 1 188 ? -19.156 -29.594 -23.234 1 95.25 188 GLN B C 1
ATOM 4999 O O . GLN B 1 188 ? -19.766 -28.844 -24 1 95.25 188 GLN B O 1
ATOM 5004 N N . GLY B 1 189 ? -17.875 -29.578 -23.078 1 95.12 189 GLY B N 1
ATOM 5005 C CA . GLY B 1 189 ? -17.062 -28.719 -23.922 1 95.12 189 GLY B CA 1
ATOM 5006 C C . GLY B 1 189 ? -17.078 -27.266 -23.469 1 95.12 189 GLY B C 1
ATOM 5007 O O . GLY B 1 189 ? -16.781 -26.375 -24.266 1 95.12 189 GLY B O 1
ATOM 5008 N N . LYS B 1 190 ? -17.453 -27.031 -22.25 1 97.31 190 LYS B N 1
ATOM 5009 C CA . LYS B 1 190 ? -17.516 -25.656 -21.734 1 97.31 190 LYS B CA 1
ATOM 5010 C C . LYS B 1 190 ? -16.156 -25.219 -21.188 1 97.31 190 LYS B C 1
ATOM 5012 O O . LYS B 1 190 ? -15.828 -24.031 -21.203 1 97.31 190 LYS B O 1
ATOM 5017 N N . ILE B 1 191 ? -15.43 -26.188 -20.625 1 97.81 191 ILE B N 1
ATOM 5018 C CA . ILE B 1 191 ? -14.047 -25.984 -20.203 1 97.81 191 ILE B CA 1
ATOM 5019 C C . ILE B 1 191 ? -13.195 -27.172 -20.609 1 97.81 191 ILE B C 1
ATOM 5021 O O . ILE B 1 191 ? -13.719 -28.234 -20.953 1 97.81 191 ILE B O 1
ATOM 5025 N N . ARG B 1 192 ? -11.984 -26.922 -20.688 1 97.19 192 ARG B N 1
ATOM 5026 C CA . ARG B 1 192 ? -11.008 -28 -20.812 1 97.19 192 ARG B CA 1
ATOM 5027 C C . ARG B 1 192 ? -10.211 -28.172 -19.516 1 97.19 192 ARG B C 1
ATOM 5029 O O . ARG B 1 192 ? -9.305 -27.375 -19.25 1 97.19 192 ARG B O 1
ATOM 5036 N N . LEU B 1 193 ? -10.586 -29.141 -18.719 1 97.44 193 LEU B N 1
ATOM 5037 C CA . LEU B 1 193 ? -9.836 -29.422 -17.5 1 97.44 193 LEU B CA 1
ATOM 5038 C C . LEU B 1 193 ? -8.406 -29.844 -17.828 1 97.44 193 LEU B C 1
ATOM 5040 O O . LEU B 1 193 ? -8.195 -30.844 -18.516 1 97.44 193 LEU B O 1
ATOM 5044 N N . SER B 1 194 ? -7.406 -29.047 -17.328 1 96.81 194 SER B N 1
ATOM 5045 C CA . SER B 1 194 ? -6.043 -29.219 -17.828 1 96.81 194 SER B CA 1
ATOM 5046 C C . SER B 1 194 ? -5.051 -29.406 -16.672 1 96.81 194 SER B C 1
ATOM 5048 O O . SER B 1 194 ? -3.883 -29.719 -16.906 1 96.81 194 SER B O 1
ATOM 5050 N N . GLY B 1 195 ? -5.516 -29.203 -15.531 1 98 195 GLY B N 1
ATOM 5051 C CA . GLY B 1 195 ? -4.508 -29.391 -14.508 1 98 195 GLY B CA 1
ATOM 5052 C C . GLY B 1 195 ? -4.965 -28.938 -13.133 1 98 195 GLY B C 1
ATOM 5053 O O . GLY B 1 195 ? -6.156 -28.734 -12.906 1 98 195 GLY B O 1
ATOM 5054 N N . LEU B 1 196 ? -4.016 -28.969 -12.156 1 98.69 196 LEU B N 1
ATOM 5055 C CA . LEU B 1 196 ? -4.148 -28.484 -10.797 1 98.69 196 LEU B CA 1
ATOM 5056 C C . LEU B 1 196 ? -3.084 -27.438 -10.492 1 98.69 196 LEU B C 1
ATOM 5058 O O . LEU B 1 196 ? -2.025 -27.406 -11.125 1 98.69 196 LEU B O 1
ATOM 5062 N N . TYR B 1 197 ? -3.389 -26.516 -9.609 1 98.56 197 TYR B N 1
ATOM 5063 C CA . TYR B 1 197 ? -2.545 -25.375 -9.297 1 98.56 197 TYR B CA 1
ATOM 5064 C C . TYR B 1 197 ? -2.432 -25.188 -7.785 1 98.56 197 TYR B C 1
ATOM 5066 O O . TYR B 1 197 ? -3.42 -25.312 -7.062 1 98.56 197 TYR B O 1
ATOM 5074 N N . SER B 1 198 ? -1.267 -25 -7.32 1 97.56 198 SER B N 1
ATOM 5075 C CA . SER B 1 198 ? -1.057 -24.656 -5.918 1 97.56 198 SER B CA 1
ATOM 5076 C C . SER B 1 198 ? -0.087 -23.484 -5.777 1 97.56 198 SER B C 1
ATOM 5078 O O . SER B 1 198 ? 0.736 -23.25 -6.664 1 97.56 198 SER B O 1
ATOM 5080 N N . HIS B 1 199 ? -0.252 -22.719 -4.789 1 93.88 199 HIS B N 1
ATOM 5081 C CA . HIS B 1 199 ? 0.642 -21.625 -4.414 1 93.88 199 HIS B CA 1
ATOM 5082 C C . HIS B 1 199 ? 0.944 -21.641 -2.922 1 93.88 199 HIS B C 1
ATOM 5084 O O . HIS B 1 199 ? 0.054 -21.422 -2.1 1 93.88 199 HIS B O 1
ATOM 5090 N N . ALA B 1 200 ? 2.197 -21.875 -2.59 1 88 200 ALA B N 1
ATOM 5091 C CA . ALA B 1 200 ? 2.59 -21.938 -1.185 1 88 200 ALA B CA 1
ATOM 5092 C C . ALA B 1 200 ? 3.133 -20.594 -0.702 1 88 200 ALA B C 1
ATOM 5094 O O . ALA B 1 200 ? 4.309 -20.484 -0.348 1 88 200 ALA B O 1
ATOM 5095 N N . GLY B 1 201 ? 2.281 -19.672 -0.54 1 82.94 201 GLY B N 1
ATOM 5096 C CA . GLY B 1 201 ? 2.674 -18.359 -0.048 1 82.94 201 GLY B CA 1
ATOM 5097 C C . GLY B 1 201 ? 3.324 -18.406 1.321 1 82.94 201 GLY B C 1
ATOM 5098 O O . GLY B 1 201 ? 4.191 -17.578 1.632 1 82.94 201 GLY B O 1
ATOM 5099 N N . GLN B 1 202 ? 2.996 -19.359 2.162 1 82.62 202 GLN B N 1
ATOM 5100 C CA . GLN B 1 202 ? 3.525 -19.516 3.514 1 82.62 202 GLN B CA 1
ATOM 5101 C C . GLN B 1 202 ? 5.008 -19.875 3.486 1 82.62 202 GLN B C 1
ATOM 5103 O O . GLN B 1 202 ? 5.691 -19.781 4.508 1 82.62 202 GLN B O 1
ATOM 5108 N N . SER B 1 203 ? 5.434 -20.172 2.318 1 86 203 SER B N 1
ATOM 5109 C CA . SER B 1 203 ? 6.852 -20.484 2.172 1 86 203 SER B CA 1
ATOM 5110 C C . SER B 1 203 ? 7.719 -19.25 2.393 1 86 203 SER B C 1
ATOM 5112 O O . SER B 1 203 ? 8.922 -19.359 2.639 1 86 203 SER B O 1
ATOM 5114 N N . TYR B 1 204 ? 7.168 -18.141 2.283 1 83.88 204 TYR B N 1
ATOM 5115 C CA . TYR B 1 204 ? 7.887 -16.906 2.568 1 83.88 204 TYR B CA 1
ATOM 5116 C C . TYR B 1 204 ? 8.383 -16.891 4.008 1 83.88 204 TYR B C 1
ATOM 5118 O O . TYR B 1 204 ? 9.336 -16.172 4.332 1 83.88 204 TYR B O 1
ATOM 5126 N N . GLY B 1 205 ? 7.785 -17.641 4.836 1 87.75 205 GLY B N 1
ATOM 5127 C CA . GLY B 1 205 ? 8.172 -17.734 6.234 1 87.75 205 GLY B CA 1
ATOM 5128 C C . GLY B 1 205 ? 9.242 -18.766 6.492 1 87.75 205 GLY B C 1
ATOM 5129 O O . GLY B 1 205 ? 9.711 -18.922 7.621 1 87.75 205 GLY B O 1
ATOM 5130 N N . GLY B 1 206 ? 9.633 -19.438 5.453 1 90 206 GLY B N 1
ATOM 5131 C CA . GLY B 1 206 ? 10.664 -20.453 5.598 1 90 206 GLY B CA 1
ATOM 5132 C C . GLY B 1 206 ? 12.016 -19.875 5.969 1 90 206 GLY B C 1
ATOM 5133 O O . GLY B 1 206 ? 12.219 -18.656 5.902 1 90 206 GLY B O 1
ATOM 5134 N N . ASP B 1 207 ? 12.961 -20.797 6.348 1 92.69 207 ASP B N 1
ATOM 5135 C CA . ASP B 1 207 ? 14.227 -20.266 6.836 1 92.69 207 ASP B CA 1
ATOM 5136 C C . ASP B 1 207 ? 15.398 -21.156 6.441 1 92.69 207 ASP B C 1
ATOM 5138 O O . ASP B 1 207 ? 16.484 -21.031 7.004 1 92.69 207 ASP B O 1
ATOM 5142 N N . SER B 1 208 ? 15.125 -22.109 5.547 1 95.19 208 SER B N 1
ATOM 5143 C CA . SER B 1 208 ? 16.219 -22.969 5.113 1 95.19 208 SER B CA 1
ATOM 5144 C C . SER B 1 208 ? 15.93 -23.594 3.754 1 95.19 208 SER B C 1
ATOM 5146 O O . SER B 1 208 ? 14.773 -23.656 3.332 1 95.19 208 SER B O 1
ATOM 5148 N N . ARG B 1 209 ? 17 -24.125 3.1 1 95.44 209 ARG B N 1
ATOM 5149 C CA . ARG B 1 209 ? 16.875 -24.828 1.828 1 95.44 209 ARG B CA 1
ATOM 5150 C C . ARG B 1 209 ? 15.984 -26.062 1.97 1 95.44 209 ARG B C 1
ATOM 5152 O O . ARG B 1 209 ? 15.109 -26.297 1.138 1 95.44 209 ARG B O 1
ATOM 5159 N N . ALA B 1 210 ? 16.188 -26.719 3.037 1 96.12 210 ALA B N 1
ATOM 5160 C CA . ALA B 1 210 ? 15.43 -27.953 3.277 1 96.12 210 ALA B CA 1
ATOM 5161 C C . ALA B 1 210 ? 13.945 -27.641 3.473 1 96.12 210 ALA B C 1
ATOM 5163 O O . ALA B 1 210 ? 13.086 -28.344 2.941 1 96.12 210 ALA B O 1
ATOM 5164 N N . ALA B 1 211 ? 13.703 -26.625 4.246 1 95.81 211 ALA B N 1
ATOM 5165 C CA . ALA B 1 211 ? 12.32 -26.219 4.496 1 95.81 211 ALA B CA 1
ATOM 5166 C C . ALA B 1 211 ? 11.617 -25.844 3.195 1 95.81 211 ALA B C 1
ATOM 5168 O O . ALA B 1 211 ? 10.438 -26.156 3.006 1 95.81 211 ALA B O 1
ATOM 5169 N N . ALA B 1 212 ? 12.32 -25.188 2.354 1 97 212 ALA B N 1
ATOM 5170 C CA . ALA B 1 212 ? 11.742 -24.75 1.085 1 97 212 ALA B CA 1
ATOM 5171 C C . ALA B 1 212 ? 11.453 -25.938 0.174 1 97 212 ALA B C 1
ATOM 5173 O O . ALA B 1 212 ? 10.406 -25.984 -0.473 1 97 212 ALA B O 1
ATOM 5174 N N . ILE B 1 213 ? 12.328 -26.891 0.099 1 97.25 213 ILE B N 1
ATOM 5175 C CA . ILE B 1 213 ? 12.125 -28.094 -0.707 1 97.25 213 ILE B CA 1
ATOM 5176 C C . ILE B 1 213 ? 10.961 -28.906 -0.148 1 97.25 213 ILE B C 1
ATOM 5178 O O . ILE B 1 213 ? 10.133 -29.406 -0.905 1 97.25 213 ILE B O 1
ATOM 5182 N N . LYS B 1 214 ? 10.984 -28.984 1.169 1 96.75 214 LYS B N 1
ATOM 5183 C CA . LYS B 1 214 ? 9.883 -29.688 1.82 1 96.75 214 LYS B CA 1
ATOM 5184 C C . LYS B 1 214 ? 8.539 -29.078 1.439 1 96.75 214 LYS B C 1
ATOM 5186 O O . LYS B 1 214 ? 7.562 -29.797 1.214 1 96.75 214 LYS B O 1
ATOM 5191 N N . MET B 1 215 ? 8.477 -27.797 1.373 1 96.75 215 MET B N 1
ATOM 5192 C CA . MET B 1 215 ? 7.25 -27.109 0.993 1 96.75 215 MET B CA 1
ATOM 5193 C C . MET B 1 215 ? 6.895 -27.406 -0.462 1 96.75 215 MET B C 1
ATOM 5195 O O . MET B 1 215 ? 5.723 -27.609 -0.789 1 96.75 215 MET B O 1
ATOM 5199 N N . MET B 1 216 ? 7.844 -27.406 -1.353 1 97.62 216 MET B N 1
ATOM 5200 C CA . MET B 1 216 ? 7.609 -27.766 -2.748 1 97.62 216 MET B CA 1
ATOM 5201 C C . MET B 1 216 ? 7.047 -29.172 -2.855 1 97.62 216 MET B C 1
ATOM 5203 O O . MET B 1 216 ? 6.094 -29.406 -3.602 1 97.62 216 MET B O 1
ATOM 5207 N N . ARG B 1 217 ? 7.633 -30.031 -2.104 1 97.69 217 ARG B N 1
ATOM 5208 C CA . ARG B 1 217 ? 7.168 -31.422 -2.096 1 97.69 217 ARG B CA 1
ATOM 5209 C C . ARG B 1 217 ? 5.727 -31.516 -1.612 1 97.69 217 ARG B C 1
ATOM 5211 O O . ARG B 1 217 ? 4.922 -32.25 -2.178 1 97.69 217 ARG B O 1
ATOM 5218 N N . ALA B 1 218 ? 5.441 -30.766 -0.582 1 97 218 ALA B N 1
ATOM 5219 C CA . ALA B 1 218 ? 4.09 -30.75 -0.036 1 97 218 ALA B CA 1
ATOM 5220 C C . ALA B 1 218 ? 3.084 -30.25 -1.07 1 97 218 ALA B C 1
ATOM 5222 O O . ALA B 1 218 ? 1.984 -30.797 -1.192 1 97 218 ALA B O 1
ATOM 5223 N N . GLU B 1 219 ? 3.439 -29.219 -1.807 1 97.06 219 GLU B N 1
ATOM 5224 C CA . GLU B 1 219 ? 2.586 -28.703 -2.873 1 97.06 219 GLU B CA 1
ATOM 5225 C C . GLU B 1 219 ? 2.293 -29.781 -3.914 1 97.06 219 GLU B C 1
ATOM 5227 O O . GLU B 1 219 ? 1.131 -30.047 -4.234 1 97.06 219 GLU B O 1
ATOM 5232 N N . LEU B 1 220 ? 3.344 -30.391 -4.375 1 97.94 220 LEU B N 1
ATOM 5233 C CA . LEU B 1 220 ? 3.213 -31.359 -5.449 1 97.94 220 LEU B CA 1
ATOM 5234 C C . LEU B 1 220 ? 2.455 -32.594 -4.973 1 97.94 220 LEU B C 1
ATOM 5236 O O . LEU B 1 220 ? 1.637 -33.156 -5.711 1 97.94 220 LEU B O 1
ATOM 5240 N N . SER B 1 221 ? 2.742 -32.969 -3.74 1 98.19 221 SER B N 1
ATOM 5241 C CA . SER B 1 221 ? 2.061 -34.156 -3.189 1 98.19 221 SER B CA 1
ATOM 5242 C C . SER B 1 221 ? 0.558 -33.906 -3.082 1 98.19 221 SER B C 1
ATOM 5244 O O . SER B 1 221 ? -0.241 -34.781 -3.426 1 98.19 221 SER B O 1
ATOM 5246 N N . ALA B 1 222 ? 0.192 -32.781 -2.613 1 97.94 222 ALA B N 1
ATOM 5247 C CA . ALA B 1 222 ? -1.225 -32.438 -2.484 1 97.94 222 ALA B CA 1
ATOM 5248 C C . ALA B 1 222 ? -1.908 -32.406 -3.848 1 97.94 222 ALA B C 1
ATOM 5250 O O . ALA B 1 222 ? -3.027 -32.906 -3.998 1 97.94 222 ALA B O 1
ATOM 5251 N N . MET B 1 223 ? -1.234 -31.859 -4.801 1 98.44 223 MET B N 1
ATOM 5252 C CA . MET B 1 223 ? -1.812 -31.797 -6.141 1 98.44 223 MET B CA 1
ATOM 5253 C C . MET B 1 223 ? -1.898 -33.188 -6.762 1 98.44 223 MET B C 1
ATOM 5255 O O . MET B 1 223 ? -2.855 -33.5 -7.477 1 98.44 223 MET B O 1
ATOM 5259 N N . LEU B 1 224 ? -0.871 -33.969 -6.512 1 98.5 224 LEU B N 1
ATOM 5260 C CA . LEU B 1 224 ? -0.908 -35.344 -7.035 1 98.5 224 LEU B CA 1
ATOM 5261 C C . LEU B 1 224 ? -2.086 -36.094 -6.449 1 98.5 224 LEU B C 1
ATOM 5263 O O . LEU B 1 224 ? -2.768 -36.844 -7.168 1 98.5 224 LEU B O 1
ATOM 5267 N N . GLU B 1 225 ? -2.314 -35.938 -5.176 1 98.12 225 GLU B N 1
ATOM 5268 C CA . GLU B 1 225 ? -3.484 -36.531 -4.547 1 98.12 225 GLU B CA 1
ATOM 5269 C C . GLU B 1 225 ? -4.773 -36.062 -5.219 1 98.12 225 GLU B C 1
ATOM 5271 O O . GLU B 1 225 ? -5.664 -36.875 -5.484 1 98.12 225 GLU B O 1
ATOM 5276 N N . GLY B 1 226 ? -4.863 -34.812 -5.438 1 98.44 226 GLY B N 1
ATOM 5277 C CA . GLY B 1 226 ? -6.016 -34.281 -6.141 1 98.44 226 GLY B CA 1
ATOM 5278 C C . GLY B 1 226 ? -6.172 -34.844 -7.543 1 98.44 226 GLY B C 1
ATOM 5279 O O . GLY B 1 226 ? -7.281 -35.156 -7.969 1 98.44 226 GLY B O 1
ATOM 5280 N N . ALA B 1 227 ? -5.043 -34.906 -8.25 1 98.38 227 ALA B N 1
ATOM 5281 C CA . ALA B 1 227 ? -5.055 -35.438 -9.609 1 98.38 227 ALA B CA 1
ATOM 5282 C C . ALA B 1 227 ? -5.551 -36.906 -9.617 1 98.38 227 ALA B C 1
ATOM 5284 O O . ALA B 1 227 ? -6.336 -37.281 -10.484 1 98.38 227 ALA B O 1
ATOM 5285 N N . ASP B 1 228 ? -5.086 -37.656 -8.648 1 97.69 228 ASP B N 1
ATOM 5286 C CA . ASP B 1 228 ? -5.52 -39.031 -8.531 1 97.69 228 ASP B CA 1
ATOM 5287 C C . ASP B 1 228 ? -7.027 -39.125 -8.305 1 97.69 228 ASP B C 1
ATOM 5289 O O . ASP B 1 228 ? -7.715 -39.906 -8.953 1 97.69 228 ASP B O 1
ATOM 5293 N N . ARG B 1 229 ? -7.5 -38.344 -7.453 1 97.56 229 ARG B N 1
ATOM 5294 C CA . ARG B 1 229 ? -8.922 -38.344 -7.137 1 97.56 229 ARG B CA 1
ATOM 5295 C C . ARG B 1 229 ? -9.75 -37.875 -8.328 1 97.56 229 ARG B C 1
ATOM 5297 O O . ARG B 1 229 ? -10.82 -38.438 -8.602 1 97.56 229 ARG B O 1
ATOM 5304 N N . LEU B 1 230 ? -9.258 -36.844 -8.961 1 97.88 230 LEU B N 1
ATOM 5305 C CA . LEU B 1 230 ? -9.93 -36.312 -10.141 1 97.88 230 LEU B CA 1
ATOM 5306 C C . LEU B 1 230 ? -10.008 -37.375 -11.242 1 97.88 230 LEU B C 1
ATOM 5308 O O . LEU B 1 230 ? -11.062 -37.562 -11.852 1 97.88 230 LEU B O 1
ATOM 5312 N N . THR B 1 231 ? -8.906 -38.062 -11.508 1 96.38 231 THR B N 1
ATOM 5313 C CA . THR B 1 231 ? -8.836 -39.094 -12.539 1 96.38 231 THR B CA 1
ATOM 5314 C C . THR B 1 231 ? -9.75 -40.25 -12.203 1 96.38 231 THR B C 1
ATOM 5316 O O . THR B 1 231 ? -10.445 -40.781 -13.07 1 96.38 231 THR B O 1
ATOM 5319 N N . SER B 1 232 ? -9.734 -40.625 -10.938 1 95.94 232 SER B N 1
ATOM 5320 C CA . SER B 1 232 ? -10.617 -41.688 -10.492 1 95.94 232 SER B CA 1
ATOM 5321 C C . SER B 1 232 ? -12.086 -41.312 -10.68 1 95.94 232 SER B C 1
ATOM 5323 O O . SER B 1 232 ? -12.883 -42.125 -11.133 1 95.94 232 SER B O 1
ATOM 5325 N N . ARG B 1 233 ? -12.406 -40.125 -10.312 1 96.19 233 ARG B N 1
ATOM 5326 C CA . ARG B 1 233 ? -13.781 -39.656 -10.453 1 96.19 233 ARG B CA 1
ATOM 5327 C C . ARG B 1 233 ? -14.195 -39.594 -11.914 1 96.19 233 ARG B C 1
ATOM 5329 O O . ARG B 1 233 ? -15.344 -39.875 -12.25 1 96.19 233 ARG B O 1
ATOM 5336 N N . ALA B 1 234 ? -13.328 -39.156 -12.742 1 96.31 234 ALA B N 1
ATOM 5337 C CA . ALA B 1 234 ? -13.594 -39.125 -14.18 1 96.31 234 ALA B CA 1
ATOM 5338 C C . ALA B 1 234 ? -13.914 -40.531 -14.703 1 96.31 234 ALA B C 1
ATOM 5340 O O . ALA B 1 234 ? -14.836 -40.688 -15.516 1 96.31 234 ALA B O 1
ATOM 5341 N N . ALA B 1 235 ? -13.156 -41.469 -14.273 1 94.56 235 ALA B N 1
ATOM 5342 C CA . ALA B 1 235 ? -13.375 -42.875 -14.68 1 94.56 235 ALA B CA 1
ATOM 5343 C C . ALA B 1 235 ? -14.734 -43.375 -14.195 1 94.56 235 ALA B C 1
ATOM 5345 O O . ALA B 1 235 ? -15.469 -44.031 -14.945 1 94.56 235 ALA B O 1
ATOM 5346 N N . GLU B 1 236 ? -15.039 -43.031 -12.992 1 95.12 236 GLU B N 1
ATOM 5347 C CA . GLU B 1 236 ? -16.312 -43.438 -12.406 1 95.12 236 GLU B CA 1
ATOM 5348 C C . GLU B 1 236 ? -17.484 -42.875 -13.188 1 95.12 236 GLU B C 1
ATOM 5350 O O . GLU B 1 236 ? -18.531 -43.5 -13.312 1 95.12 236 GLU B O 1
ATOM 5355 N N . ARG B 1 237 ? -17.266 -41.719 -13.672 1 93 237 ARG B N 1
ATOM 5356 C CA . ARG B 1 237 ? -18.344 -41.031 -14.352 1 93 237 ARG B CA 1
ATOM 5357 C C . ARG B 1 237 ? -18.281 -41.219 -15.859 1 93 237 ARG B C 1
ATOM 5359 O O . ARG B 1 237 ? -19.047 -40.625 -16.609 1 93 237 ARG B O 1
ATOM 5366 N N . SER B 1 238 ? -17.328 -42.031 -16.375 1 91.44 238 SER B N 1
ATOM 5367 C CA . SER B 1 238 ? -17.141 -42.375 -17.766 1 91.44 238 SER B CA 1
ATOM 5368 C C . SER B 1 238 ? -16.906 -41.125 -18.625 1 91.44 238 SER B C 1
ATOM 5370 O O . SER B 1 238 ? -17.484 -41 -19.719 1 91.44 238 SER B O 1
ATOM 5372 N N . ILE B 1 239 ? -16.312 -40.219 -17.906 1 87.06 239 ILE B N 1
ATOM 5373 C CA . ILE B 1 239 ? -15.867 -39.031 -18.672 1 87.06 239 ILE B CA 1
ATOM 5374 C C . ILE B 1 239 ? -14.578 -39.375 -19.422 1 87.06 239 ILE B C 1
ATOM 5376 O O . ILE B 1 239 ? -13.57 -39.75 -18.797 1 87.06 239 ILE B O 1
ATOM 5380 N N . ALA B 1 240 ? -14.609 -39.469 -20.703 1 76.94 240 ALA B N 1
ATOM 5381 C CA . ALA B 1 240 ? -13.453 -39.781 -21.547 1 76.94 240 ALA B CA 1
ATOM 5382 C C . ALA B 1 240 ? -12.719 -38.5 -21.953 1 76.94 240 ALA B C 1
ATOM 5384 O O . ALA B 1 240 ? -13.289 -37.438 -21.938 1 76.94 240 ALA B O 1
ATOM 5385 N N . GLY B 1 241 ? -11.422 -38.656 -22 1 82.38 241 GLY B N 1
ATOM 5386 C CA . GLY B 1 241 ? -10.695 -37.594 -22.703 1 82.38 241 GLY B CA 1
ATOM 5387 C C . GLY B 1 241 ? -10.016 -36.625 -21.766 1 82.38 241 GLY B C 1
ATOM 5388 O O . GLY B 1 241 ? -9.844 -35.438 -22.094 1 82.38 241 GLY B O 1
ATOM 5389 N N . LEU B 1 242 ? -9.883 -37.031 -20.531 1 90.56 242 LEU B N 1
ATOM 5390 C CA . LEU B 1 242 ? -9.062 -36.156 -19.688 1 90.56 242 LEU B CA 1
ATOM 5391 C C . LEU B 1 242 ? -7.605 -36.188 -20.141 1 90.56 242 LEU B C 1
ATOM 5393 O O . LEU B 1 242 ? -7.004 -37.25 -20.234 1 90.56 242 LEU B O 1
ATOM 5397 N N . PRO B 1 243 ? -7.07 -35.062 -20.547 1 92.88 243 PRO B N 1
ATOM 5398 C CA . PRO B 1 243 ? -5.652 -35 -20.906 1 92.88 243 PRO B CA 1
ATOM 5399 C C . PRO B 1 243 ? -4.734 -35.188 -19.703 1 92.88 243 PRO B C 1
ATOM 5401 O O . PRO B 1 243 ? -5.199 -35.188 -18.562 1 92.88 243 PRO B O 1
ATOM 5404 N N . PRO B 1 244 ? -3.406 -35.438 -20.062 1 95.69 244 PRO B N 1
ATOM 5405 C CA . PRO B 1 244 ? -2.467 -35.344 -18.938 1 95.69 244 PRO B CA 1
ATOM 5406 C C . PRO B 1 244 ? -2.623 -34.031 -18.172 1 95.69 244 PRO B C 1
ATOM 5408 O O . PRO B 1 244 ? -2.764 -32.969 -18.781 1 95.69 244 PRO B O 1
ATOM 5411 N N . LEU B 1 245 ? -2.689 -34.219 -16.875 1 98.06 245 LEU B N 1
ATOM 5412 C CA . LEU B 1 245 ? -2.893 -33.031 -16.047 1 98.06 245 LEU B CA 1
ATOM 5413 C C . LEU B 1 245 ? -1.562 -32.344 -15.734 1 98.06 245 LEU B C 1
ATOM 5415 O O . LEU B 1 245 ? -0.562 -33 -15.477 1 98.06 245 LEU B O 1
ATOM 5419 N N . VAL B 1 246 ? -1.541 -31.031 -15.82 1 98.25 246 VAL B N 1
ATOM 5420 C CA . VAL B 1 246 ? -0.39 -30.234 -15.406 1 98.25 246 VAL B CA 1
ATOM 5421 C C . VAL B 1 246 ? -0.484 -29.938 -13.906 1 98.25 246 VAL B C 1
ATOM 5423 O O . VAL B 1 246 ? -1.467 -29.344 -13.445 1 98.25 246 VAL B O 1
ATOM 5426 N N . LEU B 1 247 ? 0.45 -30.391 -13.156 1 98.75 247 LEU B N 1
ATOM 5427 C CA . LEU B 1 247 ? 0.584 -29.984 -11.758 1 98.75 247 LEU B CA 1
ATOM 5428 C C . LEU B 1 247 ? 1.519 -28.797 -11.617 1 98.75 247 LEU B C 1
ATOM 5430 O O . LEU B 1 247 ? 2.742 -28.953 -11.617 1 98.75 247 LEU B O 1
ATOM 5434 N N . SER B 1 248 ? 0.915 -27.625 -11.531 1 98.56 248 SER B N 1
ATOM 5435 C CA . SER B 1 248 ? 1.671 -26.375 -11.492 1 98.56 248 SER B CA 1
ATOM 5436 C C . SER B 1 248 ? 1.899 -25.906 -10.055 1 98.56 248 SER B C 1
ATOM 5438 O O . SER B 1 248 ? 0.972 -25.438 -9.398 1 98.56 248 SER B O 1
ATOM 5440 N N . ALA B 1 249 ? 3.117 -26.031 -9.602 1 97.62 249 ALA B N 1
ATOM 5441 C CA . ALA B 1 249 ? 3.479 -25.688 -8.234 1 97.62 249 ALA B CA 1
ATOM 5442 C C . ALA B 1 249 ? 4.457 -24.516 -8.211 1 97.62 249 ALA B C 1
ATOM 5444 O O . ALA B 1 249 ? 5.316 -24.391 -9.086 1 97.62 249 ALA B O 1
ATOM 5445 N N . GLY B 1 250 ? 4.109 -23.672 -7.227 1 94.94 250 GLY B N 1
ATOM 5446 C CA . GLY B 1 250 ? 5.195 -22.703 -7.117 1 94.94 250 GLY B CA 1
ATOM 5447 C C . GLY B 1 250 ? 4.816 -21.469 -6.32 1 94.94 250 GLY B C 1
ATOM 5448 O O . GLY B 1 250 ? 3.641 -21.125 -6.23 1 94.94 250 GLY B O 1
ATOM 5449 N N . ALA B 1 251 ? 5.68 -20.859 -5.73 1 91.94 251 ALA B N 1
ATOM 5450 C CA . ALA B 1 251 ? 6.031 -19.547 -5.164 1 91.94 251 ALA B CA 1
ATOM 5451 C C . ALA B 1 251 ? 7.52 -19.266 -5.324 1 91.94 251 ALA B C 1
ATOM 5453 O O . ALA B 1 251 ? 8.305 -20.172 -5.613 1 91.94 251 ALA B O 1
ATOM 5454 N N . SER B 1 252 ? 7.883 -18.062 -5.191 1 93.69 252 SER B N 1
ATOM 5455 C CA . SER B 1 252 ? 9.297 -17.797 -5.449 1 93.69 252 SER B CA 1
ATOM 5456 C C . SER B 1 252 ? 10.188 -18.625 -4.535 1 93.69 252 SER B C 1
ATOM 5458 O O . SER B 1 252 ? 11.133 -19.266 -5 1 93.69 252 SER B O 1
ATOM 5460 N N . PRO B 1 253 ? 9.891 -18.797 -3.215 1 95.19 253 PRO B N 1
ATOM 5461 C CA . PRO B 1 253 ? 10.789 -19.594 -2.389 1 95.19 253 PRO B CA 1
ATOM 5462 C C . PRO B 1 253 ? 10.82 -21.062 -2.807 1 95.19 253 PRO B C 1
ATOM 5464 O O . PRO B 1 253 ? 11.891 -21.672 -2.863 1 95.19 253 PRO B O 1
ATOM 5467 N N . THR B 1 254 ? 9.672 -21.656 -3.133 1 96.5 254 THR B N 1
ATOM 5468 C CA . THR B 1 254 ? 9.641 -23.078 -3.49 1 96.5 254 THR B CA 1
ATOM 5469 C C . THR B 1 254 ? 10.219 -23.297 -4.883 1 96.5 254 THR B C 1
ATOM 5471 O O . THR B 1 254 ? 10.914 -24.281 -5.125 1 96.5 254 THR B O 1
ATOM 5474 N N . ALA B 1 255 ? 9.961 -22.359 -5.773 1 96.81 255 ALA B N 1
ATOM 5475 C CA . ALA B 1 255 ? 10.523 -22.438 -7.113 1 96.81 255 ALA B CA 1
ATOM 5476 C C . ALA B 1 255 ? 12.047 -22.328 -7.078 1 96.81 255 ALA B C 1
ATOM 5478 O O . ALA B 1 255 ? 12.75 -23.094 -7.73 1 96.81 255 ALA B O 1
ATOM 5479 N N . LEU B 1 256 ? 12.516 -21.344 -6.32 1 96.88 256 LEU B N 1
ATOM 5480 C CA . LEU B 1 256 ? 13.961 -21.188 -6.168 1 96.88 256 LEU B CA 1
ATOM 5481 C C . LEU B 1 256 ? 14.586 -22.438 -5.559 1 96.88 256 LEU B C 1
ATOM 5483 O O . LEU B 1 256 ? 15.695 -22.828 -5.938 1 96.88 256 LEU B O 1
ATOM 5487 N N . ALA B 1 257 ? 13.891 -23.062 -4.684 1 97.06 257 ALA B N 1
ATOM 5488 C CA . ALA B 1 257 ? 14.398 -24.219 -3.947 1 97.06 257 ALA B CA 1
ATOM 5489 C C . ALA B 1 257 ? 14.656 -25.406 -4.883 1 97.06 257 ALA B C 1
ATOM 5491 O O . ALA B 1 257 ? 15.492 -26.266 -4.59 1 97.06 257 ALA B O 1
ATOM 5492 N N . VAL B 1 258 ? 13.961 -25.453 -5.977 1 97.5 258 VAL B N 1
ATOM 5493 C CA . VAL B 1 258 ? 14.125 -26.531 -6.945 1 97.5 258 VAL B CA 1
ATOM 5494 C C . VAL B 1 258 ? 15.562 -26.547 -7.465 1 97.5 258 VAL B C 1
ATOM 5496 O O . VAL B 1 258 ? 16.094 -27.594 -7.832 1 97.5 258 VAL B O 1
ATOM 5499 N N . GLN B 1 259 ? 16.234 -25.406 -7.434 1 96.38 259 GLN B N 1
ATOM 5500 C CA . GLN B 1 259 ? 17.609 -25.281 -7.906 1 96.38 259 GLN B CA 1
ATOM 5501 C C . GLN B 1 259 ? 18.562 -26.125 -7.059 1 96.38 259 GLN B C 1
ATOM 5503 O O . GLN B 1 259 ? 19.641 -26.516 -7.523 1 96.38 259 GLN B O 1
ATOM 5508 N N . ASN B 1 260 ? 18.172 -26.406 -5.828 1 96.25 260 ASN B N 1
ATOM 5509 C CA . ASN B 1 260 ? 19.016 -27.203 -4.938 1 96.25 260 ASN B CA 1
ATOM 5510 C C . ASN B 1 260 ? 19.203 -28.609 -5.473 1 96.25 260 ASN B C 1
ATOM 5512 O O . ASN B 1 260 ? 20.172 -29.297 -5.102 1 96.25 260 ASN B O 1
ATOM 5516 N N . LEU B 1 261 ? 18.297 -29.094 -6.293 1 95.94 261 LEU B N 1
ATOM 5517 C CA . LEU B 1 261 ? 18.438 -30.422 -6.895 1 95.94 261 LEU B CA 1
ATOM 5518 C C . LEU B 1 261 ? 19.688 -30.484 -7.773 1 95.94 261 LEU B C 1
ATOM 5520 O O . LEU B 1 261 ? 20.297 -31.562 -7.91 1 95.94 261 LEU B O 1
ATOM 5524 N N . ILE B 1 262 ? 20.062 -29.359 -8.336 1 94.31 262 ILE B N 1
ATOM 5525 C CA . ILE B 1 262 ? 21.234 -29.281 -9.195 1 94.31 262 ILE B CA 1
ATOM 5526 C C . ILE B 1 262 ? 22.469 -28.953 -8.352 1 94.31 262 ILE B C 1
ATOM 5528 O O . ILE B 1 262 ? 23.516 -29.609 -8.469 1 94.31 262 ILE B O 1
ATOM 5532 N N . THR B 1 263 ? 22.344 -27.984 -7.449 1 91.56 263 THR B N 1
ATOM 5533 C CA . THR B 1 263 ? 23.5 -27.438 -6.75 1 91.56 263 THR B CA 1
ATOM 5534 C C . THR B 1 263 ? 24.031 -28.438 -5.73 1 91.56 263 THR B C 1
ATOM 5536 O O . THR B 1 263 ? 25.234 -28.469 -5.465 1 91.56 263 THR B O 1
ATOM 5539 N N . THR B 1 264 ? 23.203 -29.203 -5.125 1 90.56 264 THR B N 1
ATOM 5540 C CA . THR B 1 264 ? 23.672 -30.203 -4.168 1 90.56 264 THR B CA 1
ATOM 5541 C C . THR B 1 264 ? 24.5 -31.281 -4.863 1 90.56 264 THR B C 1
ATOM 5543 O O . THR B 1 264 ? 25.422 -31.844 -4.266 1 90.56 264 THR B O 1
ATOM 5546 N N . ALA B 1 265 ? 24.156 -31.562 -6.055 1 85.81 265 ALA B N 1
ATOM 5547 C CA . ALA B 1 265 ? 24.938 -32.531 -6.836 1 85.81 265 ALA B CA 1
ATOM 5548 C C . ALA B 1 265 ? 26.344 -31.953 -7.121 1 85.81 265 ALA B C 1
ATOM 5550 O O . ALA B 1 265 ? 27.312 -32.719 -7.152 1 85.81 265 ALA B O 1
ATOM 5551 N N . GLU B 1 266 ? 26.406 -30.656 -7.273 1 84.94 266 GLU B N 1
ATOM 5552 C CA . GLU B 1 266 ? 27.656 -29.984 -7.566 1 84.94 266 GLU B CA 1
ATOM 5553 C C . GLU B 1 266 ? 28.516 -29.828 -6.305 1 84.94 266 GLU B C 1
ATOM 5555 O O . GLU B 1 266 ? 29.734 -29.781 -6.379 1 84.94 266 GLU B O 1
ATOM 5560 N N . GLU B 1 267 ? 27.969 -29.531 -5.113 1 83.25 267 GLU B N 1
ATOM 5561 C CA . GLU B 1 267 ? 28.641 -29.312 -3.834 1 83.25 267 GLU B CA 1
ATOM 5562 C C . GLU B 1 267 ? 29.281 -30.594 -3.322 1 83.25 267 GLU B C 1
ATOM 5564 O O . GLU B 1 267 ? 30.25 -30.531 -2.551 1 83.25 267 GLU B O 1
ATOM 5569 N N . GLY B 1 268 ? 29.047 -31.688 -3.734 1 77.56 268 GLY B N 1
ATOM 5570 C CA . GLY B 1 268 ? 29.578 -32.969 -3.262 1 77.56 268 GLY B CA 1
ATOM 5571 C C . GLY B 1 268 ? 28.844 -33.5 -2.045 1 77.56 268 GLY B C 1
ATOM 5572 O O . GLY B 1 268 ? 28.469 -32.719 -1.153 1 77.56 268 GLY B O 1
ATOM 5573 N N . GLN B 1 269 ? 28.672 -34.719 -1.932 1 71.69 269 GLN B N 1
ATOM 5574 C CA . GLN B 1 269 ? 27.844 -35.406 -0.952 1 71.69 269 GLN B CA 1
ATOM 5575 C C . GLN B 1 269 ? 28.312 -35.125 0.471 1 71.69 269 GLN B C 1
ATOM 5577 O O . GLN B 1 269 ? 27.5 -35 1.39 1 71.69 269 GLN B O 1
ATOM 5582 N N . ASP B 1 270 ? 29.453 -34.781 0.597 1 76.94 270 ASP B N 1
ATOM 5583 C CA . ASP B 1 270 ? 30 -34.656 1.942 1 76.94 270 ASP B CA 1
ATOM 5584 C C . ASP B 1 270 ? 29.75 -33.25 2.496 1 76.94 270 ASP B C 1
ATOM 5586 O O . ASP B 1 270 ? 29.75 -33.062 3.713 1 76.94 270 ASP B O 1
ATOM 5590 N N . ASN B 1 271 ? 29.375 -32.375 1.677 1 82.88 271 ASN B N 1
ATOM 5591 C CA . ASN B 1 271 ? 29.25 -30.984 2.094 1 82.88 271 ASN B CA 1
ATOM 5592 C C . ASN B 1 271 ? 27.797 -30.578 2.236 1 82.88 271 ASN B C 1
ATOM 5594 O O . ASN B 1 271 ? 27.5 -29.469 2.721 1 82.88 271 ASN B O 1
ATOM 5598 N N . VAL B 1 272 ? 26.953 -31.484 1.896 1 88.88 272 VAL B N 1
ATOM 5599 C CA . VAL B 1 272 ? 25.531 -31.172 1.932 1 88.88 272 VAL B CA 1
ATOM 5600 C C . VAL B 1 272 ? 24.906 -31.75 3.195 1 88.88 272 VAL B C 1
ATOM 5602 O O . VAL B 1 272 ? 25.094 -32.938 3.5 1 88.88 272 VAL B O 1
ATOM 5605 N N . PRO B 1 273 ? 24.203 -30.922 3.949 1 91.5 273 PRO B N 1
ATOM 5606 C CA . PRO B 1 273 ? 23.531 -31.438 5.141 1 91.5 273 PRO B CA 1
ATOM 5607 C C . PRO B 1 273 ? 22.609 -32.625 4.832 1 91.5 273 PRO B C 1
ATOM 5609 O O . PRO B 1 273 ? 21.953 -32.656 3.791 1 91.5 273 PRO B O 1
ATOM 5612 N N . ILE B 1 274 ? 22.453 -33.562 5.707 1 92.56 274 ILE B N 1
ATOM 5613 C CA . ILE B 1 274 ? 21.734 -34.812 5.535 1 92.56 274 ILE B CA 1
ATOM 5614 C C . ILE B 1 274 ? 20.266 -34.531 5.254 1 92.56 274 ILE B C 1
ATOM 5616 O O . ILE B 1 274 ? 19.656 -35.156 4.383 1 92.56 274 ILE B O 1
ATOM 5620 N N . GLN B 1 275 ? 19.734 -33.625 5.996 1 94.12 275 GLN B N 1
ATOM 5621 C CA . GLN B 1 275 ? 18.328 -33.312 5.82 1 94.12 275 GLN B CA 1
ATOM 5622 C C . GLN B 1 275 ? 18.062 -32.781 4.414 1 94.12 275 GLN B C 1
ATOM 5624 O O . GLN B 1 275 ? 17.047 -33.125 3.801 1 94.12 275 GLN B O 1
ATOM 5629 N N . LEU B 1 276 ? 18.938 -31.906 3.959 1 95.44 276 LEU B N 1
ATOM 5630 C CA . LEU B 1 276 ? 18.781 -31.359 2.615 1 95.44 276 LEU B CA 1
ATOM 5631 C C . LEU B 1 276 ? 18.891 -32.469 1.564 1 95.44 276 LEU B C 1
ATOM 5633 O O . LEU B 1 276 ? 18.094 -32.5 0.614 1 95.44 276 LEU B O 1
ATOM 5637 N N . LYS B 1 277 ? 19.75 -33.375 1.748 1 94.19 277 LYS B N 1
ATOM 5638 C CA . LYS B 1 277 ? 19.922 -34.469 0.826 1 94.19 277 LYS B CA 1
ATOM 5639 C C . LYS B 1 277 ? 18.641 -35.344 0.755 1 94.19 277 LYS B C 1
ATOM 5641 O O . LYS B 1 277 ? 18.203 -35.719 -0.332 1 94.19 277 LYS B O 1
ATOM 5646 N N . SER B 1 278 ? 18.125 -35.562 1.902 1 95.94 278 SER B N 1
ATOM 5647 C CA . SER B 1 278 ? 16.906 -36.375 1.979 1 95.94 278 SER B CA 1
ATOM 5648 C C . SER B 1 278 ? 15.742 -35.688 1.262 1 95.94 278 SER B C 1
ATOM 5650 O O . SER B 1 278 ? 15 -36.344 0.52 1 95.94 278 SER B O 1
ATOM 5652 N N . GLU B 1 279 ? 15.602 -34.406 1.494 1 96.44 279 GLU B N 1
ATOM 5653 C CA . GLU B 1 279 ? 14.508 -33.656 0.876 1 96.44 279 GLU B CA 1
ATOM 5654 C C . GLU B 1 279 ? 14.68 -33.594 -0.638 1 96.44 279 GLU B C 1
ATOM 5656 O O . GLU B 1 279 ? 13.703 -33.656 -1.384 1 96.44 279 GLU B O 1
ATOM 5661 N N . VAL B 1 280 ? 15.875 -33.438 -1.085 1 96.19 280 VAL B N 1
ATOM 5662 C CA . VAL B 1 280 ? 16.188 -33.344 -2.51 1 96.19 280 VAL B CA 1
ATOM 5663 C C . VAL B 1 280 ? 15.828 -34.688 -3.186 1 96.19 280 VAL B C 1
ATOM 5665 O O . VAL B 1 280 ? 15.195 -34.688 -4.246 1 96.19 280 VAL B O 1
ATOM 5668 N N . GLU B 1 281 ? 16.172 -35.75 -2.566 1 96.5 281 GLU B N 1
ATOM 5669 C CA . GLU B 1 281 ? 15.867 -37.062 -3.104 1 96.5 281 GLU B CA 1
ATOM 5670 C C . GLU B 1 281 ? 14.359 -37.312 -3.146 1 96.5 281 GLU B C 1
ATOM 5672 O O . GLU B 1 281 ? 13.836 -37.812 -4.141 1 96.5 281 GLU B O 1
ATOM 5677 N N . ALA B 1 282 ? 13.781 -36.938 -2.08 1 97.94 282 ALA B N 1
ATOM 5678 C CA . ALA B 1 282 ? 12.336 -37.125 -1.989 1 97.94 282 ALA B CA 1
ATOM 5679 C C . ALA B 1 282 ? 11.602 -36.344 -3.068 1 97.94 282 ALA B C 1
ATOM 5681 O O . ALA B 1 282 ? 10.633 -36.812 -3.654 1 97.94 282 ALA B O 1
ATOM 5682 N N . LEU B 1 283 ? 12.008 -35.156 -3.316 1 98 283 LEU B N 1
ATOM 5683 C CA . LEU B 1 283 ? 11.375 -34.344 -4.34 1 98 283 LEU B CA 1
ATOM 5684 C C . LEU B 1 283 ? 11.633 -34.906 -5.73 1 98 283 LEU B C 1
ATOM 5686 O O . LEU B 1 283 ? 10.734 -34.906 -6.574 1 98 283 LEU B O 1
ATOM 5690 N N . SER B 1 284 ? 12.852 -35.344 -5.965 1 97.44 284 SER B N 1
ATOM 5691 C CA . SER B 1 284 ? 13.188 -35.969 -7.238 1 97.44 284 SER B CA 1
ATOM 5692 C C . SER B 1 284 ? 12.305 -37.188 -7.5 1 97.44 284 SER B C 1
ATOM 5694 O O . SER B 1 284 ? 11.797 -37.375 -8.609 1 97.44 284 SER B O 1
ATOM 5696 N N . ASP B 1 285 ? 12.117 -37.938 -6.457 1 98.19 285 ASP B N 1
ATOM 5697 C CA . ASP B 1 285 ? 11.266 -39.125 -6.555 1 98.19 285 ASP B CA 1
ATOM 5698 C C . ASP B 1 285 ? 9.82 -38.719 -6.867 1 98.19 285 ASP B C 1
ATOM 5700 O O . ASP B 1 285 ? 9.141 -39.406 -7.629 1 98.19 285 ASP B O 1
ATOM 5704 N N . LEU B 1 286 ? 9.461 -37.688 -6.262 1 98.38 286 LEU B N 1
ATOM 5705 C CA . LEU B 1 286 ? 8.086 -37.25 -6.477 1 98.38 286 LEU B CA 1
ATOM 5706 C C . LEU B 1 286 ? 7.895 -36.75 -7.906 1 98.38 286 LEU B C 1
ATOM 5708 O O . LEU B 1 286 ? 6.852 -37 -8.516 1 98.38 286 LEU B O 1
ATOM 5712 N N . PHE B 1 287 ? 8.852 -36.062 -8.477 1 98.06 287 PHE B N 1
ATOM 5713 C CA . PHE B 1 287 ? 8.797 -35.656 -9.883 1 98.06 287 PHE B CA 1
ATOM 5714 C C . PHE B 1 287 ? 8.609 -36.906 -10.766 1 98.06 287 PHE B C 1
ATOM 5716 O O . PHE B 1 287 ? 7.77 -36.906 -11.672 1 98.06 287 PHE B O 1
ATOM 5723 N N . ALA B 1 288 ? 9.328 -37.906 -10.461 1 97.62 288 ALA B N 1
ATOM 5724 C CA . ALA B 1 288 ? 9.258 -39.125 -11.227 1 97.62 288 ALA B CA 1
ATOM 5725 C C . ALA B 1 288 ? 7.891 -39.781 -11.094 1 97.62 288 ALA B C 1
ATOM 5727 O O . ALA B 1 288 ? 7.344 -40.312 -12.062 1 97.62 288 ALA B O 1
ATOM 5728 N N . SER B 1 289 ? 7.434 -39.719 -9.906 1 98 289 SER B N 1
ATOM 5729 C CA . SER B 1 289 ? 6.117 -40.312 -9.648 1 98 289 SER B CA 1
ATOM 5730 C C . SER B 1 289 ? 5.035 -39.594 -10.453 1 98 289 SER B C 1
ATOM 5732 O O . SER B 1 289 ? 4.164 -40.25 -11.039 1 98 289 SER B O 1
ATOM 5734 N N . VAL B 1 290 ? 5.055 -38.312 -10.477 1 98.31 290 VAL B N 1
ATOM 5735 C CA . VAL B 1 290 ? 4.086 -37.531 -11.227 1 98.31 290 VAL B CA 1
ATOM 5736 C C . VAL B 1 290 ? 4.156 -37.906 -12.703 1 98.31 290 VAL B C 1
ATOM 5738 O O . VAL B 1 290 ? 3.125 -38.156 -13.336 1 98.31 290 VAL B O 1
ATOM 5741 N N . ARG B 1 291 ? 5.336 -38.062 -13.219 1 97.38 291 ARG B N 1
ATOM 5742 C CA . ARG B 1 291 ? 5.543 -38.406 -14.625 1 97.38 291 ARG B CA 1
ATOM 5743 C C . ARG B 1 291 ? 5.09 -39.812 -14.938 1 97.38 291 ARG B C 1
ATOM 5745 O O . ARG B 1 291 ? 4.52 -40.094 -16 1 97.38 291 ARG B O 1
ATOM 5752 N N . SER B 1 292 ? 5.371 -40.656 -14.023 1 97.56 292 SER B N 1
ATOM 5753 C CA . SER B 1 292 ? 5.012 -42.062 -14.227 1 97.56 292 SER B CA 1
ATOM 5754 C C . SER B 1 292 ? 3.5 -42.25 -14.305 1 97.56 292 SER B C 1
ATOM 5756 O O . SER B 1 292 ? 3.01 -43.188 -14.938 1 97.56 292 SER B O 1
ATOM 5758 N N . LYS B 1 293 ? 2.828 -41.344 -13.766 1 96.62 293 LYS B N 1
ATOM 5759 C CA . LYS B 1 293 ? 1.369 -41.406 -13.781 1 96.62 293 LYS B CA 1
ATOM 5760 C C . LYS B 1 293 ? 0.797 -40.656 -14.977 1 96.62 293 LYS B C 1
ATOM 5762 O O . LYS B 1 293 ? -0.419 -40.5 -15.086 1 96.62 293 LYS B O 1
ATOM 5767 N N . GLY B 1 294 ? 1.709 -40.156 -15.734 1 96 294 GLY B N 1
ATOM 5768 C CA . GLY B 1 294 ? 1.305 -39.531 -16.984 1 96 294 GLY B CA 1
ATOM 5769 C C . GLY B 1 294 ? 1.004 -38.062 -16.859 1 96 294 GLY B C 1
ATOM 5770 O O . GLY B 1 294 ? 0.416 -37.438 -17.766 1 96 294 GLY B O 1
ATOM 5771 N N . HIS B 1 295 ? 1.325 -37.406 -15.742 1 97.69 295 HIS B N 1
ATOM 5772 C CA . HIS B 1 295 ? 1.075 -36 -15.539 1 97.69 295 HIS B CA 1
ATOM 5773 C C . HIS B 1 295 ? 2.332 -35.188 -15.805 1 97.69 295 HIS B C 1
ATOM 5775 O O . HIS B 1 295 ? 3.4 -35.719 -16.062 1 97.69 295 HIS B O 1
ATOM 5781 N N . LEU B 1 296 ? 2.205 -33.906 -15.922 1 97.44 296 LEU B N 1
ATOM 5782 C CA . LEU B 1 296 ? 3.305 -32.969 -16.141 1 97.44 296 LEU B CA 1
ATOM 5783 C C . LEU B 1 296 ? 3.574 -32.156 -14.898 1 97.44 296 LEU B C 1
ATOM 5785 O O . LEU B 1 296 ? 2.648 -31.828 -14.148 1 97.44 296 LEU B O 1
ATOM 5789 N N . VAL B 1 297 ? 4.82 -31.812 -14.68 1 98.12 297 VAL B N 1
ATOM 5790 C CA . VAL B 1 297 ? 5.207 -30.938 -13.578 1 98.12 297 VAL B CA 1
ATOM 5791 C C . VAL B 1 297 ? 5.578 -29.562 -14.117 1 98.12 297 VAL B C 1
ATOM 5793 O O . VAL B 1 297 ? 6.426 -29.453 -15.008 1 98.12 297 VAL B O 1
ATOM 5796 N N . GLU B 1 298 ? 4.965 -28.562 -13.68 1 98.19 298 GLU B N 1
ATOM 5797 C CA . GLU B 1 298 ? 5.262 -27.172 -14.008 1 98.19 298 GLU B CA 1
ATOM 5798 C C . GLU B 1 298 ? 5.617 -26.375 -12.758 1 98.19 298 GLU B C 1
ATOM 5800 O O . GLU B 1 298 ? 4.965 -26.516 -11.719 1 98.19 298 GLU B O 1
ATOM 5805 N N . ILE B 1 299 ? 6.68 -25.578 -12.844 1 98.06 299 ILE B N 1
ATOM 5806 C CA . ILE B 1 299 ? 7.082 -24.672 -11.773 1 98.06 299 ILE B CA 1
ATOM 5807 C C . ILE B 1 299 ? 6.719 -23.25 -12.148 1 98.06 299 ILE B C 1
ATOM 5809 O O . ILE B 1 299 ? 6.863 -22.844 -13.305 1 98.06 299 ILE B O 1
ATOM 5813 N N . HIS B 1 300 ? 6.203 -22.516 -11.188 1 97.88 300 HIS B N 1
ATOM 5814 C CA . HIS B 1 300 ? 5.898 -21.109 -11.461 1 97.88 300 HIS B CA 1
ATOM 5815 C C . HIS B 1 300 ? 6.391 -20.219 -10.336 1 97.88 300 HIS B C 1
ATOM 5817 O O . HIS B 1 300 ? 6.539 -20.672 -9.195 1 97.88 300 HIS B O 1
ATOM 5823 N N . ALA B 1 301 ? 6.676 -19.016 -10.602 1 96.81 301 ALA B N 1
ATOM 5824 C CA . ALA B 1 301 ? 7.125 -18.031 -9.633 1 96.81 301 ALA B CA 1
ATOM 5825 C C . ALA B 1 301 ? 6.965 -16.609 -10.18 1 96.81 301 ALA B C 1
ATOM 5827 O O . ALA B 1 301 ? 6.938 -16.406 -11.398 1 96.81 301 ALA B O 1
ATOM 5828 N N . GLY B 1 302 ? 6.898 -15.641 -9.234 1 94.88 302 GLY B N 1
ATOM 5829 C CA . GLY B 1 302 ? 6.668 -14.273 -9.68 1 94.88 302 GLY B CA 1
ATOM 5830 C C . GLY B 1 302 ? 7.773 -13.32 -9.273 1 94.88 302 GLY B C 1
ATOM 5831 O O . GLY B 1 302 ? 8.391 -12.68 -10.125 1 94.88 302 GLY B O 1
ATOM 5832 N N . VAL B 1 303 ? 8.211 -13.273 -8.039 1 96.31 303 VAL B N 1
ATOM 5833 C CA . VAL B 1 303 ? 9.102 -12.234 -7.527 1 96.31 303 VAL B CA 1
ATOM 5834 C C . VAL B 1 303 ? 10.555 -12.633 -7.746 1 96.31 303 VAL B C 1
ATOM 5836 O O . VAL B 1 303 ? 11.461 -11.812 -7.602 1 96.31 303 VAL B O 1
ATOM 5839 N N . TYR B 1 304 ? 10.867 -13.805 -8.227 1 96.94 304 TYR B N 1
ATOM 5840 C CA . TYR B 1 304 ? 12.203 -14.383 -8.328 1 96.94 304 TYR B CA 1
ATOM 5841 C C . TYR B 1 304 ? 13.102 -13.539 -9.227 1 96.94 304 TYR B C 1
ATOM 5843 O O . TYR B 1 304 ? 14.32 -13.539 -9.07 1 96.94 304 TYR B O 1
ATOM 5851 N N . PRO B 1 305 ? 12.539 -12.812 -10.234 1 97.56 305 PRO B N 1
ATOM 5852 C CA . PRO B 1 305 ? 13.438 -12.023 -11.078 1 97.56 305 PRO B CA 1
ATOM 5853 C C . PRO B 1 305 ? 14.039 -10.828 -10.344 1 97.56 305 PRO B C 1
ATOM 5855 O O . PRO B 1 305 ? 15.148 -10.398 -10.664 1 97.56 305 PRO B O 1
ATOM 5858 N N . ILE B 1 306 ? 13.266 -10.289 -9.406 1 97.75 306 ILE B N 1
ATOM 5859 C CA . ILE B 1 306 ? 13.719 -9.023 -8.828 1 97.75 306 ILE B CA 1
ATOM 5860 C C . ILE B 1 306 ? 14.078 -9.234 -7.355 1 97.75 306 ILE B C 1
ATOM 5862 O O . ILE B 1 306 ? 14.906 -8.492 -6.805 1 97.75 306 ILE B O 1
ATOM 5866 N N . LEU B 1 307 ? 13.523 -10.227 -6.73 1 97.81 307 LEU B N 1
ATOM 5867 C CA . LEU B 1 307 ? 13.828 -10.625 -5.359 1 97.81 307 LEU B CA 1
ATOM 5868 C C . LEU B 1 307 ? 13.648 -9.453 -4.402 1 97.81 307 LEU B C 1
ATOM 5870 O O . LEU B 1 307 ? 13.242 -8.359 -4.816 1 97.81 307 LEU B O 1
ATOM 5874 N N . ASP B 1 308 ? 13.781 -9.672 -3.133 1 98.25 308 ASP B N 1
ATOM 5875 C CA . ASP B 1 308 ? 13.633 -8.695 -2.057 1 98.25 308 ASP B CA 1
ATOM 5876 C C . ASP B 1 308 ? 14.117 -9.266 -0.727 1 98.25 308 ASP B C 1
ATOM 5878 O O . ASP B 1 308 ? 14.695 -10.359 -0.687 1 98.25 308 ASP B O 1
ATOM 5882 N N . LEU B 1 309 ? 13.914 -8.523 0.323 1 98.5 309 LEU B N 1
ATOM 5883 C CA . LEU B 1 309 ? 14.445 -8.938 1.618 1 98.5 309 LEU B CA 1
ATOM 5884 C C . LEU B 1 309 ? 13.711 -10.164 2.146 1 98.5 309 LEU B C 1
ATOM 5886 O O . LEU B 1 309 ? 14.305 -11 2.826 1 98.5 309 LEU B O 1
ATOM 5890 N N . GLN B 1 310 ? 12.445 -10.305 1.849 1 97.94 310 GLN B N 1
ATOM 5891 C CA . GLN B 1 310 ? 11.703 -11.5 2.238 1 97.94 310 GLN B CA 1
ATOM 5892 C C . GLN B 1 310 ? 12.281 -12.742 1.57 1 97.94 310 GLN B C 1
ATOM 5894 O O . GLN B 1 310 ? 12.438 -13.789 2.215 1 97.94 310 GLN B O 1
ATOM 5899 N N . GLN B 1 311 ? 12.57 -12.609 0.285 1 97.56 311 GLN B N 1
ATOM 5900 C CA . GLN B 1 311 ? 13.086 -13.75 -0.46 1 97.56 311 GLN B CA 1
ATOM 5901 C C . GLN B 1 311 ? 14.461 -14.164 0.058 1 97.56 311 GLN B C 1
ATOM 5903 O O . GLN B 1 311 ? 14.766 -15.352 0.161 1 97.56 311 GLN B O 1
ATOM 5908 N N . LEU B 1 312 ? 15.312 -13.188 0.33 1 97.69 312 LEU B N 1
ATOM 5909 C CA . LEU B 1 312 ? 16.625 -13.508 0.903 1 97.69 312 LEU B CA 1
ATOM 5910 C C . LEU B 1 312 ? 16.469 -14.18 2.264 1 97.69 312 LEU B C 1
ATOM 5912 O O . LEU B 1 312 ? 17.172 -15.141 2.572 1 97.69 312 LEU B O 1
ATOM 5916 N N . ALA B 1 313 ? 15.523 -13.703 3.016 1 97.25 313 ALA B N 1
ATOM 5917 C CA . ALA B 1 313 ? 15.32 -14.195 4.375 1 97.25 313 ALA B CA 1
ATOM 5918 C C . ALA B 1 313 ? 14.719 -15.602 4.359 1 97.25 313 ALA B C 1
ATOM 5920 O O . ALA B 1 313 ? 14.727 -16.297 5.375 1 97.25 313 ALA B O 1
ATOM 5921 N N . ALA B 1 314 ? 14.148 -16 3.236 1 96.62 314 ALA B N 1
ATOM 5922 C CA . ALA B 1 314 ? 13.555 -17.344 3.129 1 96.62 314 ALA B CA 1
ATOM 5923 C C . ALA B 1 314 ? 14.641 -18.406 3.014 1 96.62 314 ALA B C 1
ATOM 5925 O O . ALA B 1 314 ? 14.383 -19.594 3.273 1 96.62 314 ALA B O 1
ATOM 5926 N N . HIS B 1 315 ? 15.852 -18.047 2.551 1 96.62 315 HIS B N 1
ATOM 5927 C CA . HIS B 1 315 ? 17 -18.938 2.457 1 96.62 315 HIS B CA 1
ATOM 5928 C C . HIS B 1 315 ? 16.672 -20.172 1.617 1 96.62 315 HIS B C 1
ATOM 5930 O O . HIS B 1 315 ? 16.984 -21.297 2.01 1 96.62 315 HIS B O 1
ATOM 5936 N N . SER B 1 316 ? 16.016 -19.891 0.498 1 96.62 316 SER B N 1
ATOM 5937 C CA . SER B 1 316 ? 15.539 -20.984 -0.346 1 96.62 316 SER B CA 1
ATOM 5938 C C . SER B 1 316 ? 16.688 -21.672 -1.061 1 96.62 316 SER B C 1
ATOM 5940 O O . SER B 1 316 ? 16.594 -22.844 -1.447 1 96.62 316 SER B O 1
ATOM 5942 N N . ILE B 1 317 ? 17.734 -21 -1.332 1 95 317 ILE B N 1
ATOM 5943 C CA . ILE B 1 317 ? 18.953 -21.531 -1.937 1 95 317 ILE B CA 1
ATOM 5944 C C . ILE B 1 317 ? 20.172 -20.953 -1.215 1 95 317 ILE B C 1
ATOM 5946 O O . ILE B 1 317 ? 20.047 -20.047 -0.395 1 95 317 ILE B O 1
ATOM 5950 N N . SER B 1 318 ? 21.312 -21.516 -1.518 1 92.44 318 SER B N 1
ATOM 5951 C CA . SER B 1 318 ? 22.547 -21.125 -0.843 1 92.44 318 SER B CA 1
ATOM 5952 C C . SER B 1 318 ? 22.875 -19.656 -1.111 1 92.44 318 SER B C 1
ATOM 5954 O O . SER B 1 318 ? 22.703 -19.172 -2.23 1 92.44 318 SER B O 1
ATOM 5956 N N . ALA B 1 319 ? 23.453 -19.047 -0.069 1 91.31 319 ALA B N 1
ATOM 5957 C CA . ALA B 1 319 ? 23.844 -17.641 -0.158 1 91.31 319 ALA B CA 1
ATOM 5958 C C . ALA B 1 319 ? 24.953 -17.438 -1.179 1 91.31 319 ALA B C 1
ATOM 5960 O O . ALA B 1 319 ? 25.172 -16.328 -1.658 1 91.31 319 ALA B O 1
ATOM 5961 N N . SER B 1 320 ? 25.656 -18.469 -1.499 1 90.56 320 SER B N 1
ATOM 5962 C CA . SER B 1 320 ? 26.719 -18.375 -2.502 1 90.56 320 SER B CA 1
ATOM 5963 C C . SER B 1 320 ? 26.141 -18.25 -3.906 1 90.56 320 SER B C 1
ATOM 5965 O O . SER B 1 320 ? 26.828 -17.812 -4.832 1 90.56 320 SER B O 1
ATOM 5967 N N . ARG B 1 321 ? 24.922 -18.609 -4.066 1 91.62 321 ARG B N 1
ATOM 5968 C CA . ARG B 1 321 ? 24.281 -18.609 -5.375 1 91.62 321 ARG B CA 1
ATOM 5969 C C . ARG B 1 321 ? 23.344 -17.422 -5.531 1 91.62 321 ARG B C 1
ATOM 5971 O O . ARG B 1 321 ? 23.156 -16.906 -6.637 1 91.62 321 ARG B O 1
ATOM 5978 N N . LEU B 1 322 ? 22.703 -17.078 -4.504 1 93.38 322 LEU B N 1
ATOM 5979 C CA . LEU B 1 322 ? 21.75 -15.969 -4.488 1 93.38 322 LEU B CA 1
ATOM 5980 C C . LEU B 1 322 ? 21.906 -15.133 -3.221 1 93.38 322 LEU B C 1
ATOM 5982 O O . LEU B 1 322 ? 21.766 -15.648 -2.111 1 93.38 322 LEU B O 1
ATOM 5986 N N . SER B 1 323 ? 22.219 -13.898 -3.449 1 94.25 323 SER B N 1
ATOM 5987 C CA . SER B 1 323 ? 22.469 -13.023 -2.309 1 94.25 323 SER B CA 1
ATOM 5988 C C . SER B 1 323 ? 22.062 -11.586 -2.611 1 94.25 323 SER B C 1
ATOM 5990 O O . SER B 1 323 ? 21.203 -11.352 -3.451 1 94.25 323 SER B O 1
ATOM 5992 N N . TRP B 1 324 ? 22.672 -10.648 -1.85 1 97.62 324 TRP B N 1
ATOM 5993 C CA . TRP B 1 324 ? 22.234 -9.258 -1.816 1 97.62 324 TRP B CA 1
ATOM 5994 C C . TRP B 1 324 ? 22.328 -8.617 -3.199 1 97.62 324 TRP B C 1
ATOM 5996 O O . TRP B 1 324 ? 21.484 -7.816 -3.584 1 97.62 324 TRP B O 1
ATOM 6006 N N . GLY B 1 325 ? 23.297 -9.016 -3.947 1 96.94 325 GLY B N 1
ATOM 6007 C CA . GLY B 1 325 ? 23.516 -8.461 -5.273 1 96.94 325 GLY B CA 1
ATOM 6008 C C . GLY B 1 325 ? 22.484 -8.914 -6.285 1 96.94 325 GLY B C 1
ATOM 6009 O O . GLY B 1 325 ? 22.406 -8.367 -7.387 1 96.94 325 GLY B O 1
ATOM 6010 N N . ASP B 1 326 ? 21.641 -9.883 -5.898 1 97.94 326 ASP B N 1
ATOM 6011 C CA . ASP B 1 326 ? 20.641 -10.43 -6.805 1 97.94 326 ASP B CA 1
ATOM 6012 C C . ASP B 1 326 ? 19.297 -9.703 -6.637 1 97.94 326 ASP B C 1
ATOM 6014 O O . ASP B 1 326 ? 18.375 -9.914 -7.426 1 97.94 326 ASP B O 1
ATOM 6018 N N . MET B 1 327 ? 19.156 -8.891 -5.609 1 98.31 327 MET B N 1
ATOM 6019 C CA . MET B 1 327 ? 17.969 -8.047 -5.5 1 98.31 327 MET B CA 1
ATOM 6020 C C . MET B 1 327 ? 18.016 -6.914 -6.52 1 98.31 327 MET B C 1
ATOM 6022 O O . MET B 1 327 ? 18.859 -6.02 -6.426 1 98.31 327 MET B O 1
ATOM 6026 N N . ALA B 1 328 ? 17.062 -6.969 -7.398 1 98.44 328 ALA B N 1
ATOM 6027 C CA . ALA B 1 328 ? 17.156 -6.098 -8.57 1 98.44 328 ALA B CA 1
ATOM 6028 C C . ALA B 1 328 ? 16.406 -4.789 -8.336 1 98.44 328 ALA B C 1
ATOM 6030 O O . ALA B 1 328 ? 16.688 -3.779 -8.984 1 98.44 328 ALA B O 1
ATOM 6031 N N . LEU B 1 329 ? 15.43 -4.77 -7.457 1 98.44 329 LEU B N 1
ATOM 6032 C CA . LEU B 1 329 ? 14.602 -3.588 -7.25 1 98.44 329 LEU B CA 1
ATOM 6033 C C . LEU B 1 329 ? 15.07 -2.801 -6.031 1 98.44 329 LEU B C 1
ATOM 6035 O O . LEU B 1 329 ? 15.266 -3.373 -4.953 1 98.44 329 LEU B O 1
ATOM 6039 N N . THR B 1 330 ? 15.266 -1.553 -6.168 1 98.75 330 THR B N 1
ATOM 6040 C CA . THR B 1 330 ? 15.492 -0.625 -5.066 1 98.75 330 THR B CA 1
ATOM 6041 C C . THR B 1 330 ? 14.633 0.627 -5.227 1 98.75 330 THR B C 1
ATOM 6043 O O . THR B 1 330 ? 14.156 0.922 -6.324 1 98.75 330 THR B O 1
ATOM 6046 N N . VAL B 1 331 ? 14.383 1.311 -4.148 1 98.81 331 VAL B N 1
ATOM 6047 C CA . VAL B 1 331 ? 13.672 2.586 -4.145 1 98.81 331 VAL B CA 1
ATOM 6048 C C . VAL B 1 331 ? 14.648 3.719 -3.828 1 98.81 331 VAL B C 1
ATOM 6050 O O . VAL B 1 331 ? 15.344 3.678 -2.814 1 98.81 331 VAL B O 1
ATOM 6053 N N . LEU B 1 332 ? 14.688 4.629 -4.734 1 98.62 332 LEU B N 1
ATOM 6054 C CA . LEU B 1 332 ? 15.492 5.836 -4.555 1 98.62 332 LEU B CA 1
ATOM 6055 C C . LEU B 1 332 ? 14.719 6.887 -3.764 1 98.62 332 LEU B C 1
ATOM 6057 O O . LEU B 1 332 ? 13.547 7.148 -4.047 1 98.62 332 LEU B O 1
ATOM 6061 N N . ALA B 1 333 ? 15.336 7.488 -2.721 1 98.44 333 ALA B N 1
ATOM 6062 C CA . ALA B 1 333 ? 14.727 8.531 -1.895 1 98.44 333 ALA B CA 1
ATOM 6063 C C . ALA B 1 333 ? 15.742 9.609 -1.529 1 98.44 333 ALA B C 1
ATOM 6065 O O . ALA B 1 333 ? 16.953 9.383 -1.614 1 98.44 333 ALA B O 1
ATOM 6066 N N . GLU B 1 334 ? 15.273 10.711 -1.156 1 98.31 334 GLU B N 1
ATOM 6067 C CA . GLU B 1 334 ? 16.125 11.812 -0.702 1 98.31 334 GLU B CA 1
ATOM 6068 C C . GLU B 1 334 ? 15.969 12.039 0.799 1 98.31 334 GLU B C 1
ATOM 6070 O O . GLU B 1 334 ? 14.875 11.922 1.345 1 98.31 334 GLU B O 1
ATOM 6075 N N . VAL B 1 335 ? 17.078 12.406 1.442 1 98.69 335 VAL B N 1
ATOM 6076 C CA . VAL B 1 335 ? 17.047 12.781 2.854 1 98.69 335 VAL B CA 1
ATOM 6077 C C . VAL B 1 335 ? 16.516 14.203 3 1 98.69 335 VAL B C 1
ATOM 6079 O O . VAL B 1 335 ? 17.031 15.133 2.377 1 98.69 335 VAL B O 1
ATOM 6082 N N . HIS B 1 336 ? 15.492 14.375 3.824 1 98.5 336 HIS B N 1
ATOM 6083 C CA . HIS B 1 336 ? 14.859 15.672 4.031 1 98.5 336 HIS B CA 1
ATOM 6084 C C . HIS B 1 336 ? 15.398 16.359 5.285 1 98.5 336 HIS B C 1
ATOM 6086 O O . HIS B 1 336 ? 15.445 17.578 5.355 1 98.5 336 HIS B O 1
ATOM 6092 N N . SER B 1 337 ? 15.703 15.539 6.293 1 98.69 337 SER B N 1
ATOM 6093 C CA . SER B 1 337 ? 16.109 16.094 7.586 1 98.69 337 SER B CA 1
ATOM 6094 C C . SER B 1 337 ? 17.016 15.117 8.336 1 98.69 337 SER B C 1
ATOM 6096 O O . SER B 1 337 ? 16.938 13.906 8.141 1 98.69 337 SER B O 1
ATOM 6098 N N . ASN B 1 338 ? 17.906 15.672 9.125 1 98.38 338 ASN B N 1
ATOM 6099 C CA . ASN B 1 338 ? 18.672 14.906 10.109 1 98.38 338 ASN B CA 1
ATOM 6100 C C . ASN B 1 338 ? 18.281 15.289 11.539 1 98.38 338 ASN B C 1
ATOM 6102 O O . ASN B 1 338 ? 18.062 16.469 11.828 1 98.38 338 ASN B O 1
ATOM 6106 N N . TYR B 1 339 ? 18.141 14.281 12.375 1 97.94 339 TYR B N 1
ATOM 6107 C CA . TYR B 1 339 ? 17.812 14.453 13.789 1 97.94 339 TYR B CA 1
ATOM 6108 C C . TYR B 1 339 ? 18.891 13.859 14.672 1 97.94 339 TYR B C 1
ATOM 6110 O O . TYR B 1 339 ? 18.797 12.703 15.109 1 97.94 339 TYR B O 1
ATOM 6118 N N . PRO B 1 340 ? 19.891 14.68 15.016 1 95.94 340 PRO B N 1
ATOM 6119 C CA . PRO B 1 340 ? 20.953 14.164 15.875 1 95.94 340 PRO B CA 1
ATOM 6120 C C . PRO B 1 340 ? 20.453 13.727 17.25 1 95.94 340 PRO B C 1
ATOM 6122 O O . PRO B 1 340 ? 19.656 14.438 17.875 1 95.94 340 PRO B O 1
ATOM 6125 N N . GLY B 1 341 ? 20.844 12.523 17.703 1 94.31 341 GLY B N 1
ATOM 6126 C CA . GLY B 1 341 ? 20.625 12.047 19.062 1 94.31 341 GLY B CA 1
ATOM 6127 C C . GLY B 1 341 ? 19.188 11.633 19.328 1 94.31 341 GLY B C 1
ATOM 6128 O O . GLY B 1 341 ? 18.828 11.344 20.469 1 94.31 341 GLY B O 1
ATOM 6129 N N . ARG B 1 342 ? 18.344 11.57 18.344 1 94.5 342 ARG B N 1
ATOM 6130 C CA . ARG B 1 342 ? 16.922 11.336 18.562 1 94.5 342 ARG B CA 1
ATOM 6131 C C . ARG B 1 342 ? 16.625 9.852 18.75 1 94.5 342 ARG B C 1
ATOM 6133 O O . ARG B 1 342 ? 15.68 9.484 19.438 1 94.5 342 ARG B O 1
ATOM 6140 N N . GLY B 1 343 ? 17.453 9.047 18.125 1 91.44 343 GLY B N 1
ATOM 6141 C CA . GLY B 1 343 ? 17.188 7.617 18.109 1 91.44 343 GLY B CA 1
ATOM 6142 C C . GLY B 1 343 ? 17.516 6.926 19.422 1 91.44 343 GLY B C 1
ATOM 6143 O O . GLY B 1 343 ? 17.891 7.578 20.391 1 91.44 343 GLY B O 1
ATOM 6144 N N . ALA B 1 344 ? 17.297 5.594 19.359 1 89.12 344 ALA B N 1
ATOM 6145 C CA . ALA B 1 344 ? 17.609 4.766 20.531 1 89.12 344 ALA B CA 1
ATOM 6146 C C . ALA B 1 344 ? 19.062 4.914 20.922 1 89.12 344 ALA B C 1
ATOM 6148 O O . ALA B 1 344 ? 19.953 4.949 20.062 1 89.12 344 ALA B O 1
ATOM 6149 N N . ASN B 1 345 ? 19.328 5.078 22.234 1 90.38 345 ASN B N 1
ATOM 6150 C CA . ASN B 1 345 ? 20.672 5.172 22.797 1 90.38 345 ASN B CA 1
ATOM 6151 C C . ASN B 1 345 ? 21.438 6.371 22.234 1 90.38 345 ASN B C 1
ATOM 6153 O O . ASN B 1 345 ? 22.656 6.32 22.078 1 90.38 345 ASN B O 1
ATOM 6157 N N . GLY B 1 346 ? 20.703 7.363 21.797 1 93.06 346 GLY B N 1
ATOM 6158 C CA . GLY B 1 346 ? 21.312 8.602 21.344 1 93.06 346 GLY B CA 1
ATOM 6159 C C . GLY B 1 346 ? 21.797 8.547 19.906 1 93.06 346 GLY B C 1
ATOM 6160 O O . GLY B 1 346 ? 22.531 9.43 19.453 1 93.06 346 GLY B O 1
ATOM 6161 N N . THR B 1 347 ? 21.438 7.5 19.188 1 95.5 347 THR B N 1
ATOM 6162 C CA . THR B 1 347 ? 21.797 7.402 17.766 1 95.5 347 THR B CA 1
ATOM 6163 C C . THR B 1 347 ? 21.047 8.445 16.953 1 95.5 347 THR B C 1
ATOM 6165 O O . THR B 1 347 ? 19.984 8.922 17.359 1 95.5 347 THR B O 1
ATOM 6168 N N . PRO B 1 348 ? 21.625 8.867 15.867 1 96.94 348 PRO B N 1
ATOM 6169 C CA . PRO B 1 348 ? 20.906 9.812 15.016 1 96.94 348 PRO B CA 1
ATOM 6170 C C . PRO B 1 348 ? 19.844 9.141 14.156 1 96.94 348 PRO B C 1
ATOM 6172 O O . PRO B 1 348 ? 19.844 7.918 14 1 96.94 348 PRO B O 1
ATOM 6175 N N . GLU B 1 349 ? 18.922 9.938 13.672 1 98.12 349 GLU B N 1
ATOM 6176 C CA . GLU B 1 349 ? 17.906 9.539 12.703 1 98.12 349 GLU B CA 1
ATOM 6177 C C . GLU B 1 349 ? 17.844 10.5 11.531 1 98.12 349 GLU B C 1
ATOM 6179 O O . GLU B 1 349 ? 18.328 11.633 11.617 1 98.12 349 GLU B O 1
ATOM 6184 N N . ALA B 1 350 ? 17.328 10.039 10.453 1 98.62 350 ALA B N 1
ATOM 6185 C CA . ALA B 1 350 ? 17.094 10.891 9.289 1 98.62 350 ALA B CA 1
ATOM 6186 C C . ALA B 1 350 ? 15.719 10.648 8.688 1 98.62 350 ALA B C 1
ATOM 6188 O O . ALA B 1 350 ? 15.234 9.508 8.664 1 98.62 350 ALA B O 1
ATOM 6189 N N . LEU B 1 351 ? 15.102 11.727 8.25 1 98.69 351 LEU B N 1
ATOM 6190 C CA . LEU B 1 351 ? 13.844 11.648 7.52 1 98.69 351 LEU B CA 1
ATOM 6191 C C . LEU B 1 351 ? 14.094 11.539 6.02 1 98.69 351 LEU B C 1
ATOM 6193 O O . LEU B 1 351 ? 14.82 12.352 5.445 1 98.69 351 LEU B O 1
ATOM 6197 N N . ILE B 1 352 ? 13.516 10.5 5.387 1 98.69 352 ILE B N 1
ATOM 6198 C CA . ILE B 1 352 ? 13.648 10.344 3.941 1 98.69 352 ILE B CA 1
ATOM 6199 C C . ILE B 1 352 ? 12.281 10.438 3.283 1 98.69 352 ILE B C 1
ATOM 6201 O O . ILE B 1 352 ? 11.258 10.141 3.912 1 98.69 352 ILE B O 1
ATOM 6205 N N . GLY B 1 353 ? 12.312 10.844 2.029 1 97.94 353 GLY B N 1
ATOM 6206 C CA . GLY B 1 353 ? 11.086 10.992 1.265 1 97.94 353 GLY B CA 1
ATOM 6207 C C . GLY B 1 353 ? 10.57 9.68 0.699 1 97.94 353 GLY B C 1
ATOM 6208 O O . GLY B 1 353 ? 10.273 9.586 -0.494 1 97.94 353 GLY B O 1
ATOM 6209 N N . ALA B 1 354 ? 10.492 8.672 1.454 1 98.25 354 ALA B N 1
ATOM 6210 C CA . ALA B 1 354 ? 9.906 7.375 1.116 1 98.25 354 ALA B CA 1
ATOM 6211 C C . ALA B 1 354 ? 9.203 6.758 2.322 1 98.25 354 ALA B C 1
ATOM 6213 O O . ALA B 1 354 ? 9.859 6.312 3.27 1 98.25 354 ALA B O 1
ATOM 6214 N N . GLY B 1 355 ? 7.906 6.789 2.297 1 97.56 355 GLY B N 1
ATOM 6215 C CA . GLY B 1 355 ? 7.09 6.176 3.332 1 97.56 355 GLY B CA 1
ATOM 6216 C C . GLY B 1 355 ? 6.312 4.973 2.842 1 97.56 355 GLY B C 1
ATOM 6217 O O . GLY B 1 355 ? 6.797 4.211 2.002 1 97.56 355 GLY B O 1
ATOM 6218 N N . GLY B 1 356 ? 5.184 4.754 3.41 1 96.56 356 GLY B N 1
ATOM 6219 C CA . GLY B 1 356 ? 4.367 3.588 3.111 1 96.56 356 GLY B CA 1
ATOM 6220 C C . GLY B 1 356 ? 3.879 3.553 1.676 1 96.56 356 GLY B C 1
ATOM 6221 O O . GLY B 1 356 ? 3.756 2.479 1.083 1 96.56 356 GLY B O 1
ATOM 6222 N N . ILE B 1 357 ? 3.654 4.652 1.08 1 95.5 357 ILE B N 1
ATOM 6223 C CA . ILE B 1 357 ? 3.109 4.691 -0.273 1 95.5 357 ILE B CA 1
ATOM 6224 C C . ILE B 1 357 ? 4.219 4.406 -1.284 1 95.5 357 ILE B C 1
ATOM 6226 O O . ILE B 1 357 ? 3.941 4.062 -2.436 1 95.5 357 ILE B O 1
ATOM 6230 N N . ALA B 1 358 ? 5.469 4.52 -0.83 1 97.25 358 ALA B N 1
ATOM 6231 C CA . ALA B 1 358 ? 6.578 4.18 -1.718 1 97.25 358 ALA B CA 1
ATOM 6232 C C . ALA B 1 358 ? 7.102 2.773 -1.431 1 97.25 358 ALA B C 1
ATOM 6234 O O . ALA B 1 358 ? 7.316 1.984 -2.354 1 97.25 358 ALA B O 1
ATOM 6235 N N . LEU B 1 359 ? 7.18 2.438 -0.144 1 98.06 359 LEU B N 1
ATOM 6236 C CA . LEU B 1 359 ? 7.879 1.223 0.259 1 98.06 359 LEU B CA 1
ATOM 6237 C C . LEU B 1 359 ? 6.891 0.094 0.537 1 98.06 359 LEU B C 1
ATOM 6239 O O . LEU B 1 359 ? 7.281 -1.074 0.608 1 98.06 359 LEU B O 1
ATOM 6243 N N . ALA B 1 360 ? 5.629 0.416 0.626 1 96.19 360 ALA B N 1
ATOM 6244 C CA . ALA B 1 360 ? 4.594 -0.542 1.007 1 96.19 360 ALA B CA 1
ATOM 6245 C C . ALA B 1 360 ? 4.824 -1.062 2.422 1 96.19 360 ALA B C 1
ATOM 6247 O O . ALA B 1 360 ? 5.961 -1.34 2.812 1 96.19 360 ALA B O 1
ATOM 6248 N N . ARG B 1 361 ? 3.789 -1.184 3.188 1 96.62 361 ARG B N 1
ATOM 6249 C CA . ARG B 1 361 ? 3.893 -1.751 4.527 1 96.62 361 ARG B CA 1
ATOM 6250 C C . ARG B 1 361 ? 3.852 -3.275 4.48 1 96.62 361 ARG B C 1
ATOM 6252 O O . ARG B 1 361 ? 2.775 -3.875 4.52 1 96.62 361 ARG B O 1
ATOM 6259 N N . GLU B 1 362 ? 4.961 -3.854 4.363 1 96.56 362 GLU B N 1
ATOM 6260 C CA . GLU B 1 362 ? 5.164 -5.297 4.391 1 96.56 362 GLU B CA 1
ATOM 6261 C C . GLU B 1 362 ? 6.262 -5.68 5.379 1 96.56 362 GLU B C 1
ATOM 6263 O O . GLU B 1 362 ? 7.316 -5.043 5.426 1 96.56 362 GLU B O 1
ATOM 6268 N N . SER B 1 363 ? 6.004 -6.668 6.137 1 96.06 363 SER B N 1
ATOM 6269 C CA . SER B 1 363 ? 6.992 -7.09 7.125 1 96.06 363 SER B CA 1
ATOM 6270 C C . SER B 1 363 ? 7.949 -8.125 6.539 1 96.06 363 SER B C 1
ATOM 6272 O O . SER B 1 363 ? 7.637 -8.773 5.539 1 96.06 363 SER B O 1
ATOM 6274 N N . CYS B 1 364 ? 9.07 -8.156 6.992 1 97.06 364 CYS B N 1
ATOM 6275 C CA . CYS B 1 364 ? 10.039 -9.234 6.789 1 97.06 364 CYS B CA 1
ATOM 6276 C C . CYS B 1 364 ? 10.328 -9.961 8.094 1 97.06 364 CYS B C 1
ATOM 6278 O O . CYS B 1 364 ? 10.656 -9.328 9.102 1 97.06 364 CYS B O 1
ATOM 6280 N N . LYS B 1 365 ? 10.273 -11.242 8.133 1 95.94 365 LYS B N 1
ATOM 6281 C CA . LYS B 1 365 ? 10.414 -12.031 9.352 1 95.94 365 LYS B CA 1
ATOM 6282 C C . LYS B 1 365 ? 11.789 -11.844 9.977 1 95.94 365 LYS B C 1
ATOM 6284 O O . LYS B 1 365 ? 11.969 -12.062 11.18 1 95.94 365 LYS B O 1
ATOM 6289 N N . ALA B 1 366 ? 12.734 -11.453 9.203 1 96.56 366 ALA B N 1
ATOM 6290 C CA . ALA B 1 366 ? 14.133 -11.477 9.609 1 96.56 366 ALA B CA 1
ATOM 6291 C C . ALA B 1 366 ? 14.484 -10.25 10.438 1 96.56 366 ALA B C 1
ATOM 6293 O O . ALA B 1 366 ? 15.531 -10.203 11.094 1 96.56 366 ALA B O 1
ATOM 6294 N N . TYR B 1 367 ? 13.727 -9.203 10.438 1 95.88 367 TYR B N 1
ATOM 6295 C CA . TYR B 1 367 ? 14.031 -7.98 11.172 1 95.88 367 TYR B CA 1
ATOM 6296 C C . TYR B 1 367 ? 12.789 -7.113 11.32 1 95.88 367 TYR B C 1
ATOM 6298 O O . TYR B 1 367 ? 11.727 -7.438 10.781 1 95.88 367 TYR B O 1
ATOM 6306 N N . GLU B 1 368 ? 12.82 -6.031 11.992 1 95.19 368 GLU B N 1
ATOM 6307 C CA . GLU B 1 368 ? 11.656 -5.258 12.422 1 95.19 368 GLU B CA 1
ATOM 6308 C C . GLU B 1 368 ? 11.414 -4.062 11.5 1 95.19 368 GLU B C 1
ATOM 6310 O O . GLU B 1 368 ? 10.406 -3.373 11.625 1 95.19 368 GLU B O 1
ATOM 6315 N N . GLY B 1 369 ? 12.266 -3.766 10.594 1 97.19 369 GLY B N 1
ATOM 6316 C CA . GLY B 1 369 ? 12.172 -2.555 9.797 1 97.19 369 GLY B CA 1
ATOM 6317 C C . GLY B 1 369 ? 11.359 -2.734 8.523 1 97.19 369 GLY B C 1
ATOM 6318 O O . GLY B 1 369 ? 10.727 -3.773 8.336 1 97.19 369 GLY B O 1
ATOM 6319 N N . MET B 1 370 ? 11.398 -1.689 7.652 1 98.12 370 MET B N 1
ATOM 6320 C CA . MET B 1 370 ? 10.539 -1.644 6.473 1 98.12 370 MET B CA 1
ATOM 6321 C C . MET B 1 370 ? 11.375 -1.675 5.195 1 98.12 370 MET B C 1
ATOM 6323 O O . MET B 1 370 ? 10.844 -1.923 4.109 1 98.12 370 MET B O 1
ATOM 6327 N N . ALA B 1 371 ? 12.562 -1.411 5.297 1 98.81 371 ALA B N 1
ATOM 6328 C CA . ALA B 1 371 ? 13.547 -1.442 4.219 1 98.81 371 ALA B CA 1
ATOM 6329 C C . ALA B 1 371 ? 14.961 -1.336 4.773 1 98.81 371 ALA B C 1
ATOM 6331 O O . ALA B 1 371 ? 15.156 -0.955 5.93 1 98.81 371 ALA B O 1
ATOM 6332 N N . MET B 1 372 ? 15.906 -1.69 4.004 1 98.81 372 MET B N 1
ATOM 6333 C CA . MET B 1 372 ? 17.312 -1.554 4.391 1 98.81 372 MET B CA 1
ATOM 6334 C C . MET B 1 372 ? 18.062 -0.664 3.408 1 98.81 372 MET B C 1
ATOM 6336 O O . MET B 1 372 ? 17.797 -0.693 2.205 1 98.81 372 MET B O 1
ATOM 6340 N N . LEU B 1 373 ? 18.953 0.129 3.904 1 98.69 373 LEU B N 1
ATOM 6341 C CA . LEU B 1 373 ? 19.734 1.062 3.1 1 98.69 373 LEU B CA 1
ATOM 6342 C C . LEU B 1 373 ? 20.875 0.339 2.375 1 98.69 373 LEU B C 1
ATOM 6344 O O . LEU B 1 373 ? 21.672 -0.359 3.002 1 98.69 373 LEU B O 1
ATOM 6348 N N . SER B 1 374 ? 20.953 0.49 1.079 1 98.38 374 SER B N 1
ATOM 6349 C CA . SER B 1 374 ? 22 -0.131 0.274 1 98.38 374 SER B CA 1
ATOM 6350 C C . SER B 1 374 ? 23.312 0.643 0.378 1 98.38 374 SER B C 1
ATOM 6352 O O . SER B 1 374 ? 23.344 1.763 0.893 1 98.38 374 SER B O 1
ATOM 6354 N N . PRO B 1 375 ? 24.406 0.08 -0.083 1 97.5 375 PRO B N 1
ATOM 6355 C CA . PRO B 1 375 ? 25.688 0.778 -0.056 1 97.5 375 PRO B CA 1
ATOM 6356 C C . PRO B 1 375 ? 25.797 1.86 -1.128 1 97.5 375 PRO B C 1
ATOM 6358 O O . PRO B 1 375 ? 26.781 2.607 -1.159 1 97.5 375 PRO B O 1
ATOM 6361 N N . TRP B 1 376 ? 24.875 2.035 -1.977 1 96.94 376 TRP B N 1
ATOM 6362 C CA . TRP B 1 376 ? 24.922 2.941 -3.117 1 96.94 376 TRP B CA 1
ATOM 6363 C C . TRP B 1 376 ? 25.203 4.371 -2.664 1 96.94 376 TRP B C 1
ATOM 6365 O O . TRP B 1 376 ? 24.531 4.883 -1.761 1 96.94 376 TRP B O 1
ATOM 6375 N N . GLY B 1 377 ? 26.188 4.984 -3.262 1 92.81 377 GLY B N 1
ATOM 6376 C CA . GLY B 1 377 ? 26.516 6.375 -2.998 1 92.81 377 GLY B CA 1
ATOM 6377 C C . GLY B 1 377 ? 27.203 6.582 -1.665 1 92.81 377 GLY B C 1
ATOM 6378 O O . GLY B 1 377 ? 27.406 7.719 -1.23 1 92.81 377 GLY B O 1
ATOM 6379 N N . ARG B 1 378 ? 27.609 5.52 -0.967 1 94.56 378 ARG B N 1
ATOM 6380 C CA . ARG B 1 378 ? 28.203 5.637 0.359 1 94.56 378 ARG B CA 1
ATOM 6381 C C . ARG B 1 378 ? 29.656 5.184 0.345 1 94.56 378 ARG B C 1
ATOM 6383 O O . ARG B 1 378 ? 29.969 4.094 -0.141 1 94.56 378 ARG B O 1
ATOM 6390 N N . LYS B 1 379 ? 30.469 5.965 0.876 1 90.06 379 LYS B N 1
ATOM 6391 C CA . LYS B 1 379 ? 31.906 5.723 0.836 1 90.06 379 LYS B CA 1
ATOM 6392 C C . LYS B 1 379 ? 32.312 4.609 1.805 1 90.06 379 LYS B C 1
ATOM 6394 O O . LYS B 1 379 ? 31.938 4.645 2.98 1 90.06 379 LYS B O 1
ATOM 6399 N N . GLY B 1 380 ? 32.969 3.674 1.271 1 92.12 380 GLY B N 1
ATOM 6400 C CA . GLY B 1 380 ? 33.594 2.652 2.1 1 92.12 380 GLY B CA 1
ATOM 6401 C C . GLY B 1 380 ? 32.625 1.584 2.559 1 92.12 380 GLY B C 1
ATOM 6402 O O . GLY B 1 380 ? 32.906 0.853 3.512 1 92.12 380 GLY B O 1
ATOM 6403 N N . ILE B 1 381 ? 31.5 1.517 2.035 1 94.62 381 ILE B N 1
ATOM 6404 C CA . ILE B 1 381 ? 30.5 0.524 2.428 1 94.62 381 ILE B CA 1
ATOM 6405 C C . ILE B 1 381 ? 30.297 -0.477 1.294 1 94.62 381 ILE B C 1
ATOM 6407 O O . ILE B 1 381 ? 29.938 -0.095 0.178 1 94.62 381 ILE B O 1
ATOM 6411 N N . ASP B 1 382 ? 30.5 -1.706 1.596 1 95 382 ASP B N 1
ATOM 6412 C CA . ASP B 1 382 ? 30.344 -2.768 0.605 1 95 382 ASP B CA 1
ATOM 6413 C C . ASP B 1 382 ? 29 -3.473 0.75 1 95 382 ASP B C 1
ATOM 6415 O O . ASP B 1 382 ? 28.281 -3.246 1.723 1 95 382 ASP B O 1
ATOM 6419 N N . LEU B 1 383 ? 28.672 -4.242 -0.309 1 96.31 383 LEU B N 1
ATOM 6420 C CA . LEU B 1 383 ? 27.516 -5.105 -0.215 1 96.31 383 LEU B CA 1
ATOM 6421 C C . LEU B 1 383 ? 27.609 -6.035 0.989 1 96.31 383 LEU B C 1
ATOM 6423 O O . LEU B 1 383 ? 28.688 -6.574 1.271 1 96.31 383 LEU B O 1
ATOM 6427 N N . PRO B 1 384 ? 26.484 -6.207 1.688 1 96 384 PRO B N 1
ATOM 6428 C CA . PRO B 1 384 ? 26.531 -7.129 2.824 1 96 384 PRO B CA 1
ATOM 6429 C C . PRO B 1 384 ? 26.859 -8.562 2.404 1 96 384 PRO B C 1
ATOM 6431 O O . PRO B 1 384 ? 26.5 -8.984 1.304 1 96 384 PRO B O 1
ATOM 6434 N N . THR B 1 385 ? 27.516 -9.305 3.291 1 94.56 385 THR B N 1
ATOM 6435 C CA . THR B 1 385 ? 27.812 -10.711 3.072 1 94.56 385 THR B CA 1
ATOM 6436 C C . THR B 1 385 ? 27.109 -11.586 4.098 1 94.56 385 THR B C 1
ATOM 6438 O O . THR B 1 385 ? 27.188 -12.812 4.039 1 94.56 385 THR B O 1
ATOM 6441 N N . CYS B 1 386 ? 26.453 -10.969 5.004 1 95.06 386 CYS B N 1
ATOM 6442 C CA . CYS B 1 386 ? 25.734 -11.672 6.059 1 95.06 386 CYS B CA 1
ATOM 6443 C C . CYS B 1 386 ? 24.297 -11.961 5.645 1 95.06 386 CYS B C 1
ATOM 6445 O O . CYS B 1 386 ? 23.844 -11.5 4.598 1 95.06 386 CYS B O 1
ATOM 6447 N N . ASN B 1 387 ? 23.641 -12.797 6.434 1 95.44 387 ASN B N 1
ATOM 6448 C CA . ASN B 1 387 ? 22.203 -12.992 6.246 1 95.44 387 ASN B CA 1
ATOM 6449 C C . ASN B 1 387 ? 21.422 -11.742 6.637 1 95.44 387 ASN B C 1
ATOM 6451 O O . ASN B 1 387 ? 21.922 -10.898 7.383 1 95.44 387 ASN B O 1
ATOM 6455 N N . VAL B 1 388 ? 20.219 -11.641 6.125 1 96.69 388 VAL B N 1
ATOM 6456 C CA . VAL B 1 388 ? 19.344 -10.5 6.402 1 96.69 388 VAL B CA 1
ATOM 6457 C C . VAL B 1 388 ? 19.172 -10.336 7.914 1 96.69 388 VAL B C 1
ATOM 6459 O O . VAL B 1 388 ? 19.156 -9.219 8.422 1 96.69 388 VAL B O 1
ATOM 6462 N N . GLU B 1 389 ? 19.109 -11.445 8.656 1 95.81 389 GLU B N 1
ATOM 6463 C CA . GLU B 1 389 ? 18.906 -11.461 10.102 1 95.81 389 GLU B CA 1
ATOM 6464 C C . GLU B 1 389 ? 20.047 -10.766 10.836 1 95.81 389 GLU B C 1
ATOM 6466 O O . GLU B 1 389 ? 19.844 -10.227 11.93 1 95.81 389 GLU B O 1
ATOM 6471 N N . ASP B 1 390 ? 21.172 -10.711 10.211 1 95.5 390 ASP B N 1
ATOM 6472 C CA . ASP B 1 390 ? 22.391 -10.25 10.891 1 95.5 390 ASP B CA 1
ATOM 6473 C C . ASP B 1 390 ? 22.844 -8.906 10.336 1 95.5 390 ASP B C 1
ATOM 6475 O O . ASP B 1 390 ? 23.922 -8.422 10.672 1 95.5 390 ASP B O 1
ATOM 6479 N N . PHE B 1 391 ? 22.062 -8.344 9.531 1 96.69 391 PHE B N 1
ATOM 6480 C CA . PHE B 1 391 ? 22.422 -7.086 8.883 1 96.69 391 PHE B CA 1
ATOM 6481 C C . PHE B 1 391 ? 22.688 -6 9.922 1 96.69 391 PHE B C 1
ATOM 6483 O O . PHE B 1 391 ? 21.875 -5.789 10.828 1 96.69 391 PHE B O 1
ATOM 6490 N N . ARG B 1 392 ? 23.797 -5.363 9.789 1 95.88 392 ARG B N 1
ATOM 6491 C CA . ARG B 1 392 ? 24.156 -4.176 10.555 1 95.88 392 ARG B CA 1
ATOM 6492 C C . ARG B 1 392 ? 24.266 -2.951 9.656 1 95.88 392 ARG B C 1
ATOM 6494 O O . ARG B 1 392 ? 25.016 -2.955 8.672 1 95.88 392 ARG B O 1
ATOM 6501 N N . GLY B 1 393 ? 23.484 -1.946 9.938 1 96.75 393 GLY B N 1
ATOM 6502 C CA . GLY B 1 393 ? 23.438 -0.753 9.109 1 96.75 393 GLY B CA 1
ATOM 6503 C C . GLY B 1 393 ? 22.141 0.031 9.258 1 96.75 393 GLY B C 1
ATOM 6504 O O . GLY B 1 393 ? 21.375 -0.202 10.188 1 96.75 393 GLY B O 1
ATOM 6505 N N . TRP B 1 394 ? 21.984 1.005 8.422 1 98 394 TRP B N 1
ATOM 6506 C CA . TRP B 1 394 ? 20.781 1.838 8.461 1 98 394 TRP B CA 1
ATOM 6507 C C . TRP B 1 394 ? 19.594 1.105 7.855 1 98 394 TRP B C 1
ATOM 6509 O O . TRP B 1 394 ? 19.734 0.398 6.855 1 98 394 TRP B O 1
ATOM 6519 N N . MET B 1 395 ? 18.469 1.244 8.422 1 98.25 395 MET B N 1
ATOM 6520 C CA . MET B 1 395 ? 17.203 0.72 7.918 1 98.25 395 MET B CA 1
ATOM 6521 C C . MET B 1 395 ? 16.094 1.749 8.078 1 98.25 395 MET B C 1
ATOM 6523 O O . MET B 1 395 ? 16.266 2.75 8.773 1 98.25 395 MET B O 1
ATOM 6527 N N . VAL B 1 396 ? 15.047 1.552 7.336 1 98.75 396 VAL B N 1
ATOM 6528 C CA . VAL B 1 396 ? 13.836 2.301 7.629 1 98.75 396 VAL B CA 1
ATOM 6529 C C . VAL B 1 396 ? 13.109 1.661 8.812 1 98.75 396 VAL B C 1
ATOM 6531 O O . VAL B 1 396 ? 12.43 0.642 8.656 1 98.75 396 VAL B O 1
ATOM 6534 N N . GLY B 1 397 ? 13.242 2.326 9.945 1 97.81 397 GLY B N 1
ATOM 6535 C CA . GLY B 1 397 ? 12.711 1.745 11.164 1 97.81 397 GLY B CA 1
ATOM 6536 C C . GLY B 1 397 ? 11.219 1.986 11.336 1 97.81 397 GLY B C 1
ATOM 6537 O O . GLY B 1 397 ? 10.531 1.19 11.977 1 97.81 397 GLY B O 1
ATOM 6538 N N . ARG B 1 398 ? 10.711 3.031 10.875 1 96.12 398 ARG B N 1
ATOM 6539 C CA . ARG B 1 398 ? 9.297 3.402 10.875 1 96.12 398 ARG B CA 1
ATOM 6540 C C . ARG B 1 398 ? 8.977 4.332 9.711 1 96.12 398 ARG B C 1
ATOM 6542 O O . ARG B 1 398 ? 9.883 4.918 9.109 1 96.12 398 ARG B O 1
ATOM 6549 N N . PHE B 1 399 ? 7.758 4.367 9.344 1 96.69 399 PHE B N 1
ATOM 6550 C CA . PHE B 1 399 ? 7.391 5.328 8.312 1 96.69 399 PHE B CA 1
ATOM 6551 C C . PHE B 1 399 ? 5.934 5.754 8.461 1 96.69 399 PHE B C 1
ATOM 6553 O O . PHE B 1 399 ? 5.18 5.145 9.227 1 96.69 399 PHE B O 1
ATOM 6560 N N . SER B 1 400 ? 5.633 6.883 7.898 1 95.75 400 SER B N 1
ATOM 6561 C CA . SER B 1 400 ? 4.285 7.395 7.68 1 95.75 400 SER B CA 1
ATOM 6562 C C . SER B 1 400 ? 3.883 7.277 6.215 1 95.75 400 SER B C 1
ATOM 6564 O O . SER B 1 400 ? 4.332 6.371 5.512 1 95.75 400 SER B O 1
ATOM 6566 N N . GLN B 1 401 ? 2.975 8.047 5.82 1 94.88 401 GLN B N 1
ATOM 6567 C CA . GLN B 1 401 ? 2.43 7.91 4.477 1 94.88 401 GLN B CA 1
ATOM 6568 C C . GLN B 1 401 ? 3.482 8.234 3.42 1 94.88 401 GLN B C 1
ATOM 6570 O O . GLN B 1 401 ? 3.789 7.402 2.566 1 94.88 401 GLN B O 1
ATOM 6575 N N . GLU B 1 402 ? 4.172 9.453 3.504 1 96.5 402 GLU B N 1
ATOM 6576 C CA . GLU B 1 402 ? 5.055 9.93 2.443 1 96.5 402 GLU B CA 1
ATOM 6577 C C . GLU B 1 402 ? 6.523 9.781 2.838 1 96.5 402 GLU B C 1
ATOM 6579 O O . GLU B 1 402 ? 7.41 9.828 1.984 1 96.5 402 GLU B O 1
ATOM 6584 N N . HIS B 1 403 ? 6.77 9.633 4.121 1 97.88 403 HIS B N 1
ATOM 6585 C CA . HIS B 1 403 ? 8.156 9.695 4.559 1 97.88 403 HIS B CA 1
ATOM 6586 C C . HIS B 1 403 ? 8.492 8.539 5.496 1 97.88 403 HIS B C 1
ATOM 6588 O O . HIS B 1 403 ? 7.594 7.91 6.062 1 97.88 403 HIS B O 1
ATOM 6594 N N . GLY B 1 404 ? 9.75 8.18 5.52 1 98.31 404 GLY B N 1
ATOM 6595 C CA . GLY B 1 404 ? 10.312 7.184 6.418 1 98.31 404 GLY B CA 1
ATOM 6596 C C . GLY B 1 404 ? 11.43 7.734 7.289 1 98.31 404 GLY B C 1
ATOM 6597 O O . GLY B 1 404 ? 11.93 8.836 7.047 1 98.31 404 GLY B O 1
ATOM 6598 N N . ILE B 1 405 ? 11.766 7.023 8.352 1 98.69 405 ILE B N 1
ATOM 6599 C CA . ILE B 1 405 ? 12.836 7.402 9.273 1 98.69 405 ILE B CA 1
ATOM 6600 C C . ILE B 1 405 ? 13.945 6.355 9.234 1 98.69 405 ILE B C 1
ATOM 6602 O O . ILE B 1 405 ? 13.703 5.18 9.516 1 98.69 405 ILE B O 1
ATOM 6606 N N . LEU B 1 406 ? 15.117 6.789 8.844 1 98.62 406 LEU B N 1
ATOM 6607 C CA . LEU B 1 406 ? 16.281 5.926 8.961 1 98.62 406 LEU B CA 1
ATOM 6608 C C . LEU B 1 406 ? 16.703 5.766 10.414 1 98.62 406 LEU B C 1
ATOM 6610 O O . LEU B 1 406 ? 16.844 6.754 11.141 1 98.62 406 LEU B O 1
ATOM 6614 N N . THR B 1 407 ? 16.891 4.586 10.852 1 97.94 407 THR B N 1
ATOM 6615 C CA . THR B 1 407 ? 17.391 4.223 12.172 1 97.94 407 THR B CA 1
ATOM 6616 C C . THR B 1 407 ? 18.531 3.213 12.055 1 97.94 407 THR B C 1
ATOM 6618 O O . THR B 1 407 ? 18.703 2.582 11.016 1 97.94 407 THR B O 1
ATOM 6621 N N . TRP B 1 408 ? 19.297 3.141 13.102 1 97 408 TRP B N 1
ATOM 6622 C CA . TRP B 1 408 ? 20.438 2.246 13.094 1 97 408 TRP B CA 1
ATOM 6623 C C . TRP B 1 408 ? 20.062 0.862 13.609 1 97 408 TRP B C 1
ATOM 6625 O O . TRP B 1 408 ? 19.359 0.739 14.617 1 97 408 TRP B O 1
ATOM 6635 N N . ARG B 1 409 ? 20.5 -0.131 12.859 1 95.62 409 ARG B N 1
ATOM 6636 C CA . ARG B 1 409 ? 20.375 -1.518 13.297 1 95.62 409 ARG B CA 1
ATOM 6637 C C . ARG B 1 409 ? 21.734 -2.104 13.664 1 95.62 409 ARG B C 1
ATOM 6639 O O . ARG B 1 409 ? 22.641 -2.15 12.836 1 95.62 409 ARG B O 1
ATOM 6646 N N . SER B 1 410 ? 21.875 -2.633 14.836 1 93.44 410 SER B N 1
ATOM 6647 C CA . SER B 1 410 ? 23.141 -3.088 15.391 1 93.44 410 SER B CA 1
ATOM 6648 C C . SER B 1 410 ? 23.469 -4.512 14.945 1 93.44 410 SER B C 1
ATOM 6650 O O . SER B 1 410 ? 24.547 -5.023 15.219 1 93.44 410 SER B O 1
ATOM 6652 N N . GLY B 1 411 ? 22.547 -5.176 14.211 1 89.31 411 GLY B N 1
ATOM 6653 C CA . GLY B 1 411 ? 22.719 -6.574 13.852 1 89.31 411 GLY B CA 1
ATOM 6654 C C . GLY B 1 411 ? 21.516 -7.43 14.219 1 89.31 411 GLY B C 1
ATOM 6655 O O . GLY B 1 411 ? 20.375 -6.992 14.086 1 89.31 411 GLY B O 1
ATOM 6656 N N . SER B 1 412 ? 21.859 -8.602 14.711 1 81.62 412 SER B N 1
ATOM 6657 C CA . SER B 1 412 ? 20.75 -9.469 15.102 1 81.62 412 SER B CA 1
ATOM 6658 C C . SER B 1 412 ? 20.094 -8.977 16.391 1 81.62 412 SER B C 1
ATOM 6660 O O . SER B 1 412 ? 20.672 -8.164 17.109 1 81.62 412 SER B O 1
ATOM 6662 N N . ALA B 1 413 ? 18.859 -9.406 16.562 1 71.62 413 ALA B N 1
ATOM 6663 C CA . ALA B 1 413 ? 18.094 -9.023 17.75 1 71.62 413 ALA B CA 1
ATOM 6664 C C . ALA B 1 413 ? 18.875 -9.367 19.031 1 71.62 413 ALA B C 1
ATOM 6666 O O . ALA B 1 413 ? 18.672 -8.75 20.078 1 71.62 413 ALA B O 1
ATOM 6667 N N . LYS B 1 414 ? 19.781 -10.234 18.875 1 75.38 414 LYS B N 1
ATOM 6668 C CA . LYS B 1 414 ? 20.5 -10.688 20.062 1 75.38 414 LYS B CA 1
ATOM 6669 C C . LYS B 1 414 ? 21.781 -9.898 20.266 1 75.38 414 LYS B C 1
ATOM 6671 O O . LYS B 1 414 ? 22.438 -10.023 21.297 1 75.38 414 LYS B O 1
ATOM 6676 N N . SER B 1 415 ? 22.078 -9.031 19.312 1 82.12 415 SER B N 1
ATOM 6677 C CA . SER B 1 415 ? 23.328 -8.281 19.375 1 82.12 415 SER B CA 1
ATOM 6678 C C . SER B 1 415 ? 23.219 -7.105 20.344 1 82.12 415 SER B C 1
ATOM 6680 O O . SER B 1 415 ? 22.156 -6.492 20.453 1 82.12 415 SER B O 1
ATOM 6682 N N . GLU B 1 416 ? 24.203 -6.793 21.047 1 85.69 416 GLU B N 1
ATOM 6683 C CA . GLU B 1 416 ? 24.281 -5.594 21.875 1 85.69 416 GLU B CA 1
ATOM 6684 C C . GLU B 1 416 ? 24.219 -4.328 21.016 1 85.69 416 GLU B C 1
ATOM 6686 O O . GLU B 1 416 ? 24.812 -4.27 19.953 1 85.69 416 GLU B O 1
ATOM 6691 N N . PRO B 1 417 ? 23.469 -3.406 21.562 1 88.69 417 PRO B N 1
ATOM 6692 C CA . PRO B 1 417 ? 23.422 -2.145 20.812 1 88.69 417 PRO B CA 1
ATOM 6693 C C . PRO B 1 417 ? 24.797 -1.499 20.641 1 88.69 417 PRO B C 1
ATOM 6695 O O . PRO B 1 417 ? 25.578 -1.451 21.594 1 88.69 417 PRO B O 1
ATOM 6698 N N . VAL B 1 418 ? 25.031 -1.144 19.438 1 90.62 418 VAL B N 1
ATOM 6699 C CA . VAL B 1 418 ? 26.281 -0.444 19.156 1 90.62 418 VAL B CA 1
ATOM 6700 C C . VAL B 1 418 ? 26 0.87 18.438 1 90.62 418 VAL B C 1
ATOM 6702 O O . VAL B 1 418 ? 24.969 1.006 17.781 1 90.62 418 VAL B O 1
ATOM 6705 N N . GLN B 1 419 ? 26.891 1.781 18.625 1 93.31 419 GLN B N 1
ATOM 6706 C CA . GLN B 1 419 ? 26.797 3.037 17.891 1 93.31 419 GLN B CA 1
ATOM 6707 C C . GLN B 1 419 ? 27.062 2.822 16.406 1 93.31 419 GLN B C 1
ATOM 6709 O O . GLN B 1 419 ? 27.797 1.899 16.031 1 93.31 419 GLN B O 1
ATOM 6714 N N . PRO B 1 420 ? 26.438 3.709 15.633 1 94.56 420 PRO B N 1
ATOM 6715 C CA . PRO B 1 420 ? 26.688 3.582 14.195 1 94.56 420 PRO B CA 1
ATOM 6716 C C . PRO B 1 420 ? 28.156 3.732 13.828 1 94.56 420 PRO B C 1
ATOM 6718 O O . PRO B 1 420 ? 28.828 4.648 14.312 1 94.56 420 PRO B O 1
ATOM 6721 N N . ASP B 1 421 ? 28.594 2.896 12.977 1 92.94 421 ASP B N 1
ATOM 6722 C CA . ASP B 1 421 ? 29.953 3 12.445 1 92.94 421 ASP B CA 1
ATOM 6723 C C . ASP B 1 421 ? 29.938 3.449 10.992 1 92.94 421 ASP B C 1
ATOM 6725 O O . ASP B 1 421 ? 30.953 3.359 10.297 1 92.94 421 ASP B O 1
ATOM 6729 N N . GLN B 1 422 ? 28.797 3.793 10.516 1 93.94 422 GLN B N 1
ATOM 6730 C CA . GLN B 1 422 ? 28.562 4.332 9.18 1 93.94 422 GLN B CA 1
ATOM 6731 C C . GLN B 1 422 ? 27.984 5.738 9.242 1 93.94 422 GLN B C 1
ATOM 6733 O O . GLN B 1 422 ? 27.141 6.031 10.102 1 93.94 422 GLN B O 1
ATOM 6738 N N . GLU B 1 423 ? 28.359 6.449 8.305 1 94.75 423 GLU B N 1
ATOM 6739 C CA . GLU B 1 423 ? 27.859 7.82 8.258 1 94.75 423 GLU B CA 1
ATOM 6740 C C . GLU B 1 423 ? 26.375 7.852 7.91 1 94.75 423 GLU B C 1
ATOM 6742 O O . GLU B 1 423 ? 25.906 7.09 7.055 1 94.75 423 GLU B O 1
ATOM 6747 N N . LEU B 1 424 ? 25.641 8.688 8.625 1 96.56 424 LEU B N 1
ATOM 6748 C CA . LEU B 1 424 ? 24.25 8.953 8.266 1 96.56 424 LEU B CA 1
ATOM 6749 C C . LEU B 1 424 ? 24.172 9.898 7.07 1 96.56 424 LEU B C 1
ATOM 6751 O O . LEU B 1 424 ? 24.812 10.953 7.066 1 96.56 424 LEU B O 1
ATOM 6755 N N . PRO B 1 425 ? 23.438 9.5 6.047 1 97.31 425 PRO B N 1
ATOM 6756 C CA . PRO B 1 425 ? 23.297 10.43 4.918 1 97.31 425 PRO B CA 1
ATOM 6757 C C . PRO B 1 425 ? 22.719 11.781 5.34 1 97.31 425 PRO B C 1
ATOM 6759 O O . PRO B 1 425 ? 21.859 11.844 6.223 1 97.31 425 PRO B O 1
ATOM 6762 N N . GLY B 1 426 ? 23.188 12.836 4.676 1 97.38 426 GLY B N 1
ATOM 6763 C CA . GLY B 1 426 ? 22.781 14.188 5.039 1 97.38 426 GLY B CA 1
ATOM 6764 C C . GLY B 1 426 ? 21.656 14.734 4.184 1 97.38 426 GLY B C 1
ATOM 6765 O O . GLY B 1 426 ? 21.312 14.141 3.158 1 97.38 426 GLY B O 1
ATOM 6766 N N . VAL B 1 427 ? 21.125 15.859 4.625 1 98.12 427 VAL B N 1
ATOM 6767 C CA . VAL B 1 427 ? 20.047 16.531 3.906 1 98.12 427 VAL B CA 1
ATOM 6768 C C . VAL B 1 427 ? 20.453 16.766 2.455 1 98.12 427 VAL B C 1
ATOM 6770 O O . VAL B 1 427 ? 21.531 17.297 2.189 1 98.12 427 VAL B O 1
ATOM 6773 N N . GLY B 1 428 ? 19.609 16.266 1.533 1 96.81 428 GLY B N 1
ATOM 6774 C CA . GLY B 1 428 ? 19.891 16.422 0.117 1 96.81 428 GLY B CA 1
ATOM 6775 C C . GLY B 1 428 ? 20.484 15.188 -0.523 1 96.81 428 GLY B C 1
ATOM 6776 O O . GLY B 1 428 ? 20.438 15.023 -1.744 1 96.81 428 GLY B O 1
ATOM 6777 N N . ASP B 1 429 ? 21.062 14.297 0.292 1 97.19 429 ASP B N 1
ATOM 6778 C CA . ASP B 1 429 ? 21.609 13.055 -0.234 1 97.19 429 ASP B CA 1
ATOM 6779 C C . ASP B 1 429 ? 20.484 12.125 -0.719 1 97.19 429 ASP B C 1
ATOM 6781 O O . ASP B 1 429 ? 19.391 12.133 -0.163 1 97.19 429 ASP B O 1
ATOM 6785 N N . LYS B 1 430 ? 20.828 11.398 -1.762 1 97.56 430 LYS B N 1
ATOM 6786 C CA . LYS B 1 430 ? 19.938 10.336 -2.219 1 97.56 430 LYS B CA 1
ATOM 6787 C C . LYS B 1 430 ? 20.406 8.969 -1.729 1 97.56 430 LYS B C 1
ATOM 6789 O O . LYS B 1 430 ? 21.609 8.727 -1.63 1 97.56 430 LYS B O 1
ATOM 6794 N N . VAL B 1 431 ? 19.469 8.156 -1.385 1 98.31 431 VAL B N 1
ATOM 6795 C CA . VAL B 1 431 ? 19.766 6.812 -0.899 1 98.31 431 VAL B CA 1
ATOM 6796 C C . VAL B 1 431 ? 18.938 5.785 -1.657 1 98.31 431 VAL B C 1
ATOM 6798 O O . VAL B 1 431 ? 17.875 6.117 -2.191 1 98.31 431 VAL B O 1
ATOM 6801 N N . ARG B 1 432 ? 19.406 4.555 -1.76 1 98.62 432 ARG B N 1
ATOM 6802 C CA . ARG B 1 432 ? 18.656 3.445 -2.342 1 98.62 432 ARG B CA 1
ATOM 6803 C C . ARG B 1 432 ? 18.281 2.422 -1.275 1 98.62 432 ARG B C 1
ATOM 6805 O O . ARG B 1 432 ? 19.109 2.053 -0.439 1 98.62 432 ARG B O 1
ATOM 6812 N N . LEU B 1 433 ? 17.062 2 -1.316 1 98.88 433 LEU B N 1
ATOM 6813 C CA . LEU B 1 433 ? 16.5 1.126 -0.293 1 98.88 433 LEU B CA 1
ATOM 6814 C C . LEU B 1 433 ? 16.078 -0.211 -0.893 1 98.88 433 LEU B C 1
ATOM 6816 O O . LEU B 1 433 ? 15.391 -0.248 -1.917 1 98.88 433 LEU B O 1
ATOM 6820 N N . TRP B 1 434 ? 16.531 -1.323 -0.27 1 98.88 434 TRP B N 1
ATOM 6821 C CA . TRP B 1 434 ? 15.961 -2.629 -0.573 1 98.88 434 TRP B CA 1
ATOM 6822 C C . TRP B 1 434 ? 14.617 -2.809 0.132 1 98.88 434 TRP B C 1
ATOM 6824 O O . TRP B 1 434 ? 14.539 -2.719 1.359 1 98.88 434 TRP B O 1
ATOM 6834 N N . PRO B 1 435 ? 13.578 -3.084 -0.598 1 98.75 435 PRO B N 1
ATOM 6835 C CA . PRO B 1 435 ? 12.273 -3.248 0.049 1 98.75 435 PRO B CA 1
ATOM 6836 C C . PRO B 1 435 ? 12.07 -4.645 0.629 1 98.75 435 PRO B C 1
ATOM 6838 O O . PRO B 1 435 ? 12.773 -5.586 0.243 1 98.75 435 PRO B O 1
ATOM 6841 N N . ASN B 1 436 ? 11.109 -4.777 1.558 1 98.5 436 ASN B N 1
ATOM 6842 C CA . ASN B 1 436 ? 10.758 -6.07 2.139 1 9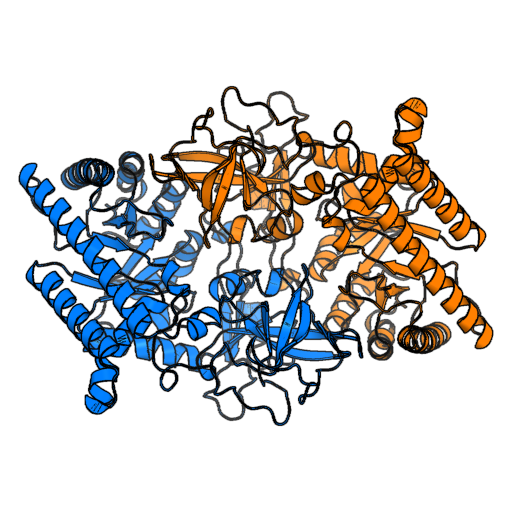8.5 436 ASN B CA 1
ATOM 6843 C C . ASN B 1 436 ? 10.047 -6.969 1.128 1 98.5 436 ASN B C 1
ATOM 6845 O O . ASN B 1 436 ? 10.305 -8.172 1.068 1 98.5 436 ASN B O 1
ATOM 6849 N N . HIS B 1 437 ? 9.195 -6.398 0.372 1 97.75 437 HIS B N 1
ATOM 6850 C CA . HIS B 1 437 ? 8.367 -7.125 -0.583 1 97.75 437 HIS B CA 1
ATOM 6851 C C . HIS B 1 437 ? 8.273 -6.383 -1.912 1 97.75 437 HIS B C 1
ATOM 6853 O O . HIS B 1 437 ? 7.406 -5.527 -2.09 1 97.75 437 HIS B O 1
ATOM 6859 N N . ALA B 1 438 ? 8.953 -6.844 -2.838 1 97.38 438 ALA B N 1
ATOM 6860 C CA . ALA B 1 438 ? 9.18 -6.129 -4.09 1 97.38 438 ALA B CA 1
ATOM 6861 C C . ALA B 1 438 ? 7.898 -6.031 -4.91 1 97.38 438 ALA B C 1
ATOM 6863 O O . ALA B 1 438 ? 7.633 -5 -5.535 1 97.38 438 ALA B O 1
ATOM 6864 N N . CYS B 1 439 ? 7.09 -7.059 -4.898 1 95.19 439 CYS B N 1
ATOM 6865 C CA . CYS B 1 439 ? 5.883 -7.039 -5.711 1 95.19 439 CYS B CA 1
ATOM 6866 C C . CYS B 1 439 ? 4.934 -5.938 -5.258 1 95.19 439 CYS B C 1
ATOM 6868 O O . CYS B 1 439 ? 4.406 -5.188 -6.086 1 95.19 439 CYS B O 1
ATOM 6870 N N . ILE B 1 440 ? 4.738 -5.824 -3.988 1 95.62 440 ILE B N 1
ATOM 6871 C CA . ILE B 1 440 ? 3.822 -4.816 -3.469 1 95.62 440 ILE B CA 1
ATOM 6872 C C . ILE B 1 440 ? 4.438 -3.428 -3.621 1 95.62 440 ILE B C 1
ATOM 6874 O O . ILE B 1 440 ? 3.764 -2.482 -4.035 1 95.62 440 ILE B O 1
ATOM 6878 N N . THR B 1 441 ? 5.723 -3.318 -3.336 1 97.06 441 THR B N 1
ATOM 6879 C CA . THR B 1 441 ? 6.426 -2.047 -3.486 1 97.06 441 THR B CA 1
ATOM 6880 C C . THR B 1 441 ? 6.34 -1.551 -4.926 1 97.06 441 THR B C 1
ATOM 6882 O O . THR B 1 441 ? 6.008 -0.389 -5.172 1 97.06 441 THR B O 1
ATOM 6885 N N . SER B 1 442 ? 6.578 -2.436 -5.848 1 95.25 442 SER B N 1
ATOM 6886 C CA . SER B 1 442 ? 6.598 -2.051 -7.254 1 95.25 442 SER B CA 1
ATOM 6887 C C . SER B 1 442 ? 5.223 -1.593 -7.727 1 95.25 442 SER B C 1
ATOM 6889 O O . SER B 1 442 ? 5.113 -0.759 -8.625 1 95.25 442 SER B O 1
ATOM 6891 N N . SER B 1 443 ? 4.188 -2.074 -7.098 1 92.94 443 SER B N 1
ATOM 6892 C CA . SER B 1 443 ? 2.828 -1.731 -7.504 1 92.94 443 SER B CA 1
ATOM 6893 C C . SER B 1 443 ? 2.539 -0.252 -7.273 1 92.94 443 SER B C 1
ATOM 6895 O O . SER B 1 443 ? 1.581 0.292 -7.824 1 92.94 443 SER B O 1
ATOM 6897 N N . HIS B 1 444 ? 3.408 0.4 -6.531 1 93.88 444 HIS B N 1
ATOM 6898 C CA . HIS B 1 444 ? 3.189 1.804 -6.203 1 93.88 444 HIS B CA 1
ATOM 6899 C C . HIS B 1 444 ? 3.822 2.719 -7.246 1 93.88 444 HIS B C 1
ATOM 6901 O O . HIS B 1 444 ? 3.639 3.938 -7.203 1 93.88 444 HIS B O 1
ATOM 6907 N N . PHE B 1 445 ? 4.531 2.178 -8.164 1 94.5 445 PHE B N 1
ATOM 6908 C CA . PHE B 1 445 ? 5.23 2.967 -9.164 1 94.5 445 PHE B CA 1
ATOM 6909 C C . PHE B 1 445 ? 4.672 2.688 -10.555 1 94.5 445 PHE B C 1
ATOM 6911 O O . PHE B 1 445 ? 4.152 1.602 -10.82 1 94.5 445 PHE B O 1
ATOM 6918 N N . GLY B 1 446 ? 4.812 3.684 -11.43 1 92.5 446 GLY B N 1
ATOM 6919 C CA . GLY B 1 446 ? 4.324 3.539 -12.797 1 92.5 446 GLY B CA 1
ATOM 6920 C C . GLY B 1 446 ? 5.395 3.082 -13.766 1 92.5 446 GLY B C 1
ATOM 6921 O O . GLY B 1 446 ? 5.086 2.682 -14.891 1 92.5 446 GLY B O 1
ATOM 6922 N N . TRP B 1 447 ? 6.602 3.146 -13.352 1 95.38 447 TRP B N 1
ATOM 6923 C CA . TRP B 1 447 ? 7.723 2.732 -14.18 1 95.38 447 TRP B CA 1
ATOM 6924 C C . TRP B 1 447 ? 8.961 2.455 -13.336 1 95.38 447 TRP B C 1
ATOM 6926 O O . TRP B 1 447 ? 8.984 2.756 -12.141 1 95.38 447 TRP B O 1
ATOM 6936 N N . TYR B 1 448 ? 9.961 1.841 -13.961 1 97 448 TYR B N 1
ATOM 6937 C CA . TYR B 1 448 ? 11.289 1.638 -13.391 1 97 448 TYR B CA 1
ATOM 6938 C C . TYR B 1 448 ? 12.352 2.359 -14.211 1 97 448 TYR B C 1
ATOM 6940 O O . TYR B 1 448 ? 12.344 2.293 -15.438 1 97 448 TYR B O 1
ATOM 6948 N N . PHE B 1 449 ? 13.172 3.094 -13.484 1 98.12 449 PHE B N 1
ATOM 6949 C CA . PHE B 1 449 ? 14.445 3.432 -14.117 1 98.12 449 PHE B CA 1
ATOM 6950 C C . PHE B 1 449 ? 15.375 2.227 -14.133 1 98.12 449 PHE B C 1
ATOM 6952 O O . PHE B 1 449 ? 15.688 1.663 -13.086 1 98.12 449 PHE B O 1
ATOM 6959 N N . VAL B 1 450 ? 15.812 1.844 -15.328 1 97.94 450 VAL B N 1
ATOM 6960 C CA . VAL B 1 450 ? 16.594 0.621 -15.461 1 97.94 450 VAL B CA 1
ATOM 6961 C C . VAL B 1 450 ? 18.078 0.966 -15.555 1 97.94 450 VAL B C 1
ATOM 6963 O O . VAL B 1 450 ? 18.484 1.788 -16.375 1 97.94 450 VAL B O 1
ATOM 6966 N N . VAL B 1 451 ? 18.812 0.426 -14.68 1 98.5 451 VAL B N 1
ATOM 6967 C CA . VAL B 1 451 ? 20.266 0.51 -14.75 1 98.5 451 VAL B CA 1
ATOM 6968 C C . VAL B 1 451 ? 20.859 -0.871 -15.039 1 98.5 451 VAL B C 1
ATOM 6970 O O . VAL B 1 451 ? 20.156 -1.882 -14.93 1 98.5 451 VAL B O 1
ATOM 6973 N N . ASP B 1 452 ? 22.109 -0.905 -15.461 1 98 452 ASP B N 1
ATOM 6974 C CA . ASP B 1 452 ? 22.766 -2.164 -15.805 1 98 452 ASP B CA 1
ATOM 6975 C C . ASP B 1 452 ? 24.172 -2.24 -15.195 1 98 452 ASP B C 1
ATOM 6977 O O . ASP B 1 452 ? 25.109 -1.646 -15.719 1 98 452 ASP B O 1
ATOM 6981 N N . GLU B 1 453 ? 24.25 -3.023 -14.172 1 95.31 453 GLU B N 1
ATOM 6982 C CA . GLU B 1 453 ? 25.5 -3.145 -13.438 1 95.31 453 GLU B CA 1
ATOM 6983 C C . GLU B 1 453 ? 26.609 -3.736 -14.32 1 95.31 453 GLU B C 1
ATOM 6985 O O . GLU B 1 453 ? 27.797 -3.576 -14.031 1 95.31 453 GLU B O 1
ATOM 6990 N N . ASP B 1 454 ? 26.25 -4.402 -15.328 1 95.75 454 ASP B N 1
ATOM 6991 C CA . ASP B 1 454 ? 27.219 -5.02 -16.219 1 95.75 454 ASP B CA 1
ATOM 6992 C C . ASP B 1 454 ? 27.906 -3.977 -17.109 1 95.75 454 ASP B C 1
ATOM 6994 O O . ASP B 1 454 ? 28.922 -4.262 -17.734 1 95.75 454 ASP B O 1
ATOM 6998 N N . GLU B 1 455 ? 27.312 -2.822 -17.172 1 94.56 455 GLU B N 1
ATOM 6999 C CA . GLU B 1 455 ? 27.969 -1.719 -17.875 1 94.56 455 GLU B CA 1
ATOM 7000 C C . GLU B 1 455 ? 28.969 -1.008 -16.969 1 94.56 455 GLU B C 1
ATOM 7002 O O . GLU B 1 455 ? 28.672 0.036 -16.391 1 94.56 455 GLU B O 1
ATOM 7007 N N . ALA B 1 456 ? 30.188 -1.45 -17 1 91.81 456 ALA B N 1
ATOM 7008 C CA . ALA B 1 456 ? 31.219 -0.962 -16.094 1 91.81 456 ALA B CA 1
ATOM 7009 C C . ALA B 1 456 ? 31.438 0.541 -16.266 1 91.81 456 ALA B C 1
ATOM 7011 O O . ALA B 1 456 ? 31.594 1.033 -17.375 1 91.81 456 ALA B O 1
ATOM 7012 N N . GLY B 1 457 ? 31.375 1.254 -15.227 1 92.5 457 GLY B N 1
ATOM 7013 C CA . GLY B 1 457 ? 31.609 2.691 -15.234 1 92.5 457 GLY B CA 1
ATOM 7014 C C . GLY B 1 457 ? 30.344 3.492 -15.469 1 92.5 457 GLY B C 1
ATOM 7015 O O . GLY B 1 457 ? 30.344 4.723 -15.375 1 92.5 457 GLY B O 1
ATOM 7016 N N . LYS B 1 458 ? 29.297 2.797 -15.797 1 95.06 458 LYS B N 1
ATOM 7017 C CA . LYS B 1 458 ? 28.016 3.447 -16.078 1 95.06 458 LYS B CA 1
ATOM 7018 C C . LYS B 1 458 ? 26.891 2.816 -15.258 1 95.06 458 LYS B C 1
ATOM 7020 O O . LYS B 1 458 ? 25.766 2.646 -15.758 1 95.06 458 LYS B O 1
ATOM 7025 N N . GLU B 1 459 ? 27.203 2.439 -14.023 1 94.75 459 GLU B N 1
ATOM 7026 C CA . GLU B 1 459 ? 26.281 1.667 -13.211 1 94.75 459 GLU B CA 1
ATOM 7027 C C . GLU B 1 459 ? 25.078 2.514 -12.789 1 94.75 459 GLU B C 1
ATOM 7029 O O . GLU B 1 459 ? 24.016 1.979 -12.453 1 94.75 459 GLU B O 1
ATOM 7034 N N . ASP B 1 460 ? 25.219 3.848 -12.844 1 97.31 460 ASP B N 1
ATOM 7035 C CA . ASP B 1 460 ? 24.141 4.742 -12.43 1 97.31 460 ASP B CA 1
ATOM 7036 C C . ASP B 1 460 ? 23.375 5.285 -13.641 1 97.31 460 ASP B C 1
ATOM 7038 O O . ASP B 1 460 ? 22.406 6.023 -13.492 1 97.31 460 ASP B O 1
ATOM 7042 N N . GLU B 1 461 ? 23.875 4.93 -14.797 1 98.44 461 GLU B N 1
ATOM 7043 C CA . GLU B 1 461 ? 23.234 5.434 -16.016 1 98.44 461 GLU B CA 1
ATOM 7044 C C . GLU B 1 461 ? 21.953 4.66 -16.328 1 98.44 461 GLU B C 1
ATOM 7046 O O . GLU B 1 461 ? 21.938 3.43 -16.266 1 98.44 461 GLU B O 1
ATOM 7051 N N . ILE B 1 462 ? 20.938 5.387 -16.562 1 98.56 462 ILE B N 1
ATOM 7052 C CA . ILE B 1 462 ? 19.672 4.789 -16.969 1 98.56 462 ILE B CA 1
ATOM 7053 C C . ILE B 1 462 ? 19.781 4.293 -18.422 1 98.56 462 ILE B C 1
ATOM 7055 O O . ILE B 1 462 ? 19.984 5.082 -19.344 1 98.56 462 ILE B O 1
ATOM 7059 N N . VAL B 1 463 ? 19.578 3.025 -18.625 1 97.94 463 VAL B N 1
ATOM 7060 C CA . VAL B 1 463 ? 19.781 2.443 -19.953 1 97.94 463 VAL B CA 1
ATOM 7061 C C . VAL B 1 463 ? 18.422 2.178 -20.609 1 97.94 463 VAL B C 1
ATOM 7063 O O . VAL B 1 463 ? 18.344 1.966 -21.812 1 97.94 463 VAL B O 1
ATOM 7066 N N . ASP B 1 464 ? 17.391 2.137 -19.828 1 96.62 464 ASP B N 1
ATOM 7067 C CA . ASP B 1 464 ? 16.047 1.895 -20.344 1 96.62 464 ASP B CA 1
ATOM 7068 C C . ASP B 1 464 ? 14.992 2.316 -19.328 1 96.62 464 ASP B C 1
ATOM 7070 O O . ASP B 1 464 ? 15.312 2.697 -18.203 1 96.62 464 ASP B O 1
ATOM 7074 N N . ILE B 1 465 ? 13.789 2.395 -19.781 1 96.62 465 ILE B N 1
ATOM 7075 C CA . ILE B 1 465 ? 12.609 2.611 -18.953 1 96.62 465 ILE B CA 1
ATOM 7076 C C . ILE B 1 465 ? 11.633 1.446 -19.125 1 96.62 465 ILE B C 1
ATOM 7078 O O . ILE B 1 465 ? 11.242 1.118 -20.25 1 96.62 465 ILE B O 1
ATOM 7082 N N . TRP B 1 466 ? 11.359 0.795 -18.047 1 95.81 466 TRP B N 1
ATOM 7083 C CA . TRP B 1 466 ? 10.312 -0.223 -18.094 1 95.81 466 TRP B CA 1
ATOM 7084 C C . TRP B 1 466 ? 9.023 0.302 -17.484 1 95.81 466 TRP B C 1
ATOM 7086 O O . TRP B 1 466 ? 8.961 0.583 -16.281 1 95.81 466 TRP B O 1
ATOM 7096 N N . VAL B 1 467 ? 8.016 0.427 -18.297 1 93.75 467 VAL B N 1
ATOM 7097 C CA . VAL B 1 467 ? 6.723 0.936 -17.859 1 93.75 467 VAL B CA 1
ATOM 7098 C C . VAL B 1 467 ? 5.895 -0.203 -17.266 1 93.75 467 VAL B C 1
ATOM 7100 O O . VAL B 1 467 ? 5.918 -1.326 -17.781 1 93.75 467 VAL B O 1
ATOM 7103 N N . ARG B 1 468 ? 5.18 0.088 -16.281 1 91.75 468 ARG B N 1
ATOM 7104 C CA . ARG B 1 468 ? 4.312 -0.885 -15.625 1 91.75 468 ARG B CA 1
ATOM 7105 C C . ARG B 1 468 ? 2.844 -0.569 -15.875 1 91.75 468 ARG B C 1
ATOM 7107 O O . ARG B 1 468 ? 2.465 0.599 -15.984 1 91.75 468 ARG B O 1
ATOM 7114 N N . CYS B 1 469 ? 2.072 -1.596 -15.945 1 88.5 469 CYS B N 1
ATOM 7115 C CA . CYS B 1 469 ? 0.633 -1.374 -16.047 1 88.5 469 CYS B CA 1
ATOM 7116 C C . CYS B 1 469 ? 0.041 -1.02 -14.688 1 88.5 469 CYS B C 1
ATOM 7118 O O . CYS B 1 469 ? 0.67 -1.245 -13.648 1 88.5 469 CYS B O 1
ATOM 7120 N N . ARG B 1 470 ? -1.076 -0.369 -14.727 1 86.12 470 ARG B N 1
ATOM 7121 C CA . ARG B 1 470 ? -1.791 0.021 -13.516 1 86.12 470 ARG B CA 1
ATOM 7122 C C . ARG B 1 470 ? -3.213 -0.529 -13.516 1 86.12 470 ARG B C 1
ATOM 7124 O O . ARG B 1 470 ? -3.74 -0.896 -14.57 1 86.12 470 ARG B O 1
ATOM 7131 N N . GLY B 1 471 ? -3.662 -0.662 -12.312 1 84.81 471 GLY B N 1
ATOM 7132 C CA . GLY B 1 471 ? -5.043 -1.101 -12.188 1 84.81 471 GLY B CA 1
ATOM 7133 C C . GLY B 1 471 ? -5.18 -2.604 -12.031 1 84.81 471 GLY B C 1
ATOM 7134 O O . GLY B 1 471 ? -4.215 -3.287 -11.68 1 84.81 471 GLY B O 1
ATOM 7135 N N . TRP B 1 472 ? -6.453 -3.004 -12.156 1 87.94 472 TRP B N 1
ATOM 7136 C CA . TRP B 1 472 ? -6.781 -4.406 -11.922 1 87.94 472 TRP B CA 1
ATOM 7137 C C . TRP B 1 472 ? -7.422 -5.027 -13.156 1 87.94 472 TRP B C 1
ATOM 7139 O O . TRP B 1 472 ? -8.047 -4.328 -13.961 1 87.94 472 TRP B O 1
#

Secondary structure (DSSP, 8-state):
--HHHHSPPP-HHHHGGGTTSBGGGS-SSEEEEEHHHHHHHHHHHHHHHHHHT-EEEEEPSS-HHHHH-S-TTS-EEEEESSHHHHHHHHHHHHHTGGG-EEEEEEEEPPGGGHHHHHHHHHHH-TT-EEEEE--TTHHHHHTTHHHHHS-PPEEEEEB-SS--SS-B-TTSHHHHHHHHHHHHHHHTTS-EEEEEEE--GGGGG--SHHHHHHHHHHHHHHHHHHHHHHHHHHHHTT---PPPPEEEE--HHHHHHTTHHHHHHHH-GGGS-HHHHHHHHHHHHHHHHHHHTT-EEEEEESSTTT--HHHHHHT-S-TTTS-GGG--EEEEEEEEEEETT-SGGG--EEEES--HHHH-S--BTTBSSSEEE-STT-TT-PPP-S-GGG--EEEEEEE-SS-EEEEEE-SSTTSPP----SPPPPTT-EEEEEES-HHHHHTT-SEEEEE-TTSTT-TTBEEEEEE-----/--HHHHSPPP-HHHHGGGTTSBGGGS-SSEEEEEHHHHHHHHHHHHHHHHHHT-EEEEEPSS-HHHHH-S-TTS-EEEEESSHHHHHHHHHHHHHTGGG-EEEEEEEEPPGGGHHHHHHHHHHH-TT-EEEEE--TTHHHHHTTHHHHHSSPPEEEEEB-SS--SS-B-TTSHHHHHHHHHHHHHHHTTS-EEEEEEE--GGGGG--SHHHHHHHHHHHHHHHHHHHHHHHHHHHHTT---PPPPEEEE--HHHHHHTTHHHHHHHH-GGGS-HHHHHHHHHHHHHHHHHHHTT-EEEEEESSTTT--HHHHHHT-S-TTTS-GGG--EEEEEEEEEEETT-SGGG--EEEES--HHHH-S--BTTBSSSEEE-STT-TT-PPP-S-GGG--EEEEEEE-SS-EEEEEE-SSTTSPP----SPPPPTT-EEEEEES-HHHHHTT-SEEEEE-TTSTT-TTBEEEEEE-----

Nearest PDB structures (foldseek):
  3llx-assembly1_A-2  TM=8.334E-01  e=1.129E-25  Idiomarina loihiensis L2TR
  4luy-assembly1_B  TM=6.251E-01  e=8.133E-13  Clostridioides difficile 630
  4lus-assembly2_C  TM=6.416E-01  e=5.524E-12  Clostridioides difficile 630
  4lus-assembly1_A  TM=6.391E-01  e=2.806E-11  Clostridioides difficile 630
  3llx-assembly1_A-2  TM=8.379E-01  e=1.557E-25  Idiomarina loihiensis L2TR

Foldseek 3Di:
DAVCVVFPFDDFVVVCVQFQPFPLPDDPFAKAFAVALLLLLLVLLVVLCVVLVAAEEEADPLPQDSNQDDPLQHAHHYEYQDLLVLVVCLVVQQVNLSSHAAYEDPDADDLVCQLSQLCSCLSNDEPHYEYEHAALVCLVSLLCNCVRRVYAHEYAFEDDLDPPPDGHFLPDPRLVSNLVSVLVCCLVSSHQHAAYEYEDPVLLVAAELLSLLVVQLSLLVRRVSNVVVSVVVCVVVVRPDRAAHEREYEELLNSLSSSCLVVVVVCDPVRDDPSNVVSSVSSSVSCVVSVVVPHHYYYYYYCSSQDFLSSLRSHNDPCVSDHDVSRGIKTKWFWADKAQLPDPPRAIKTKIQAFCLQQNDDDHPLDQAFWFWACPPFPPDDGDSDGSNFDWAWGFNHGDDGMTMIDTDHGHPPDDDDYDPGDDDHGGDMIIIGGHDCSRNCLSDQKHQYAYVVPPPCRRRRNRIRGDGHDD/DAVCVVFPFDDFVVVCVQFQPFPLPDDPFAKAFAVALLLLLLVLLVVLCVVLVAAEEEADPLPQDSNQDDPLQHAHHYEYQDLLVLVVCLVVQQVNLSSHAAYEDPDADDLVCQLSQLCSCLSNDEPHYEYEHAALVCLVSLLCNCVRRVYAHEYAFEDDLDPPPDGHFLPDPRLVVNLVSVLVCCLVSSHQHAAYEYEDPVLLVAAELLSLLVVQLSLLVRRVSNVVVSVVVCVVVVRPDRAAHEREYEELLNSLSSSCLVVVVVCDPVPDDPSNVVSSVSSSVSCVVSVVVPHHYYYYYYCSSQDFLSSLRSHNDPCVSDHDVSRGIKTKWFWADKAALPDPPRAIKTKIQAFCLQQNDDDHPLDQAFWFWACPPFPPDDGDSDGSNFDWAWGFNHGDDGMTMIDTDHGHPPDDDDYDPGDDDHGGDMIIIGGHDCSVNCLSDQKHQYAYVVPPPCRRRRNRIRGDGHDD

Radius of gyration: 28.77 Å; Cα contacts (8 Å, |Δi|>4): 2161; chains: 2; bounding box: 68×87×68 Å

pLDDT: mean 94.61, std 5.2, range [66.69, 98.88]

Organism: Metarhizium acridum (strain CQMa 102) (NCBI:txid655827)

InterPro domains:
  IPR001608 Alanine racemase, N-terminal [PF01168] (78-258)
  IPR026956 D-serine dehydratase-like domain [PF14031] (328-451)
  IPR026956 D-serine dehydratase-like domain [SM01119] (328-452)
  IPR029066 PLP-binding barrel [G3DSA:3.20.20.10] (36-269)
  IPR029066 PLP-binding barrel [SSF51419] (36-262)
  IPR042208 D-serine dehydratase-like domain superfamily [G3DSA:2.40.37.20] (284-472)
  IPR051466 D-amino acid metabolism enzyme [PTHR28004] (20-472)

Sequence (944 aa):
MSSIELYPTSPKHILAQFIGKSIRDVPTPAAVINAAAVRRNCERMLHTCVKLGLDWRAHTIEITELQVGNDATRPVNLIVSTLAEAEFLLPRLKEYQSQGRKVLYGLPIPQNALSRLAAVAQALGEGSVSVLLDDPAQIPIVSKFQSLSGVVPHAHIKIDMGGRRAGVEAQSTRFLELADAALEAHGQGKIRLSGLYSHAGQSYGGDSRAAAIKMMRAELSAMLEGADRLTSRAAERSIAGLPPLVLSAGASPTALAVQNLITTAEEGQDNVPIQLKSEVEALSDLFASVRSKGHLVEIHAGVYPILDLQQLAAHSISASRLSWGDMALTVLAEVHSNYPGRGANGTPEALIGAGGIALARESCKAYEGMAMLSPWGRKGIDLPTCNVEDFRGWMVGRFSQEHGILTWRSGSAKSEPVQPDQELPGVGDKVRLWPNHACITSSHFGWYFVVDEDEAGKEDEIVDIWVRCRGWMSSIELYPTSPKHILAQFIGKSIRDVPTPAAVINAAAVRRNCERMLHTCVKLGLDWRAHTIEITELQVGNDATRPVNLIVSTLAEAEFLLPRLKEYQSQGRKVLYGLPIPQNALSRLAAVAQALGEGSVSVLLDDPAQIPIVSKFQSLSGVVPHAHIKIDMGGRRAGVEAQSTRFLELADAALEAHGQGKIRLSGLYSHAGQSYGGDSRAAAIKMMRAELSAMLEGADRLTSRAAERSIAGLPPLVLSAGASPTALAVQNLITTAEEGQDNVPIQLKSEVEALSDLFASVRSKGHLVEIHAGVYPILDLQQLAAHSISASRLSWGDMALTVLAEVHSNYPGRGANGTPEALIGAGGIALARESCKAYEGMAMLSPWGRKGIDLPTCNVEDFRGWMVGRFSQEHGILTWRSGSAKSEPVQPDQELPGVGDKVRLWPNHACITSSHFGWYFVVDEDEAGKEDEIVDIWVRCRGW